Protein AF-A0A803NX19-F1 (afdb_monomer_lite)

Structure (mmCIF, N/CA/C/O backbone):
data_AF-A0A803NX19-F1
#
_entry.id   AF-A0A803NX19-F1
#
loop_
_atom_site.group_PDB
_atom_site.id
_atom_site.type_symbol
_atom_site.label_atom_id
_atom_site.label_alt_id
_atom_site.label_comp_id
_atom_site.label_asym_id
_atom_site.label_entity_id
_atom_site.label_seq_id
_atom_site.pdbx_PDB_ins_code
_atom_site.Cartn_x
_atom_site.Cartn_y
_atom_site.Cartn_z
_atom_site.occupancy
_atom_site.B_iso_or_equiv
_atom_site.auth_seq_id
_atom_site.auth_comp_id
_atom_site.auth_asym_id
_atom_site.auth_atom_id
_atom_site.pdbx_PDB_model_num
ATOM 1 N N . MET A 1 1 ? 8.659 -3.335 -44.261 1.00 64.62 1 MET A N 1
ATOM 2 C CA . MET A 1 1 ? 10.002 -3.062 -43.717 1.00 64.62 1 MET A CA 1
ATOM 3 C C . MET A 1 1 ? 10.343 -1.579 -43.853 1.00 64.62 1 MET A C 1
ATOM 5 O O . MET A 1 1 ? 10.683 -0.953 -42.860 1.00 64.62 1 MET A O 1
ATOM 9 N N . ASP A 1 2 ? 10.100 -0.982 -45.018 1.00 66.75 2 ASP A N 1
ATOM 10 C CA . ASP A 1 2 ? 10.457 0.412 -45.342 1.00 66.75 2 ASP A CA 1
ATOM 11 C C . ASP A 1 2 ? 9.927 1.473 -44.373 1.00 66.75 2 ASP A C 1
ATOM 13 O O . ASP A 1 2 ? 10.662 2.375 -43.989 1.00 66.75 2 ASP A O 1
ATOM 17 N N . ARG A 1 3 ? 8.682 1.352 -43.887 1.00 72.69 3 ARG A N 1
ATOM 18 C CA . ARG A 1 3 ? 8.151 2.278 -42.864 1.00 72.69 3 ARG A CA 1
ATOM 19 C C . ARG A 1 3 ? 8.946 2.241 -41.551 1.00 72.69 3 ARG A C 1
ATOM 21 O O . ARG A 1 3 ? 9.111 3.277 -40.919 1.00 72.69 3 ARG A O 1
ATOM 28 N N . LEU A 1 4 ? 9.432 1.065 -41.145 1.00 71.50 4 LEU A N 1
ATOM 29 C CA . LEU A 1 4 ? 10.235 0.902 -39.925 1.00 71.50 4 LEU A CA 1
ATOM 30 C C . LEU A 1 4 ? 11.650 1.440 -40.125 1.00 71.50 4 LEU A C 1
ATOM 32 O O . LEU A 1 4 ? 12.174 2.086 -39.228 1.00 71.50 4 LEU A O 1
ATOM 36 N N . LEU A 1 5 ? 12.236 1.223 -41.305 1.00 72.56 5 LEU A N 1
ATOM 37 C CA . LEU A 1 5 ? 13.539 1.784 -41.659 1.00 72.56 5 LEU A CA 1
ATOM 38 C C . LEU A 1 5 ? 13.491 3.314 -41.734 1.00 72.56 5 LEU A C 1
ATOM 40 O O . LEU A 1 5 ? 14.378 3.963 -41.195 1.00 72.56 5 LEU A O 1
ATOM 44 N N . LYS A 1 6 ? 12.425 3.906 -42.291 1.00 71.94 6 LYS A N 1
ATOM 45 C CA . LYS A 1 6 ? 12.220 5.367 -42.272 1.00 71.94 6 LYS A CA 1
ATOM 46 C C . LYS A 1 6 ? 12.099 5.918 -40.849 1.00 71.94 6 LYS A C 1
ATOM 48 O O . LYS A 1 6 ? 12.731 6.917 -40.525 1.00 71.94 6 LYS A O 1
ATOM 53 N N . ALA A 1 7 ? 11.345 5.247 -39.978 1.00 72.44 7 ALA A N 1
ATOM 54 C CA . ALA A 1 7 ? 11.227 5.642 -38.573 1.00 72.44 7 ALA A CA 1
ATOM 55 C C . ALA A 1 7 ? 12.547 5.479 -37.794 1.00 72.44 7 ALA A C 1
ATOM 57 O O . ALA A 1 7 ? 12.883 6.312 -36.952 1.00 72.44 7 ALA A O 1
ATOM 58 N N . ALA A 1 8 ? 13.319 4.431 -38.090 1.00 75.06 8 ALA A N 1
ATOM 59 C CA . ALA A 1 8 ? 14.641 4.229 -37.508 1.00 75.06 8 ALA A CA 1
ATOM 60 C C . ALA A 1 8 ? 15.633 5.295 -37.977 1.00 75.06 8 ALA A C 1
ATOM 62 O O . ALA A 1 8 ? 16.353 5.840 -37.149 1.00 75.06 8 ALA A O 1
ATOM 63 N N . ARG A 1 9 ? 15.604 5.668 -39.262 1.00 74.00 9 ARG A N 1
ATOM 64 C CA . ARG A 1 9 ? 16.410 6.767 -39.813 1.00 74.00 9 ARG A CA 1
ATOM 65 C C . ARG A 1 9 ? 16.063 8.122 -39.194 1.00 74.00 9 ARG A C 1
ATOM 67 O O . ARG A 1 9 ? 16.943 8.950 -39.067 1.00 74.00 9 ARG A O 1
ATOM 74 N N . ALA A 1 10 ? 14.834 8.350 -38.733 1.00 75.19 10 ALA A N 1
ATOM 75 C CA . ALA A 1 10 ? 14.502 9.579 -38.001 1.00 75.19 10 ALA A CA 1
ATOM 76 C C . ALA A 1 10 ? 14.955 9.566 -36.525 1.00 75.19 10 ALA A C 1
ATOM 78 O O . ALA A 1 10 ? 15.107 10.621 -35.916 1.00 75.19 10 ALA A O 1
ATOM 79 N N . SER A 1 11 ? 15.127 8.384 -35.921 1.00 80.94 11 SER A N 1
ATOM 80 C CA . SER A 1 11 ? 15.325 8.229 -34.468 1.00 80.94 11 SER A CA 1
ATOM 81 C C . SER A 1 11 ? 16.689 7.670 -34.057 1.00 80.94 11 SER A C 1
ATOM 83 O O . SER A 1 11 ? 16.999 7.647 -32.866 1.00 80.94 11 SER A O 1
ATOM 85 N N . GLY A 1 12 ? 17.485 7.169 -35.004 1.00 82.94 12 GLY A N 1
ATOM 86 C CA . GLY A 1 12 ? 18.731 6.445 -34.743 1.00 82.94 12 GLY A CA 1
ATOM 87 C C . GLY A 1 12 ? 18.532 5.100 -34.028 1.00 82.94 12 GLY A C 1
ATOM 88 O O . GLY A 1 12 ? 19.498 4.520 -33.537 1.00 82.94 12 GLY A O 1
ATOM 89 N N . SER A 1 13 ? 17.300 4.585 -33.930 1.00 88.88 13 SER A N 1
ATOM 90 C CA . SER A 1 13 ? 16.981 3.371 -33.169 1.00 88.88 13 SER A CA 1
ATOM 91 C C . SER A 1 13 ? 16.024 2.460 -33.932 1.00 88.88 13 SER A C 1
ATOM 93 O O . SER A 1 13 ? 14.908 2.850 -34.272 1.00 88.88 13 SER A O 1
ATOM 95 N N . LEU A 1 14 ? 16.424 1.206 -34.138 1.00 89.25 14 LEU A N 1
ATOM 96 C CA . LEU A 1 14 ? 15.635 0.193 -34.829 1.00 89.25 14 LEU A CA 1
ATOM 97 C C . LEU A 1 14 ? 15.351 -0.987 -33.900 1.00 89.25 14 LEU A C 1
ATOM 99 O O . LEU A 1 14 ? 16.267 -1.669 -33.447 1.00 89.25 14 LEU A O 1
ATOM 103 N N . ASN A 1 15 ? 14.065 -1.250 -33.655 1.00 87.94 15 ASN A N 1
ATOM 104 C CA . ASN A 1 15 ? 13.613 -2.402 -32.881 1.00 87.94 15 ASN A CA 1
ATOM 105 C C . ASN A 1 15 ? 12.791 -3.369 -33.751 1.00 87.94 15 ASN A C 1
ATOM 107 O O . ASN A 1 15 ? 11.682 -3.062 -34.198 1.00 87.94 15 ASN A O 1
ATOM 111 N N . LEU A 1 16 ? 13.346 -4.557 -33.962 1.00 89.56 16 LEU A N 1
ATOM 112 C CA . LEU A 1 16 ? 12.789 -5.666 -34.731 1.00 89.56 16 LEU A CA 1
ATOM 113 C C . LEU A 1 16 ? 12.462 -6.883 -33.849 1.00 89.56 16 LEU A C 1
ATOM 115 O O . LEU A 1 16 ? 12.371 -8.004 -34.349 1.00 89.56 16 LEU A O 1
ATOM 119 N N . SER A 1 17 ? 12.270 -6.678 -32.548 1.00 88.44 17 SER A N 1
ATOM 120 C CA . SER A 1 17 ? 12.025 -7.774 -31.608 1.00 88.44 17 SER A CA 1
ATOM 121 C C . SER A 1 17 ? 10.656 -8.434 -31.795 1.00 88.44 17 SER A C 1
ATOM 123 O O . SER A 1 17 ? 9.710 -7.769 -32.221 1.00 88.44 17 SER A O 1
ATOM 125 N N . ASN A 1 18 ? 10.527 -9.715 -31.426 1.00 89.50 18 ASN A N 1
ATOM 126 C CA . ASN A 1 18 ? 9.264 -10.478 -31.450 1.00 89.50 18 ASN A CA 1
ATOM 127 C C . ASN A 1 18 ? 8.590 -10.562 -32.833 1.00 89.50 18 ASN A C 1
ATOM 129 O O . ASN A 1 18 ? 7.366 -10.496 -32.956 1.00 89.50 18 ASN A O 1
ATOM 133 N N . ARG A 1 19 ? 9.380 -10.695 -33.902 1.00 87.81 19 ARG A N 1
ATOM 134 C CA . ARG A 1 19 ? 8.876 -10.722 -35.288 1.00 87.81 19 ARG A CA 1
ATOM 135 C C . ARG A 1 19 ? 9.066 -12.067 -35.983 1.00 87.81 19 ARG A C 1
ATOM 137 O O . ARG A 1 19 ? 8.749 -12.187 -37.162 1.00 87.81 19 ARG A O 1
ATOM 144 N N . SER A 1 20 ? 9.544 -13.081 -35.258 1.00 90.81 20 SER A N 1
ATOM 145 C CA . SER A 1 20 ? 9.850 -14.416 -35.792 1.00 90.81 20 SER A CA 1
ATOM 146 C C . SER A 1 20 ? 10.830 -14.402 -36.978 1.00 90.81 20 SER A C 1
ATOM 148 O O . SER A 1 20 ? 10.795 -15.301 -37.820 1.00 90.81 20 SER A O 1
ATOM 150 N N . LEU A 1 21 ? 11.712 -13.399 -37.047 1.00 90.50 21 LEU A N 1
ATOM 151 C CA . LEU A 1 21 ? 12.690 -13.245 -38.126 1.00 90.50 21 LEU A CA 1
ATOM 152 C C . LEU A 1 21 ? 13.693 -14.401 -38.126 1.00 90.50 21 LEU A C 1
ATOM 154 O O . LEU A 1 21 ? 14.135 -14.837 -37.066 1.00 90.50 21 LEU A O 1
ATOM 158 N N . ARG A 1 22 ? 14.059 -14.889 -39.316 1.00 92.31 22 ARG A N 1
ATOM 159 C CA . ARG A 1 22 ? 15.106 -15.916 -39.496 1.00 92.31 22 ARG A CA 1
ATOM 160 C C . ARG A 1 22 ? 16.475 -15.321 -39.829 1.00 92.31 22 ARG A C 1
ATOM 162 O O . ARG A 1 22 ? 17.489 -15.971 -39.603 1.00 92.31 22 ARG A O 1
ATOM 169 N N . GLU A 1 23 ? 16.490 -14.099 -40.343 1.00 92.19 23 GLU A N 1
ATOM 170 C CA . GLU A 1 23 ? 17.678 -13.307 -40.647 1.00 92.19 23 GLU A CA 1
ATOM 171 C C . GLU A 1 23 ? 17.353 -11.817 -40.484 1.00 92.19 23 GLU A C 1
ATOM 173 O O . GLU A 1 23 ? 16.179 -11.426 -40.491 1.00 92.19 23 GLU A O 1
ATOM 178 N N . ILE A 1 24 ? 18.386 -10.989 -40.327 1.00 90.56 24 ILE A N 1
ATOM 179 C CA . ILE A 1 24 ? 18.241 -9.533 -40.361 1.00 90.56 24 ILE A CA 1
ATOM 180 C C . ILE A 1 24 ? 18.149 -9.100 -41.835 1.00 90.56 24 ILE A C 1
ATOM 182 O O . ILE A 1 24 ? 19.017 -9.491 -42.620 1.00 90.56 24 ILE A O 1
ATOM 186 N N . PRO A 1 25 ? 17.128 -8.313 -42.228 1.00 88.94 25 PRO A N 1
ATOM 187 C CA . PRO A 1 25 ? 17.001 -7.827 -43.601 1.00 88.94 25 PRO A CA 1
ATOM 188 C C . PRO A 1 25 ? 18.239 -7.041 -44.053 1.00 88.94 25 PRO A C 1
ATOM 190 O O . PRO A 1 25 ? 18.761 -6.222 -43.294 1.00 88.94 25 PRO A O 1
ATOM 193 N N . ASN A 1 26 ? 18.688 -7.257 -45.293 1.00 85.44 26 ASN A N 1
ATOM 194 C CA . ASN A 1 26 ? 19.912 -6.647 -45.833 1.00 85.44 26 ASN A CA 1
ATOM 195 C C . ASN A 1 26 ? 19.874 -5.114 -45.815 1.00 85.44 26 ASN A C 1
ATOM 197 O O . ASN A 1 26 ? 20.905 -4.460 -45.690 1.00 85.44 26 ASN A O 1
ATOM 201 N N . GLU A 1 27 ? 18.682 -4.530 -45.912 1.00 84.38 27 GLU A N 1
ATOM 202 C CA . GLU A 1 27 ? 18.468 -3.086 -45.892 1.00 84.38 27 GLU A CA 1
ATOM 203 C C . GLU A 1 27 ? 18.863 -2.448 -44.553 1.00 84.38 27 GLU A C 1
ATOM 205 O O . GLU A 1 27 ? 19.123 -1.249 -44.511 1.00 84.38 27 GLU A O 1
ATOM 210 N N . VAL A 1 28 ? 18.923 -3.230 -43.466 1.00 87.00 28 VAL A N 1
ATOM 211 C CA . VAL A 1 28 ? 19.351 -2.757 -42.138 1.00 87.00 28 VAL A CA 1
ATOM 212 C C . VAL A 1 28 ? 20.848 -2.448 -42.110 1.00 87.00 28 VAL A C 1
ATOM 214 O O . VAL A 1 28 ? 21.254 -1.521 -41.419 1.00 87.00 28 VAL A O 1
ATOM 217 N N . TYR A 1 29 ? 21.657 -3.192 -42.868 1.00 86.12 29 TYR A N 1
ATOM 218 C CA . TYR A 1 29 ? 23.117 -3.054 -42.900 1.00 86.12 29 TYR A CA 1
ATOM 219 C C . TYR A 1 29 ? 23.614 -1.981 -43.879 1.00 86.12 29 TYR A C 1
ATOM 221 O O . TYR A 1 29 ? 24.818 -1.814 -44.064 1.00 86.12 29 TYR A O 1
ATOM 229 N N . ARG A 1 30 ? 22.707 -1.276 -44.561 1.00 79.12 30 ARG A N 1
ATOM 230 C CA . ARG A 1 30 ? 23.070 -0.240 -45.530 1.00 79.12 30 ARG A CA 1
ATOM 231 C C . ARG A 1 30 ? 23.486 1.045 -44.811 1.00 79.12 30 ARG A C 1
ATOM 233 O O . ARG A 1 30 ? 22.669 1.640 -44.110 1.00 79.12 30 ARG A O 1
ATOM 240 N N . SER A 1 31 ? 24.726 1.482 -45.044 1.00 66.38 31 SER A N 1
ATOM 241 C CA . SER A 1 31 ? 25.217 2.805 -44.628 1.00 66.38 31 SER A CA 1
ATOM 242 C C . SER A 1 31 ? 24.390 3.929 -45.274 1.00 66.38 31 SER A C 1
ATOM 244 O O . SER A 1 31 ? 23.816 3.752 -46.356 1.00 66.38 31 SER A O 1
ATOM 246 N N . LEU A 1 32 ? 24.341 5.097 -44.630 1.00 65.12 32 LEU A N 1
ATOM 247 C CA . LEU A 1 32 ? 23.696 6.307 -45.151 1.00 65.12 32 LEU A CA 1
ATOM 248 C C . LEU A 1 32 ? 24.255 6.765 -46.504 1.00 65.12 32 LEU A C 1
ATOM 250 O O . LEU A 1 32 ? 23.506 7.334 -47.294 1.00 65.12 32 LEU A O 1
ATOM 254 N N . ASP A 1 33 ? 25.500 6.411 -46.823 1.00 57.44 33 ASP A N 1
ATOM 255 C CA . ASP A 1 33 ? 26.135 6.710 -48.115 1.00 57.44 33 ASP A CA 1
ATOM 256 C C . ASP A 1 33 ? 25.527 5.934 -49.303 1.00 57.44 33 ASP A C 1
ATOM 258 O O . ASP A 1 33 ? 25.868 6.183 -50.455 1.00 57.44 33 ASP A O 1
ATOM 262 N N . SER A 1 34 ? 24.628 4.975 -49.040 1.00 55.72 34 SER A N 1
ATOM 263 C CA . SER A 1 34 ? 24.012 4.099 -50.053 1.00 55.72 34 SER A CA 1
ATOM 264 C C . SER A 1 34 ? 22.533 4.400 -50.339 1.00 55.72 34 SER A C 1
ATOM 266 O O . SER A 1 34 ? 21.831 3.576 -50.931 1.00 55.72 34 SER A O 1
ATOM 268 N N . VAL A 1 35 ? 22.021 5.551 -49.889 1.00 56.72 35 VAL A N 1
ATOM 269 C CA . VAL A 1 35 ? 20.623 5.951 -50.117 1.00 56.72 35 VAL A CA 1
ATOM 270 C C . VAL A 1 35 ? 20.458 6.491 -51.543 1.00 56.72 35 VAL A C 1
ATOM 272 O O . VAL A 1 35 ? 21.133 7.438 -51.930 1.00 56.72 35 VAL A O 1
ATOM 275 N N . GLU A 1 36 ? 19.563 5.871 -52.319 1.00 55.91 36 GLU A N 1
ATOM 276 C CA . GLU A 1 36 ? 19.228 6.259 -53.698 1.00 55.91 36 GLU A CA 1
ATOM 277 C C . GLU A 1 36 ? 18.746 7.721 -53.798 1.00 55.91 36 GLU A C 1
ATOM 279 O O . GLU A 1 36 ? 18.033 8.219 -52.918 1.00 55.91 36 GLU A O 1
ATOM 284 N N . ASP A 1 37 ? 19.117 8.386 -54.900 1.00 46.16 37 ASP A N 1
ATOM 285 C CA . ASP A 1 37 ? 18.746 9.765 -55.238 1.00 46.16 37 ASP A CA 1
ATOM 286 C C . ASP A 1 37 ? 17.220 9.969 -55.160 1.00 46.16 37 ASP A C 1
ATOM 288 O O . ASP A 1 37 ? 16.462 9.523 -56.023 1.00 46.16 37 ASP A O 1
ATOM 292 N N . GLY A 1 38 ? 16.754 10.655 -54.109 1.00 53.62 38 GLY A N 1
ATOM 293 C CA . GLY A 1 38 ? 15.341 11.015 -53.934 1.00 53.62 38 GLY A CA 1
ATOM 294 C C . GLY A 1 38 ? 14.857 11.130 -52.485 1.00 53.62 38 GLY A C 1
ATOM 295 O O . GLY A 1 38 ? 13.833 11.772 -52.240 1.00 53.62 38 GLY A O 1
ATOM 296 N N . GLU A 1 39 ? 15.573 10.566 -51.507 1.00 54.38 39 GLU A N 1
ATOM 297 C CA . GLU A 1 39 ? 15.264 10.751 -50.081 1.00 54.38 39 GLU A CA 1
ATOM 298 C C . GLU A 1 39 ? 16.127 11.869 -49.468 1.00 54.38 39 GLU A C 1
ATOM 300 O O . GLU A 1 39 ? 17.310 11.996 -49.773 1.00 54.38 39 GLU A O 1
ATOM 305 N N . LYS A 1 40 ? 15.533 12.712 -48.610 1.00 52.53 40 LYS A N 1
ATOM 306 C CA . LYS A 1 40 ? 16.214 13.824 -47.924 1.00 52.53 40 LYS A CA 1
ATOM 307 C C . LYS A 1 40 ? 17.279 13.296 -46.954 1.00 52.53 40 LYS A C 1
ATOM 309 O O . LYS A 1 40 ? 17.035 13.143 -45.760 1.00 52.53 40 LYS A O 1
ATOM 314 N N . TRP A 1 41 ? 18.458 12.999 -47.476 1.00 47.97 41 TRP A N 1
ATOM 315 C CA . TRP A 1 41 ? 19.558 12.357 -46.757 1.00 47.97 41 TRP A CA 1
ATOM 316 C C . TRP A 1 41 ? 20.049 13.156 -45.535 1.00 47.97 41 TRP A C 1
ATOM 318 O O . TRP A 1 41 ? 20.540 12.561 -44.583 1.00 47.97 41 TRP A O 1
ATOM 328 N N . TRP A 1 42 ? 19.831 14.477 -45.493 1.00 50.38 42 TRP A N 1
ATOM 329 C CA . TRP A 1 42 ? 20.146 15.330 -44.335 1.00 50.38 42 TRP A CA 1
ATOM 330 C C . TRP A 1 42 ? 19.158 15.211 -43.153 1.00 50.38 42 TRP A C 1
ATOM 332 O O . TRP A 1 42 ? 19.426 15.761 -42.089 1.00 50.38 42 TRP A O 1
ATOM 342 N N . GLU A 1 43 ? 18.017 14.525 -43.309 1.00 50.81 43 GLU A N 1
ATOM 343 C CA . GLU A 1 43 ? 17.062 14.229 -42.218 1.00 50.81 43 GLU A CA 1
ATOM 344 C C . GLU A 1 43 ? 17.311 12.847 -41.575 1.00 50.81 43 GLU A C 1
ATOM 346 O O . GLU A 1 43 ? 16.638 12.485 -40.607 1.00 50.81 43 GLU A O 1
ATOM 351 N N . ALA A 1 44 ? 18.251 12.056 -42.104 1.00 60.72 44 ALA A N 1
ATOM 352 C CA . ALA A 1 44 ? 18.468 10.675 -41.697 1.00 60.72 44 ALA A CA 1
ATOM 353 C C . ALA A 1 44 ? 19.674 10.542 -40.743 1.00 60.72 44 ALA A C 1
ATOM 355 O O . ALA A 1 44 ? 20.806 10.885 -41.065 1.00 60.72 44 ALA A O 1
ATOM 356 N N . VAL A 1 45 ? 19.400 10.045 -39.539 1.00 73.62 45 VAL A N 1
ATOM 357 C CA . VAL A 1 45 ? 20.345 9.771 -38.453 1.00 73.62 45 VAL A CA 1
ATOM 358 C C . VAL A 1 45 ? 20.912 8.359 -38.613 1.00 73.62 45 VAL A C 1
ATOM 360 O O . VAL A 1 45 ? 20.160 7.408 -38.852 1.00 73.62 45 VAL A O 1
ATOM 363 N N . GLU A 1 46 ? 22.231 8.212 -38.449 1.00 81.62 46 GLU A N 1
ATOM 364 C CA . GLU A 1 46 ? 22.893 6.900 -38.437 1.00 81.62 46 GLU A CA 1
ATOM 365 C C . GLU A 1 46 ? 22.312 5.994 -37.345 1.00 81.62 46 GLU A C 1
ATOM 367 O O . GLU A 1 46 ? 21.882 6.451 -36.280 1.00 81.62 46 GLU A O 1
ATOM 372 N N . LEU A 1 47 ? 22.310 4.683 -37.584 1.00 86.69 47 LEU A N 1
ATOM 373 C CA . LEU A 1 47 ? 21.739 3.745 -36.630 1.00 86.69 47 LEU A CA 1
ATOM 374 C C . LEU A 1 47 ? 22.640 3.604 -35.393 1.00 86.69 47 LEU A C 1
ATOM 376 O O . LEU A 1 47 ? 23.705 3.000 -35.447 1.00 86.69 47 LEU A O 1
ATOM 380 N N . GLN A 1 48 ? 22.170 4.117 -34.257 1.00 91.50 48 GLN A N 1
ATOM 381 C CA . GLN A 1 48 ? 22.864 4.056 -32.969 1.00 91.50 48 GLN A CA 1
ATOM 382 C C . GLN A 1 48 ? 22.406 2.891 -32.093 1.00 91.50 48 GLN A C 1
ATOM 384 O O . GLN A 1 48 ? 23.151 2.464 -31.210 1.00 91.50 48 GLN A O 1
ATOM 389 N N . LYS A 1 49 ? 21.183 2.386 -32.284 1.00 93.38 49 LYS A N 1
ATOM 390 C CA . LYS A 1 49 ? 20.636 1.265 -31.508 1.00 93.38 49 LYS A CA 1
ATOM 391 C C . LYS A 1 49 ? 19.956 0.255 -32.418 1.00 93.38 49 LYS A C 1
ATOM 393 O O . LYS A 1 49 ? 19.009 0.601 -33.121 1.00 93.38 49 LYS A O 1
ATOM 398 N N . LEU A 1 50 ? 20.387 -0.997 -32.346 1.00 94.44 50 LEU A N 1
ATOM 399 C CA . LEU A 1 50 ? 19.794 -2.112 -33.072 1.00 94.44 50 LEU A CA 1
ATOM 400 C C . LEU A 1 50 ? 19.353 -3.183 -32.074 1.00 94.44 50 LEU A C 1
ATOM 402 O O . LEU A 1 50 ? 20.175 -3.789 -31.392 1.00 94.44 50 LEU A O 1
ATOM 406 N N . ILE A 1 51 ? 18.041 -3.399 -31.983 1.00 92.94 51 ILE A N 1
ATOM 407 C CA . ILE A 1 51 ? 17.424 -4.369 -31.075 1.00 92.94 51 ILE A CA 1
ATOM 408 C C . ILE A 1 51 ? 16.664 -5.393 -31.911 1.00 92.94 51 ILE A C 1
ATOM 410 O O . ILE A 1 51 ? 15.686 -5.062 -32.579 1.00 92.94 51 ILE A O 1
ATOM 414 N N . VAL A 1 52 ? 17.098 -6.645 -31.867 1.00 94.00 52 VAL A N 1
ATOM 415 C CA . VAL A 1 52 ? 16.574 -7.763 -32.663 1.00 94.00 52 VAL A CA 1
ATOM 416 C C . VAL A 1 52 ? 16.277 -8.972 -31.765 1.00 94.00 52 VAL A C 1
ATOM 418 O O . VAL A 1 52 ? 16.402 -10.127 -32.178 1.00 94.00 52 VAL A O 1
ATOM 421 N N . ALA A 1 53 ? 15.861 -8.709 -30.527 1.00 92.56 53 ALA A N 1
ATOM 422 C CA . ALA A 1 53 ? 15.639 -9.735 -29.516 1.00 92.56 53 ALA A CA 1
ATOM 423 C C . ALA A 1 53 ? 14.407 -10.616 -29.805 1.00 92.56 53 ALA A C 1
ATOM 425 O O . ALA A 1 53 ? 13.474 -10.193 -30.489 1.00 92.56 53 ALA A O 1
ATOM 426 N N . HIS A 1 54 ? 14.353 -11.826 -29.250 1.00 93.19 54 HIS A N 1
ATOM 427 C CA . HIS A 1 54 ? 13.202 -12.738 -29.373 1.00 93.19 54 HIS A CA 1
ATOM 428 C C . HIS A 1 54 ? 12.810 -13.032 -30.834 1.00 93.19 54 HIS A C 1
ATOM 430 O O . HIS A 1 54 ? 11.681 -12.791 -31.278 1.00 93.19 54 HIS A O 1
ATOM 436 N N . ASN A 1 55 ? 13.765 -13.540 -31.609 1.00 93.62 55 ASN A N 1
ATOM 437 C CA . ASN A 1 55 ? 13.562 -13.971 -32.991 1.00 93.62 55 ASN A CA 1
ATOM 438 C C . ASN A 1 55 ? 14.142 -15.388 -33.201 1.00 93.62 55 ASN A C 1
ATOM 440 O O . ASN A 1 55 ? 14.416 -16.121 -32.256 1.00 93.62 55 ASN A O 1
ATOM 444 N N . ASN A 1 56 ? 14.247 -15.831 -34.455 1.00 95.62 56 ASN A N 1
ATOM 445 C CA . ASN A 1 56 ? 14.783 -17.138 -34.845 1.00 95.62 56 ASN A CA 1
ATOM 446 C C . ASN A 1 56 ? 16.075 -16.997 -35.672 1.00 95.62 56 ASN A C 1
ATOM 448 O O . ASN A 1 56 ? 16.313 -17.808 -36.573 1.00 95.62 56 ASN A O 1
ATOM 452 N N . ILE A 1 57 ? 16.876 -15.958 -35.415 1.00 95.75 57 ILE A N 1
ATOM 453 C CA . ILE A 1 57 ? 18.066 -15.641 -36.213 1.00 95.75 57 ILE A CA 1
ATOM 454 C C . ILE A 1 57 ? 19.178 -16.636 -35.904 1.00 95.75 57 ILE A C 1
ATOM 456 O O . ILE A 1 57 ? 19.483 -16.877 -34.740 1.00 95.75 57 ILE A O 1
ATOM 460 N N . LYS A 1 58 ? 19.766 -17.212 -36.956 1.00 94.50 58 LYS A N 1
ATOM 461 C CA . LYS A 1 58 ? 20.842 -18.211 -36.843 1.00 94.50 58 LYS A CA 1
ATOM 462 C C . LYS A 1 58 ? 22.243 -17.650 -37.059 1.00 94.50 58 LYS A C 1
ATOM 464 O O . LYS A 1 58 ? 23.189 -18.170 -36.487 1.00 94.50 58 LYS A O 1
ATOM 469 N N . VAL A 1 59 ? 22.368 -16.618 -37.890 1.00 94.00 59 VAL A N 1
ATOM 470 C CA . VAL A 1 59 ? 23.654 -16.025 -38.278 1.00 94.00 59 VAL A CA 1
ATOM 471 C C . VAL A 1 59 ? 23.514 -14.509 -38.279 1.00 94.00 59 VAL A C 1
ATOM 473 O O . VAL A 1 59 ? 22.517 -13.978 -38.779 1.00 94.00 59 VAL A O 1
ATOM 476 N N . LEU A 1 60 ? 24.514 -13.822 -37.731 1.00 94.81 60 LEU A N 1
ATOM 477 C CA . LEU A 1 60 ? 24.670 -12.375 -37.820 1.00 94.81 60 LEU A CA 1
ATOM 478 C C . LEU A 1 60 ? 25.718 -12.065 -38.900 1.00 94.81 60 LEU A C 1
ATOM 480 O O . LEU A 1 60 ? 26.809 -12.620 -38.864 1.00 94.81 60 LEU A O 1
ATOM 484 N N . LYS A 1 61 ? 25.377 -11.229 -39.889 1.00 94.00 61 LYS A N 1
ATOM 485 C CA . LYS A 1 61 ? 26.242 -10.975 -41.056 1.00 94.00 61 LYS A CA 1
ATOM 486 C C . LYS A 1 61 ? 27.428 -10.069 -40.715 1.00 94.00 61 LYS A C 1
ATOM 488 O O . LYS A 1 61 ? 27.292 -9.142 -39.919 1.00 94.00 61 LYS A O 1
ATOM 493 N N . GLU A 1 62 ? 28.538 -10.273 -41.423 1.00 94.25 62 GLU A N 1
ATOM 494 C CA . GLU A 1 62 ? 29.730 -9.407 -41.398 1.00 94.25 62 GLU A CA 1
ATOM 495 C C . GLU A 1 62 ? 29.457 -7.976 -41.902 1.00 94.25 62 GLU A C 1
ATOM 497 O O . GLU A 1 62 ? 30.243 -7.060 -41.671 1.00 94.25 62 GLU A O 1
ATOM 502 N N . ASP A 1 63 ? 28.321 -7.746 -42.564 1.00 93.06 63 ASP A N 1
ATOM 503 C CA . ASP A 1 63 ? 27.869 -6.410 -42.972 1.00 93.06 63 ASP A CA 1
ATOM 504 C C . ASP A 1 63 ? 27.566 -5.489 -41.775 1.00 93.06 63 ASP A C 1
ATOM 506 O O . ASP A 1 63 ? 27.346 -4.292 -41.953 1.00 93.06 63 ASP A O 1
ATOM 510 N N . LEU A 1 64 ? 27.585 -6.016 -40.543 1.00 92.38 64 LEU A N 1
ATOM 511 C CA . LEU A 1 64 ? 27.493 -5.230 -39.313 1.00 92.38 64 LEU A CA 1
ATOM 512 C C . LEU A 1 64 ? 28.547 -4.110 -39.256 1.00 92.38 64 LEU A C 1
ATOM 514 O O . LEU A 1 64 ? 28.246 -3.040 -38.731 1.00 92.38 64 LEU A O 1
ATOM 518 N N . ARG A 1 65 ? 29.723 -4.312 -39.874 1.00 91.62 65 ARG A N 1
ATOM 519 C CA . ARG A 1 65 ? 30.800 -3.310 -39.989 1.00 91.62 65 ARG A CA 1
ATOM 520 C C . ARG A 1 65 ? 30.355 -1.986 -40.623 1.00 91.62 65 ARG A C 1
ATOM 522 O O . ARG A 1 65 ? 30.956 -0.946 -40.386 1.00 91.62 65 ARG A O 1
ATOM 529 N N . ASN A 1 66 ? 29.274 -2.010 -41.406 1.00 90.44 66 ASN A N 1
ATOM 530 C CA . ASN A 1 66 ? 28.730 -0.836 -42.086 1.00 90.44 66 ASN A CA 1
ATOM 531 C C . ASN A 1 66 ? 27.922 0.088 -41.151 1.00 90.44 66 ASN A C 1
ATOM 533 O O . ASN A 1 66 ? 27.337 1.062 -41.623 1.00 90.44 66 ASN A O 1
ATOM 537 N N . LEU A 1 67 ? 27.852 -0.211 -39.846 1.00 90.56 67 LEU A N 1
ATOM 538 C CA . LEU A 1 67 ? 27.106 0.554 -38.838 1.00 90.56 67 LEU A CA 1
ATOM 539 C C . LEU A 1 67 ? 28.048 1.191 -37.788 1.00 90.56 67 LEU A C 1
ATOM 541 O O . LEU A 1 67 ? 27.968 0.856 -36.604 1.00 90.56 67 LEU A O 1
ATOM 545 N N . PRO A 1 68 ? 28.934 2.131 -38.170 1.00 88.94 68 PRO A N 1
ATOM 546 C CA . PRO A 1 68 ? 30.024 2.610 -37.309 1.00 88.94 68 PRO A CA 1
ATOM 547 C C . PRO A 1 68 ? 29.559 3.380 -36.059 1.00 88.94 68 PRO A C 1
ATOM 549 O O . PRO A 1 68 ? 30.280 3.427 -35.062 1.00 88.94 68 PRO A O 1
ATOM 552 N N . GLN A 1 69 ? 28.356 3.966 -36.082 1.00 91.75 69 GLN A N 1
ATOM 553 C CA . GLN A 1 69 ? 27.767 4.710 -34.955 1.00 91.75 69 GLN A CA 1
ATOM 554 C C . GLN A 1 69 ? 26.936 3.835 -34.008 1.00 91.75 69 GLN A C 1
ATOM 556 O O . GLN A 1 69 ? 26.298 4.354 -33.086 1.00 91.75 69 GLN A O 1
ATOM 561 N N . LEU A 1 70 ? 26.918 2.514 -34.210 1.00 94.06 70 LEU A N 1
ATOM 562 C CA . LEU A 1 70 ? 26.125 1.611 -33.392 1.00 94.06 70 LEU A CA 1
ATOM 563 C C . LEU A 1 70 ? 26.669 1.566 -31.959 1.00 94.06 70 LEU A C 1
ATOM 565 O O . LEU A 1 70 ? 27.765 1.085 -31.700 1.00 94.06 70 LEU A O 1
ATOM 569 N N . THR A 1 71 ? 25.869 2.058 -31.016 1.00 96.31 71 THR A N 1
ATOM 570 C CA . THR A 1 71 ? 26.196 2.117 -29.583 1.00 96.31 71 THR A CA 1
ATOM 571 C C . THR A 1 71 ? 25.581 0.980 -28.778 1.00 96.31 71 THR A C 1
ATOM 573 O O . THR A 1 71 ? 26.139 0.579 -27.755 1.00 96.31 71 THR A O 1
ATOM 576 N N . VAL A 1 72 ? 24.430 0.464 -29.217 1.00 97.31 72 VAL A N 1
ATOM 577 C CA . VAL A 1 72 ? 23.708 -0.627 -28.556 1.00 97.31 72 VAL A CA 1
ATOM 578 C C . VAL A 1 72 ? 23.334 -1.671 -29.591 1.00 97.31 72 VAL A C 1
ATOM 580 O O . VAL A 1 72 ? 22.579 -1.375 -30.519 1.00 97.31 72 VAL A O 1
ATOM 583 N N . LEU A 1 73 ? 23.804 -2.895 -29.382 1.00 97.62 73 LEU A N 1
ATOM 584 C CA . LEU A 1 73 ? 23.398 -4.064 -30.145 1.00 97.62 73 LEU A CA 1
ATOM 585 C C . LEU A 1 73 ? 22.782 -5.088 -29.196 1.00 97.62 73 LEU A C 1
ATOM 587 O O . LEU A 1 73 ? 23.445 -5.573 -28.285 1.00 97.62 73 LEU A O 1
ATOM 591 N N . ASN A 1 74 ? 21.511 -5.411 -29.415 1.00 97.25 74 ASN A N 1
ATOM 592 C CA . ASN A 1 74 ? 20.821 -6.466 -28.687 1.00 97.25 74 ASN A CA 1
ATOM 593 C C . ASN A 1 74 ? 20.285 -7.501 -29.678 1.00 97.25 74 ASN A C 1
ATOM 595 O O . ASN A 1 74 ? 19.411 -7.197 -30.489 1.00 97.25 74 ASN A O 1
ATOM 599 N N . VAL A 1 75 ? 20.803 -8.720 -29.597 1.00 96.88 75 VAL A N 1
ATOM 600 C CA . VAL A 1 75 ? 20.398 -9.885 -30.393 1.00 96.88 75 VAL A CA 1
ATOM 601 C C . VAL A 1 75 ? 20.027 -11.069 -29.492 1.00 96.88 75 VAL A C 1
ATOM 603 O O . VAL A 1 75 ? 20.140 -12.228 -29.899 1.00 96.88 75 VAL A O 1
ATOM 606 N N . SER A 1 76 ? 19.560 -10.796 -28.272 1.00 96.81 76 SER A N 1
ATOM 607 C CA . SER A 1 76 ? 19.233 -11.838 -27.300 1.00 96.81 76 SER A CA 1
ATOM 608 C C . SER A 1 76 ? 18.012 -12.675 -27.681 1.00 96.81 76 SER A C 1
ATOM 610 O O . SER A 1 76 ? 17.196 -12.281 -28.518 1.00 96.81 76 SER A O 1
ATOM 612 N N . HIS A 1 77 ? 17.871 -13.859 -27.082 1.00 96.62 77 HIS A N 1
ATOM 613 C CA . HIS A 1 77 ? 16.778 -14.795 -27.373 1.00 96.62 77 HIS A CA 1
ATOM 614 C C . HIS A 1 77 ? 16.655 -15.103 -28.878 1.00 96.62 77 HIS A C 1
ATOM 616 O O . HIS A 1 77 ? 15.601 -14.906 -29.493 1.00 96.62 77 HIS A O 1
ATOM 622 N N . ASN A 1 78 ? 17.753 -15.565 -29.473 1.00 96.75 78 ASN A N 1
ATOM 623 C CA . ASN A 1 78 ? 17.833 -16.007 -30.865 1.00 96.75 78 ASN A CA 1
ATOM 624 C C . ASN A 1 78 ? 18.432 -17.427 -30.934 1.00 96.75 78 ASN A C 1
ATOM 626 O O . ASN A 1 78 ? 18.364 -18.194 -29.975 1.00 96.75 78 ASN A O 1
ATOM 630 N N . LYS A 1 79 ? 18.936 -17.834 -32.103 1.00 96.75 79 LYS A N 1
ATOM 631 C CA . LYS A 1 79 ? 19.542 -19.151 -32.351 1.00 96.75 79 LYS A CA 1
ATOM 632 C C . LYS A 1 79 ? 20.959 -19.012 -32.920 1.00 96.75 79 LYS A C 1
ATOM 634 O O . LYS A 1 79 ? 21.361 -19.840 -33.735 1.00 96.75 79 LYS A O 1
ATOM 639 N N . LEU A 1 80 ? 21.671 -17.945 -32.549 1.00 96.81 80 LEU A N 1
ATOM 640 C CA . LEU A 1 80 ? 23.033 -17.678 -33.013 1.00 96.81 80 LEU A CA 1
ATOM 641 C C . LEU A 1 80 ? 23.989 -18.744 -32.476 1.00 96.81 80 LEU A C 1
ATOM 643 O O . LEU A 1 80 ? 23.932 -19.073 -31.293 1.00 96.81 80 LEU A O 1
ATOM 647 N N . THR A 1 81 ? 24.863 -19.264 -33.336 1.00 95.44 81 THR A N 1
ATOM 648 C CA . THR A 1 81 ? 25.921 -20.222 -32.959 1.00 95.44 81 THR A CA 1
ATOM 649 C C . THR A 1 81 ? 27.302 -19.580 -32.848 1.00 95.44 81 THR A C 1
ATOM 651 O O . THR A 1 81 ? 28.186 -20.126 -32.194 1.00 95.44 81 THR A O 1
ATOM 654 N N . GLU A 1 82 ? 27.478 -18.419 -33.470 1.00 95.31 82 GLU A N 1
ATOM 655 C CA . GLU A 1 82 ? 28.717 -17.647 -33.507 1.00 95.31 82 GLU A CA 1
ATOM 656 C C . GLU A 1 82 ? 28.399 -16.156 -33.674 1.00 95.31 82 GLU A C 1
ATOM 658 O O . GLU A 1 82 ? 27.269 -15.778 -34.013 1.00 95.31 82 GLU A O 1
ATOM 663 N N . LEU A 1 83 ? 29.404 -15.318 -33.434 1.00 95.81 83 LEU A N 1
ATOM 664 C CA . LEU A 1 83 ? 29.356 -13.885 -33.695 1.00 95.81 83 LEU A CA 1
ATOM 665 C C . LEU A 1 83 ? 30.415 -13.510 -34.748 1.00 95.81 83 LEU A C 1
ATOM 667 O O . LEU A 1 83 ? 31.514 -14.057 -34.697 1.00 95.81 83 LEU A O 1
ATOM 671 N N . PRO A 1 84 ? 30.110 -12.577 -35.668 1.00 95.44 84 PRO A N 1
ATOM 672 C CA . PRO A 1 84 ? 31.030 -12.152 -36.719 1.00 95.44 84 PRO A CA 1
ATOM 673 C C . PRO A 1 84 ? 32.193 -11.320 -36.168 1.00 95.44 84 PRO A C 1
ATOM 675 O O . PRO A 1 84 ? 32.034 -10.590 -35.180 1.00 95.44 84 PRO A O 1
ATOM 678 N N . ALA A 1 85 ? 33.328 -11.349 -36.870 1.00 94.12 85 ALA A N 1
ATOM 679 C CA . ALA A 1 85 ? 34.510 -10.550 -36.535 1.00 94.12 85 ALA A CA 1
ATOM 680 C C . ALA A 1 85 ? 34.216 -9.039 -36.612 1.00 94.12 85 ALA A C 1
ATOM 682 O O . ALA A 1 85 ? 34.757 -8.254 -35.828 1.00 94.12 85 ALA A O 1
ATOM 683 N N . ALA A 1 86 ? 33.268 -8.639 -37.471 1.00 94.94 86 ALA A N 1
ATOM 684 C CA . ALA A 1 86 ? 32.777 -7.268 -37.602 1.00 94.94 86 ALA A CA 1
ATOM 685 C C . ALA A 1 86 ? 32.332 -6.592 -36.289 1.00 94.94 86 ALA A C 1
ATOM 687 O O . ALA A 1 86 ? 32.248 -5.367 -36.253 1.00 94.94 86 ALA A O 1
ATOM 688 N N . ILE A 1 87 ? 32.062 -7.324 -35.197 1.00 95.19 87 ILE A N 1
ATOM 689 C CA . ILE A 1 87 ? 31.792 -6.708 -33.881 1.00 95.19 87 ILE A CA 1
ATOM 690 C C . ILE A 1 87 ? 32.973 -5.852 -33.405 1.00 95.19 87 ILE A C 1
ATOM 692 O O . ILE A 1 87 ? 32.758 -4.791 -32.819 1.00 95.19 87 ILE A O 1
ATOM 696 N N . GLY A 1 88 ? 34.207 -6.283 -33.680 1.00 91.94 88 GLY A N 1
ATOM 697 C CA . GLY A 1 88 ? 35.412 -5.520 -33.353 1.00 91.94 88 GLY A CA 1
ATOM 698 C C . GLY A 1 88 ? 35.584 -4.245 -34.179 1.00 91.94 88 GLY A C 1
ATOM 699 O O . GLY A 1 88 ? 36.318 -3.348 -33.773 1.00 91.94 88 GLY A O 1
ATOM 700 N N . GLU A 1 89 ? 34.881 -4.140 -35.309 1.00 93.12 89 GLU A N 1
ATOM 701 C CA . GLU A 1 89 ? 34.892 -2.986 -36.216 1.00 93.12 89 GLU A CA 1
ATOM 702 C C . GLU A 1 89 ? 33.817 -1.937 -35.850 1.00 93.12 89 GLU A C 1
ATOM 704 O O . GLU A 1 89 ? 33.570 -1.009 -36.617 1.00 93.12 89 GLU A O 1
ATOM 709 N N . LEU A 1 90 ? 33.177 -2.050 -34.675 1.00 94.31 90 LEU A N 1
ATOM 710 C CA . LEU A 1 90 ? 32.167 -1.107 -34.178 1.00 94.31 90 LEU A CA 1
ATOM 711 C C . LEU A 1 90 ? 32.751 -0.155 -33.112 1.00 94.31 90 LEU A C 1
ATOM 713 O O . LEU A 1 90 ? 32.640 -0.423 -31.910 1.00 94.31 90 LEU A O 1
ATOM 717 N N . PRO A 1 91 ? 33.342 0.995 -33.497 1.00 90.69 91 PRO A N 1
ATOM 718 C CA . PRO A 1 91 ? 34.097 1.847 -32.572 1.00 90.69 91 PRO A CA 1
ATOM 719 C C . PRO A 1 91 ? 33.224 2.525 -31.504 1.00 90.69 91 PRO A C 1
ATOM 721 O O . PRO A 1 91 ? 33.717 2.873 -30.429 1.00 90.69 91 PRO A O 1
ATOM 724 N N . ALA A 1 92 ? 31.932 2.721 -31.781 1.00 94.38 92 ALA A N 1
ATOM 725 C CA . ALA A 1 92 ? 30.989 3.381 -30.881 1.00 94.38 92 ALA A CA 1
ATOM 726 C C . ALA A 1 92 ? 30.235 2.414 -29.948 1.00 94.38 92 ALA A C 1
ATOM 728 O O . ALA A 1 92 ? 29.452 2.881 -29.113 1.00 94.38 92 ALA A O 1
ATOM 729 N N . LEU A 1 93 ? 30.449 1.096 -30.067 1.00 97.25 93 LEU A N 1
ATOM 730 C CA . LEU A 1 93 ? 29.664 0.088 -29.355 1.00 97.25 93 LEU A CA 1
ATOM 731 C C . LEU A 1 93 ? 29.930 0.147 -27.850 1.00 97.25 93 LEU A C 1
ATOM 733 O O . LEU A 1 93 ? 31.043 -0.080 -27.390 1.00 97.25 93 LEU A O 1
ATOM 737 N N . LYS A 1 94 ? 28.883 0.446 -27.076 1.00 97.44 94 LYS A N 1
ATOM 738 C CA . LYS A 1 94 ? 28.925 0.555 -25.610 1.00 97.44 94 LYS A CA 1
ATOM 739 C C . LYS A 1 94 ? 28.222 -0.600 -24.913 1.00 97.44 94 LYS A C 1
ATOM 741 O O . LYS A 1 94 ? 28.590 -0.934 -23.792 1.00 97.44 94 LYS A O 1
ATOM 746 N N . SER A 1 95 ? 27.195 -1.171 -25.536 1.00 98.00 95 SER A N 1
ATOM 747 C CA . SER A 1 95 ? 26.384 -2.239 -24.953 1.00 98.00 95 SER A CA 1
ATOM 748 C C . SER A 1 95 ? 26.143 -3.336 -25.977 1.00 98.00 95 SER A C 1
ATOM 750 O O . SER A 1 95 ? 25.555 -3.073 -27.028 1.00 98.00 95 SER A O 1
ATOM 752 N N . LEU A 1 96 ? 26.535 -4.556 -25.630 1.00 98.12 96 LEU A N 1
ATOM 753 C CA . LEU A 1 96 ? 26.316 -5.754 -26.429 1.00 98.12 96 LEU A CA 1
ATOM 754 C C . LEU A 1 96 ? 25.536 -6.786 -25.609 1.00 98.12 96 LEU A C 1
ATOM 756 O O . LEU A 1 96 ? 25.997 -7.203 -24.555 1.00 98.12 96 LEU A O 1
ATOM 760 N N . ASP A 1 97 ? 24.365 -7.191 -26.090 1.00 98.00 97 ASP A N 1
ATOM 761 C CA . ASP A 1 97 ? 23.563 -8.267 -25.497 1.00 98.00 97 ASP A CA 1
ATOM 762 C C . ASP A 1 97 ? 23.347 -9.375 -26.533 1.00 98.00 97 ASP A C 1
ATOM 764 O O . ASP A 1 97 ? 22.667 -9.186 -27.545 1.00 98.00 97 ASP A O 1
ATOM 768 N N . VAL A 1 98 ? 23.966 -10.523 -26.278 1.00 97.75 98 VAL A N 1
ATOM 769 C CA . VAL A 1 98 ? 23.920 -11.751 -27.083 1.00 97.75 98 VAL A CA 1
ATOM 770 C C . VAL A 1 98 ? 23.377 -12.927 -26.262 1.00 97.75 98 VAL A C 1
ATOM 772 O O . VAL A 1 98 ? 23.564 -14.091 -26.627 1.00 97.75 98 VAL A O 1
ATOM 775 N N . SER A 1 99 ? 22.696 -12.640 -25.151 1.00 97.75 99 SER A N 1
ATOM 776 C CA . SER A 1 99 ? 22.207 -13.650 -24.214 1.00 97.75 99 SER A CA 1
ATOM 777 C C . SER A 1 99 ? 21.128 -14.566 -24.808 1.00 97.75 99 SER A C 1
ATOM 779 O O . SER A 1 99 ? 20.464 -14.222 -25.788 1.00 97.75 99 SER A O 1
ATOM 781 N N . PHE A 1 100 ? 20.931 -15.752 -24.229 1.00 97.31 100 PHE A N 1
ATOM 782 C CA . PHE A 1 100 ? 19.944 -16.743 -24.686 1.00 97.31 100 PHE A CA 1
ATOM 783 C C . PHE A 1 100 ? 20.101 -17.097 -26.173 1.00 97.31 100 PHE A C 1
ATOM 785 O O . PHE A 1 100 ? 19.171 -16.960 -26.975 1.00 97.31 100 PHE A O 1
ATOM 792 N N . ASN A 1 101 ? 21.298 -17.545 -26.536 1.00 97.44 101 ASN A N 1
ATOM 793 C CA . ASN A 1 101 ? 21.637 -18.049 -27.863 1.00 97.44 101 ASN A CA 1
ATOM 794 C C . ASN A 1 101 ? 22.313 -19.432 -27.727 1.00 97.44 101 ASN A C 1
ATOM 796 O O . ASN A 1 101 ? 22.091 -20.165 -26.764 1.00 97.44 101 ASN A O 1
ATOM 800 N N . SER A 1 102 ? 23.066 -19.871 -28.731 1.00 97.19 102 SER A N 1
ATOM 801 C CA . SER A 1 102 ? 23.835 -21.122 -28.715 1.00 97.19 102 SER A CA 1
ATOM 802 C C . SER A 1 102 ? 25.290 -20.876 -29.121 1.00 97.19 102 SER A C 1
ATOM 804 O O . SER A 1 102 ? 25.891 -21.702 -29.804 1.00 97.19 102 SER A O 1
ATOM 806 N N . ILE A 1 103 ? 25.833 -19.719 -28.730 1.00 97.31 103 ILE A N 1
ATOM 807 C CA . ILE A 1 103 ? 27.182 -19.279 -29.091 1.00 97.31 103 ILE A CA 1
ATOM 808 C C . ILE A 1 103 ? 28.211 -20.135 -28.355 1.00 97.31 103 ILE A C 1
ATOM 810 O O . ILE A 1 103 ? 28.139 -20.266 -27.133 1.00 97.31 103 ILE A O 1
ATOM 814 N N . GLN A 1 104 ? 29.156 -20.713 -29.096 1.00 95.31 104 GLN A N 1
ATOM 815 C CA . GLN A 1 104 ? 30.201 -21.582 -28.534 1.00 95.31 104 GLN A CA 1
ATOM 816 C C . GLN A 1 104 ? 31.455 -20.809 -28.115 1.00 95.31 104 GLN A C 1
ATOM 818 O O . GLN A 1 104 ? 32.089 -21.159 -27.124 1.00 95.31 104 GLN A O 1
ATOM 823 N N . GLN A 1 105 ? 31.805 -19.749 -28.848 1.00 95.31 105 GLN A N 1
ATOM 824 C CA . GLN A 1 105 ? 32.959 -18.890 -28.576 1.00 95.31 105 GLN A CA 1
ATOM 825 C C . GLN A 1 105 ? 32.642 -17.442 -28.974 1.00 95.31 105 GLN A C 1
ATOM 827 O O . GLN A 1 105 ? 31.870 -17.204 -29.907 1.00 95.31 105 GLN A O 1
ATOM 832 N N . LEU A 1 106 ? 33.224 -16.477 -28.258 1.00 96.19 106 LEU A N 1
ATOM 833 C CA . LEU A 1 106 ? 33.221 -15.070 -28.666 1.00 96.19 106 LEU A CA 1
ATOM 834 C C . LEU A 1 106 ? 34.457 -14.797 -29.546 1.00 96.19 106 LEU A C 1
ATOM 836 O O . LEU A 1 106 ? 35.518 -15.339 -29.242 1.00 96.19 106 LEU A O 1
ATOM 840 N N . PRO A 1 107 ? 34.350 -13.965 -30.598 1.00 95.44 107 PRO A N 1
ATOM 841 C CA . PRO A 1 107 ? 35.475 -13.637 -31.472 1.00 95.44 107 PRO A CA 1
ATOM 842 C C . PRO A 1 107 ? 36.535 -12.813 -30.733 1.00 95.44 107 PRO A C 1
ATOM 844 O O . PRO A 1 107 ? 36.195 -11.913 -29.958 1.00 95.44 107 PRO A O 1
ATOM 847 N N . ASP A 1 108 ? 37.814 -13.067 -31.019 1.00 94.19 108 ASP A N 1
ATOM 848 C CA . ASP A 1 108 ? 38.936 -12.322 -30.433 1.00 94.19 108 ASP A CA 1
ATOM 849 C C . ASP A 1 108 ? 38.884 -10.828 -30.796 1.00 94.19 108 ASP A C 1
ATOM 851 O O . ASP A 1 108 ? 39.337 -9.974 -30.031 1.00 94.19 108 ASP A O 1
ATOM 855 N N . GLU A 1 109 ? 38.271 -10.469 -31.920 1.00 95.69 109 GLU A N 1
ATOM 856 C CA . GLU A 1 109 ? 38.103 -9.090 -32.368 1.00 95.69 109 GLU A CA 1
ATOM 857 C C . GLU A 1 109 ? 37.236 -8.246 -31.420 1.00 95.69 109 GLU A C 1
ATOM 859 O O . GLU A 1 109 ? 37.314 -7.019 -31.476 1.00 95.69 109 GLU A O 1
ATOM 864 N N . ILE A 1 110 ? 36.468 -8.849 -30.498 1.00 94.88 110 ILE A N 1
ATOM 865 C CA . ILE A 1 110 ? 35.659 -8.106 -29.514 1.00 94.88 110 ILE A CA 1
ATOM 866 C C . ILE A 1 110 ? 36.499 -7.131 -28.674 1.00 94.88 110 ILE A C 1
ATOM 868 O O . ILE A 1 110 ? 36.020 -6.056 -28.316 1.00 94.88 110 ILE A O 1
ATOM 872 N N . GLY A 1 111 ? 37.777 -7.449 -28.435 1.00 91.62 111 GLY A N 1
ATOM 873 C CA . GLY A 1 111 ? 38.718 -6.569 -27.738 1.00 91.62 111 GLY A CA 1
ATOM 874 C C . GLY A 1 111 ? 39.038 -5.265 -28.481 1.00 91.62 111 GLY A C 1
ATOM 875 O O . GLY A 1 111 ? 39.546 -4.323 -27.873 1.00 91.62 111 GLY A O 1
ATOM 876 N N . SER A 1 112 ? 38.743 -5.182 -29.782 1.00 94.31 112 SER A N 1
ATOM 877 C CA . SER A 1 112 ? 38.887 -3.959 -30.584 1.00 94.31 112 SER A CA 1
ATOM 878 C C . SER A 1 112 ? 37.734 -2.973 -30.362 1.00 94.31 112 SER A C 1
ATOM 880 O O . SER A 1 112 ? 37.899 -1.774 -30.595 1.00 94.31 112 SER A O 1
ATOM 882 N N . ALA A 1 113 ? 36.596 -3.430 -29.827 1.00 93.56 113 ALA A N 1
ATOM 883 C CA . ALA A 1 113 ? 35.478 -2.576 -29.430 1.00 93.56 113 ALA A CA 1
ATOM 884 C C . ALA A 1 113 ? 35.759 -1.903 -28.067 1.00 93.56 113 ALA A C 1
ATOM 886 O O . ALA A 1 113 ? 35.105 -2.150 -27.054 1.00 93.56 113 ALA A O 1
ATOM 887 N N . ILE A 1 114 ? 36.762 -1.020 -28.040 1.00 91.06 114 ILE A N 1
ATOM 888 C CA . ILE A 1 114 ? 37.302 -0.371 -26.828 1.00 91.06 114 ILE A CA 1
ATOM 889 C C . ILE A 1 114 ? 36.285 0.486 -26.053 1.00 91.06 114 ILE A C 1
ATOM 891 O O . ILE A 1 114 ? 36.489 0.779 -24.874 1.00 91.06 114 ILE A O 1
ATOM 895 N N . SER A 1 115 ? 35.192 0.888 -26.707 1.00 95.38 115 SER A N 1
ATOM 896 C CA . SER A 1 115 ? 34.099 1.663 -26.111 1.00 95.38 115 SER A CA 1
ATOM 897 C C . SER A 1 115 ? 33.120 0.809 -25.301 1.00 95.38 115 SER A C 1
ATOM 899 O O . SER A 1 115 ? 32.208 1.376 -24.691 1.00 95.38 115 SER A O 1
ATOM 901 N N . LEU A 1 116 ? 33.277 -0.522 -25.290 1.00 96.88 116 LEU A N 1
ATOM 902 C CA . LEU A 1 116 ? 32.376 -1.430 -24.588 1.00 96.88 116 LEU A CA 1
ATOM 903 C C . LEU A 1 116 ? 32.364 -1.142 -23.086 1.00 96.88 116 LEU A C 1
ATOM 905 O O . LEU A 1 116 ? 33.391 -1.110 -22.412 1.00 96.88 116 LEU A O 1
ATOM 909 N N . VAL A 1 117 ? 31.151 -0.945 -22.577 1.00 97.62 117 VAL A N 1
ATOM 910 C CA . VAL A 1 117 ? 30.846 -0.710 -21.163 1.00 97.62 117 VAL A CA 1
ATOM 911 C C . VAL A 1 117 ? 30.063 -1.886 -20.592 1.00 97.62 117 VAL A C 1
ATOM 913 O O . VAL A 1 117 ? 30.250 -2.231 -19.429 1.00 97.62 117 VAL A O 1
ATOM 916 N N . LYS A 1 118 ? 29.187 -2.504 -21.395 1.00 98.12 118 LYS A N 1
ATOM 917 C CA . LYS A 1 118 ? 28.326 -3.609 -20.969 1.00 98.12 118 LYS A CA 1
ATOM 918 C C . LYS A 1 118 ? 28.335 -4.754 -21.965 1.00 98.12 118 LYS A C 1
ATOM 920 O O . LYS A 1 118 ? 28.121 -4.520 -23.157 1.00 98.12 118 LYS A O 1
ATOM 925 N N . ILE A 1 119 ? 28.506 -5.970 -21.464 1.00 97.94 119 ILE A N 1
ATOM 926 C CA . ILE A 1 119 ? 28.398 -7.195 -22.255 1.00 97.94 119 ILE A CA 1
ATOM 927 C C . ILE A 1 119 ? 27.526 -8.190 -21.500 1.00 97.94 119 ILE A C 1
ATOM 929 O O . ILE A 1 119 ? 27.809 -8.518 -20.350 1.00 97.94 119 ILE A O 1
ATOM 933 N N . ASP A 1 120 ? 26.487 -8.681 -22.167 1.00 98.19 120 ASP A N 1
ATOM 934 C CA . ASP A 1 120 ? 25.676 -9.801 -21.707 1.00 98.19 120 ASP A CA 1
ATOM 935 C C . ASP A 1 120 ? 25.772 -10.945 -22.717 1.00 98.19 120 ASP A C 1
ATOM 937 O O . ASP A 1 120 ? 25.319 -10.838 -23.857 1.00 98.19 120 ASP A O 1
ATOM 941 N N . CYS A 1 121 ? 26.409 -12.032 -22.304 1.00 97.62 121 CYS A N 1
ATOM 942 C CA . CYS A 1 121 ? 26.566 -13.263 -23.069 1.00 97.62 121 CYS A CA 1
ATOM 943 C C . CYS A 1 121 ? 26.011 -14.481 -22.316 1.00 97.62 121 CYS A C 1
ATOM 945 O O . CYS A 1 121 ? 26.376 -15.625 -22.607 1.00 97.62 121 CYS A O 1
ATOM 947 N N . SER A 1 122 ? 25.098 -14.250 -21.369 1.00 98.19 122 SER A N 1
ATOM 948 C CA . SER A 1 122 ? 24.506 -15.301 -20.546 1.00 98.19 122 SER A CA 1
ATOM 949 C C . SER A 1 122 ? 23.650 -16.291 -21.346 1.00 98.19 122 SER A C 1
ATOM 951 O O . SER A 1 122 ? 23.130 -15.964 -22.410 1.00 98.19 122 SER A O 1
ATOM 953 N N . HIS A 1 123 ? 23.451 -17.505 -20.828 1.00 97.81 123 HIS A N 1
ATOM 954 C CA . HIS A 1 123 ? 22.669 -18.567 -21.476 1.00 97.81 123 HIS A CA 1
ATOM 955 C C . HIS A 1 123 ? 23.153 -18.875 -22.903 1.00 97.81 123 HIS A C 1
ATOM 957 O O . HIS A 1 123 ? 22.394 -18.785 -23.872 1.00 97.81 123 HIS A O 1
ATOM 963 N N . ASN A 1 124 ? 24.431 -19.227 -23.021 1.00 97.94 124 ASN A N 1
ATOM 964 C CA . ASN A 1 124 ? 25.076 -19.680 -24.252 1.00 97.94 124 ASN A CA 1
ATOM 965 C C . ASN A 1 124 ? 25.833 -20.999 -23.986 1.00 97.94 124 ASN A C 1
ATOM 967 O O . ASN A 1 124 ? 25.551 -21.711 -23.021 1.00 97.94 124 ASN A O 1
ATOM 971 N N . GLN A 1 125 ? 26.752 -21.377 -24.874 1.00 97.31 125 GLN A N 1
ATOM 972 C CA . GLN A 1 125 ? 27.570 -22.589 -24.768 1.00 97.31 125 GLN A CA 1
ATOM 973 C C . GLN A 1 125 ? 29.065 -22.247 -24.664 1.00 97.31 125 GLN A C 1
ATOM 975 O O . GLN A 1 125 ? 29.905 -23.042 -25.079 1.00 97.31 125 GLN A O 1
ATOM 980 N N . LEU A 1 126 ? 29.400 -21.070 -24.120 1.00 97.38 126 LEU A N 1
ATOM 981 C CA . LEU A 1 126 ? 30.777 -20.581 -24.040 1.00 97.38 126 LEU A CA 1
ATOM 982 C C . LEU A 1 126 ? 31.627 -21.467 -23.128 1.00 97.38 126 LEU A C 1
ATOM 984 O O . LEU A 1 126 ? 31.237 -21.740 -21.992 1.00 97.38 126 LEU A O 1
ATOM 988 N N . THR A 1 127 ? 32.799 -21.888 -23.602 1.00 95.56 127 THR A N 1
ATOM 989 C CA . THR A 1 127 ? 33.787 -22.636 -22.799 1.00 95.56 127 THR A CA 1
ATOM 990 C C . THR A 1 127 ? 34.852 -21.741 -22.174 1.00 95.56 127 THR A C 1
ATOM 992 O O . THR A 1 127 ? 35.443 -22.103 -21.160 1.00 95.56 127 THR A O 1
ATOM 995 N N . GLU A 1 128 ? 35.090 -20.570 -22.759 1.00 95.88 128 GLU A N 1
ATOM 996 C CA . GLU A 1 128 ? 36.055 -19.574 -22.298 1.00 95.88 128 GLU A CA 1
ATOM 997 C C . GLU A 1 128 ? 35.647 -18.171 -22.765 1.00 95.88 128 GLU A C 1
ATOM 999 O O . GLU A 1 128 ? 34.807 -18.018 -23.657 1.00 95.88 128 GLU A O 1
ATOM 1004 N N . LEU A 1 129 ? 36.232 -17.148 -22.140 1.00 96.44 129 LEU A N 1
ATOM 1005 C CA . LEU A 1 129 ? 36.161 -15.763 -22.602 1.00 96.44 129 LEU A CA 1
ATOM 1006 C C . LEU A 1 129 ? 37.487 -15.404 -23.296 1.00 96.44 129 LEU A C 1
ATOM 1008 O O . LEU A 1 129 ? 38.540 -15.799 -22.791 1.00 96.44 129 LEU A O 1
ATOM 1012 N N . PRO A 1 130 ? 37.468 -14.644 -24.406 1.00 95.56 130 PRO A N 1
ATOM 1013 C CA . PRO A 1 130 ? 38.677 -14.300 -25.148 1.00 95.56 130 PRO A CA 1
ATOM 1014 C C . PRO A 1 130 ? 39.580 -13.371 -24.328 1.00 95.56 130 PRO A C 1
ATOM 1016 O O . PRO A 1 130 ? 39.108 -12.438 -23.672 1.00 95.56 130 PRO A O 1
ATOM 1019 N N . THR A 1 131 ? 40.896 -13.585 -24.392 1.00 94.56 131 THR A N 1
ATOM 1020 C CA . THR A 1 131 ? 41.892 -12.770 -23.663 1.00 94.56 131 THR A CA 1
ATOM 1021 C C . THR A 1 131 ? 41.865 -11.306 -24.099 1.00 94.56 131 THR A C 1
ATOM 1023 O O . THR A 1 131 ? 42.085 -10.393 -23.299 1.00 94.56 131 THR A O 1
ATOM 1026 N N . SER A 1 132 ? 41.505 -11.059 -25.361 1.00 95.19 132 SER A N 1
ATOM 1027 C CA . SER A 1 132 ? 41.358 -9.723 -25.934 1.00 95.19 132 SER A CA 1
ATOM 1028 C C . SER A 1 132 ? 40.324 -8.854 -25.211 1.00 95.19 132 SER A C 1
ATOM 1030 O O . SER A 1 132 ? 40.444 -7.629 -25.262 1.00 95.19 132 SER A O 1
ATOM 1032 N N . LEU A 1 133 ? 39.369 -9.446 -24.480 1.00 95.06 133 LEU A N 1
ATOM 1033 C CA . LEU A 1 133 ? 38.367 -8.720 -23.697 1.00 95.06 133 LEU A CA 1
ATOM 1034 C C . LEU A 1 133 ? 39.004 -7.786 -22.655 1.00 95.06 133 LEU A C 1
ATOM 1036 O O . LEU A 1 133 ? 38.449 -6.732 -22.349 1.00 95.06 133 LEU A O 1
ATOM 1040 N N . GLY A 1 134 ? 40.215 -8.107 -22.184 1.00 92.75 134 GLY A N 1
ATOM 1041 C CA . GLY A 1 134 ? 41.000 -7.234 -21.310 1.00 92.75 134 GLY A CA 1
ATOM 1042 C C . GLY A 1 134 ? 41.310 -5.853 -21.906 1.00 92.75 134 GLY A C 1
ATOM 1043 O O . GLY A 1 134 ? 41.537 -4.900 -21.164 1.00 92.75 134 GLY A O 1
ATOM 1044 N N . ARG A 1 135 ? 41.271 -5.695 -23.237 1.00 94.75 135 ARG A N 1
ATOM 1045 C CA . ARG A 1 135 ? 41.477 -4.402 -23.916 1.00 94.75 135 ARG A CA 1
ATOM 1046 C C . ARG A 1 135 ? 40.286 -3.450 -23.773 1.00 94.75 135 ARG A C 1
ATOM 1048 O O . ARG A 1 135 ? 40.454 -2.242 -23.946 1.00 94.75 135 ARG A O 1
ATOM 1055 N N . CYS A 1 136 ? 39.104 -3.953 -23.414 1.00 94.81 136 CYS A N 1
ATOM 1056 C CA . CYS A 1 136 ? 37.910 -3.150 -23.154 1.00 94.81 136 CYS A CA 1
ATOM 1057 C C . CYS A 1 136 ? 37.992 -2.477 -21.771 1.00 94.81 136 CYS A C 1
ATOM 1059 O O . CYS A 1 136 ? 37.204 -2.753 -20.873 1.00 94.81 136 CYS A O 1
ATOM 1061 N N . VAL A 1 137 ? 38.931 -1.544 -21.593 1.00 93.25 137 VAL A N 1
ATOM 1062 C CA . VAL A 1 137 ? 39.201 -0.847 -20.313 1.00 93.25 137 VAL A CA 1
ATOM 1063 C C . VAL A 1 137 ? 38.001 -0.066 -19.748 1.00 93.25 137 VAL A C 1
ATOM 1065 O O . VAL A 1 137 ? 37.997 0.342 -18.585 1.00 93.25 137 VAL A O 1
ATOM 1068 N N . GLY A 1 138 ? 36.986 0.193 -20.579 1.00 93.69 138 GLY A N 1
ATOM 1069 C CA . GLY A 1 138 ? 35.724 0.832 -20.205 1.00 93.69 138 GLY A CA 1
ATOM 1070 C C . GLY A 1 138 ? 34.676 -0.109 -19.604 1.00 93.69 138 GLY A C 1
ATOM 1071 O O . GLY A 1 138 ? 33.659 0.391 -19.115 1.00 93.69 138 GLY A O 1
ATOM 1072 N N . LEU A 1 139 ? 34.909 -1.426 -19.636 1.00 97.12 139 LEU A N 1
ATOM 1073 C CA . LEU A 1 139 ? 33.938 -2.445 -19.251 1.00 97.12 139 LEU A CA 1
ATOM 1074 C C . LEU A 1 139 ? 33.586 -2.321 -17.765 1.00 97.12 139 LEU A C 1
ATOM 1076 O O . LEU A 1 139 ? 34.456 -2.368 -16.896 1.00 97.12 139 LEU A O 1
ATOM 1080 N N . SER A 1 140 ? 32.296 -2.141 -17.486 1.00 97.06 140 SER A N 1
ATOM 1081 C CA . SER A 1 140 ? 31.763 -1.963 -16.136 1.00 97.06 140 SER A CA 1
ATOM 1082 C C . SER A 1 140 ? 30.737 -3.019 -15.730 1.00 97.06 140 SER A C 1
ATOM 1084 O O . SER A 1 140 ? 30.537 -3.219 -14.532 1.00 97.06 140 SER A O 1
ATOM 1086 N N . ASP A 1 141 ? 30.103 -3.697 -16.686 1.00 97.94 141 ASP A N 1
ATOM 1087 C CA . ASP A 1 141 ? 29.060 -4.704 -16.458 1.00 97.94 141 ASP A CA 1
ATOM 1088 C C . ASP A 1 141 ? 29.315 -5.900 -17.382 1.00 97.94 141 ASP A C 1
ATOM 1090 O O . ASP A 1 141 ? 29.228 -5.769 -18.608 1.00 97.94 141 ASP A O 1
ATOM 1094 N N . LEU A 1 142 ? 29.672 -7.045 -16.804 1.00 98.06 142 LEU A N 1
ATOM 1095 C CA . LEU A 1 142 ? 29.894 -8.285 -17.540 1.00 98.06 142 LEU A CA 1
ATOM 1096 C C . LEU A 1 142 ? 28.989 -9.382 -16.993 1.00 98.06 142 LEU A C 1
ATOM 1098 O O . LEU A 1 142 ? 29.116 -9.784 -15.836 1.00 98.06 142 LEU A O 1
ATOM 1102 N N . LYS A 1 143 ? 28.123 -9.905 -17.859 1.00 98.31 143 LYS A N 1
ATOM 1103 C CA . LYS A 1 143 ? 27.271 -11.058 -17.576 1.00 98.31 143 LYS A CA 1
ATOM 1104 C C . LYS A 1 143 ? 27.608 -12.195 -18.526 1.00 98.31 143 LYS A C 1
ATOM 1106 O O . LYS A 1 143 ? 27.570 -12.039 -19.745 1.00 98.31 143 LYS A O 1
ATOM 1111 N N . ALA A 1 144 ? 27.969 -13.330 -17.953 1.00 97.62 144 ALA A N 1
ATOM 1112 C CA . ALA A 1 144 ? 28.352 -14.554 -18.643 1.00 97.62 144 ALA A CA 1
ATOM 1113 C C . ALA A 1 144 ? 27.758 -15.796 -17.952 1.00 97.62 144 ALA A C 1
ATOM 1115 O O . ALA A 1 144 ? 28.295 -16.902 -18.061 1.00 97.62 144 ALA A O 1
ATOM 1116 N N . SER A 1 145 ? 26.652 -15.626 -17.227 1.00 97.81 145 SER A N 1
ATOM 1117 C CA . SER A 1 145 ? 25.996 -16.689 -16.469 1.00 97.81 145 SER A CA 1
ATOM 1118 C C . SER A 1 145 ? 25.385 -17.777 -17.358 1.00 97.81 145 SER A C 1
ATOM 1120 O O . SER A 1 145 ? 25.031 -17.532 -18.508 1.00 97.81 145 SER A O 1
ATOM 1122 N N . ASN A 1 146 ? 25.233 -18.994 -16.835 1.00 97.75 146 ASN A N 1
ATOM 1123 C CA . ASN A 1 146 ? 24.683 -20.153 -17.549 1.00 97.75 146 ASN A CA 1
ATOM 1124 C C . ASN A 1 146 ? 25.450 -20.472 -18.847 1.00 97.75 146 ASN A C 1
ATOM 1126 O O . ASN A 1 146 ? 24.880 -20.480 -19.940 1.00 97.75 146 ASN A O 1
ATOM 1130 N N . ASN A 1 147 ? 26.750 -20.727 -18.710 1.00 97.94 147 ASN A N 1
ATOM 1131 C CA . ASN A 1 147 ? 27.652 -21.159 -19.780 1.00 97.94 147 ASN A CA 1
ATOM 1132 C C . ASN A 1 147 ? 28.465 -22.391 -19.311 1.00 97.94 147 ASN A C 1
ATOM 1134 O O . ASN A 1 147 ? 28.068 -23.117 -18.400 1.00 97.94 147 ASN A O 1
ATOM 1138 N N . SER A 1 148 ? 29.584 -22.699 -19.965 1.00 97.31 148 SER A N 1
ATOM 1139 C CA . SER A 1 148 ? 30.527 -23.762 -19.587 1.00 97.31 148 SER A CA 1
ATOM 1140 C C . SER A 1 148 ? 31.944 -23.233 -19.335 1.00 97.31 148 SER A C 1
ATOM 1142 O O . SER A 1 148 ? 32.908 -23.971 -19.536 1.00 97.31 148 SER A O 1
ATOM 1144 N N . ILE A 1 149 ? 32.071 -21.983 -18.878 1.00 97.50 149 ILE A N 1
ATOM 1145 C CA . ILE A 1 149 ? 33.355 -21.298 -18.685 1.00 97.50 149 ILE A CA 1
ATOM 1146 C C . ILE A 1 149 ? 34.144 -21.950 -17.546 1.00 97.50 149 ILE A C 1
ATOM 1148 O O . ILE A 1 149 ? 33.619 -22.116 -16.444 1.00 97.50 149 ILE A O 1
ATOM 1152 N N . THR A 1 150 ? 35.404 -22.313 -17.800 1.00 95.38 150 THR A N 1
ATOM 1153 C CA . THR A 1 150 ? 36.275 -22.989 -16.816 1.00 95.38 150 THR A CA 1
ATOM 1154 C C . THR A 1 150 ? 37.163 -22.040 -16.014 1.00 95.38 150 THR A C 1
ATOM 1156 O O . THR A 1 150 ? 37.498 -22.335 -14.869 1.00 95.38 150 THR A O 1
ATOM 1159 N N . SER A 1 151 ? 37.534 -20.895 -16.585 1.00 95.38 151 SER A N 1
ATOM 1160 C CA . SER A 1 151 ? 38.364 -19.870 -15.941 1.00 95.38 151 SER A CA 1
ATOM 1161 C C . SER A 1 151 ? 38.127 -18.498 -16.571 1.00 95.38 151 SER A C 1
ATOM 1163 O O . SER A 1 151 ? 37.731 -18.407 -17.733 1.00 95.38 151 SER A O 1
ATOM 1165 N N . LEU A 1 152 ? 38.395 -17.431 -15.815 1.00 96.12 152 LEU A N 1
ATOM 1166 C CA . LEU A 1 152 ? 38.414 -16.061 -16.334 1.00 96.12 152 LEU A CA 1
ATOM 1167 C C . LEU A 1 152 ? 39.831 -15.712 -16.832 1.00 96.12 152 LEU A C 1
ATOM 1169 O O . LEU A 1 152 ? 40.794 -16.085 -16.162 1.00 96.12 152 LEU A O 1
ATOM 1173 N N . PRO A 1 153 ? 39.986 -15.026 -17.979 1.00 95.06 153 PRO A N 1
ATOM 1174 C CA . PRO A 1 153 ? 41.299 -14.674 -18.518 1.00 95.06 153 PRO A CA 1
ATOM 1175 C C . PRO A 1 153 ? 42.000 -13.596 -17.676 1.00 95.06 153 PRO A C 1
ATOM 1177 O O . PRO A 1 153 ? 41.402 -12.577 -17.329 1.00 95.06 153 PRO A O 1
ATOM 1180 N N . GLU A 1 154 ? 43.291 -13.794 -17.394 1.00 94.25 154 GLU A N 1
ATOM 1181 C CA . GLU A 1 154 ? 44.104 -12.898 -16.549 1.00 94.25 154 GLU A CA 1
ATOM 1182 C C . GLU A 1 154 ? 44.219 -11.470 -17.115 1.00 94.25 154 GLU A C 1
ATOM 1184 O O . GLU A 1 154 ? 44.267 -10.500 -16.360 1.00 94.25 154 GLU A O 1
ATOM 1189 N N . ASP A 1 155 ? 44.170 -11.303 -18.440 1.00 94.69 155 ASP A N 1
ATOM 1190 C CA . ASP A 1 155 ? 44.206 -9.990 -19.101 1.00 94.69 155 ASP A CA 1
ATOM 1191 C C . ASP A 1 155 ? 43.028 -9.071 -18.720 1.00 94.69 155 ASP A C 1
ATOM 1193 O O . ASP A 1 155 ? 43.115 -7.847 -18.875 1.00 94.69 155 ASP A O 1
ATOM 1197 N N . MET A 1 156 ? 41.939 -9.621 -18.163 1.00 94.75 156 MET A N 1
ATOM 1198 C CA . MET A 1 156 ? 40.828 -8.831 -17.617 1.00 94.75 156 MET A CA 1
ATOM 1199 C C . MET A 1 156 ? 41.206 -8.009 -16.379 1.00 94.75 156 MET A C 1
ATOM 1201 O O . MET A 1 156 ? 40.415 -7.163 -15.950 1.00 94.75 156 MET A O 1
ATOM 1205 N N . VAL A 1 157 ? 42.423 -8.164 -15.847 1.00 95.06 157 VAL A N 1
ATOM 1206 C CA . VAL A 1 157 ? 43.005 -7.248 -14.854 1.00 95.06 157 VAL A CA 1
ATOM 1207 C C . VAL A 1 157 ? 42.938 -5.786 -15.318 1.00 95.06 157 VAL A C 1
ATOM 1209 O O . VAL A 1 157 ? 42.782 -4.883 -14.501 1.00 95.06 157 VAL A O 1
ATOM 1212 N N . ASN A 1 158 ? 42.965 -5.539 -16.632 1.00 93.62 158 ASN A N 1
ATOM 1213 C CA . ASN A 1 158 ? 42.884 -4.202 -17.222 1.00 93.62 158 ASN A CA 1
ATOM 1214 C C . ASN A 1 158 ? 41.468 -3.588 -17.190 1.00 93.62 158 ASN A C 1
ATOM 1216 O O . ASN A 1 158 ? 41.319 -2.373 -17.338 1.00 93.62 158 ASN A O 1
ATOM 1220 N N . CYS A 1 159 ? 40.421 -4.387 -16.953 1.00 94.75 159 CYS A N 1
ATOM 1221 C CA . CYS A 1 159 ? 39.032 -3.929 -16.824 1.00 94.75 159 CYS A CA 1
ATOM 1222 C C . CYS A 1 159 ? 38.758 -3.346 -15.423 1.00 94.75 159 CYS A C 1
ATOM 1224 O O . CYS A 1 159 ? 37.839 -3.758 -14.720 1.00 94.75 159 CYS A O 1
ATOM 1226 N N . SER A 1 160 ? 39.555 -2.369 -14.989 1.00 91.50 160 SER A N 1
ATOM 1227 C CA . SER A 1 160 ? 39.517 -1.808 -13.624 1.00 91.50 160 SER A CA 1
ATOM 1228 C C . SER A 1 160 ? 38.234 -1.033 -13.276 1.00 91.50 160 SER A C 1
ATOM 1230 O O . SER A 1 160 ? 38.003 -0.700 -12.113 1.00 91.50 160 SER A O 1
ATOM 1232 N N . LYS A 1 161 ? 37.373 -0.752 -14.265 1.00 95.12 161 LYS A N 1
ATOM 1233 C CA . LYS A 1 161 ? 36.055 -0.118 -14.081 1.00 95.12 161 LYS A CA 1
ATOM 1234 C C . LYS A 1 161 ? 34.922 -1.114 -13.824 1.00 95.12 161 LYS A C 1
ATOM 1236 O O . LYS A 1 161 ? 33.771 -0.680 -13.716 1.00 95.12 161 LYS A O 1
ATOM 1241 N N . LEU A 1 162 ? 35.226 -2.411 -13.728 1.00 97.19 162 LEU A N 1
ATOM 1242 C CA . LEU A 1 162 ? 34.228 -3.448 -13.506 1.00 97.19 162 LEU A CA 1
ATOM 1243 C C . LEU A 1 162 ? 33.489 -3.203 -12.186 1.00 97.19 162 LEU A C 1
ATOM 1245 O O . LEU A 1 162 ? 34.086 -3.149 -11.115 1.00 97.19 162 LEU A O 1
ATOM 1249 N N . SER A 1 163 ? 32.177 -3.017 -12.298 1.00 96.81 163 SER A N 1
ATOM 1250 C CA . SER A 1 163 ? 31.259 -2.736 -11.191 1.00 96.81 163 SER A CA 1
ATOM 1251 C C . SER A 1 163 ? 30.301 -3.896 -10.927 1.00 96.81 163 SER A C 1
ATOM 1253 O O . SER A 1 163 ? 29.897 -4.122 -9.788 1.00 96.81 163 SER A O 1
ATOM 1255 N N . LYS A 1 164 ? 29.964 -4.662 -11.968 1.00 98.06 164 LYS A N 1
ATOM 1256 C CA . LYS A 1 164 ? 29.087 -5.828 -11.888 1.00 98.06 164 LYS A CA 1
ATOM 1257 C C . LYS A 1 164 ? 29.695 -6.981 -12.669 1.00 98.06 164 LYS A C 1
ATOM 1259 O O . LYS A 1 164 ? 30.043 -6.812 -13.839 1.00 98.06 164 LYS A O 1
ATOM 1264 N N . LEU A 1 165 ? 29.805 -8.131 -12.016 1.00 98.25 165 LEU A N 1
ATOM 1265 C CA . LEU A 1 165 ? 30.264 -9.372 -12.626 1.00 98.25 165 LEU A CA 1
ATOM 1266 C C . LEU A 1 165 ? 29.300 -10.502 -12.270 1.00 98.25 165 LEU A C 1
ATOM 1268 O O . LEU A 1 165 ? 29.158 -10.849 -11.100 1.00 98.25 165 LEU A O 1
ATOM 1272 N N . ASP A 1 166 ? 28.661 -11.077 -13.283 1.00 98.25 166 ASP A N 1
ATOM 1273 C CA . ASP A 1 166 ? 27.808 -12.257 -13.152 1.00 98.25 166 ASP A CA 1
ATOM 1274 C C . ASP A 1 166 ? 28.367 -13.410 -13.987 1.00 98.25 166 ASP A C 1
ATOM 1276 O O . ASP A 1 166 ? 28.364 -13.375 -15.216 1.00 98.25 166 ASP A O 1
ATOM 1280 N N . VAL A 1 167 ? 28.853 -14.439 -13.305 1.00 97.88 167 VAL A N 1
ATOM 1281 C CA . VAL A 1 167 ? 29.418 -15.669 -13.868 1.00 97.88 167 VAL A CA 1
ATOM 1282 C C . VAL A 1 167 ? 28.749 -16.906 -13.257 1.00 97.88 167 VAL A C 1
ATOM 1284 O O . VAL A 1 167 ? 29.341 -17.988 -13.231 1.00 97.88 167 VAL A O 1
ATOM 1287 N N . GLU A 1 168 ? 27.507 -16.763 -12.777 1.00 98.12 168 GLU A N 1
ATOM 1288 C CA . GLU A 1 168 ? 26.711 -17.860 -12.213 1.00 98.12 168 GLU A CA 1
ATOM 1289 C C . GLU A 1 168 ? 26.613 -19.063 -13.163 1.00 98.12 168 GLU A C 1
ATOM 1291 O O . GLU A 1 168 ? 26.559 -18.901 -14.379 1.00 98.12 168 GLU A O 1
ATOM 1296 N N . ALA A 1 169 ? 26.509 -20.276 -12.618 1.00 97.69 169 ALA A N 1
ATOM 1297 C CA . ALA A 1 169 ? 26.202 -21.491 -13.380 1.00 97.69 169 ALA A CA 1
ATOM 1298 C C . ALA A 1 169 ? 27.204 -21.732 -14.520 1.00 97.69 169 ALA A C 1
ATOM 1300 O O . ALA A 1 169 ? 26.838 -21.865 -15.690 1.00 97.69 169 ALA A O 1
ATOM 1301 N N . ASN A 1 170 ? 28.482 -21.767 -14.151 1.00 98.19 170 ASN A N 1
ATOM 1302 C CA . ASN A 1 170 ? 29.611 -22.094 -15.015 1.00 98.19 170 ASN A CA 1
ATOM 1303 C C . ASN A 1 170 ? 30.421 -23.250 -14.398 1.00 98.19 170 ASN A C 1
ATOM 1305 O O . ASN A 1 170 ? 29.939 -23.988 -13.537 1.00 98.19 170 ASN A O 1
ATOM 1309 N N . LYS A 1 171 ? 31.650 -23.460 -14.872 1.00 97.50 171 LYS A N 1
ATOM 1310 C CA . LYS A 1 171 ? 32.559 -24.509 -14.396 1.00 97.50 171 LYS A CA 1
ATOM 1311 C C . LYS A 1 171 ? 33.821 -23.924 -13.756 1.00 97.50 171 LYS A C 1
ATOM 1313 O O . LYS A 1 171 ? 34.859 -24.584 -13.768 1.00 97.50 171 LYS A O 1
ATOM 1318 N N . LEU A 1 172 ? 33.744 -22.707 -13.212 1.00 97.31 172 LEU A N 1
ATOM 1319 C CA . LEU A 1 172 ? 34.883 -22.027 -12.598 1.00 97.31 172 LEU A CA 1
ATOM 1320 C C . LEU A 1 172 ? 35.378 -22.808 -11.381 1.00 97.31 172 LEU A C 1
ATOM 1322 O O . LEU A 1 172 ? 34.595 -23.126 -10.487 1.00 97.31 172 LEU A O 1
ATOM 1326 N N . THR A 1 173 ? 36.677 -23.097 -11.332 1.00 94.81 173 THR A N 1
ATOM 1327 C CA . THR A 1 173 ? 37.308 -23.803 -10.202 1.00 94.81 173 THR A CA 1
ATOM 1328 C C . THR A 1 173 ? 37.980 -22.862 -9.207 1.00 94.81 173 THR A C 1
ATOM 1330 O O . THR A 1 173 ? 38.145 -23.215 -8.042 1.00 94.81 173 THR A O 1
ATOM 1333 N N . MET A 1 174 ? 38.363 -21.663 -9.648 1.00 94.50 174 MET A N 1
ATOM 1334 C CA . MET A 1 174 ? 39.001 -20.646 -8.815 1.00 94.50 174 MET A CA 1
ATOM 1335 C C . MET A 1 174 ? 38.701 -19.233 -9.322 1.00 94.50 174 MET A C 1
ATOM 1337 O O . MET A 1 174 ? 38.432 -19.033 -10.508 1.00 94.50 174 MET A O 1
ATOM 1341 N N . LEU A 1 175 ? 38.787 -18.258 -8.417 1.00 95.06 175 LEU A N 1
ATOM 1342 C CA . LEU A 1 175 ? 38.861 -16.834 -8.738 1.00 95.06 175 LEU A CA 1
ATOM 1343 C C . LEU A 1 175 ? 40.303 -16.377 -8.491 1.00 95.06 175 LEU A C 1
ATOM 1345 O O . LEU A 1 175 ? 40.844 -16.627 -7.417 1.00 95.06 175 LEU A O 1
ATOM 1349 N N . SER A 1 176 ? 40.929 -15.754 -9.489 1.00 94.00 176 SER A N 1
ATOM 1350 C CA . SER A 1 176 ? 42.327 -15.308 -9.413 1.00 94.00 176 SER A CA 1
ATOM 1351 C C . SER A 1 176 ? 42.493 -14.125 -8.458 1.00 94.00 176 SER A C 1
ATOM 1353 O O . SER A 1 176 ? 41.730 -13.156 -8.533 1.00 94.00 176 SER A O 1
ATOM 1355 N N . ASP A 1 177 ? 43.518 -14.177 -7.599 1.00 94.38 177 ASP A N 1
ATOM 1356 C CA . ASP A 1 177 ? 43.840 -13.090 -6.669 1.00 94.38 177 ASP A CA 1
ATOM 1357 C C . ASP A 1 177 ? 44.122 -11.775 -7.413 1.00 94.38 177 ASP A C 1
ATOM 1359 O O . ASP A 1 177 ? 43.677 -10.715 -6.970 1.00 94.38 177 ASP A O 1
ATOM 1363 N N . ASN A 1 178 ? 44.803 -11.843 -8.563 1.00 94.38 178 ASN A N 1
ATOM 1364 C CA . ASN A 1 178 ? 45.176 -10.673 -9.364 1.00 94.38 178 ASN A CA 1
ATOM 1365 C C . ASN A 1 178 ? 43.950 -9.947 -9.931 1.00 94.38 178 ASN A C 1
ATOM 1367 O O . ASN A 1 178 ? 43.893 -8.716 -9.928 1.00 94.38 178 ASN A O 1
ATOM 1371 N N . LEU A 1 179 ? 42.960 -10.709 -10.407 1.00 95.75 179 LEU A N 1
ATOM 1372 C CA . LEU A 1 179 ? 41.730 -10.156 -10.973 1.00 95.75 179 LEU A CA 1
ATOM 1373 C C . LEU A 1 179 ? 40.917 -9.428 -9.900 1.00 95.75 179 LEU A C 1
ATOM 1375 O O . LEU A 1 179 ? 40.569 -8.257 -10.062 1.00 95.75 179 LEU A O 1
ATOM 1379 N N . ILE A 1 180 ? 40.681 -10.097 -8.771 1.00 96.00 180 ILE A N 1
ATOM 1380 C CA . ILE A 1 180 ? 39.911 -9.541 -7.654 1.00 96.00 180 ILE A CA 1
ATOM 1381 C C . ILE A 1 180 ? 40.615 -8.320 -7.038 1.00 96.00 180 ILE A C 1
ATOM 1383 O O . ILE A 1 180 ? 39.949 -7.334 -6.724 1.00 96.00 180 ILE A O 1
ATOM 1387 N N . ALA A 1 181 ? 41.950 -8.323 -6.952 1.00 95.00 181 ALA A N 1
ATOM 1388 C CA . ALA A 1 181 ? 42.718 -7.172 -6.475 1.00 95.00 181 ALA A CA 1
ATOM 1389 C C . ALA A 1 181 ? 42.571 -5.929 -7.377 1.00 95.00 181 ALA A C 1
ATOM 1391 O O . ALA A 1 181 ? 42.648 -4.801 -6.887 1.00 95.00 181 ALA A O 1
ATOM 1392 N N . SER A 1 182 ? 42.352 -6.115 -8.684 1.00 95.06 182 SER A N 1
ATOM 1393 C CA . SER A 1 182 ? 42.205 -5.011 -9.642 1.00 95.06 182 SER A CA 1
ATOM 1394 C C . SER A 1 182 ? 40.793 -4.413 -9.665 1.00 95.06 182 SER A C 1
ATOM 1396 O O . SER A 1 182 ? 40.632 -3.191 -9.763 1.00 95.06 182 SER A O 1
ATOM 1398 N N . TRP A 1 183 ? 39.747 -5.234 -9.526 1.00 95.69 183 TRP A N 1
ATOM 1399 C CA . TRP A 1 183 ? 38.343 -4.811 -9.663 1.00 95.69 183 TRP A CA 1
ATOM 1400 C C . TRP A 1 183 ? 37.776 -4.102 -8.422 1.00 95.69 183 TRP A C 1
ATOM 1402 O O . TRP A 1 183 ? 36.666 -4.361 -7.974 1.00 95.69 183 TRP A O 1
ATOM 1412 N N . THR A 1 184 ? 38.505 -3.131 -7.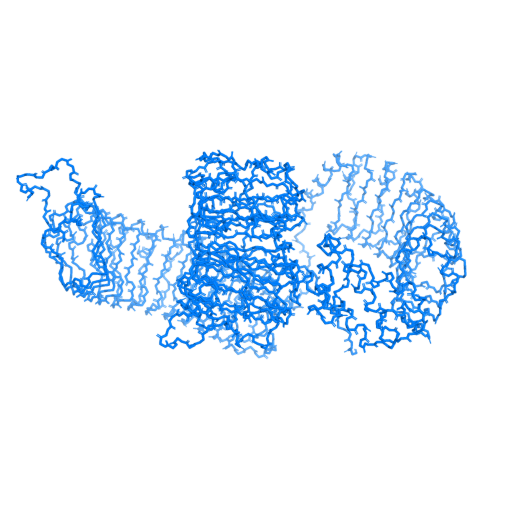878 1.00 94.50 184 THR A N 1
ATOM 1413 C CA . THR A 1 184 ? 38.124 -2.361 -6.675 1.00 94.50 184 THR A CA 1
ATOM 1414 C C . THR A 1 184 ? 36.811 -1.567 -6.799 1.00 94.50 184 THR A C 1
ATOM 1416 O O . THR A 1 184 ? 36.283 -1.079 -5.799 1.00 94.50 184 THR A O 1
ATOM 1419 N N . GLN A 1 185 ? 36.267 -1.420 -8.015 1.00 95.94 185 GLN A N 1
ATOM 1420 C CA . GLN A 1 185 ? 34.984 -0.758 -8.284 1.00 95.94 185 GLN A CA 1
ATOM 1421 C C . GLN A 1 185 ? 33.772 -1.699 -8.206 1.00 95.94 185 GLN A C 1
ATOM 1423 O O . GLN A 1 185 ? 32.644 -1.230 -8.372 1.00 95.94 185 GLN A O 1
ATOM 1428 N N . LEU A 1 186 ? 33.987 -2.994 -7.950 1.00 97.81 186 LEU A N 1
ATOM 1429 C CA . LEU A 1 186 ? 32.935 -4.002 -7.938 1.00 97.81 186 LEU A CA 1
ATOM 1430 C C . LEU A 1 186 ? 31.931 -3.740 -6.810 1.00 97.81 186 LEU A C 1
ATOM 1432 O O . LEU A 1 186 ? 32.296 -3.650 -5.641 1.00 97.81 186 LEU A O 1
ATOM 1436 N N . THR A 1 187 ? 30.657 -3.631 -7.177 1.00 97.56 187 THR A N 1
ATOM 1437 C CA . THR A 1 187 ? 29.513 -3.513 -6.265 1.00 97.56 187 THR A CA 1
ATOM 1438 C C . THR A 1 187 ? 28.707 -4.805 -6.191 1.00 97.56 187 THR A C 1
ATOM 1440 O O . THR A 1 187 ? 28.076 -5.076 -5.174 1.00 97.56 187 THR A O 1
ATOM 1443 N N . GLU A 1 188 ? 28.723 -5.615 -7.253 1.00 97.94 188 GLU A N 1
ATOM 1444 C CA . GLU A 1 188 ? 27.998 -6.887 -7.320 1.00 97.94 188 GLU A CA 1
ATOM 1445 C C . GLU A 1 188 ? 28.879 -7.970 -7.958 1.00 97.94 188 GLU A C 1
ATOM 1447 O O . GLU A 1 188 ? 29.376 -7.791 -9.073 1.00 97.94 188 GLU A O 1
ATOM 1452 N N . LEU A 1 189 ? 29.042 -9.094 -7.257 1.00 98.19 189 LEU A N 1
ATOM 1453 C CA . LEU A 1 189 ? 29.715 -10.295 -7.748 1.00 98.19 189 LEU A CA 1
ATOM 1454 C C . LEU A 1 189 ? 28.801 -11.502 -7.558 1.00 98.19 189 LEU A C 1
ATOM 1456 O O . LEU A 1 189 ? 28.535 -11.890 -6.422 1.00 98.19 189 LEU A O 1
ATOM 1460 N N . ASN A 1 190 ? 28.359 -12.109 -8.655 1.00 98.25 190 ASN A N 1
ATOM 1461 C CA . ASN A 1 190 ? 27.662 -13.391 -8.645 1.00 98.25 190 ASN A CA 1
ATOM 1462 C C . ASN A 1 190 ? 28.546 -14.454 -9.302 1.00 98.25 190 ASN A C 1
ATOM 1464 O O . ASN A 1 190 ? 28.740 -14.446 -10.513 1.00 98.25 190 ASN A O 1
ATOM 1468 N N . ALA A 1 191 ? 29.087 -15.367 -8.501 1.00 97.69 191 ALA A N 1
ATOM 1469 C CA . ALA A 1 191 ? 29.820 -16.545 -8.963 1.00 97.69 191 ALA A CA 1
ATOM 1470 C C . ALA A 1 191 ? 29.217 -17.837 -8.389 1.00 97.69 191 ALA A C 1
ATOM 1472 O O . ALA A 1 191 ? 29.912 -18.833 -8.161 1.00 97.69 191 ALA A O 1
ATOM 1473 N N . SER A 1 192 ? 27.905 -17.829 -8.153 1.00 97.81 192 SER A N 1
ATOM 1474 C CA . SER A 1 192 ? 27.163 -18.992 -7.673 1.00 97.81 192 SER A CA 1
ATOM 1475 C C . SER A 1 192 ? 27.135 -20.145 -8.685 1.00 97.81 192 SER A C 1
ATOM 1477 O O . SER A 1 192 ? 27.426 -19.962 -9.868 1.00 97.81 192 SER A O 1
ATOM 1479 N N . LYS A 1 193 ? 26.801 -21.360 -8.238 1.00 97.50 193 LYS A N 1
ATOM 1480 C CA . LYS A 1 193 ? 26.661 -22.556 -9.097 1.00 97.50 193 LYS A CA 1
ATOM 1481 C C . LYS A 1 193 ? 27.912 -22.876 -9.918 1.00 97.50 193 LYS A C 1
ATOM 1483 O O . LYS A 1 193 ? 27.823 -23.187 -11.103 1.00 97.50 193 LYS A O 1
ATOM 1488 N N . ASN A 1 194 ? 29.077 -22.780 -9.294 1.00 98.06 194 ASN A N 1
ATOM 1489 C CA . ASN A 1 194 ? 30.366 -23.094 -9.903 1.00 98.06 194 ASN A CA 1
ATOM 1490 C C . ASN A 1 194 ? 31.062 -24.229 -9.121 1.00 98.06 194 ASN A C 1
ATOM 1492 O O . ASN A 1 194 ? 30.454 -24.932 -8.310 1.00 98.06 194 ASN A O 1
ATOM 1496 N N . PHE A 1 195 ? 32.347 -24.456 -9.388 1.00 97.25 195 PHE A N 1
ATOM 1497 C CA . PHE A 1 195 ? 33.178 -25.435 -8.687 1.00 97.25 195 PHE A CA 1
ATOM 1498 C C . PHE A 1 195 ? 34.269 -24.770 -7.839 1.00 97.25 195 PHE A C 1
ATOM 1500 O O . PHE A 1 195 ? 35.318 -25.378 -7.623 1.00 97.25 195 PHE A O 1
ATOM 1507 N N . LEU A 1 196 ? 34.035 -23.544 -7.355 1.00 97.25 196 LEU A N 1
ATOM 1508 C CA . LEU A 1 196 ? 35.014 -22.789 -6.571 1.00 97.25 196 LEU A CA 1
ATOM 1509 C C . LEU A 1 196 ? 35.341 -23.524 -5.267 1.00 97.25 196 LEU A C 1
ATOM 1511 O O . LEU A 1 196 ? 34.429 -23.863 -4.514 1.00 97.25 196 LEU A O 1
ATOM 1515 N N . SER A 1 197 ? 36.626 -23.760 -4.993 1.00 93.88 197 SER A N 1
ATOM 1516 C CA . SER A 1 197 ? 37.090 -24.428 -3.763 1.00 93.88 197 SER A CA 1
ATOM 1517 C C . SER A 1 197 ? 37.424 -23.471 -2.618 1.00 93.88 197 SER A C 1
ATOM 1519 O O . SER A 1 197 ? 37.425 -23.868 -1.454 1.00 93.88 197 SER A O 1
ATOM 1521 N N . SER A 1 198 ? 37.727 -22.212 -2.927 1.00 94.62 198 SER A N 1
ATOM 1522 C CA . SER A 1 198 ? 38.147 -21.203 -1.952 1.00 94.62 198 SER A CA 1
ATOM 1523 C C . SER A 1 198 ? 37.815 -19.793 -2.437 1.00 94.62 198 SER A C 1
ATOM 1525 O O . SER A 1 198 ? 37.617 -19.566 -3.632 1.00 94.62 198 SER A O 1
ATOM 1527 N N . ILE A 1 199 ? 37.774 -18.850 -1.496 1.00 95.75 199 ILE A N 1
ATOM 1528 C CA . ILE A 1 199 ? 37.699 -17.410 -1.769 1.00 95.75 199 ILE A CA 1
ATOM 1529 C C . ILE A 1 199 ? 39.136 -16.852 -1.726 1.00 95.75 199 ILE A C 1
ATOM 1531 O O . ILE A 1 199 ? 39.860 -17.197 -0.790 1.00 95.75 199 ILE A O 1
ATOM 1535 N N . PRO A 1 200 ? 39.566 -16.040 -2.709 1.00 94.94 200 PRO A N 1
ATOM 1536 C CA . PRO A 1 200 ? 40.894 -15.417 -2.725 1.00 94.94 200 PRO A CA 1
ATOM 1537 C C . PRO A 1 200 ? 41.101 -14.449 -1.551 1.00 94.94 200 PRO A C 1
ATOM 1539 O O . PRO A 1 200 ? 40.157 -13.787 -1.118 1.00 94.94 200 PRO A O 1
ATOM 1542 N N . GLU A 1 201 ? 42.339 -14.314 -1.066 1.00 92.69 201 GLU A N 1
ATOM 1543 C CA . GLU A 1 201 ? 42.674 -13.373 0.021 1.00 92.69 201 GLU A CA 1
ATOM 1544 C C . GLU A 1 201 ? 42.540 -11.912 -0.428 1.00 92.69 201 GLU A C 1
ATOM 1546 O O . GLU A 1 201 ? 42.277 -11.015 0.373 1.00 92.69 201 GLU A O 1
ATOM 1551 N N . SER A 1 202 ? 42.651 -11.649 -1.732 1.00 95.69 202 SER A N 1
ATOM 1552 C CA . SER A 1 202 ? 42.434 -10.308 -2.275 1.00 95.69 202 SER A CA 1
ATOM 1553 C C . SER A 1 202 ? 40.972 -9.846 -2.249 1.00 95.69 202 SER A C 1
ATOM 1555 O O . SER A 1 202 ? 40.706 -8.691 -2.581 1.00 95.69 202 SER A O 1
ATOM 1557 N N . ILE A 1 203 ? 40.012 -10.675 -1.805 1.00 96.25 203 ILE A N 1
ATOM 1558 C CA . ILE A 1 203 ? 38.596 -10.281 -1.684 1.00 96.25 203 ILE A CA 1
ATOM 1559 C C . ILE A 1 203 ? 38.412 -9.021 -0.826 1.00 96.25 203 ILE A C 1
ATOM 1561 O O . ILE A 1 203 ? 37.564 -8.183 -1.133 1.00 96.25 203 ILE A O 1
ATOM 1565 N N . GLY A 1 204 ? 39.274 -8.824 0.179 1.00 92.56 204 GLY A N 1
ATOM 1566 C CA . GLY A 1 204 ? 39.283 -7.630 1.025 1.00 92.56 204 GLY A CA 1
ATOM 1567 C C . GLY A 1 204 ? 39.565 -6.318 0.284 1.00 92.56 204 GLY A C 1
ATOM 1568 O O . GLY A 1 204 ? 39.249 -5.248 0.798 1.00 92.56 204 GLY A O 1
ATOM 1569 N N . CYS A 1 205 ? 40.108 -6.363 -0.938 1.00 94.94 205 CYS A N 1
ATOM 1570 C CA . CYS A 1 205 ? 40.296 -5.177 -1.777 1.00 94.94 205 CYS A CA 1
ATOM 1571 C C . CYS A 1 205 ? 38.964 -4.601 -2.296 1.00 94.94 205 CYS A C 1
ATOM 1573 O O . CYS A 1 205 ? 38.903 -3.424 -2.671 1.00 94.94 205 CYS A O 1
ATOM 1575 N N . LEU A 1 206 ? 37.887 -5.395 -2.302 1.00 95.94 206 LEU A N 1
ATOM 1576 C CA . LEU A 1 206 ? 36.573 -5.008 -2.815 1.00 95.94 206 LEU A CA 1
ATOM 1577 C C . LEU A 1 206 ? 35.777 -4.173 -1.798 1.00 95.94 206 LEU A C 1
ATOM 1579 O O . LEU A 1 206 ? 34.699 -4.553 -1.354 1.00 95.94 206 LEU A O 1
ATOM 1583 N N . SER A 1 207 ? 36.283 -2.996 -1.433 1.00 94.31 207 SER A N 1
ATOM 1584 C CA . SER A 1 207 ? 35.652 -2.128 -0.419 1.00 94.31 207 SER A CA 1
ATOM 1585 C C . SER A 1 207 ? 34.26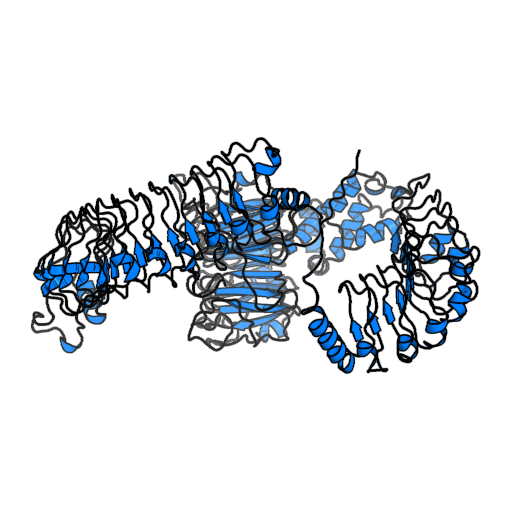3 -1.589 -0.803 1.00 94.31 207 SER A C 1
ATOM 1587 O O . SER A 1 207 ? 33.497 -1.183 0.073 1.00 94.31 207 SER A O 1
ATOM 1589 N N . ARG A 1 208 ? 33.914 -1.593 -2.099 1.00 96.06 208 ARG A N 1
ATOM 1590 C CA . ARG A 1 208 ? 32.623 -1.115 -2.633 1.00 96.06 208 ARG A CA 1
ATOM 1591 C C . ARG A 1 208 ? 31.595 -2.226 -2.858 1.00 96.06 208 ARG A C 1
ATOM 1593 O O . ARG A 1 208 ? 30.490 -1.914 -3.301 1.00 96.06 208 ARG A O 1
ATOM 1600 N N . ILE A 1 209 ? 31.940 -3.485 -2.578 1.00 97.31 209 ILE A N 1
ATOM 1601 C CA . ILE A 1 209 ? 31.038 -4.616 -2.800 1.00 97.31 209 ILE A CA 1
ATOM 1602 C C . ILE A 1 209 ? 29.808 -4.473 -1.902 1.00 97.31 209 ILE A C 1
ATOM 1604 O O . ILE A 1 209 ? 29.936 -4.225 -0.710 1.00 97.31 209 ILE A O 1
ATOM 1608 N N . ILE A 1 210 ? 28.621 -4.602 -2.486 1.00 96.56 210 ILE A N 1
ATOM 1609 C CA . ILE A 1 210 ? 27.325 -4.534 -1.801 1.00 96.56 210 ILE A CA 1
ATOM 1610 C C . ILE A 1 210 ? 26.718 -5.933 -1.738 1.00 96.56 210 ILE A C 1
ATOM 1612 O O . ILE A 1 210 ? 26.198 -6.332 -0.697 1.00 96.56 210 ILE A O 1
ATOM 1616 N N . ARG A 1 211 ? 26.816 -6.686 -2.839 1.00 97.50 211 ARG A N 1
ATOM 1617 C CA . ARG A 1 211 ? 26.295 -8.047 -2.949 1.00 97.50 211 ARG A CA 1
ATOM 1618 C C . ARG A 1 211 ? 27.374 -9.010 -3.422 1.00 97.50 211 ARG A C 1
ATOM 1620 O O . ARG A 1 211 ? 27.920 -8.840 -4.513 1.00 97.50 211 ARG A O 1
ATOM 1627 N N . LEU A 1 212 ? 27.621 -10.039 -2.619 1.00 98.19 212 LEU A N 1
ATOM 1628 C CA . LEU A 1 212 ? 28.516 -11.146 -2.933 1.00 98.19 212 LEU A CA 1
ATOM 1629 C C . LEU A 1 212 ? 27.726 -12.455 -2.899 1.00 98.19 212 LEU A C 1
ATOM 1631 O O . LEU A 1 212 ? 27.227 -12.860 -1.851 1.00 98.19 212 LEU A O 1
ATOM 1635 N N . ASP A 1 213 ? 27.601 -13.104 -4.050 1.00 98.06 213 ASP A N 1
ATOM 1636 C CA . ASP A 1 213 ? 26.852 -14.343 -4.208 1.00 98.06 213 ASP A CA 1
ATOM 1637 C C . ASP A 1 213 ? 27.769 -15.476 -4.680 1.00 98.06 213 ASP A C 1
ATOM 1639 O O . ASP A 1 213 ? 28.283 -15.472 -5.800 1.00 98.06 213 ASP A O 1
ATOM 1643 N N . LEU A 1 214 ? 27.999 -16.437 -3.788 1.00 97.75 214 LEU A N 1
ATOM 1644 C CA . LEU A 1 214 ? 28.874 -17.592 -3.970 1.00 97.75 214 LEU A CA 1
ATOM 1645 C C . LEU A 1 214 ? 28.148 -18.905 -3.620 1.00 97.75 214 LEU A C 1
ATOM 1647 O O . LEU A 1 214 ? 28.801 -19.924 -3.366 1.00 97.75 214 LEU A O 1
ATOM 1651 N N . HIS A 1 215 ? 26.809 -18.914 -3.602 1.00 95.81 215 HIS A N 1
ATOM 1652 C CA . HIS A 1 215 ? 26.042 -20.112 -3.250 1.00 95.81 215 HIS A CA 1
ATOM 1653 C C . HIS A 1 215 ? 26.253 -21.257 -4.262 1.00 95.81 215 HIS A C 1
ATOM 1655 O O . HIS A 1 215 ? 26.593 -21.023 -5.419 1.00 95.81 215 HIS A O 1
ATOM 1661 N N . GLN A 1 216 ? 26.043 -22.512 -3.854 1.00 96.94 216 GLN A N 1
ATOM 1662 C CA . GLN A 1 216 ? 26.221 -23.705 -4.702 1.00 96.94 216 GLN A CA 1
ATOM 1663 C C . GLN A 1 216 ? 27.636 -23.809 -5.296 1.00 96.94 216 GLN A C 1
ATOM 1665 O O . GLN A 1 216 ? 27.817 -23.896 -6.508 1.00 96.94 216 GLN A O 1
ATOM 1670 N N . ASN A 1 217 ? 28.644 -23.814 -4.426 1.00 98.00 217 ASN A N 1
ATOM 1671 C CA . ASN A 1 217 ? 30.050 -24.021 -4.778 1.00 98.00 217 ASN A CA 1
ATOM 1672 C C . ASN A 1 217 ? 30.664 -25.137 -3.905 1.00 98.00 217 ASN A C 1
ATOM 1674 O O . ASN A 1 217 ? 29.957 -25.940 -3.294 1.00 98.00 217 ASN A O 1
ATOM 1678 N N . ARG A 1 218 ? 31.997 -25.246 -3.882 1.00 96.69 218 ARG A N 1
ATOM 1679 C CA . ARG A 1 218 ? 32.756 -26.206 -3.063 1.00 96.69 218 ARG A CA 1
ATOM 1680 C C . ARG A 1 218 ? 33.653 -25.495 -2.045 1.00 96.69 218 ARG A C 1
ATOM 1682 O O . ARG A 1 218 ? 34.693 -26.032 -1.673 1.00 96.69 218 ARG A O 1
ATOM 1689 N N . ILE A 1 219 ? 33.274 -24.288 -1.619 1.00 97.25 219 ILE A N 1
ATOM 1690 C CA . ILE A 1 219 ? 34.104 -23.437 -0.761 1.00 97.25 219 ILE A CA 1
ATOM 1691 C C . ILE A 1 219 ? 34.151 -24.018 0.651 1.00 97.25 219 ILE A C 1
ATOM 1693 O O . ILE A 1 219 ? 33.107 -24.261 1.255 1.00 97.25 219 ILE A O 1
ATOM 1697 N N . SER A 1 220 ? 35.359 -24.224 1.183 1.00 94.38 220 SER A N 1
ATOM 1698 C CA . SER A 1 220 ? 35.570 -24.805 2.518 1.00 94.38 220 SER A CA 1
ATOM 1699 C C . SER A 1 220 ? 35.755 -23.782 3.641 1.00 94.38 220 SER A C 1
ATOM 1701 O O . SER A 1 220 ? 35.525 -24.103 4.806 1.00 94.38 220 SER A O 1
ATOM 1703 N N . SER A 1 221 ? 36.173 -22.556 3.322 1.00 94.12 221 SER A N 1
ATOM 1704 C CA . SER A 1 221 ? 36.451 -21.512 4.317 1.00 94.12 221 SER A CA 1
ATOM 1705 C C . SER A 1 221 ? 36.289 -20.104 3.745 1.00 94.12 221 SER A C 1
ATOM 1707 O O . SER A 1 221 ? 36.500 -19.882 2.552 1.00 94.12 221 SER A O 1
ATOM 1709 N N . VAL A 1 222 ? 35.967 -19.149 4.623 1.00 95.50 222 VAL A N 1
ATOM 1710 C CA . VAL A 1 222 ? 35.980 -17.706 4.334 1.00 95.50 222 VAL A CA 1
ATOM 1711 C C . VAL A 1 222 ? 37.267 -17.099 4.921 1.00 95.50 222 VAL A C 1
ATOM 1713 O O . VAL A 1 222 ? 37.537 -17.351 6.097 1.00 95.50 222 VAL A O 1
ATOM 1716 N N . PRO A 1 223 ? 38.067 -16.339 4.152 1.00 94.62 223 PRO A N 1
ATOM 1717 C CA . PRO A 1 223 ? 39.304 -15.728 4.640 1.00 94.62 223 PRO A CA 1
ATOM 1718 C C . PRO A 1 223 ? 39.030 -14.525 5.560 1.00 94.62 223 PRO A C 1
ATOM 1720 O O . PRO A 1 223 ? 37.989 -13.873 5.451 1.00 94.62 223 PRO A O 1
ATOM 1723 N N . SER A 1 224 ? 39.967 -14.192 6.454 1.00 91.81 224 SER A N 1
ATOM 1724 C CA . SER A 1 224 ? 39.826 -13.057 7.390 1.00 91.81 224 SER A CA 1
ATOM 1725 C C . SER A 1 224 ? 39.886 -11.690 6.691 1.00 91.81 224 SER A C 1
ATOM 1727 O O . SER A 1 224 ? 39.334 -10.700 7.182 1.00 91.81 224 SER A O 1
ATOM 1729 N N . SER A 1 225 ? 40.473 -11.640 5.492 1.00 94.50 225 SER A N 1
ATOM 1730 C CA . SER A 1 225 ? 40.482 -10.475 4.600 1.00 94.50 225 SER A CA 1
ATOM 1731 C C . SER A 1 225 ? 39.088 -10.002 4.171 1.00 94.50 225 SER A C 1
ATOM 1733 O O . SER A 1 225 ? 38.953 -8.850 3.761 1.00 94.50 225 SER A O 1
ATOM 1735 N N . ILE A 1 226 ? 38.029 -10.810 4.344 1.00 94.56 226 ILE A N 1
ATOM 1736 C CA . ILE A 1 226 ? 36.633 -10.412 4.072 1.00 94.56 226 ILE A CA 1
ATOM 1737 C C . ILE A 1 226 ? 36.217 -9.128 4.811 1.00 94.56 226 ILE A C 1
ATOM 1739 O O . ILE A 1 226 ? 35.346 -8.396 4.352 1.00 94.56 226 ILE A O 1
ATOM 1743 N N . THR A 1 227 ? 36.882 -8.817 5.924 1.00 91.38 227 THR A N 1
ATOM 1744 C CA . THR A 1 227 ? 36.728 -7.575 6.703 1.00 91.38 227 THR A CA 1
ATOM 1745 C C . THR A 1 227 ? 36.929 -6.298 5.880 1.00 91.38 227 THR A C 1
ATOM 1747 O O . THR A 1 227 ? 36.342 -5.264 6.196 1.00 91.38 227 THR A O 1
ATOM 1750 N N . GLY A 1 228 ? 37.717 -6.357 4.800 1.00 90.81 228 GLY A N 1
ATOM 1751 C CA . GLY A 1 228 ? 37.929 -5.233 3.886 1.00 90.81 228 GLY A CA 1
ATOM 1752 C C . GLY A 1 228 ? 36.696 -4.861 3.051 1.00 90.81 228 GLY A C 1
ATOM 1753 O O . GLY A 1 228 ? 36.596 -3.731 2.569 1.00 90.81 228 GLY A O 1
ATOM 1754 N N . CYS A 1 229 ? 35.709 -5.757 2.936 1.00 94.69 229 CYS A N 1
ATOM 1755 C CA . CYS A 1 229 ? 34.442 -5.540 2.231 1.00 94.69 229 CYS A CA 1
ATOM 1756 C C . CYS A 1 229 ? 33.452 -4.692 3.056 1.00 94.69 229 CYS A C 1
ATOM 1758 O O . CYS A 1 229 ? 32.328 -5.105 3.336 1.00 94.69 229 CYS A O 1
ATOM 1760 N N . CYS A 1 230 ? 33.854 -3.486 3.462 1.00 91.00 230 CYS A N 1
ATOM 1761 C CA . CYS A 1 230 ? 33.125 -2.656 4.429 1.00 91.00 230 CYS A CA 1
ATOM 1762 C C . CYS A 1 230 ? 31.726 -2.180 3.981 1.00 91.00 230 CYS A C 1
ATOM 1764 O O . CYS A 1 230 ? 30.928 -1.765 4.828 1.00 91.00 230 CYS A O 1
ATOM 1766 N N . SER A 1 231 ? 31.422 -2.246 2.680 1.00 94.62 231 SER A N 1
ATOM 1767 C CA . SER A 1 231 ? 30.115 -1.889 2.103 1.00 94.62 231 SER A CA 1
ATOM 1768 C C . SER A 1 231 ? 29.170 -3.085 1.915 1.00 94.62 231 SER A C 1
ATOM 1770 O O . SER A 1 231 ? 28.070 -2.894 1.399 1.00 94.62 231 SER A O 1
ATOM 1772 N N . LEU A 1 232 ? 29.582 -4.302 2.295 1.00 96.94 232 LEU A N 1
ATOM 1773 C CA . LEU A 1 232 ? 28.834 -5.528 2.008 1.00 96.94 232 LEU A CA 1
ATOM 1774 C C . LEU A 1 232 ? 27.512 -5.562 2.787 1.00 96.94 232 LEU A C 1
ATOM 1776 O O . LEU A 1 232 ? 27.507 -5.461 4.012 1.00 96.94 232 LEU A O 1
ATOM 1780 N N . VAL A 1 233 ? 26.401 -5.726 2.065 1.00 95.19 233 VAL A N 1
ATOM 1781 C CA . VAL A 1 233 ? 25.028 -5.762 2.601 1.00 95.19 233 VAL A CA 1
ATOM 1782 C C . VAL A 1 233 ? 24.412 -7.153 2.469 1.00 95.19 233 VAL A C 1
ATOM 1784 O O . VAL A 1 233 ? 23.707 -7.602 3.375 1.00 95.19 233 VAL A O 1
ATOM 1787 N N . GLU A 1 234 ? 24.689 -7.847 1.366 1.00 97.00 234 GLU A N 1
ATOM 1788 C CA . GLU A 1 234 ? 24.163 -9.180 1.077 1.00 97.00 234 GLU A CA 1
ATOM 1789 C C . GLU A 1 234 ? 25.301 -10.160 0.802 1.00 97.00 234 GLU A C 1
ATOM 1791 O O . GLU A 1 234 ? 26.083 -9.963 -0.133 1.00 97.00 234 GLU A O 1
ATOM 1796 N N . PHE A 1 235 ? 25.368 -11.235 1.588 1.00 97.69 235 PHE A N 1
ATOM 1797 C CA . PHE A 1 235 ? 26.357 -12.291 1.414 1.00 97.69 235 PHE A CA 1
ATOM 1798 C C . PHE A 1 235 ? 25.683 -13.665 1.351 1.00 97.69 235 PHE A C 1
ATOM 1800 O O . PHE A 1 235 ? 25.123 -14.133 2.344 1.00 97.69 235 PHE A O 1
ATOM 1807 N N . TYR A 1 236 ? 25.742 -14.312 0.185 1.00 97.81 236 TYR A N 1
ATOM 1808 C CA . TYR A 1 236 ? 25.148 -15.628 -0.048 1.00 97.81 236 TYR A CA 1
ATOM 1809 C C . TYR A 1 236 ? 26.231 -16.698 -0.188 1.00 97.81 236 TYR A C 1
ATOM 1811 O O . TYR A 1 236 ? 27.024 -16.686 -1.127 1.00 97.81 236 TYR A O 1
ATOM 1819 N N . MET A 1 237 ? 26.247 -17.640 0.750 1.00 96.81 237 MET A N 1
ATOM 1820 C CA . MET A 1 237 ? 27.216 -18.734 0.868 1.00 96.81 237 MET A CA 1
ATOM 1821 C C . MET A 1 237 ? 26.535 -20.106 1.000 1.00 96.81 237 MET A C 1
ATOM 1823 O O . MET A 1 237 ? 27.195 -21.097 1.327 1.00 96.81 237 MET A O 1
ATOM 1827 N N . GLY A 1 238 ? 25.228 -20.197 0.741 1.00 95.94 238 GLY A N 1
ATOM 1828 C CA . GLY A 1 238 ? 24.473 -21.441 0.874 1.00 95.94 238 GLY A CA 1
ATOM 1829 C C . GLY A 1 238 ? 24.965 -22.565 -0.054 1.00 95.94 238 GLY A C 1
ATOM 1830 O O . GLY A 1 238 ? 25.512 -22.300 -1.119 1.00 95.94 238 GLY A O 1
ATOM 1831 N N . ASN A 1 239 ? 24.761 -23.835 0.305 1.00 96.94 239 ASN A N 1
ATOM 1832 C CA . ASN A 1 239 ? 25.245 -25.017 -0.433 1.00 96.94 239 ASN A CA 1
ATOM 1833 C C . ASN A 1 239 ? 26.757 -24.970 -0.728 1.00 96.94 239 ASN A C 1
ATOM 1835 O O . ASN A 1 239 ? 27.177 -24.992 -1.886 1.00 96.94 239 ASN A O 1
ATOM 1839 N N . ASN A 1 240 ? 27.567 -24.889 0.319 1.00 97.75 240 ASN A N 1
ATOM 1840 C CA . ASN A 1 240 ? 29.024 -24.972 0.238 1.00 97.75 240 ASN A CA 1
ATOM 1841 C C . ASN A 1 240 ? 29.544 -26.044 1.215 1.00 97.75 240 ASN A C 1
ATOM 1843 O O . ASN A 1 240 ? 28.785 -26.865 1.734 1.00 97.75 240 ASN A O 1
ATOM 1847 N N . ALA A 1 241 ? 30.858 -26.084 1.436 1.00 95.88 241 ALA A N 1
ATOM 1848 C CA . ALA A 1 241 ? 31.515 -27.017 2.347 1.00 95.88 241 ALA A CA 1
ATOM 1849 C C . ALA A 1 241 ? 32.088 -26.311 3.592 1.00 95.88 241 ALA A C 1
ATOM 1851 O O . ALA A 1 241 ? 33.075 -26.779 4.157 1.00 95.88 241 ALA A O 1
ATOM 1852 N N . LEU A 1 242 ? 31.497 -25.186 4.021 1.00 96.38 242 LEU A N 1
ATOM 1853 C CA . LEU A 1 242 ? 32.006 -24.399 5.147 1.00 96.38 242 LEU A CA 1
ATOM 1854 C C . LEU A 1 242 ? 31.883 -25.171 6.463 1.00 96.38 242 LEU A C 1
ATOM 1856 O O . LEU A 1 242 ? 30.777 -25.537 6.859 1.00 96.38 242 LEU A O 1
ATOM 1860 N N . SER A 1 243 ? 32.999 -25.369 7.169 1.00 93.00 243 SER A N 1
ATOM 1861 C CA . SER A 1 243 ? 33.012 -25.987 8.506 1.00 93.00 243 SER A CA 1
ATOM 1862 C C . SER A 1 243 ? 33.025 -24.977 9.655 1.00 93.00 243 SER A C 1
ATOM 1864 O O . SER A 1 243 ? 32.543 -25.278 10.748 1.00 93.00 243 SER A O 1
ATOM 1866 N N . THR A 1 244 ? 33.588 -23.792 9.418 1.00 93.00 244 THR A N 1
ATOM 1867 C CA . THR A 1 244 ? 33.747 -22.701 10.391 1.00 93.00 244 THR A CA 1
ATOM 1868 C C . THR A 1 244 ? 33.644 -21.342 9.692 1.00 93.00 244 THR A C 1
ATOM 1870 O O . THR A 1 244 ? 33.736 -21.254 8.465 1.00 93.00 244 THR A O 1
ATOM 1873 N N . LEU A 1 245 ? 33.462 -20.279 10.480 1.00 94.50 245 LEU A N 1
ATOM 1874 C CA . LEU A 1 245 ? 33.511 -18.885 10.032 1.00 94.50 245 LEU A CA 1
ATOM 1875 C C . LEU A 1 245 ? 34.626 -18.135 10.783 1.00 94.50 245 LEU A C 1
ATOM 1877 O O . LEU A 1 245 ? 34.838 -18.429 11.961 1.00 94.50 245 LEU A O 1
ATOM 1881 N N . PRO A 1 246 ? 35.328 -17.180 10.143 1.00 93.06 246 PRO A N 1
ATOM 1882 C CA . PRO A 1 246 ? 36.316 -16.339 10.817 1.00 93.06 246 PRO A CA 1
ATOM 1883 C C . PRO A 1 246 ? 35.632 -15.393 11.816 1.00 93.06 246 PRO A C 1
ATOM 1885 O O . PRO A 1 246 ? 34.567 -14.845 11.525 1.00 93.06 246 PRO A O 1
ATOM 1888 N N . ALA A 1 247 ? 36.246 -15.174 12.982 1.00 88.62 247 ALA A N 1
ATOM 1889 C CA . ALA A 1 247 ? 35.692 -14.311 14.032 1.00 88.62 247 ALA A CA 1
ATOM 1890 C C . ALA A 1 247 ? 35.574 -12.848 13.568 1.00 88.62 247 ALA A C 1
ATOM 1892 O O . ALA A 1 247 ? 34.648 -12.121 13.935 1.00 88.62 247 ALA A O 1
ATOM 1893 N N . GLU A 1 248 ? 36.481 -12.425 12.691 1.00 89.94 248 GLU A N 1
ATOM 1894 C CA . GLU A 1 248 ? 36.560 -11.072 12.159 1.00 89.94 248 GLU A CA 1
ATOM 1895 C C . GLU A 1 248 ? 35.362 -10.701 11.268 1.00 89.94 248 GLU A C 1
ATOM 1897 O O . GLU A 1 248 ? 35.119 -9.511 11.046 1.00 89.94 248 GLU A O 1
ATOM 1902 N N . ILE A 1 249 ? 34.550 -11.674 10.822 1.00 92.44 249 ILE A N 1
ATOM 1903 C CA . ILE A 1 249 ? 33.325 -11.401 10.054 1.00 92.44 249 ILE A CA 1
ATOM 1904 C C . ILE A 1 249 ? 32.357 -10.487 10.813 1.00 92.44 249 ILE A C 1
ATOM 1906 O O . ILE A 1 249 ? 31.630 -9.721 10.189 1.00 92.44 249 ILE A O 1
ATOM 1910 N N . GLY A 1 250 ? 32.409 -10.494 12.152 1.00 88.44 250 GLY A N 1
ATOM 1911 C CA . GLY A 1 250 ? 31.613 -9.637 13.035 1.00 88.44 250 GLY A CA 1
ATOM 1912 C C . GLY A 1 250 ? 31.828 -8.128 12.863 1.00 88.44 250 GLY A C 1
ATOM 1913 O O . GLY A 1 250 ? 31.055 -7.335 13.395 1.00 88.44 250 GLY A O 1
ATOM 1914 N N . THR A 1 251 ? 32.858 -7.714 12.121 1.00 89.44 251 THR A N 1
ATOM 1915 C CA . THR A 1 251 ? 33.180 -6.305 11.837 1.00 89.44 251 THR A CA 1
ATOM 1916 C C . THR A 1 251 ? 32.388 -5.704 10.668 1.00 89.44 251 THR A C 1
ATOM 1918 O O . THR A 1 251 ? 32.394 -4.482 10.497 1.00 89.44 251 THR A O 1
ATOM 1921 N N . LEU A 1 252 ? 31.678 -6.525 9.883 1.00 91.94 252 LEU A N 1
ATOM 1922 C CA . LEU A 1 252 ? 30.905 -6.092 8.712 1.00 91.94 252 LEU A CA 1
ATOM 1923 C C . LEU A 1 252 ? 29.601 -5.386 9.121 1.00 91.94 252 LEU A C 1
ATOM 1925 O O . LEU A 1 252 ? 28.509 -5.948 9.084 1.00 91.94 252 LEU A O 1
ATOM 1929 N N . SER A 1 253 ? 29.709 -4.120 9.518 1.00 83.81 253 SER A N 1
ATOM 1930 C CA . SER A 1 253 ? 28.623 -3.349 10.142 1.00 83.81 253 SER A CA 1
ATOM 1931 C C . SER A 1 253 ? 27.404 -3.068 9.251 1.00 83.81 253 SER A C 1
ATOM 1933 O O . SER A 1 253 ? 26.326 -2.797 9.786 1.00 83.81 253 SER A O 1
ATOM 1935 N N . HIS A 1 254 ? 27.555 -3.138 7.925 1.00 89.56 254 HIS A N 1
ATOM 1936 C CA . HIS A 1 254 ? 26.477 -2.930 6.950 1.00 89.56 254 HIS A CA 1
ATOM 1937 C C . HIS A 1 254 ? 25.795 -4.227 6.495 1.00 89.56 254 HIS A C 1
ATOM 1939 O O . HIS A 1 254 ? 24.792 -4.155 5.782 1.00 89.56 254 HIS A O 1
ATOM 1945 N N . LEU A 1 255 ? 26.304 -5.396 6.906 1.00 94.75 255 LEU A N 1
ATOM 1946 C CA . LEU A 1 255 ? 25.760 -6.679 6.478 1.00 94.75 255 LEU A CA 1
ATOM 1947 C C . LEU A 1 255 ? 24.344 -6.846 7.041 1.00 94.75 255 LEU A C 1
ATOM 1949 O O . LEU A 1 255 ? 24.130 -6.772 8.251 1.00 94.75 255 LEU A O 1
ATOM 1953 N N . GLY A 1 256 ? 23.376 -7.043 6.148 1.00 90.56 256 GLY A N 1
ATOM 1954 C CA . GLY A 1 256 ? 21.956 -7.176 6.471 1.00 90.56 256 GLY A CA 1
ATOM 1955 C C . GLY A 1 256 ? 21.411 -8.572 6.179 1.00 90.56 256 GLY A C 1
ATOM 1956 O O . GLY A 1 256 ? 20.607 -9.090 6.953 1.00 90.56 256 GLY A O 1
ATOM 1957 N N . THR A 1 257 ? 21.869 -9.206 5.103 1.00 95.19 257 THR A N 1
ATOM 1958 C CA . THR A 1 257 ? 21.458 -10.562 4.723 1.00 95.19 257 THR A CA 1
ATOM 1959 C C . THR A 1 257 ? 22.678 -11.458 4.682 1.00 95.19 257 THR A C 1
ATOM 1961 O O . THR A 1 257 ? 23.610 -11.194 3.922 1.00 95.19 257 THR A O 1
ATOM 1964 N N . PHE A 1 258 ? 22.655 -12.525 5.477 1.00 97.50 258 PHE A N 1
ATOM 1965 C CA . PHE A 1 258 ? 23.703 -13.533 5.478 1.00 97.50 258 PHE A CA 1
ATOM 1966 C C . PHE A 1 258 ? 23.099 -14.930 5.338 1.00 97.50 258 PHE A C 1
ATOM 1968 O O . PHE A 1 258 ? 22.429 -15.434 6.239 1.00 97.50 258 PHE A O 1
ATOM 1975 N N . ASP A 1 259 ? 23.322 -15.548 4.186 1.00 96.88 259 ASP A N 1
ATOM 1976 C CA . ASP A 1 259 ? 22.841 -16.888 3.887 1.00 96.88 259 ASP A CA 1
ATOM 1977 C C . ASP A 1 259 ? 23.990 -17.901 3.954 1.00 96.88 259 ASP A C 1
ATOM 1979 O O . ASP A 1 259 ? 24.947 -17.837 3.184 1.00 96.88 259 ASP A O 1
ATOM 1983 N N . LEU A 1 260 ? 23.877 -18.846 4.883 1.00 97.25 260 LEU A N 1
ATOM 1984 C CA . LEU A 1 260 ? 24.828 -19.918 5.157 1.00 97.25 260 LEU A CA 1
ATOM 1985 C C . LEU A 1 260 ? 24.163 -21.301 5.083 1.00 97.25 260 LEU A C 1
ATOM 1987 O O . LEU A 1 260 ? 24.710 -22.278 5.609 1.00 97.25 260 LEU A O 1
ATOM 1991 N N . HIS A 1 261 ? 22.995 -21.417 4.448 1.00 97.12 261 HIS A N 1
ATOM 1992 C CA . HIS A 1 261 ? 22.231 -22.658 4.463 1.00 97.12 261 HIS A CA 1
ATOM 1993 C C . HIS A 1 261 ? 22.996 -23.825 3.820 1.00 97.12 261 HIS A C 1
ATOM 1995 O O . HIS A 1 261 ? 23.782 -23.640 2.900 1.00 97.12 261 HIS A O 1
ATOM 2001 N N . SER A 1 262 ? 22.744 -25.067 4.234 1.00 97.12 262 SER A N 1
ATOM 2002 C CA . SER A 1 262 ? 23.318 -26.265 3.586 1.00 97.12 262 SER A CA 1
ATOM 2003 C C . SER A 1 262 ? 24.854 -26.242 3.537 1.00 97.12 262 SER A C 1
ATOM 2005 O O . SER A 1 262 ? 25.459 -26.384 2.478 1.00 97.12 262 SER A O 1
ATOM 2007 N N . ASN A 1 263 ? 25.469 -26.034 4.701 1.00 97.50 263 ASN A N 1
ATOM 2008 C CA . ASN A 1 263 ? 26.915 -26.087 4.931 1.00 97.50 263 ASN A CA 1
ATOM 2009 C C . ASN A 1 263 ? 27.234 -27.123 6.034 1.00 97.50 263 ASN A C 1
ATOM 2011 O O . ASN A 1 263 ? 26.395 -27.944 6.404 1.00 97.50 263 ASN A O 1
ATOM 2015 N N . GLN A 1 264 ? 28.464 -27.132 6.550 1.00 96.00 264 GLN A N 1
ATOM 2016 C CA . GLN A 1 264 ? 28.937 -28.063 7.584 1.00 96.00 264 GLN A CA 1
ATOM 2017 C C . GLN A 1 264 ? 29.274 -27.344 8.904 1.00 96.00 264 GLN A C 1
ATOM 2019 O O . GLN A 1 264 ? 30.091 -27.835 9.687 1.00 96.00 264 GLN A O 1
ATOM 2024 N N . LEU A 1 265 ? 28.656 -26.185 9.166 1.00 95.94 265 LEU A N 1
ATOM 2025 C CA . LEU A 1 265 ? 28.948 -25.375 10.349 1.00 95.94 265 LEU A CA 1
ATOM 2026 C C . LEU A 1 265 ? 28.551 -26.120 11.625 1.00 95.94 265 LEU A C 1
ATOM 2028 O O . LEU A 1 265 ? 27.417 -26.587 11.753 1.00 95.94 265 LEU A O 1
ATOM 2032 N N . LYS A 1 266 ? 29.486 -26.218 12.574 1.00 92.31 266 LYS A N 1
ATOM 2033 C CA . LYS A 1 266 ? 29.247 -26.805 13.908 1.00 92.31 266 LYS A CA 1
ATOM 2034 C C . LYS A 1 266 ? 28.789 -25.775 14.934 1.00 92.31 266 LYS A C 1
ATOM 2036 O O . LYS A 1 266 ? 28.044 -26.108 15.852 1.00 92.31 266 LYS A O 1
ATOM 2041 N N . GLU A 1 267 ? 29.208 -24.532 14.744 1.00 91.81 267 GLU A N 1
ATOM 2042 C CA . GLU A 1 267 ? 28.856 -23.391 15.578 1.00 91.81 267 GLU A CA 1
ATOM 2043 C C . GLU A 1 267 ? 28.769 -22.115 14.735 1.00 91.81 267 GLU A C 1
ATOM 2045 O O . GLU A 1 267 ? 29.315 -22.042 13.631 1.00 91.81 267 GLU A O 1
ATOM 2050 N N . TYR A 1 268 ? 28.068 -21.119 15.271 1.00 93.00 268 TYR A N 1
ATOM 2051 C CA . TYR A 1 268 ? 28.082 -19.749 14.775 1.00 93.00 268 TYR A CA 1
ATOM 2052 C C . TYR A 1 268 ? 28.906 -18.912 15.768 1.00 93.00 268 TYR A C 1
ATOM 2054 O O . TYR A 1 268 ? 28.572 -18.936 16.956 1.00 93.00 268 TYR A O 1
ATOM 2062 N N . PRO A 1 269 ? 29.991 -18.240 15.336 1.00 91.19 269 PRO A N 1
ATOM 2063 C CA . PRO A 1 269 ? 30.937 -17.611 16.253 1.00 91.19 269 PRO A CA 1
ATOM 2064 C C . PRO A 1 269 ? 30.298 -16.432 16.993 1.00 91.19 269 PRO A C 1
ATOM 2066 O O . PRO A 1 269 ? 29.524 -15.666 16.415 1.00 91.19 269 PRO A O 1
ATOM 2069 N N . VAL A 1 270 ? 30.655 -16.269 18.269 1.00 90.19 270 VAL A N 1
ATOM 2070 C CA . VAL A 1 270 ? 30.094 -15.238 19.162 1.00 90.19 270 VAL A CA 1
ATOM 2071 C C . VAL A 1 270 ? 30.349 -13.833 18.613 1.00 90.19 270 VAL A C 1
ATOM 2073 O O . VAL A 1 270 ? 29.487 -12.961 18.665 1.00 90.19 270 VAL A O 1
ATOM 2076 N N . GLU A 1 271 ? 31.509 -13.608 18.006 1.00 89.31 271 GLU A N 1
ATOM 2077 C CA . GLU A 1 271 ? 31.889 -12.337 17.399 1.00 89.31 271 GLU A CA 1
ATOM 2078 C C . GLU A 1 271 ? 30.970 -11.956 16.232 1.00 89.31 271 GLU A C 1
ATOM 2080 O O . GLU A 1 271 ? 30.680 -10.772 16.050 1.00 89.31 271 GLU A O 1
ATOM 2085 N N . ALA A 1 272 ? 30.436 -12.934 15.490 1.00 90.81 272 ALA A N 1
ATOM 2086 C CA . ALA A 1 272 ? 29.478 -12.693 14.413 1.00 90.81 272 ALA A CA 1
ATOM 2087 C C . ALA A 1 272 ? 28.071 -12.335 14.928 1.00 90.81 272 ALA A C 1
ATOM 2089 O O . ALA A 1 272 ? 27.243 -11.846 14.157 1.00 90.81 272 ALA A O 1
ATOM 2090 N N . CYS A 1 273 ? 27.792 -12.498 16.227 1.00 90.06 273 CYS A N 1
ATOM 2091 C CA . CYS A 1 273 ? 26.568 -11.990 16.855 1.00 90.06 273 CYS A CA 1
ATOM 2092 C C . CYS A 1 273 ? 26.563 -10.454 16.986 1.00 90.06 273 CYS A C 1
ATOM 2094 O O . CYS A 1 273 ? 25.519 -9.867 17.250 1.00 90.06 273 CYS A O 1
ATOM 2096 N N . LYS A 1 274 ? 27.699 -9.774 16.753 1.00 88.31 274 LYS A N 1
ATOM 2097 C CA . LYS A 1 274 ? 27.785 -8.298 16.720 1.00 88.31 274 LYS A CA 1
ATOM 2098 C C . LYS A 1 274 ? 27.219 -7.686 15.432 1.00 88.31 274 LYS A C 1
ATOM 2100 O O . LYS A 1 274 ? 27.046 -6.468 15.349 1.00 88.31 274 LYS A O 1
ATOM 2105 N N . LEU A 1 275 ? 26.943 -8.516 14.426 1.00 90.19 275 LEU A N 1
ATOM 2106 C CA . LEU A 1 275 ? 26.403 -8.085 13.142 1.00 90.19 275 LEU A CA 1
ATOM 2107 C C . LEU A 1 275 ? 24.973 -7.551 13.277 1.00 90.19 275 LEU A C 1
ATOM 2109 O O . LEU A 1 275 ? 24.150 -8.083 14.021 1.00 90.19 275 LEU A O 1
ATOM 2113 N N . ARG A 1 276 ? 24.642 -6.535 12.476 1.00 88.12 276 ARG A N 1
ATOM 2114 C CA . ARG A 1 276 ? 23.297 -5.939 12.400 1.00 88.12 276 ARG A CA 1
ATOM 2115 C C . ARG A 1 276 ? 22.447 -6.590 11.306 1.00 88.12 276 ARG A C 1
ATOM 2117 O O . ARG A 1 276 ? 21.816 -5.904 10.503 1.00 88.12 276 ARG A O 1
ATOM 2124 N N . LEU A 1 277 ? 22.422 -7.924 11.296 1.00 91.56 277 LEU A N 1
ATOM 2125 C CA . LEU A 1 277 ? 21.668 -8.704 10.313 1.00 91.56 277 LEU A CA 1
ATOM 2126 C C . LEU A 1 277 ? 20.155 -8.508 10.480 1.00 91.56 277 LEU A C 1
ATOM 2128 O O . LEU A 1 277 ? 19.651 -8.393 11.596 1.00 91.56 277 LEU A O 1
ATOM 2132 N N . SER A 1 278 ? 19.438 -8.545 9.363 1.00 90.12 278 SER A N 1
ATOM 2133 C CA . SER A 1 278 ? 17.983 -8.683 9.255 1.00 90.12 278 SER A CA 1
ATOM 2134 C C . SER A 1 278 ? 17.596 -10.133 8.952 1.00 90.12 278 SER A C 1
ATOM 2136 O O . SER A 1 278 ? 16.647 -10.661 9.537 1.00 90.12 278 SER A O 1
ATOM 2138 N N . VAL A 1 279 ? 18.368 -10.805 8.091 1.00 91.31 279 VAL A N 1
ATOM 2139 C CA . VAL A 1 279 ? 18.149 -12.201 7.697 1.00 91.31 279 VAL A CA 1
ATOM 2140 C C . VAL A 1 279 ? 19.428 -13.004 7.912 1.00 91.31 279 VAL A C 1
ATOM 2142 O O . VAL A 1 279 ? 20.488 -12.626 7.416 1.00 91.31 279 VAL A O 1
ATOM 2145 N N . LEU A 1 280 ? 19.305 -14.119 8.631 1.00 96.88 280 LEU A N 1
ATOM 2146 C CA . LEU A 1 280 ? 20.358 -15.106 8.843 1.00 96.88 280 LEU A CA 1
ATOM 2147 C C . LEU A 1 280 ? 19.799 -16.502 8.548 1.00 96.88 280 LEU A C 1
ATOM 2149 O O . LEU A 1 280 ? 18.920 -16.987 9.265 1.00 96.88 280 LEU A O 1
ATOM 2153 N N . ASP A 1 281 ? 20.298 -17.149 7.499 1.00 95.88 281 ASP A N 1
ATOM 2154 C CA . ASP A 1 281 ? 19.945 -18.537 7.194 1.00 95.88 281 ASP A CA 1
ATOM 2155 C C . ASP A 1 281 ? 21.078 -19.478 7.598 1.00 95.88 281 ASP A C 1
ATOM 2157 O O . ASP A 1 281 ? 22.150 -19.474 7.006 1.00 95.88 281 ASP A O 1
ATOM 2161 N N . LEU A 1 282 ? 20.837 -20.284 8.629 1.00 96.12 282 LEU A N 1
ATOM 2162 C CA . LEU A 1 282 ? 21.743 -21.314 9.130 1.00 96.12 282 LEU A CA 1
ATOM 2163 C C . LEU A 1 282 ? 21.167 -22.721 8.917 1.00 96.12 282 LEU A C 1
ATOM 2165 O O . LEU A 1 282 ? 21.664 -23.687 9.501 1.00 96.12 282 LEU A O 1
ATOM 2169 N N . SER A 1 283 ? 20.112 -22.873 8.115 1.00 94.75 283 SER A N 1
ATOM 2170 C CA . SER A 1 283 ? 19.437 -24.156 7.916 1.00 94.75 283 SER A CA 1
ATOM 2171 C C . SER A 1 283 ? 20.356 -25.208 7.284 1.00 94.75 283 SER A C 1
ATOM 2173 O O . SER A 1 283 ? 21.332 -24.890 6.611 1.00 94.75 283 SER A O 1
ATOM 2175 N N . ASN A 1 284 ? 20.070 -26.488 7.519 1.00 95.31 284 ASN A N 1
ATOM 2176 C CA . ASN A 1 284 ? 20.812 -27.643 7.011 1.00 95.31 284 ASN A CA 1
ATOM 2177 C C . ASN A 1 284 ? 22.327 -27.567 7.290 1.00 95.31 284 ASN A C 1
ATOM 2179 O O . ASN A 1 284 ? 23.137 -27.803 6.400 1.00 95.31 284 ASN A O 1
ATOM 2183 N N . ASN A 1 285 ? 22.705 -27.214 8.517 1.00 96.25 285 ASN A N 1
ATOM 2184 C CA . ASN A 1 285 ? 24.085 -27.259 9.000 1.00 96.25 285 ASN A CA 1
ATOM 2185 C C . ASN A 1 285 ? 24.256 -28.374 10.053 1.00 96.25 285 ASN A C 1
ATOM 2187 O O . ASN A 1 285 ? 23.378 -29.215 10.255 1.00 96.25 285 ASN A O 1
ATOM 2191 N N . SER A 1 286 ? 25.406 -28.407 10.727 1.00 94.62 286 SER A N 1
ATOM 2192 C CA . SER A 1 286 ? 25.717 -29.358 11.803 1.00 94.62 286 SER A CA 1
ATOM 2193 C C . SER A 1 286 ? 25.682 -28.709 13.195 1.00 94.62 286 SER A C 1
ATOM 2195 O O . SER A 1 286 ? 26.374 -29.171 14.103 1.00 94.62 286 SER A O 1
ATOM 2197 N N . LEU A 1 287 ? 24.880 -27.651 13.382 1.00 93.56 287 LEU A N 1
ATOM 2198 C CA . LEU A 1 287 ? 24.803 -26.909 14.643 1.00 93.56 287 LEU A CA 1
ATOM 2199 C C . LEU A 1 287 ? 24.181 -27.769 15.751 1.00 93.56 287 LEU A C 1
ATOM 2201 O O . LEU A 1 287 ? 23.030 -28.203 15.652 1.00 93.56 287 LEU A O 1
ATOM 2205 N N . THR A 1 288 ? 24.923 -27.990 16.837 1.00 88.44 288 THR A N 1
ATOM 2206 C CA . THR A 1 288 ? 24.432 -28.735 18.014 1.00 88.44 288 THR A CA 1
ATOM 2207 C C . THR A 1 288 ? 23.770 -27.840 19.063 1.00 88.44 288 THR A C 1
ATOM 2209 O O . THR A 1 288 ? 23.000 -28.323 19.895 1.00 88.44 288 THR A O 1
ATOM 2212 N N . GLY A 1 289 ? 24.055 -26.538 19.022 1.00 86.94 289 GLY A N 1
ATOM 2213 C CA . GLY A 1 289 ? 23.508 -25.514 19.907 1.00 86.94 289 GLY A CA 1
ATOM 2214 C C . GLY A 1 289 ? 23.714 -24.114 19.326 1.00 86.94 289 GLY A C 1
ATOM 2215 O O . GLY A 1 289 ? 24.302 -23.966 18.258 1.00 86.94 289 GLY A O 1
ATOM 2216 N N . LEU A 1 290 ? 23.216 -23.099 20.033 1.00 90.12 290 LEU A N 1
ATOM 2217 C CA . LEU A 1 290 ? 23.372 -21.685 19.683 1.00 90.12 290 LEU A CA 1
ATOM 2218 C C . LEU A 1 290 ? 23.954 -20.926 20.876 1.00 90.12 290 LEU A C 1
ATOM 2220 O O . LEU A 1 290 ? 23.575 -21.203 22.017 1.00 90.12 290 LEU A O 1
ATOM 2224 N N . ALA A 1 291 ? 24.842 -19.973 20.603 1.00 88.25 291 ALA A N 1
ATOM 2225 C CA . ALA A 1 291 ? 25.392 -19.071 21.607 1.00 88.25 291 ALA A CA 1
ATOM 2226 C C . ALA A 1 291 ? 24.286 -18.138 22.163 1.00 88.25 291 ALA A C 1
ATOM 2228 O O . ALA A 1 291 ? 23.494 -17.616 21.366 1.00 88.25 291 ALA A O 1
ATOM 2229 N N . PRO A 1 292 ? 24.182 -17.922 23.492 1.00 87.12 292 PRO A N 1
ATOM 2230 C CA . PRO A 1 292 ? 23.220 -16.984 24.087 1.00 87.12 292 PRO A CA 1
ATOM 2231 C C . PRO A 1 292 ? 23.292 -15.560 23.512 1.00 87.12 292 PRO A C 1
ATOM 2233 O O . PRO A 1 292 ? 22.263 -14.897 23.372 1.00 87.12 292 PRO A O 1
ATOM 2236 N N . GLU A 1 293 ? 24.486 -15.127 23.106 1.00 90.12 293 GLU A N 1
ATOM 2237 C CA . GLU A 1 293 ? 24.812 -13.823 22.516 1.00 90.12 293 GLU A CA 1
ATOM 2238 C C . GLU A 1 293 ? 24.089 -13.586 21.184 1.00 90.12 293 GLU A C 1
ATOM 2240 O O . GLU A 1 293 ? 23.819 -12.444 20.819 1.00 90.12 293 GLU A O 1
ATOM 2245 N N . LEU A 1 294 ? 23.660 -14.646 20.485 1.00 89.44 294 LEU A N 1
ATOM 2246 C CA . LEU A 1 294 ? 22.786 -14.513 19.314 1.00 89.44 294 LEU A CA 1
ATOM 2247 C C . LEU A 1 294 ? 21.474 -13.790 19.684 1.00 89.44 294 LEU A C 1
ATOM 2249 O O . LEU A 1 294 ? 20.900 -13.078 18.866 1.00 89.44 294 LEU A O 1
ATOM 2253 N N . GLY A 1 295 ? 21.024 -13.908 20.942 1.00 83.81 295 GLY A N 1
ATOM 2254 C CA . GLY A 1 295 ? 19.874 -13.187 21.492 1.00 83.81 295 GLY A CA 1
ATOM 2255 C C . GLY A 1 295 ? 20.044 -11.662 21.579 1.00 83.81 295 GLY A C 1
ATOM 2256 O O . GLY A 1 295 ? 19.042 -10.950 21.731 1.00 83.81 295 GLY A O 1
ATOM 2257 N N . GLU A 1 296 ? 21.266 -11.132 21.463 1.00 84.81 296 GLU A N 1
ATOM 2258 C CA . GLU A 1 296 ? 21.550 -9.688 21.427 1.00 84.81 296 GLU A CA 1
ATOM 2259 C C . GLU A 1 296 ? 21.312 -9.063 20.042 1.00 84.81 296 GLU A C 1
ATOM 2261 O O . GLU A 1 296 ? 21.178 -7.841 19.930 1.00 84.81 296 GLU A O 1
ATOM 2266 N N . MET A 1 297 ? 21.156 -9.880 18.992 1.00 87.00 297 MET A N 1
ATOM 2267 C CA . MET A 1 297 ? 20.915 -9.435 17.613 1.00 87.00 297 MET A CA 1
ATOM 2268 C C . MET A 1 297 ? 19.494 -8.880 17.414 1.00 87.00 297 MET A C 1
ATOM 2270 O O . MET A 1 297 ? 18.633 -9.481 16.776 1.00 87.00 297 MET A O 1
ATOM 2274 N N . THR A 1 298 ? 19.222 -7.696 17.961 1.00 80.50 298 THR A N 1
ATOM 2275 C CA . THR A 1 298 ? 17.892 -7.052 17.956 1.00 80.50 298 THR A CA 1
ATOM 2276 C C . THR A 1 298 ? 17.375 -6.643 16.574 1.00 80.50 298 THR A C 1
ATOM 22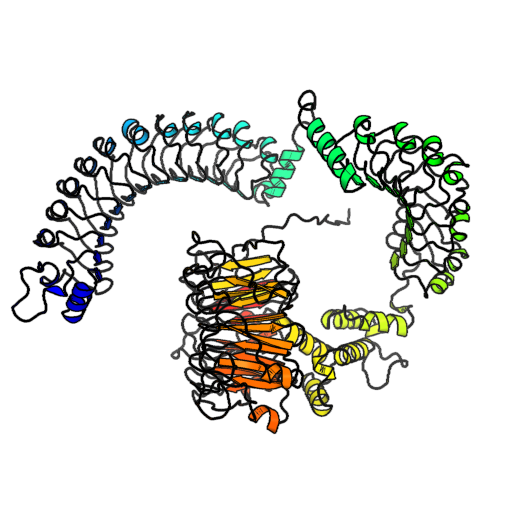78 O O . THR A 1 298 ? 16.171 -6.424 16.405 1.00 80.50 298 THR A O 1
ATOM 2281 N N . THR A 1 299 ? 18.246 -6.543 15.572 1.00 83.25 299 THR A N 1
ATOM 2282 C CA . THR A 1 299 ? 17.864 -6.272 14.181 1.00 83.25 299 THR A CA 1
ATOM 2283 C C . THR A 1 299 ? 17.409 -7.526 13.442 1.00 83.25 299 THR A C 1
ATOM 2285 O O . THR A 1 299 ? 16.733 -7.389 12.426 1.00 83.25 299 THR A O 1
ATOM 2288 N N . LEU A 1 300 ? 17.728 -8.726 13.945 1.00 82.62 300 LEU A N 1
ATOM 2289 C CA . LEU A 1 300 ? 17.468 -9.980 13.248 1.00 82.62 300 LEU A CA 1
ATOM 2290 C C . LEU A 1 300 ? 15.962 -10.262 13.220 1.00 82.62 300 LEU A C 1
ATOM 2292 O O . LEU A 1 300 ? 15.310 -10.385 14.256 1.00 82.62 300 LEU A O 1
ATOM 2296 N N . ARG A 1 301 ? 15.394 -10.312 12.014 1.00 84.25 301 ARG A N 1
ATOM 2297 C CA . ARG A 1 301 ? 13.960 -10.521 11.761 1.00 84.25 301 ARG A CA 1
ATOM 2298 C C . ARG A 1 301 ? 13.660 -11.959 11.378 1.00 84.25 301 ARG A C 1
ATOM 2300 O O . ARG A 1 301 ? 12.626 -12.490 11.772 1.00 84.25 301 ARG A O 1
ATOM 2307 N N . LYS A 1 302 ? 14.572 -12.582 10.632 1.00 87.38 302 LYS A N 1
ATOM 2308 C CA . LYS A 1 302 ? 14.420 -13.941 10.123 1.00 87.38 302 LYS A CA 1
ATOM 2309 C C . LYS A 1 302 ? 15.676 -14.750 10.413 1.00 87.38 302 LYS A C 1
ATOM 2311 O O . LYS A 1 302 ? 16.740 -14.455 9.882 1.00 87.38 302 LYS A O 1
ATOM 2316 N N . LEU A 1 303 ? 15.518 -15.770 11.247 1.00 93.06 303 LEU A N 1
ATOM 2317 C CA . LEU A 1 303 ? 16.534 -16.765 11.571 1.00 93.06 303 LEU A CA 1
ATOM 2318 C C . LEU A 1 303 ? 16.017 -18.143 11.168 1.00 93.06 303 LEU A C 1
ATOM 2320 O O . LEU A 1 303 ? 15.022 -18.608 11.726 1.00 93.06 303 LEU A O 1
ATOM 2324 N N . LEU A 1 304 ? 16.681 -18.784 10.210 1.00 88.62 304 LEU A N 1
ATOM 2325 C CA . LEU A 1 304 ? 16.336 -20.128 9.748 1.00 88.62 304 LEU A CA 1
ATOM 2326 C C . LEU A 1 304 ? 17.342 -21.143 10.296 1.00 88.62 304 LEU A C 1
ATOM 2328 O O . LEU A 1 304 ? 18.547 -20.974 10.154 1.00 88.62 304 LEU A O 1
ATOM 2332 N N . LEU A 1 305 ? 16.838 -22.192 10.950 1.00 93.19 305 LEU A N 1
ATOM 2333 C CA . LEU A 1 305 ? 17.651 -23.193 11.662 1.00 93.19 305 LEU A CA 1
ATOM 2334 C C . LEU A 1 305 ? 17.245 -24.637 11.355 1.00 93.19 305 LEU A C 1
ATOM 2336 O O . LEU A 1 305 ? 17.820 -25.578 11.909 1.00 93.19 305 LEU A O 1
ATOM 2340 N N . THR A 1 306 ? 16.243 -24.829 10.499 1.00 88.44 306 THR A N 1
ATOM 2341 C CA . THR A 1 306 ? 15.715 -26.146 10.130 1.00 88.44 306 THR A CA 1
ATOM 2342 C C . THR A 1 306 ? 16.826 -27.056 9.609 1.00 88.44 306 THR A C 1
ATOM 2344 O O . THR A 1 306 ? 17.773 -26.587 8.996 1.00 88.44 306 THR A O 1
ATOM 2347 N N . GLY A 1 307 ? 16.754 -28.359 9.885 1.00 86.81 307 GLY A N 1
ATOM 2348 C CA . GLY A 1 307 ? 17.763 -29.317 9.412 1.00 86.81 307 GLY A CA 1
ATOM 2349 C C . GLY A 1 307 ? 19.086 -29.346 10.190 1.00 86.81 307 GLY A C 1
ATOM 2350 O O . GLY A 1 307 ? 20.001 -30.037 9.761 1.00 86.81 307 GLY A O 1
ATOM 2351 N N . ASN A 1 308 ? 19.190 -28.657 11.334 1.00 91.50 308 ASN A N 1
ATOM 2352 C CA . ASN A 1 308 ? 20.324 -28.782 12.260 1.00 91.50 308 ASN A CA 1
ATOM 2353 C C . ASN A 1 308 ? 20.052 -29.788 13.398 1.00 91.50 308 ASN A C 1
ATOM 2355 O O . ASN A 1 308 ? 18.914 -29.889 13.869 1.00 91.50 308 ASN A O 1
ATOM 2359 N N . PRO A 1 309 ? 21.080 -30.480 13.928 1.00 88.88 309 PRO A N 1
ATOM 2360 C CA . PRO A 1 309 ? 20.965 -31.384 15.075 1.00 88.88 309 PRO A CA 1
ATOM 2361 C C . PRO A 1 309 ? 20.888 -30.648 16.436 1.00 88.88 309 PRO A C 1
ATOM 2363 O O . PRO A 1 309 ? 21.607 -30.989 17.379 1.00 88.88 309 PRO A O 1
ATOM 2366 N N . LEU A 1 310 ? 19.982 -29.671 16.575 1.00 86.62 310 LEU A N 1
ATOM 2367 C CA . LEU A 1 310 ? 19.790 -28.854 17.786 1.00 86.62 310 LEU A CA 1
ATOM 2368 C C . LEU A 1 310 ? 19.063 -29.638 18.894 1.00 86.62 310 LEU A C 1
ATOM 2370 O O . LEU A 1 310 ? 17.865 -29.477 19.113 1.00 86.62 310 LEU A O 1
ATOM 2374 N N . ARG A 1 311 ? 19.783 -30.511 19.606 1.00 76.75 311 ARG A N 1
ATOM 2375 C CA . ARG A 1 311 ? 19.199 -31.390 20.645 1.00 76.75 311 ARG A CA 1
ATOM 2376 C C . ARG A 1 311 ? 18.833 -30.668 21.946 1.00 76.75 311 ARG A C 1
ATOM 2378 O O . ARG A 1 311 ? 18.062 -31.200 22.738 1.00 76.75 311 ARG A O 1
ATOM 2385 N N . THR A 1 312 ? 19.401 -29.489 22.185 1.00 69.19 312 THR A N 1
ATOM 2386 C CA . THR A 1 312 ? 19.235 -28.715 23.428 1.00 69.19 312 THR A CA 1
ATOM 2387 C C . THR A 1 312 ? 18.049 -27.750 23.395 1.00 69.19 312 THR A C 1
ATOM 2389 O O . THR A 1 312 ? 17.593 -27.309 24.449 1.00 69.19 312 THR A O 1
ATOM 2392 N N . LEU A 1 313 ? 17.523 -27.435 22.208 1.00 78.50 313 LEU A N 1
ATOM 2393 C CA . LEU A 1 313 ? 16.411 -26.506 22.008 1.00 78.50 313 LEU A CA 1
ATOM 2394 C C . LEU A 1 313 ? 15.131 -27.278 21.675 1.00 78.50 313 LEU A C 1
ATOM 2396 O O . LEU A 1 313 ? 15.147 -28.236 20.905 1.00 78.50 313 LEU A O 1
ATOM 2400 N N . ARG A 1 314 ? 13.993 -26.852 22.236 1.00 78.19 314 ARG A N 1
ATOM 2401 C CA . ARG A 1 314 ? 12.688 -27.427 21.871 1.00 78.19 314 ARG A CA 1
ATOM 2402 C C . ARG A 1 314 ? 12.404 -27.163 20.392 1.00 78.19 314 ARG A C 1
ATOM 2404 O O . ARG A 1 314 ? 12.593 -26.041 19.925 1.00 78.19 314 ARG A O 1
ATOM 2411 N N . SER A 1 315 ? 11.864 -28.155 19.685 1.00 75.38 315 SER A N 1
ATOM 2412 C CA . SER A 1 315 ? 11.512 -28.039 18.261 1.00 75.38 315 SER A CA 1
ATOM 2413 C C . SER A 1 315 ? 10.601 -26.843 17.972 1.00 75.38 315 SER A C 1
ATOM 2415 O O . SER A 1 315 ? 10.818 -26.138 16.994 1.00 75.38 315 SER A O 1
ATOM 2417 N N . SER A 1 316 ? 9.661 -26.544 18.874 1.00 72.44 316 SER A N 1
ATOM 2418 C CA . SER A 1 316 ? 8.754 -25.395 18.777 1.00 72.44 316 SER A CA 1
ATOM 2419 C C . SER A 1 316 ? 9.453 -24.030 18.817 1.00 72.44 316 SER A C 1
ATOM 2421 O O . SER A 1 316 ? 8.909 -23.068 18.288 1.00 72.44 316 SER A O 1
ATOM 2423 N N . LEU A 1 317 ? 10.634 -23.921 19.442 1.00 77.00 317 LEU A N 1
ATOM 2424 C CA . LEU A 1 317 ? 11.448 -22.697 19.431 1.00 77.00 317 LEU A CA 1
ATOM 2425 C C . LEU A 1 317 ? 12.281 -22.592 18.150 1.00 77.00 317 LEU A C 1
ATOM 2427 O O . LEU A 1 317 ? 12.488 -21.495 17.649 1.00 77.00 317 LEU A O 1
ATOM 2431 N N . VAL A 1 318 ? 12.733 -23.729 17.614 1.00 76.44 318 VAL A N 1
ATOM 2432 C CA . VAL A 1 318 ? 13.539 -23.795 16.384 1.00 76.44 318 VAL A CA 1
ATOM 2433 C C . VAL A 1 318 ? 12.692 -23.521 15.137 1.00 76.44 318 VAL A C 1
ATOM 2435 O O . VAL A 1 318 ? 13.164 -22.865 14.215 1.00 76.44 318 VAL A O 1
ATOM 2438 N N . SER A 1 319 ? 11.444 -23.999 15.100 1.00 72.25 319 SER A N 1
ATOM 2439 C CA . SER A 1 319 ? 10.495 -23.758 14.001 1.00 72.25 319 SER A CA 1
ATOM 2440 C C . SER A 1 319 ? 9.514 -22.610 14.271 1.00 72.25 319 SER A C 1
ATOM 2442 O O . SER A 1 319 ? 8.605 -22.384 13.475 1.00 72.25 319 SER A O 1
ATOM 2444 N N . GLY A 1 320 ? 9.631 -21.956 15.428 1.00 69.88 320 GLY A N 1
ATOM 2445 C CA . GLY A 1 320 ? 8.756 -20.868 15.857 1.00 69.88 320 GLY A CA 1
ATOM 2446 C C . GLY A 1 320 ? 9.224 -19.490 15.374 1.00 69.88 320 GLY A C 1
ATOM 2447 O O . GLY A 1 320 ? 10.212 -19.380 14.647 1.00 69.88 320 GLY A O 1
ATOM 2448 N N . PRO A 1 321 ? 8.540 -18.410 15.791 1.00 76.88 321 PRO A N 1
ATOM 2449 C CA . PRO A 1 321 ? 8.936 -17.048 15.450 1.00 76.88 321 PRO A CA 1
ATOM 2450 C C . PRO A 1 321 ? 10.351 -16.733 15.950 1.00 76.88 321 PRO A C 1
ATOM 2452 O O . PRO A 1 321 ? 10.648 -16.925 17.132 1.00 76.88 321 PRO A O 1
ATOM 2455 N N . THR A 1 322 ? 11.203 -16.177 15.083 1.00 83.81 322 THR A N 1
ATOM 2456 C CA . THR A 1 322 ? 12.603 -15.832 15.396 1.00 83.81 322 THR A CA 1
ATOM 2457 C C . THR A 1 322 ? 12.736 -15.047 16.702 1.00 83.81 322 THR A C 1
ATOM 2459 O O . THR A 1 322 ? 13.571 -15.378 17.542 1.00 83.81 322 THR A O 1
ATOM 2462 N N . GLN A 1 323 ? 11.852 -14.075 16.945 1.00 81.81 323 GLN A N 1
ATOM 2463 C CA . GLN A 1 323 ? 11.916 -13.244 18.148 1.00 81.81 323 GLN A CA 1
ATOM 2464 C C . GLN A 1 323 ? 11.726 -14.035 19.452 1.00 81.81 323 GLN A C 1
ATOM 2466 O O . GLN A 1 323 ? 12.302 -13.669 20.475 1.00 81.81 323 GLN A O 1
ATOM 2471 N N . ALA A 1 324 ? 10.948 -15.121 19.437 1.00 77.69 324 ALA A N 1
ATOM 2472 C CA . ALA A 1 324 ? 10.763 -15.967 20.614 1.00 77.69 324 ALA A CA 1
ATOM 2473 C C . ALA A 1 324 ? 12.057 -16.716 20.968 1.00 77.69 324 ALA A C 1
ATOM 2475 O O . ALA A 1 324 ? 12.450 -16.755 22.135 1.00 77.69 324 ALA A O 1
ATOM 2476 N N . LEU A 1 325 ? 12.756 -17.242 19.957 1.00 82.94 325 LEU A N 1
ATOM 2477 C CA . LEU A 1 325 ? 14.050 -17.895 20.134 1.00 82.94 325 LEU A CA 1
ATOM 2478 C C . LEU A 1 325 ? 15.125 -16.909 20.616 1.00 82.94 325 LEU A C 1
ATOM 2480 O O . LEU A 1 325 ? 15.873 -17.230 21.535 1.00 82.94 325 LEU A O 1
ATOM 2484 N N . LEU A 1 326 ? 15.166 -15.691 20.067 1.00 85.12 326 LEU A N 1
ATOM 2485 C CA . LEU A 1 326 ? 16.120 -14.662 20.500 1.00 85.12 326 LEU A CA 1
ATOM 2486 C C . LEU A 1 326 ? 15.894 -14.231 21.955 1.00 85.12 326 LEU A C 1
ATOM 2488 O O . LEU A 1 326 ? 16.857 -14.095 22.706 1.00 85.12 326 LEU A O 1
ATOM 2492 N N . ARG A 1 327 ? 14.635 -14.075 22.393 1.00 81.56 327 ARG A N 1
ATOM 2493 C CA . ARG A 1 327 ? 14.316 -13.818 23.811 1.00 81.56 327 ARG A CA 1
ATOM 2494 C C . ARG A 1 327 ? 14.763 -14.973 24.707 1.00 81.56 327 ARG A C 1
ATOM 2496 O O . ARG A 1 327 ? 15.329 -14.728 25.770 1.00 81.56 327 ARG A O 1
ATOM 2503 N N . TYR A 1 328 ? 14.536 -16.214 24.273 1.00 82.62 328 TYR A N 1
ATOM 2504 C CA . TYR A 1 328 ? 14.984 -17.401 24.999 1.00 82.62 328 TYR A CA 1
ATOM 2505 C C . TYR A 1 328 ? 16.511 -17.414 25.166 1.00 82.62 328 TYR A C 1
ATOM 2507 O O . TYR A 1 328 ? 16.996 -17.580 26.283 1.00 82.62 328 TYR A O 1
ATOM 2515 N N . LEU A 1 329 ? 17.271 -17.166 24.097 1.00 83.50 329 LEU A N 1
ATOM 2516 C CA . LEU A 1 329 ? 18.735 -17.101 24.160 1.00 83.50 329 LEU A CA 1
ATOM 2517 C C . LEU A 1 329 ? 19.221 -15.945 25.043 1.00 83.50 329 LEU A C 1
ATOM 2519 O O . LEU A 1 329 ? 20.076 -16.156 25.898 1.00 83.50 329 LEU A O 1
ATOM 2523 N N . ARG A 1 330 ? 18.596 -14.764 24.940 1.00 82.00 330 ARG A N 1
ATOM 2524 C CA . ARG A 1 330 ? 18.920 -13.602 25.784 1.00 82.00 330 ARG A CA 1
ATOM 2525 C C . ARG A 1 330 ? 18.705 -13.876 27.272 1.00 82.00 330 ARG A C 1
ATOM 2527 O O . ARG A 1 330 ? 19.493 -13.428 28.091 1.00 82.00 330 ARG A O 1
ATOM 2534 N N . SER A 1 331 ? 17.680 -14.650 27.633 1.00 78.62 331 SER A N 1
ATOM 2535 C CA . SER A 1 331 ? 17.438 -15.037 29.033 1.00 78.62 331 SER A CA 1
ATOM 2536 C C . SER A 1 331 ? 18.511 -15.967 29.621 1.00 78.62 331 SER A C 1
ATOM 2538 O O . SER A 1 331 ? 18.525 -16.208 30.825 1.00 78.62 331 SER A O 1
ATOM 2540 N N . ARG A 1 332 ? 19.390 -16.518 28.772 1.00 76.50 332 ARG A N 1
ATOM 2541 C CA . ARG A 1 332 ? 20.471 -17.446 29.131 1.00 76.50 332 ARG A CA 1
ATOM 2542 C C . ARG A 1 332 ? 21.846 -16.777 29.156 1.00 76.50 332 ARG A C 1
ATOM 2544 O O . ARG A 1 332 ? 22.821 -17.473 29.431 1.00 76.50 332 ARG A O 1
ATOM 2551 N N . LEU A 1 333 ? 21.924 -15.473 28.879 1.00 77.56 333 LEU A N 1
ATOM 2552 C CA . LEU A 1 333 ? 23.143 -14.699 29.090 1.00 77.56 333 LEU A CA 1
ATOM 2553 C C . LEU A 1 333 ? 23.439 -14.639 30.597 1.00 77.56 333 LEU A C 1
ATOM 2555 O O . LEU A 1 333 ? 22.520 -14.381 31.383 1.00 77.56 333 LEU A O 1
ATOM 2559 N N . PRO A 1 334 ? 24.682 -14.918 31.025 1.00 52.75 334 PRO A N 1
ATOM 2560 C CA . PRO A 1 334 ? 25.047 -14.835 32.428 1.00 52.75 334 PRO A CA 1
ATOM 2561 C C . PRO A 1 334 ? 24.830 -13.403 32.934 1.00 52.75 334 PRO A C 1
ATOM 2563 O O . PRO A 1 334 ? 25.396 -12.447 32.409 1.00 52.75 334 PRO A O 1
ATOM 2566 N N . GLN A 1 335 ? 23.996 -13.254 33.966 1.00 48.38 335 GLN A N 1
ATOM 2567 C CA . GLN A 1 335 ? 23.963 -12.039 34.777 1.00 48.38 335 GLN A CA 1
ATOM 2568 C C . GLN A 1 335 ? 25.250 -12.004 35.603 1.00 48.38 335 GLN A C 1
ATOM 2570 O O . GLN A 1 335 ? 25.286 -12.497 36.729 1.00 48.38 335 GLN A O 1
ATOM 2575 N N . SER A 1 336 ? 26.325 -11.475 35.028 1.00 31.39 336 SER A N 1
ATOM 2576 C CA . SER A 1 336 ? 27.570 -11.245 35.752 1.00 31.39 336 SER A CA 1
ATOM 2577 C C . SER A 1 336 ? 28.241 -9.951 35.303 1.00 31.39 336 SER A C 1
ATOM 2579 O O . SER A 1 336 ? 28.716 -9.847 34.177 1.00 31.39 336 SER A O 1
ATOM 2581 N N . GLU A 1 337 ? 28.288 -9.028 36.267 1.00 33.12 337 GLU A N 1
ATOM 2582 C CA . GLU A 1 337 ? 29.345 -8.036 36.496 1.00 33.12 337 GLU A CA 1
ATOM 2583 C C . GLU A 1 337 ? 29.416 -6.846 35.527 1.00 33.12 337 GLU A C 1
ATOM 2585 O O . GLU A 1 337 ? 30.345 -6.679 34.744 1.00 33.12 337 GLU A O 1
ATOM 2590 N N . GLU A 1 338 ? 28.459 -5.925 35.691 1.00 31.05 338 GLU A N 1
ATOM 2591 C CA . GLU A 1 338 ? 28.617 -4.516 35.315 1.00 31.05 338 GLU A CA 1
ATOM 2592 C C . GLU A 1 338 ? 29.651 -3.836 36.232 1.00 31.05 338 GLU A C 1
ATOM 2594 O O . GLU A 1 338 ? 29.319 -3.123 37.181 1.00 31.05 338 GLU A O 1
ATOM 2599 N N . ALA A 1 339 ? 30.929 -4.055 35.942 1.00 33.56 339 ALA A N 1
ATOM 2600 C CA . ALA A 1 339 ? 32.008 -3.171 36.350 1.00 33.56 339 ALA A CA 1
ATOM 2601 C C . ALA A 1 339 ? 32.739 -2.694 35.085 1.00 33.56 339 ALA A C 1
ATOM 2603 O O . ALA A 1 339 ? 33.111 -3.492 34.235 1.00 33.56 339 ALA A O 1
ATOM 2604 N N . GLU A 1 340 ? 32.935 -1.375 34.989 1.00 32.25 340 GLU A N 1
ATOM 2605 C CA . GLU A 1 340 ? 33.881 -0.700 34.081 1.00 32.25 340 GLU A CA 1
ATOM 2606 C C . GLU A 1 340 ? 33.473 -0.331 32.637 1.00 32.25 340 GLU A C 1
ATOM 2608 O O . GLU A 1 340 ? 34.330 -0.333 31.768 1.00 32.25 340 GLU A O 1
ATOM 2613 N N . VAL A 1 341 ? 32.256 0.158 32.345 1.00 33.22 341 VAL A N 1
ATOM 2614 C CA . VAL A 1 341 ? 32.071 1.083 31.185 1.00 33.22 341 VAL A CA 1
ATOM 2615 C C . VAL A 1 341 ? 30.945 2.108 31.418 1.00 33.22 341 VAL A C 1
ATOM 2617 O O . VAL A 1 341 ? 29.989 2.202 30.655 1.00 33.22 341 VAL A O 1
ATOM 2620 N N . THR A 1 342 ? 31.015 2.921 32.475 1.00 34.03 342 THR A N 1
ATOM 2621 C CA . THR A 1 342 ? 30.076 4.053 32.641 1.00 34.03 342 THR A CA 1
ATOM 2622 C C . THR A 1 342 ? 30.751 5.285 33.227 1.00 34.03 342 THR A C 1
ATOM 2624 O O . THR A 1 342 ? 30.586 5.564 34.411 1.00 34.03 342 THR A O 1
ATOM 2627 N N . THR A 1 343 ? 31.457 6.076 32.421 1.00 35.19 343 THR A N 1
ATOM 2628 C CA . THR A 1 343 ? 31.781 7.459 32.831 1.00 35.19 343 THR A CA 1
ATOM 2629 C C . THR A 1 343 ? 31.688 8.509 31.725 1.00 35.19 343 THR A C 1
ATOM 2631 O O . THR A 1 343 ? 31.574 9.682 32.061 1.00 35.19 343 THR A O 1
ATOM 2634 N N . THR A 1 344 ? 31.618 8.160 30.436 1.00 37.41 344 THR A N 1
ATOM 2635 C CA . THR A 1 344 ? 31.632 9.181 29.366 1.00 37.41 344 THR A CA 1
ATOM 2636 C C . THR A 1 344 ? 30.268 9.563 28.776 1.00 37.41 344 THR A C 1
ATOM 2638 O O . THR A 1 344 ? 30.153 10.672 28.278 1.00 37.41 344 THR A O 1
ATOM 2641 N N . SER A 1 345 ? 29.203 8.751 28.881 1.00 53.25 345 SER A N 1
ATOM 2642 C CA . SER A 1 345 ? 27.884 9.104 28.298 1.00 53.25 345 SER A CA 1
ATOM 2643 C C . SER A 1 345 ? 26.918 9.827 29.249 1.00 53.25 345 SER A C 1
ATOM 2645 O O . SER A 1 345 ? 26.027 10.542 28.795 1.00 53.25 345 SER A O 1
ATOM 2647 N N . LYS A 1 346 ? 27.073 9.675 30.573 1.00 51.69 346 LYS A N 1
ATOM 2648 C CA . LYS A 1 346 ? 26.135 10.258 31.555 1.00 51.69 346 LYS A CA 1
ATOM 2649 C C . LYS A 1 346 ? 26.262 11.783 31.663 1.00 51.69 346 LYS A C 1
ATOM 2651 O O . LYS A 1 346 ? 25.258 12.460 31.853 1.00 51.69 346 LYS A O 1
ATOM 2656 N N . VAL A 1 347 ? 27.469 12.331 31.502 1.00 57.12 347 VAL A N 1
ATOM 2657 C CA . VAL A 1 347 ? 27.734 13.775 31.655 1.00 57.12 347 VAL A CA 1
ATOM 2658 C C . VAL A 1 347 ? 27.081 14.594 30.537 1.00 57.12 347 VAL A C 1
ATOM 2660 O O . VAL A 1 347 ? 26.493 15.639 30.814 1.00 57.12 347 VAL A O 1
ATOM 2663 N N . ASP A 1 348 ? 27.101 14.104 29.296 1.00 59.47 348 ASP A N 1
ATOM 2664 C CA . ASP A 1 348 ? 26.526 14.824 28.153 1.00 59.47 348 ASP A CA 1
ATOM 2665 C C . ASP A 1 348 ? 24.996 14.912 28.234 1.00 59.47 348 ASP A C 1
ATOM 2667 O O . ASP A 1 348 ? 24.417 15.972 27.986 1.00 59.47 348 ASP A O 1
ATOM 2671 N N . VAL A 1 349 ? 24.343 13.830 28.670 1.00 59.06 349 VAL A N 1
ATOM 2672 C CA . VAL A 1 349 ? 22.884 13.785 28.862 1.00 59.06 349 VAL A CA 1
ATOM 2673 C C . VAL A 1 349 ? 22.449 14.709 30.002 1.00 59.06 349 VAL A C 1
ATOM 2675 O O . VAL A 1 349 ? 21.485 15.458 29.849 1.00 59.06 349 VAL A O 1
ATOM 2678 N N . ILE A 1 350 ? 23.191 14.721 31.115 1.00 65.50 350 ILE A N 1
ATOM 2679 C CA . ILE A 1 350 ? 22.926 15.619 32.250 1.00 65.50 350 ILE A CA 1
ATOM 2680 C C . ILE A 1 350 ? 23.108 17.084 31.825 1.00 65.50 350 ILE A C 1
ATOM 2682 O O . ILE A 1 350 ? 22.240 17.909 32.087 1.00 65.50 350 ILE A O 1
ATOM 2686 N N . THR A 1 351 ? 24.178 17.406 31.090 1.00 67.38 351 THR A N 1
ATOM 2687 C CA . THR A 1 351 ? 24.451 18.777 30.618 1.00 67.38 351 THR A CA 1
ATOM 2688 C C . THR A 1 351 ? 23.385 19.268 29.635 1.00 67.38 351 THR A C 1
ATOM 2690 O O . THR A 1 351 ? 22.995 20.440 29.648 1.00 67.38 351 THR A O 1
ATOM 2693 N N . GLN A 1 352 ? 22.887 18.379 28.776 1.00 64.75 352 GLN A N 1
ATOM 2694 C CA . GLN A 1 352 ? 21.811 18.693 27.846 1.00 64.75 352 GLN A CA 1
ATOM 2695 C C . GLN A 1 352 ? 20.474 18.913 28.567 1.00 64.75 352 GLN A C 1
ATOM 2697 O O . GLN A 1 352 ? 19.778 19.878 28.247 1.00 64.75 352 GLN A O 1
ATOM 2702 N N . ALA A 1 353 ? 20.146 18.087 29.566 1.00 60.91 353 ALA A N 1
ATOM 2703 C CA . ALA A 1 353 ? 18.955 18.262 30.395 1.00 60.91 353 ALA A CA 1
ATOM 2704 C C . ALA A 1 353 ? 18.983 19.596 31.168 1.00 60.91 353 ALA A C 1
ATOM 2706 O O . ALA A 1 353 ? 17.992 20.323 31.144 1.00 60.91 353 ALA A O 1
ATOM 2707 N N . THR A 1 354 ? 20.131 19.983 31.742 1.00 67.19 354 THR A N 1
ATOM 2708 C CA . THR A 1 354 ? 20.298 21.283 32.424 1.00 67.19 354 THR A CA 1
ATOM 2709 C C . THR A 1 354 ? 20.152 22.473 31.470 1.00 67.19 354 THR A C 1
ATOM 2711 O O . THR A 1 354 ? 19.564 23.493 31.816 1.00 67.19 354 THR A O 1
ATOM 2714 N N . ARG A 1 355 ? 20.652 22.384 30.228 1.00 69.44 355 ARG A N 1
ATOM 2715 C CA . ARG A 1 355 ? 20.460 23.466 29.240 1.00 69.44 355 ARG A CA 1
ATOM 2716 C C . ARG A 1 355 ? 19.002 23.608 28.811 1.00 69.44 355 ARG A C 1
ATOM 2718 O O . ARG A 1 355 ? 18.522 24.722 28.602 1.00 69.44 355 ARG A O 1
ATOM 2725 N N . LEU A 1 356 ? 18.303 22.485 28.657 1.00 65.00 356 LEU A N 1
ATOM 2726 C CA . LEU A 1 356 ? 16.900 22.465 28.253 1.00 65.00 356 LEU A CA 1
ATOM 2727 C C . LEU A 1 356 ? 15.973 22.950 29.375 1.00 65.00 356 LEU A C 1
ATOM 2729 O O . LEU A 1 356 ? 14.981 23.620 29.075 1.00 65.00 356 LEU A O 1
ATOM 2733 N N . SER A 1 357 ? 16.309 22.706 30.646 1.00 70.00 357 SER A N 1
ATOM 2734 C CA . SER A 1 357 ? 15.501 23.163 31.784 1.00 70.00 357 SER A CA 1
ATOM 2735 C C . SER A 1 357 ? 15.460 24.686 31.920 1.00 70.00 357 SER A C 1
ATOM 2737 O O . SER A 1 357 ? 14.423 25.225 32.296 1.00 70.00 357 SER A O 1
ATOM 2739 N N . ILE A 1 358 ? 16.517 25.402 31.515 1.00 72.00 358 ILE A N 1
ATOM 2740 C CA . ILE A 1 358 ? 16.545 26.879 31.523 1.00 72.00 358 ILE A CA 1
ATOM 2741 C C . ILE A 1 358 ? 15.477 27.468 30.586 1.00 72.00 358 ILE A C 1
ATOM 2743 O O . ILE A 1 358 ? 14.862 28.484 30.897 1.00 72.00 358 ILE A O 1
ATOM 2747 N N . THR A 1 359 ? 15.241 26.839 29.431 1.00 70.56 359 THR A N 1
ATOM 2748 C CA . THR A 1 359 ? 14.279 27.344 28.429 1.00 70.56 359 THR A CA 1
ATOM 2749 C C . THR A 1 359 ? 12.860 26.834 28.654 1.00 70.56 359 THR A C 1
ATOM 2751 O O . THR A 1 359 ? 11.903 27.580 28.467 1.00 70.56 359 THR A O 1
ATOM 2754 N N . SER A 1 360 ? 12.721 25.570 29.056 1.00 77.25 360 SER A N 1
ATOM 2755 C CA . SER A 1 360 ? 11.424 24.904 29.219 1.00 77.25 360 SER A CA 1
ATOM 2756 C C . SER A 1 360 ? 10.827 25.044 30.620 1.00 77.25 360 SER A C 1
ATOM 2758 O O . SER A 1 360 ? 9.642 24.778 30.796 1.00 77.25 360 SER A O 1
ATOM 2760 N N . LYS A 1 361 ? 11.630 25.446 31.616 1.00 83.12 361 LYS A N 1
ATOM 2761 C CA . LYS A 1 361 ? 11.310 25.371 33.052 1.00 83.12 361 LYS A CA 1
ATOM 2762 C C . LYS A 1 361 ? 10.979 23.952 33.541 1.00 83.12 361 LYS A C 1
ATOM 2764 O O . LYS A 1 361 ? 10.499 23.798 34.662 1.00 83.12 361 LYS A O 1
ATOM 2769 N N . GLU A 1 362 ? 11.261 22.917 32.746 1.00 86.31 362 GLU A N 1
ATOM 2770 C CA . GLU A 1 362 ? 11.104 21.511 33.121 1.00 86.31 362 GLU A CA 1
ATOM 2771 C C . GLU A 1 362 ? 12.471 20.815 33.164 1.00 86.31 362 GLU A C 1
ATOM 2773 O O . GLU A 1 362 ? 13.242 20.876 32.207 1.00 86.31 362 GLU A O 1
ATOM 2778 N N . LEU A 1 363 ? 12.772 20.126 34.263 1.00 86.88 363 LEU A N 1
ATOM 2779 C CA . LEU A 1 363 ? 13.970 19.301 34.409 1.00 86.88 363 LEU A CA 1
ATOM 2780 C C . LEU A 1 363 ? 13.562 17.826 34.417 1.00 86.88 363 LEU A C 1
ATOM 2782 O O . LEU A 1 363 ? 12.924 17.372 35.364 1.00 86.88 363 LEU A O 1
ATOM 2786 N N . SER A 1 364 ? 13.940 17.073 33.384 1.00 86.81 364 SER A N 1
ATOM 2787 C CA . SER A 1 364 ? 13.673 15.632 33.299 1.00 86.81 364 SER A CA 1
ATOM 2788 C C . SER A 1 364 ? 14.978 14.841 33.227 1.00 86.81 364 SER A C 1
ATOM 2790 O O . SER A 1 364 ? 15.804 15.066 32.342 1.00 86.81 364 SER A O 1
ATOM 2792 N N . LEU A 1 365 ? 15.153 13.923 34.180 1.00 86.31 365 LEU A N 1
ATOM 2793 C CA . LEU A 1 365 ? 16.272 12.985 34.313 1.00 86.31 365 LEU A CA 1
ATOM 2794 C C . LEU A 1 365 ? 15.746 11.548 34.500 1.00 86.31 365 LEU A C 1
ATOM 2796 O O . LEU A 1 365 ? 16.300 10.763 35.274 1.00 86.31 365 LEU A O 1
ATOM 2800 N N . GLU A 1 366 ? 14.644 11.212 33.830 1.00 86.38 366 GLU A N 1
ATOM 2801 C CA . GLU A 1 366 ? 13.994 9.901 33.927 1.00 86.38 366 GLU A CA 1
ATOM 2802 C C . GLU A 1 366 ? 14.902 8.773 33.401 1.00 86.38 366 GLU A C 1
ATOM 2804 O O . GLU A 1 366 ? 15.497 8.880 32.328 1.00 86.38 366 GLU A O 1
ATOM 2809 N N . GLY A 1 367 ? 14.980 7.654 34.130 1.00 82.44 367 GLY A N 1
ATOM 2810 C CA . GLY A 1 367 ? 15.551 6.407 33.601 1.00 82.44 367 GLY A CA 1
ATOM 2811 C C . GLY A 1 367 ? 17.073 6.389 33.417 1.00 82.44 367 GLY A C 1
ATOM 2812 O O . GLY A 1 367 ? 17.591 5.521 32.716 1.00 82.44 367 GLY A O 1
ATOM 2813 N N . LEU A 1 368 ? 17.806 7.321 34.035 1.00 79.56 368 LEU A N 1
ATOM 2814 C CA . LEU A 1 368 ? 19.263 7.464 33.881 1.00 79.56 368 LEU A CA 1
ATOM 2815 C C . LEU A 1 368 ? 20.089 6.582 34.841 1.00 79.56 368 LEU A C 1
ATOM 2817 O O . LEU A 1 368 ? 21.325 6.592 34.799 1.00 79.56 368 LEU A O 1
ATOM 2821 N N . GLY A 1 369 ? 19.426 5.823 35.718 1.00 80.31 369 GLY A N 1
ATOM 2822 C CA . GLY A 1 369 ? 20.077 4.978 36.721 1.00 80.31 369 GLY A CA 1
ATOM 2823 C C . GLY A 1 369 ? 20.846 5.782 37.776 1.00 80.31 369 GLY A C 1
ATOM 2824 O O . GLY A 1 369 ? 21.904 5.351 38.233 1.00 80.31 369 GLY A O 1
ATOM 2825 N N . LEU A 1 370 ? 20.359 6.976 38.127 1.00 81.12 370 LEU A N 1
ATOM 2826 C CA . LEU A 1 370 ? 20.986 7.854 39.117 1.00 81.12 370 LEU A CA 1
ATOM 2827 C C . LEU A 1 370 ? 20.792 7.305 40.536 1.00 81.12 370 LEU A C 1
ATOM 2829 O O . LEU A 1 370 ? 19.677 6.962 40.919 1.00 81.12 370 LEU A O 1
ATOM 2833 N N . SER A 1 371 ? 21.861 7.249 41.332 1.00 82.75 371 SER A N 1
ATOM 2834 C CA . SER A 1 371 ? 21.788 6.973 42.778 1.00 82.75 371 SER A CA 1
ATOM 2835 C C . SER A 1 371 ? 21.632 8.246 43.619 1.00 82.75 371 SER A C 1
ATOM 2837 O O . SER A 1 371 ? 21.098 8.190 44.724 1.00 82.75 371 SER A O 1
ATOM 2839 N N . ALA A 1 372 ? 22.064 9.387 43.081 1.00 79.56 372 ALA A N 1
ATOM 2840 C CA . ALA A 1 372 ? 21.902 10.726 43.633 1.00 79.56 372 ALA A CA 1
ATOM 2841 C C . ALA A 1 372 ? 21.773 11.733 42.480 1.00 79.56 372 ALA A C 1
ATOM 2843 O O . ALA A 1 372 ? 22.261 11.479 41.373 1.00 79.56 372 ALA A O 1
ATOM 2844 N N . VAL A 1 373 ? 21.120 12.868 42.730 1.00 78.31 373 VAL A N 1
ATOM 2845 C CA . VAL A 1 373 ? 20.978 13.924 41.721 1.00 78.31 373 VAL A CA 1
ATOM 2846 C C . VAL A 1 373 ? 22.218 14.830 41.756 1.00 78.31 373 VAL A C 1
ATOM 2848 O O . VAL A 1 373 ? 22.567 15.302 42.838 1.00 78.31 373 VAL A O 1
ATOM 2851 N N . PRO A 1 374 ? 22.894 15.086 40.620 1.00 77.44 374 PRO A N 1
ATOM 2852 C CA . PRO A 1 374 ? 24.061 15.971 40.579 1.00 77.44 374 PRO A CA 1
ATOM 2853 C C . PRO A 1 374 ? 23.724 17.389 41.061 1.00 77.44 374 PRO A C 1
ATOM 2855 O O . PRO A 1 374 ? 22.656 17.906 40.749 1.00 77.44 374 PRO A O 1
ATOM 2858 N N . SER A 1 375 ? 24.625 18.070 41.771 1.00 73.25 375 SER A N 1
ATOM 2859 C CA . SER A 1 375 ? 24.354 19.438 42.248 1.00 73.25 375 SER A CA 1
ATOM 2860 C C . SER A 1 375 ? 24.249 20.463 41.106 1.00 73.25 375 SER A C 1
ATOM 2862 O O . SER A 1 375 ? 23.538 21.457 41.224 1.00 73.25 375 SER A O 1
ATOM 2864 N N . GLN A 1 376 ? 24.891 20.188 39.965 1.00 68.19 376 GLN A N 1
ATOM 2865 C CA . GLN A 1 376 ? 24.957 21.071 38.794 1.00 68.19 376 GLN A CA 1
ATOM 2866 C C . GLN A 1 376 ? 23.615 21.241 38.061 1.00 68.19 376 GLN A C 1
ATOM 2868 O O . GLN A 1 376 ? 23.460 22.176 37.283 1.00 68.19 376 GLN A O 1
ATOM 2873 N N . VAL A 1 377 ? 22.633 20.353 38.271 1.00 72.31 377 VAL A N 1
ATOM 2874 C CA . VAL A 1 377 ? 21.309 20.494 37.627 1.00 72.31 377 VAL A CA 1
ATOM 2875 C C . VAL A 1 377 ? 20.419 21.541 38.309 1.00 72.31 377 VAL A C 1
ATOM 2877 O O . VAL A 1 377 ? 19.411 21.944 37.735 1.00 72.31 377 VAL A O 1
ATOM 2880 N N . TRP A 1 378 ? 20.796 22.020 39.500 1.00 72.75 378 TRP A N 1
ATOM 2881 C CA . TRP A 1 378 ? 19.995 22.944 40.315 1.00 72.75 378 TRP A CA 1
ATOM 2882 C C . TRP A 1 378 ? 20.363 24.428 40.133 1.00 72.75 378 TRP A C 1
ATOM 2884 O O . TRP A 1 378 ? 19.893 25.273 40.889 1.00 72.75 378 TRP A O 1
ATOM 2894 N N . GLU A 1 379 ? 21.181 24.774 39.132 1.00 64.06 379 GLU A N 1
ATOM 2895 C CA . GLU A 1 379 ? 21.656 26.153 38.909 1.00 64.06 379 GLU A CA 1
ATOM 2896 C C . GLU A 1 379 ? 20.533 27.139 38.540 1.00 64.06 379 GLU A C 1
ATOM 2898 O O . GLU A 1 379 ? 20.597 28.320 38.887 1.00 64.06 379 GLU A O 1
ATOM 2903 N N . SER A 1 380 ? 19.479 26.672 37.864 1.00 64.12 380 SER A N 1
ATOM 2904 C CA . SER A 1 380 ? 18.316 27.491 37.522 1.00 64.12 380 SER A CA 1
ATOM 2905 C C . SER A 1 380 ? 17.207 27.292 38.561 1.00 64.12 380 SER A C 1
ATOM 2907 O O . SER A 1 380 ? 16.401 26.374 38.441 1.00 64.12 380 SER A O 1
ATOM 2909 N N . GLY A 1 381 ? 17.118 28.152 39.575 1.00 63.31 381 GLY A N 1
ATOM 2910 C CA . GLY A 1 381 ? 16.079 28.083 40.621 1.00 63.31 381 GLY A CA 1
ATOM 2911 C C . GLY A 1 381 ? 14.622 28.291 40.150 1.00 63.31 381 GLY A C 1
ATOM 2912 O O . GLY A 1 381 ? 13.714 28.314 40.976 1.00 63.31 381 GLY A O 1
ATOM 2913 N N . GLU A 1 382 ? 14.374 28.439 38.842 1.00 74.44 382 GLU A N 1
ATOM 2914 C CA . GLU A 1 382 ? 13.060 28.742 38.240 1.00 74.44 382 GLU A CA 1
ATOM 2915 C C . GLU A 1 382 ? 12.297 27.519 37.683 1.00 74.44 382 GLU A C 1
ATOM 2917 O O . GLU A 1 382 ? 11.323 27.678 36.942 1.00 74.44 382 GLU A O 1
ATOM 2922 N N . VAL A 1 383 ? 12.728 26.293 37.990 1.00 84.94 383 VAL A N 1
ATOM 2923 C CA . VAL A 1 383 ? 12.085 25.070 37.474 1.00 84.94 383 VAL A CA 1
ATOM 2924 C C . VAL A 1 383 ? 10.687 24.893 38.081 1.00 84.94 383 VAL A C 1
ATOM 2926 O O . VAL A 1 383 ? 10.520 24.920 39.299 1.00 84.94 383 VAL A O 1
ATOM 2929 N N . ILE A 1 384 ? 9.685 24.673 37.222 1.00 88.12 384 ILE A N 1
ATOM 2930 C CA . ILE A 1 384 ? 8.277 24.459 37.605 1.00 88.12 384 ILE A CA 1
ATOM 2931 C C . ILE A 1 384 ? 7.895 22.978 37.652 1.00 88.12 384 ILE A C 1
ATOM 2933 O O . ILE A 1 384 ? 6.924 22.614 38.318 1.00 88.12 384 ILE A O 1
ATOM 2937 N N . LYS A 1 385 ? 8.648 22.109 36.969 1.00 91.50 385 LYS A N 1
ATOM 2938 C CA . LYS A 1 385 ? 8.409 20.664 36.947 1.00 91.50 385 LYS A CA 1
ATOM 2939 C C . LYS A 1 385 ? 9.716 19.882 36.944 1.00 91.50 385 LYS A C 1
ATOM 2941 O O . LYS A 1 385 ? 10.587 20.139 36.120 1.00 91.50 385 LYS A O 1
ATOM 2946 N N . VAL A 1 386 ? 9.824 18.913 37.847 1.00 91.69 386 VAL A N 1
ATOM 2947 C CA . VAL A 1 386 ? 10.991 18.038 38.003 1.00 91.69 386 VAL A CA 1
ATOM 2948 C C . VAL A 1 386 ? 10.551 16.582 37.888 1.00 91.69 386 VAL A C 1
ATOM 2950 O O . VAL A 1 386 ? 9.669 16.143 38.628 1.00 91.69 386 VAL A O 1
ATOM 2953 N N . ASP A 1 387 ? 11.182 15.835 36.984 1.00 91.62 387 ASP A N 1
ATOM 2954 C CA . ASP A 1 387 ? 10.984 14.396 36.810 1.00 91.62 387 ASP A CA 1
ATOM 2955 C C . ASP A 1 387 ? 12.291 13.631 37.030 1.00 91.62 387 ASP A C 1
ATOM 2957 O O . ASP A 1 387 ? 13.235 13.740 36.248 1.00 91.62 387 ASP A O 1
ATOM 2961 N N . LEU A 1 388 ? 12.338 12.862 38.116 1.00 91.00 388 LEU A N 1
ATOM 2962 C CA . LEU A 1 388 ? 13.461 12.006 38.502 1.00 91.00 388 LEU A CA 1
ATOM 2963 C C . LEU A 1 388 ? 13.048 10.528 38.543 1.00 91.00 388 LEU A C 1
ATOM 2965 O O . LEU A 1 388 ? 13.675 9.724 39.241 1.00 91.00 388 LEU A O 1
ATOM 2969 N N . SER A 1 389 ? 11.977 10.154 37.844 1.00 91.25 389 SER A N 1
ATOM 2970 C CA . SER A 1 389 ? 11.414 8.808 37.914 1.00 91.25 389 SER A CA 1
ATOM 2971 C C . SER A 1 389 ? 12.321 7.724 37.306 1.00 91.25 389 SER A C 1
ATOM 2973 O O . SER A 1 389 ? 13.240 8.001 36.532 1.00 91.25 389 SER A O 1
ATOM 2975 N N . LYS A 1 390 ? 12.090 6.458 37.685 1.00 89.50 390 LYS A N 1
ATOM 2976 C CA . LYS A 1 390 ? 12.839 5.274 37.202 1.00 89.50 390 LYS A CA 1
ATOM 2977 C C . LYS A 1 390 ? 14.355 5.349 37.451 1.00 89.50 390 LYS A C 1
ATOM 2979 O O . LYS A 1 390 ? 15.155 4.933 36.613 1.00 89.50 390 LYS A O 1
ATOM 2984 N N . ASN A 1 391 ? 14.759 5.871 38.605 1.00 90.44 391 ASN A N 1
ATOM 2985 C CA . ASN A 1 391 ? 16.156 5.929 39.037 1.00 90.44 391 ASN A CA 1
ATOM 2986 C C . ASN A 1 391 ? 16.381 5.051 40.289 1.00 90.44 391 ASN A C 1
ATOM 2988 O O . ASN A 1 391 ? 15.545 4.236 40.668 1.00 90.44 391 ASN A O 1
ATOM 2992 N N . SER A 1 392 ? 17.555 5.149 40.913 1.00 89.38 392 SER A N 1
ATOM 2993 C CA . SER A 1 392 ? 17.917 4.454 42.159 1.00 89.38 392 SER A CA 1
ATOM 2994 C C . SER A 1 392 ? 18.152 5.432 43.317 1.00 89.38 392 SER A C 1
ATOM 2996 O O . SER A 1 392 ? 18.984 5.169 44.187 1.00 89.38 392 SER A O 1
ATOM 2998 N N . ILE A 1 393 ? 17.432 6.559 43.330 1.00 89.06 393 ILE A N 1
ATOM 2999 C CA . ILE A 1 393 ? 17.596 7.631 44.318 1.00 89.06 393 ILE A CA 1
ATOM 3000 C C . ILE A 1 393 ? 17.059 7.170 45.674 1.00 89.06 393 ILE A C 1
ATOM 3002 O O . ILE A 1 393 ? 15.943 6.659 45.754 1.00 89.06 393 ILE A O 1
ATOM 3006 N N . GLN A 1 394 ? 17.855 7.346 46.730 1.00 88.56 394 GLN A N 1
ATOM 3007 C CA . GLN A 1 394 ? 17.476 6.999 48.108 1.00 88.56 394 GLN A CA 1
ATOM 3008 C C . GLN A 1 394 ? 17.088 8.217 48.952 1.00 88.56 394 GLN A C 1
ATOM 3010 O O . GLN A 1 394 ? 16.203 8.117 49.798 1.00 88.56 394 GLN A O 1
ATOM 3015 N N . GLU A 1 395 ? 17.718 9.363 48.699 1.00 84.56 395 GLU A N 1
ATOM 3016 C CA . GLU A 1 395 ? 17.495 10.618 49.417 1.00 84.56 395 GLU A CA 1
ATOM 3017 C C . GLU A 1 395 ? 17.420 11.772 48.417 1.00 84.56 395 GLU A C 1
ATOM 3019 O O . GLU A 1 395 ? 18.082 11.754 47.374 1.00 84.56 395 GLU A O 1
ATOM 3024 N N . LEU A 1 396 ? 16.589 12.770 48.720 1.00 85.44 396 LEU A N 1
ATOM 3025 C CA . LEU A 1 396 ? 16.474 13.969 47.897 1.00 85.44 396 LEU A CA 1
ATOM 3026 C C . LEU A 1 396 ? 17.568 14.984 48.264 1.00 85.44 396 LEU A C 1
ATOM 3028 O O . LEU A 1 396 ? 17.861 15.156 49.448 1.00 85.44 396 LEU A O 1
ATOM 3032 N N . PRO A 1 397 ? 18.140 15.689 47.274 1.00 84.06 397 PRO A N 1
ATOM 3033 C CA . PRO A 1 397 ? 19.139 16.725 47.519 1.00 84.06 397 PRO A CA 1
ATOM 3034 C C . PRO A 1 397 ? 18.537 17.913 48.282 1.00 84.06 397 PRO A C 1
ATOM 3036 O O . PRO A 1 397 ? 17.398 18.316 48.026 1.00 84.06 397 PRO A O 1
ATOM 3039 N N . VAL A 1 398 ? 19.321 18.516 49.183 1.00 81.56 398 VAL A N 1
ATOM 3040 C CA . VAL A 1 398 ? 18.906 19.716 49.932 1.00 81.56 398 VAL A CA 1
ATOM 3041 C C . VAL A 1 398 ? 18.675 20.900 48.994 1.00 81.56 398 VAL A C 1
ATOM 3043 O O . VAL A 1 398 ? 17.835 21.751 49.265 1.00 81.56 398 VAL A O 1
ATOM 3046 N N . GLU A 1 399 ? 19.353 20.925 47.851 1.00 82.81 399 GLU A N 1
ATOM 3047 C CA . GLU A 1 399 ? 19.261 21.938 46.804 1.00 82.81 399 GLU A CA 1
ATOM 3048 C C . GLU A 1 399 ? 17.841 22.068 46.231 1.00 82.81 399 GLU A C 1
ATOM 3050 O O . GLU A 1 399 ? 17.449 23.166 45.836 1.00 82.81 399 GLU A O 1
ATOM 3055 N N . LEU A 1 400 ? 17.026 21.002 46.282 1.00 84.88 400 LEU A N 1
ATOM 3056 C CA . LEU A 1 400 ? 15.616 21.042 45.872 1.00 84.88 400 LEU A CA 1
ATOM 3057 C C . LEU A 1 400 ? 14.808 22.067 46.690 1.00 84.88 400 LEU A C 1
ATOM 3059 O O . LEU A 1 400 ? 13.839 22.626 46.182 1.00 84.88 400 LEU A O 1
ATOM 3063 N N . SER A 1 401 ? 15.237 22.378 47.921 1.00 82.62 401 SER A N 1
ATOM 3064 C CA . SER A 1 401 ? 14.626 23.430 48.751 1.00 82.62 401 SER A CA 1
ATOM 3065 C C . SER A 1 401 ? 14.740 24.839 48.156 1.00 82.62 401 SER A C 1
ATOM 3067 O O . SER A 1 401 ? 13.985 25.734 48.530 1.00 82.62 401 SER A O 1
ATOM 3069 N N . SER A 1 402 ? 15.650 25.045 47.198 1.00 80.56 402 SER A N 1
ATOM 3070 C CA . SER A 1 402 ? 15.827 26.331 46.512 1.00 80.56 402 SER A CA 1
ATOM 3071 C C . SER A 1 402 ? 14.838 26.531 45.354 1.00 80.56 402 SER A C 1
ATOM 3073 O O . SER A 1 402 ? 14.682 27.650 44.866 1.00 80.56 402 SER A O 1
ATOM 3075 N N . CYS A 1 403 ? 14.132 25.479 44.920 1.00 83.75 403 CYS A N 1
ATOM 3076 C CA . CYS A 1 403 ? 13.189 25.508 43.797 1.00 83.75 403 CYS A CA 1
ATOM 3077 C C . CYS A 1 403 ? 11.789 25.987 44.224 1.00 83.75 403 CYS A C 1
ATOM 3079 O O . CYS A 1 403 ? 10.803 25.260 44.121 1.00 83.75 403 CYS A O 1
ATOM 3081 N N . THR A 1 404 ? 11.667 27.234 44.682 1.00 83.88 404 THR A N 1
ATOM 3082 C CA . THR A 1 404 ? 10.402 27.787 45.221 1.00 83.88 404 THR A CA 1
ATOM 3083 C C . THR A 1 404 ? 9.259 27.891 44.198 1.00 83.88 404 THR A C 1
ATOM 3085 O O . THR A 1 404 ? 8.095 28.016 44.581 1.00 83.88 404 THR A O 1
ATOM 3088 N N . SER A 1 405 ? 9.570 27.815 42.899 1.00 85.94 405 SER A N 1
ATOM 3089 C CA . SER A 1 405 ? 8.595 27.843 41.793 1.00 85.94 405 SER A CA 1
ATOM 3090 C C . SER A 1 405 ? 8.066 26.457 41.392 1.00 85.94 405 SER A C 1
ATOM 3092 O O . SER A 1 405 ? 7.311 26.353 40.427 1.00 85.94 405 SER A O 1
ATOM 3094 N N . LEU A 1 406 ? 8.472 25.391 42.091 1.00 90.00 406 LEU A N 1
ATOM 3095 C CA . LEU A 1 406 ? 8.152 24.018 41.713 1.00 90.00 406 LEU A CA 1
ATOM 3096 C C . LEU A 1 406 ? 6.668 23.689 41.939 1.00 90.00 406 LEU A C 1
ATOM 3098 O O . LEU A 1 406 ? 6.189 23.692 43.071 1.00 90.00 406 LEU A O 1
ATOM 3102 N N . ASN A 1 407 ? 5.976 23.320 40.859 1.00 92.62 407 ASN A N 1
ATOM 3103 C CA . ASN A 1 407 ? 4.570 22.915 40.865 1.00 92.62 407 ASN A CA 1
ATOM 3104 C C . ASN A 1 407 ? 4.396 21.396 40.782 1.00 92.62 407 ASN A C 1
ATOM 3106 O O . ASN A 1 407 ? 3.415 20.860 41.292 1.00 92.62 407 ASN A O 1
ATOM 3110 N N . THR A 1 408 ? 5.292 20.686 40.094 1.00 94.06 408 THR A N 1
ATOM 3111 C CA . THR A 1 408 ? 5.172 19.237 39.862 1.00 94.06 408 THR A CA 1
ATOM 3112 C C . THR A 1 408 ? 6.482 18.524 40.158 1.00 94.06 408 THR A C 1
ATOM 3114 O O . THR A 1 408 ? 7.513 18.859 39.580 1.00 94.06 408 THR A O 1
ATOM 3117 N N . LEU A 1 409 ? 6.428 17.511 41.020 1.00 94.19 409 LEU A N 1
ATOM 3118 C CA . LEU A 1 409 ? 7.570 16.689 41.400 1.00 94.19 409 LEU A CA 1
ATOM 3119 C C . LEU A 1 409 ? 7.242 15.203 41.207 1.00 94.19 409 LEU A C 1
ATOM 3121 O O . LEU A 1 409 ? 6.361 14.657 41.873 1.00 94.19 409 LEU A O 1
ATOM 3125 N N . ILE A 1 410 ? 7.962 14.553 40.292 1.00 95.00 410 ILE A N 1
ATOM 3126 C CA . ILE A 1 410 ? 7.779 13.142 39.936 1.00 95.00 410 ILE A CA 1
ATOM 3127 C C . ILE A 1 410 ? 9.004 12.352 40.404 1.00 95.00 410 ILE A C 1
ATOM 3129 O O . ILE A 1 410 ? 10.118 12.551 39.925 1.00 95.00 410 ILE A O 1
ATOM 3133 N N . LEU A 1 411 ? 8.782 11.445 41.351 1.00 93.62 411 LEU A N 1
ATOM 3134 C CA . LEU A 1 411 ? 9.791 10.617 42.020 1.00 93.62 411 LEU A CA 1
ATOM 3135 C C . LEU A 1 411 ? 9.470 9.116 41.919 1.00 93.62 411 LEU A C 1
ATOM 3137 O O . LEU A 1 411 ? 10.074 8.301 42.621 1.00 93.62 411 LEU A O 1
ATOM 3141 N N . SER A 1 412 ? 8.530 8.734 41.054 1.00 93.69 412 SER A N 1
ATOM 3142 C CA . SER A 1 412 ? 8.058 7.356 40.905 1.00 93.69 412 SER A CA 1
ATOM 3143 C C . SER A 1 412 ? 9.184 6.372 40.553 1.00 93.69 412 SER A C 1
ATOM 3145 O O . SER A 1 412 ? 10.078 6.690 39.769 1.00 93.69 412 SER A O 1
ATOM 3147 N N . ARG A 1 413 ? 9.115 5.144 41.079 1.00 92.50 413 ARG A N 1
ATOM 3148 C CA . ARG A 1 413 ? 10.061 4.039 40.834 1.00 92.50 413 ARG A CA 1
ATOM 3149 C C . ARG A 1 413 ? 11.502 4.407 41.202 1.00 92.50 413 ARG A C 1
ATOM 3151 O O . ARG A 1 413 ? 12.401 4.322 40.367 1.00 92.50 413 ARG A O 1
ATOM 3158 N N . ASN A 1 414 ? 11.693 4.828 42.449 1.00 92.06 414 ASN A N 1
ATOM 3159 C CA . ASN A 1 414 ? 12.992 5.079 43.077 1.00 92.06 414 ASN A CA 1
ATOM 3160 C C . ASN A 1 414 ? 13.158 4.210 44.341 1.00 92.06 414 ASN A C 1
ATOM 3162 O O . ASN A 1 414 ? 12.385 3.285 44.584 1.00 92.06 414 ASN A O 1
ATOM 3166 N N . LYS A 1 415 ? 14.203 4.464 45.136 1.00 90.75 415 LYS A N 1
ATOM 3167 C CA . LYS A 1 415 ? 14.511 3.750 46.387 1.00 90.75 415 LYS A CA 1
ATOM 3168 C C . LYS A 1 415 ? 14.377 4.663 47.614 1.00 90.75 415 LYS A C 1
ATOM 3170 O O . LYS A 1 415 ? 15.095 4.460 48.593 1.00 90.75 415 LYS A O 1
ATOM 3175 N N . ILE A 1 416 ? 13.498 5.668 47.560 1.00 90.00 416 ILE A N 1
ATOM 3176 C CA . ILE A 1 416 ? 13.320 6.636 48.650 1.00 90.00 416 ILE A CA 1
ATOM 3177 C C . ILE A 1 416 ? 12.710 5.924 49.856 1.00 90.00 416 ILE A C 1
ATOM 3179 O O . ILE A 1 416 ? 11.698 5.234 49.721 1.00 90.00 416 ILE A O 1
ATOM 3183 N N . LYS A 1 417 ? 13.353 6.074 51.019 1.00 87.38 417 LYS A N 1
ATOM 3184 C CA . LYS A 1 417 ? 12.971 5.376 52.258 1.00 87.38 417 LYS A CA 1
ATOM 3185 C C . LYS A 1 417 ? 12.229 6.256 53.254 1.00 87.38 417 LYS A C 1
ATOM 3187 O O . LYS A 1 417 ? 11.377 5.750 53.971 1.00 87.38 417 LYS A O 1
ATOM 3192 N N . GLU A 1 418 ? 12.531 7.547 53.310 1.00 86.62 418 GLU A N 1
ATOM 3193 C CA . GLU A 1 418 ? 11.949 8.463 54.296 1.00 86.62 418 GLU A CA 1
ATOM 3194 C C . GLU A 1 418 ? 11.107 9.550 53.628 1.00 86.62 418 GLU A C 1
ATOM 3196 O O . GLU A 1 418 ? 11.399 9.983 52.513 1.00 86.62 418 GLU A O 1
ATOM 3201 N N . TRP A 1 419 ? 10.060 10.005 54.324 1.00 87.94 419 TRP A N 1
ATOM 3202 C CA . TRP A 1 419 ? 9.245 11.138 53.891 1.00 87.94 419 TRP A CA 1
ATOM 3203 C C . TRP A 1 419 ? 10.038 12.451 54.041 1.00 87.94 419 TRP A C 1
ATOM 3205 O O . TRP A 1 419 ? 10.342 12.850 55.170 1.00 87.94 419 TRP A O 1
ATOM 3215 N N . PRO A 1 420 ? 10.349 13.179 52.953 1.00 84.25 420 PRO A N 1
ATOM 3216 C CA . PRO A 1 420 ? 11.236 14.341 52.990 1.00 84.25 420 PRO A CA 1
ATOM 3217 C C . PRO A 1 420 ? 10.487 15.621 53.406 1.00 84.25 420 PRO A C 1
ATOM 3219 O O . PRO A 1 420 ? 10.484 16.638 52.709 1.00 84.25 420 PRO A O 1
ATOM 3222 N N . GLY A 1 421 ? 9.851 15.588 54.580 1.00 82.31 421 GLY A N 1
ATOM 3223 C CA . GLY A 1 421 ? 8.988 16.665 55.076 1.00 82.31 421 GLY A CA 1
ATOM 3224 C C . GLY A 1 421 ? 9.695 18.017 55.234 1.00 82.31 421 GLY A C 1
ATOM 3225 O O . GLY A 1 421 ? 9.070 19.060 55.049 1.00 82.31 421 GLY A O 1
ATOM 3226 N N . ALA A 1 422 ? 11.002 18.022 55.523 1.00 83.38 422 ALA A N 1
ATOM 3227 C CA . ALA A 1 422 ? 11.793 19.251 55.626 1.00 83.38 422 ALA A CA 1
ATOM 3228 C C . ALA A 1 422 ? 11.898 19.995 54.283 1.00 83.38 422 ALA A C 1
ATOM 3230 O O . ALA A 1 422 ? 11.771 21.217 54.256 1.00 83.38 422 ALA A O 1
ATOM 3231 N N . ILE A 1 423 ? 12.064 19.264 53.175 1.00 85.94 423 ILE A N 1
ATOM 3232 C CA . ILE A 1 423 ? 12.134 19.843 51.827 1.00 85.94 423 ILE A CA 1
ATOM 3233 C C . ILE A 1 423 ? 10.743 20.304 51.395 1.00 85.94 423 ILE A C 1
ATOM 3235 O O . ILE A 1 423 ? 10.579 21.417 50.908 1.00 85.94 423 ILE A O 1
ATOM 3239 N N . PHE A 1 424 ? 9.709 19.505 51.648 1.00 87.75 424 PHE A N 1
ATOM 3240 C CA . PHE A 1 424 ? 8.341 19.875 51.291 1.00 87.75 424 PHE A CA 1
ATOM 3241 C C . PHE A 1 424 ? 7.849 21.160 51.975 1.00 87.75 424 PHE A C 1
ATOM 3243 O O . PHE A 1 424 ? 7.211 21.976 51.317 1.00 87.75 424 PHE A O 1
ATOM 3250 N N . LYS A 1 425 ? 8.248 21.427 53.230 1.00 84.06 425 LYS A N 1
ATOM 3251 C CA . LYS A 1 425 ? 7.959 22.709 53.912 1.00 84.06 425 LYS A CA 1
ATOM 3252 C C . LYS A 1 425 ? 8.522 23.936 53.181 1.00 84.06 425 LYS A C 1
ATOM 3254 O O . LYS A 1 425 ? 8.026 25.040 53.384 1.00 84.06 425 LYS A O 1
ATOM 3259 N N . THR A 1 426 ? 9.550 23.757 52.352 1.00 84.25 426 THR A N 1
ATOM 3260 C CA . THR A 1 426 ? 10.182 24.835 51.575 1.00 84.25 426 THR A CA 1
ATOM 3261 C C . THR A 1 426 ? 9.584 25.021 50.174 1.00 84.25 426 THR A C 1
ATOM 3263 O O . THR A 1 426 ? 9.980 25.945 49.469 1.00 84.25 426 THR A O 1
ATOM 3266 N N . LEU A 1 427 ? 8.600 24.198 49.778 1.00 86.94 427 LEU A N 1
ATOM 3267 C CA . LEU A 1 427 ? 7.984 24.191 48.444 1.00 86.94 427 LEU A CA 1
ATOM 3268 C C . LEU A 1 427 ? 6.502 24.626 48.499 1.00 86.94 427 LEU A C 1
ATOM 3270 O O . LEU A 1 427 ? 5.604 23.789 48.397 1.00 86.94 427 LEU A O 1
ATOM 3274 N N . PRO A 1 428 ? 6.207 25.933 48.636 1.00 82.38 428 PRO A N 1
ATOM 3275 C CA . PRO A 1 428 ? 4.845 26.421 48.885 1.00 82.38 428 PRO A CA 1
ATOM 3276 C C . PRO A 1 428 ? 3.884 26.267 47.694 1.00 82.38 428 PRO A C 1
ATOM 3278 O O . PRO A 1 428 ? 2.671 26.309 47.889 1.00 82.38 428 PRO A O 1
ATOM 3281 N N . ASN A 1 429 ? 4.409 26.100 46.476 1.00 86.44 429 ASN A N 1
ATOM 3282 C CA . ASN A 1 429 ? 3.631 26.051 45.233 1.00 86.44 429 ASN A CA 1
ATOM 3283 C C . ASN A 1 429 ? 3.405 24.627 44.700 1.00 86.44 429 ASN A C 1
ATOM 3285 O O . ASN A 1 429 ? 2.877 24.464 43.602 1.00 86.44 429 ASN A O 1
ATOM 3289 N N . LEU A 1 430 ? 3.798 23.589 45.444 1.00 92.06 430 LEU A N 1
ATOM 3290 C CA . LEU A 1 430 ? 3.712 22.218 44.952 1.00 92.06 430 LEU A CA 1
ATOM 3291 C C . LEU A 1 430 ? 2.243 21.782 44.792 1.00 92.06 430 LEU A C 1
ATOM 3293 O O . LEU A 1 430 ? 1.500 21.687 45.767 1.00 92.06 430 LEU A O 1
ATOM 3297 N N . LEU A 1 431 ? 1.841 21.495 43.549 1.00 94.81 431 LEU A N 1
ATOM 3298 C CA . LEU A 1 431 ? 0.488 21.070 43.171 1.00 94.81 431 LEU A CA 1
ATOM 3299 C C . LEU A 1 431 ? 0.405 19.572 42.858 1.00 94.81 431 LEU A C 1
ATOM 3301 O O . LEU A 1 431 ? -0.649 18.972 43.047 1.00 94.81 431 LEU A O 1
ATOM 3305 N N . SER A 1 432 ? 1.486 18.954 42.381 1.00 96.19 432 SER A N 1
ATOM 3306 C CA . SER A 1 432 ? 1.509 17.535 42.017 1.00 96.19 432 SER A CA 1
ATOM 3307 C C . SER A 1 432 ? 2.743 16.836 42.573 1.00 96.19 432 SER A C 1
ATOM 3309 O O . SER A 1 432 ? 3.871 17.270 42.330 1.00 96.19 432 SER A O 1
ATOM 3311 N N . LEU A 1 433 ? 2.519 15.739 43.295 1.00 95.31 433 LEU A N 1
ATOM 3312 C CA . LEU A 1 433 ? 3.558 14.902 43.883 1.00 95.31 433 LEU A CA 1
ATOM 3313 C C . LEU A 1 433 ? 3.299 13.435 43.537 1.00 95.31 433 LEU A C 1
ATOM 3315 O O . LEU A 1 433 ? 2.272 12.875 43.921 1.00 95.31 433 LEU A O 1
ATOM 3319 N N . LYS A 1 434 ? 4.248 12.804 42.837 1.00 95.50 434 LYS A N 1
ATOM 3320 C CA . LYS A 1 434 ? 4.177 11.381 42.479 1.00 95.50 434 LYS A CA 1
ATOM 3321 C C . LYS A 1 434 ? 5.326 10.599 43.098 1.00 95.50 434 LYS A C 1
ATOM 3323 O O . LYS A 1 434 ? 6.485 10.867 42.798 1.00 95.50 434 LYS A O 1
ATOM 3328 N N . LEU A 1 435 ? 5.000 9.636 43.950 1.00 93.44 435 LEU A N 1
ATOM 3329 C CA . LEU A 1 435 ? 5.927 8.814 44.733 1.00 93.44 435 LEU A CA 1
ATOM 3330 C C . LEU A 1 435 ? 5.675 7.309 44.537 1.00 93.44 435 LEU A C 1
ATOM 3332 O O . LEU A 1 435 ? 6.159 6.504 45.334 1.00 93.44 435 LEU A O 1
ATOM 3336 N N . GLU A 1 436 ? 4.964 6.917 43.475 1.00 93.56 436 GLU A N 1
ATOM 3337 C CA . GLU A 1 436 ? 4.638 5.519 43.159 1.00 93.56 436 GLU A CA 1
ATOM 3338 C C . GLU A 1 436 ? 5.868 4.599 43.256 1.00 93.56 436 GLU A C 1
ATOM 3340 O O . GLU A 1 436 ? 6.937 4.927 42.743 1.00 93.56 436 GLU A O 1
ATOM 3345 N N . SER A 1 437 ? 5.709 3.411 43.841 1.00 90.88 437 SER A N 1
ATOM 3346 C CA . SER A 1 437 ? 6.722 2.351 43.898 1.00 90.88 437 SER A CA 1
ATOM 3347 C C . SER A 1 437 ? 8.062 2.841 44.451 1.00 90.88 437 SER A C 1
ATOM 3349 O O . SER A 1 437 ? 9.120 2.591 43.869 1.00 90.88 437 SER A O 1
ATOM 3351 N N . ASN A 1 438 ? 8.010 3.561 45.570 1.00 86.38 438 ASN A N 1
ATOM 3352 C CA . ASN A 1 438 ? 9.160 3.770 46.437 1.00 86.38 438 ASN A CA 1
ATOM 3353 C C . ASN A 1 438 ? 9.105 2.760 47.600 1.00 86.38 438 ASN A C 1
ATOM 3355 O O . ASN A 1 438 ? 8.139 2.018 47.769 1.00 86.38 438 ASN A O 1
ATOM 3359 N N . SER A 1 439 ? 10.178 2.657 48.380 1.00 85.94 439 SER A N 1
ATOM 3360 C CA . SER A 1 439 ? 10.198 1.829 49.595 1.00 85.94 439 SER A CA 1
ATOM 3361 C C . SER A 1 439 ? 9.995 2.715 50.823 1.00 85.94 439 SER A C 1
ATOM 3363 O O . SER A 1 439 ? 10.761 2.617 51.781 1.00 85.94 439 SER A O 1
ATOM 3365 N N . LEU A 1 440 ? 9.006 3.618 50.759 1.00 88.62 440 LEU A N 1
ATOM 3366 C CA . LEU A 1 440 ? 8.754 4.593 51.817 1.00 88.62 440 LEU A CA 1
ATOM 3367 C C . LEU A 1 440 ? 8.355 3.885 53.115 1.00 88.62 440 LEU A C 1
ATOM 3369 O O . LEU A 1 440 ? 7.413 3.089 53.151 1.00 88.62 440 LEU A O 1
ATOM 3373 N N . GLY A 1 441 ? 9.071 4.217 54.185 1.00 84.00 441 GLY A N 1
ATOM 3374 C CA . GLY A 1 441 ? 8.655 3.962 55.554 1.00 84.00 441 GLY A CA 1
ATOM 3375 C C . GLY A 1 441 ? 7.493 4.866 55.964 1.00 84.00 441 GLY A C 1
ATOM 3376 O O . GLY A 1 441 ? 6.949 5.624 55.159 1.00 84.00 441 GLY A O 1
ATOM 3377 N N . GLN A 1 442 ? 7.115 4.781 57.237 1.00 85.19 442 GLN A N 1
ATOM 3378 C CA . GLN A 1 442 ? 5.938 5.462 57.769 1.00 85.19 442 GLN A CA 1
ATOM 3379 C C . GLN A 1 442 ? 6.034 6.991 57.624 1.00 85.19 442 GLN A C 1
ATOM 3381 O O . GLN A 1 442 ? 6.986 7.622 58.086 1.00 85.19 442 GLN A O 1
ATOM 3386 N N . ILE A 1 443 ? 5.019 7.592 57.006 1.00 87.06 443 ILE A N 1
ATOM 3387 C CA . ILE A 1 443 ? 4.853 9.038 56.877 1.00 87.06 443 ILE A CA 1
ATOM 3388 C C . ILE A 1 443 ? 4.476 9.596 58.261 1.00 87.06 443 ILE A C 1
ATOM 3390 O O . ILE A 1 443 ? 3.523 9.103 58.875 1.00 87.06 443 ILE A O 1
ATOM 3394 N N . PRO A 1 444 ? 5.187 10.622 58.766 1.00 83.81 444 PRO A N 1
ATOM 3395 C CA . PRO A 1 444 ? 4.847 11.282 60.024 1.00 83.81 444 PRO A CA 1
ATOM 3396 C C . PRO A 1 444 ? 3.411 11.817 60.032 1.00 83.81 444 PRO A C 1
ATOM 3398 O O . PRO A 1 444 ? 2.898 12.260 59.004 1.00 83.81 444 PRO A O 1
ATOM 3401 N N . SER A 1 445 ? 2.767 11.851 61.200 1.00 78.44 445 SER A N 1
ATOM 3402 C CA . SER A 1 445 ? 1.384 12.333 61.338 1.00 78.44 445 SER A CA 1
ATOM 3403 C C . SER A 1 445 ? 1.201 13.812 60.973 1.00 78.44 445 SER A C 1
ATOM 3405 O O . SER A 1 445 ? 0.093 14.233 60.675 1.00 78.44 445 SER A O 1
ATOM 3407 N N . ASP A 1 446 ? 2.259 14.622 60.979 1.00 80.12 446 ASP A N 1
ATOM 3408 C CA . ASP A 1 446 ? 2.259 16.010 60.499 1.00 80.12 446 ASP A CA 1
ATOM 3409 C C . ASP A 1 446 ? 2.763 16.144 59.046 1.00 80.12 446 ASP A C 1
ATOM 3411 O O . ASP A 1 446 ? 2.827 17.248 58.504 1.00 80.12 446 ASP A O 1
ATOM 3415 N N . GLY A 1 447 ? 3.091 15.033 58.378 1.00 80.25 447 GLY A N 1
ATOM 3416 C CA . GLY A 1 447 ? 3.776 15.009 57.084 1.00 80.25 447 GLY A CA 1
ATOM 3417 C C . GLY A 1 447 ? 3.018 15.705 55.950 1.00 80.25 447 GLY A C 1
ATOM 3418 O O . GLY A 1 447 ? 3.638 16.399 55.144 1.00 80.25 447 GLY A O 1
ATOM 3419 N N . PHE A 1 448 ? 1.686 15.586 55.916 1.00 85.81 448 PHE A N 1
ATOM 3420 C CA . PHE A 1 448 ? 0.834 16.230 54.907 1.00 85.81 448 PHE A CA 1
ATOM 3421 C C . PHE A 1 448 ? 0.566 17.718 55.186 1.00 85.81 448 PHE A C 1
ATOM 3423 O O . PHE A 1 448 ? 0.213 18.452 54.266 1.00 85.81 448 PHE A O 1
ATOM 3430 N N . GLN A 1 449 ? 0.798 18.206 56.414 1.00 83.56 449 GLN A N 1
ATOM 3431 C CA . GLN A 1 449 ? 0.666 19.638 56.732 1.00 83.56 449 GLN A CA 1
ATOM 3432 C C . GLN A 1 449 ? 1.707 20.492 55.993 1.00 83.56 449 GLN A C 1
ATOM 3434 O O . GLN A 1 449 ? 1.521 21.695 55.832 1.00 83.56 449 GLN A O 1
ATOM 3439 N N . ALA A 1 450 ? 2.797 19.874 55.529 1.00 80.31 450 ALA A N 1
ATOM 3440 C CA . ALA A 1 450 ? 3.842 20.539 54.762 1.00 80.31 450 ALA A CA 1
ATOM 3441 C C . ALA A 1 450 ? 3.427 20.906 53.321 1.00 80.31 450 ALA A C 1
ATOM 3443 O O . ALA A 1 450 ? 4.111 21.718 52.709 1.00 80.31 450 ALA A O 1
ATOM 3444 N N . ILE A 1 451 ? 2.343 20.328 52.777 1.00 86.88 451 ILE A N 1
ATOM 3445 C CA . ILE A 1 451 ? 1.946 20.437 51.353 1.00 86.88 451 ILE A CA 1
ATOM 3446 C C . ILE A 1 451 ? 0.442 20.739 51.159 1.00 86.88 451 ILE A C 1
ATOM 3448 O O . ILE A 1 451 ? -0.250 20.021 50.442 1.00 86.88 451 ILE A O 1
ATOM 3452 N N . PRO A 1 452 ? -0.106 21.818 51.749 1.00 85.69 452 PRO A N 1
ATOM 3453 C CA . PRO A 1 452 ? -1.558 22.058 51.808 1.00 85.69 452 PRO A CA 1
ATOM 3454 C C . PRO A 1 452 ? -2.223 22.425 50.463 1.00 85.69 452 PRO A C 1
ATOM 3456 O O . PRO A 1 452 ? -3.452 22.411 50.350 1.00 85.69 452 PRO A O 1
ATOM 3459 N N . MET A 1 453 ? -1.432 22.789 49.448 1.00 89.12 453 MET A N 1
ATOM 3460 C CA . MET A 1 453 ? -1.917 23.217 48.125 1.00 89.12 453 MET A CA 1
ATOM 3461 C C . MET A 1 453 ? -2.005 22.077 47.102 1.00 89.12 453 MET A C 1
ATOM 3463 O O . MET A 1 453 ? -2.373 22.313 45.950 1.00 89.12 453 MET A O 1
ATOM 3467 N N . LEU A 1 454 ? -1.667 20.849 47.504 1.00 93.62 454 LEU A N 1
ATOM 3468 C CA . LEU A 1 454 ? -1.557 19.727 46.586 1.00 93.62 454 LEU A CA 1
ATOM 3469 C C . LEU A 1 454 ? -2.912 19.380 45.943 1.00 93.62 454 LEU A C 1
ATOM 3471 O O . LEU A 1 454 ? -3.929 19.261 46.625 1.00 93.62 454 LEU A O 1
ATOM 3475 N N . GLN A 1 455 ? -2.901 19.193 44.625 1.00 95.31 455 GLN A N 1
ATOM 3476 C CA . GLN A 1 455 ? -4.040 18.777 43.804 1.00 95.31 455 GLN A CA 1
ATOM 3477 C C . GLN A 1 455 ? -3.922 17.317 43.359 1.00 95.31 455 GLN A C 1
ATOM 3479 O O . GLN A 1 455 ? -4.940 16.642 43.249 1.00 95.31 455 GLN A O 1
ATOM 3484 N N . VAL A 1 456 ? -2.704 16.817 43.129 1.00 96.81 456 VAL A N 1
ATOM 3485 C CA . VAL A 1 456 ? -2.451 15.440 42.678 1.00 96.81 456 VAL A CA 1
ATOM 3486 C C . VAL A 1 456 ? -1.448 14.768 43.607 1.00 96.81 456 VAL A C 1
ATOM 3488 O O . VAL A 1 456 ? -0.318 15.246 43.735 1.00 96.81 456 VAL A O 1
ATOM 3491 N N . LEU A 1 457 ? -1.838 13.645 44.208 1.00 95.62 457 LEU A N 1
ATOM 3492 C CA . LEU A 1 457 ? -0.985 12.830 45.071 1.00 95.62 457 LEU A CA 1
ATOM 3493 C C . LEU A 1 457 ? -1.013 11.366 44.636 1.00 95.62 457 LEU A C 1
ATOM 3495 O O . LEU A 1 457 ? -2.070 10.741 44.631 1.00 95.62 457 LEU A O 1
ATOM 3499 N N . ASP A 1 458 ? 0.156 10.806 44.339 1.00 95.44 458 ASP A N 1
ATOM 3500 C CA . ASP A 1 458 ? 0.310 9.378 44.055 1.00 95.44 458 ASP A CA 1
ATOM 3501 C C . ASP A 1 458 ? 1.304 8.738 45.027 1.00 95.44 458 ASP A C 1
ATOM 3503 O O . ASP A 1 458 ? 2.493 9.061 45.014 1.00 95.44 458 ASP A O 1
ATOM 3507 N N . LEU A 1 459 ? 0.806 7.842 45.880 1.00 94.25 459 LEU A N 1
ATOM 3508 C CA . LEU A 1 459 ? 1.589 7.081 46.861 1.00 94.25 459 LEU A CA 1
ATOM 3509 C C . LEU A 1 459 ? 1.596 5.580 46.554 1.00 94.25 459 LEU A C 1
ATOM 3511 O O . LEU A 1 459 ? 2.063 4.790 47.373 1.00 94.25 459 LEU A O 1
ATOM 3515 N N . SER A 1 460 ? 1.105 5.174 45.387 1.00 94.19 460 SER A N 1
ATOM 3516 C CA . SER A 1 460 ? 0.854 3.775 45.048 1.00 94.19 460 SER A CA 1
ATOM 3517 C C . SER A 1 460 ? 2.085 2.879 45.251 1.00 94.19 460 SER A C 1
ATOM 3519 O O . SER A 1 460 ? 3.211 3.278 44.975 1.00 94.19 460 SER A O 1
ATOM 3521 N N . GLY A 1 461 ? 1.910 1.653 45.741 1.00 89.44 461 GLY A N 1
ATOM 3522 C CA . GLY A 1 461 ? 2.988 0.677 45.938 1.00 89.44 461 GLY A CA 1
ATOM 3523 C C . GLY A 1 461 ? 3.888 0.910 47.160 1.00 89.44 461 GLY A C 1
ATOM 3524 O O . GLY A 1 461 ? 4.839 0.154 47.348 1.00 89.44 461 GLY A O 1
ATOM 3525 N N . ASN A 1 462 ? 3.602 1.900 48.014 1.00 89.62 462 ASN A N 1
ATOM 3526 C CA . ASN A 1 462 ? 4.355 2.180 49.245 1.00 89.62 462 ASN A CA 1
ATOM 3527 C C . ASN A 1 462 ? 3.687 1.571 50.493 1.00 89.62 462 ASN A C 1
ATOM 3529 O O . ASN A 1 462 ? 3.360 2.288 51.437 1.00 89.62 462 ASN A O 1
ATOM 3533 N N . ALA A 1 463 ? 3.478 0.254 50.517 1.00 77.81 463 ALA A N 1
ATOM 3534 C CA . ALA A 1 463 ? 2.613 -0.443 51.482 1.00 77.81 463 ALA A CA 1
ATOM 3535 C C . ALA A 1 463 ? 2.806 -0.112 52.985 1.00 77.81 463 ALA A C 1
ATOM 3537 O O . ALA A 1 463 ? 1.855 -0.226 53.748 1.00 77.81 463 ALA A O 1
ATOM 3538 N N . ALA A 1 464 ? 4.001 0.295 53.429 1.00 76.44 464 ALA A N 1
ATOM 3539 C CA . ALA A 1 464 ? 4.300 0.596 54.838 1.00 76.44 464 ALA A CA 1
ATOM 3540 C C . ALA A 1 464 ? 4.251 2.098 55.195 1.00 76.44 464 ALA A C 1
ATOM 3542 O O . ALA A 1 464 ? 4.661 2.484 56.290 1.00 76.44 464 ALA A O 1
ATOM 3543 N N . SER A 1 465 ? 3.800 2.954 54.271 1.00 80.25 465 SER A N 1
ATOM 3544 C CA . SER A 1 465 ? 3.978 4.405 54.397 1.00 80.25 465 SER A CA 1
ATOM 3545 C C . SER A 1 465 ? 2.824 5.154 55.064 1.00 80.25 465 SER A C 1
ATOM 3547 O O . SER A 1 465 ? 3.059 6.201 55.658 1.00 80.25 465 SER A O 1
ATOM 3549 N N . LEU A 1 466 ? 1.585 4.660 55.028 1.00 84.88 466 LEU A N 1
ATOM 3550 C CA . LEU A 1 466 ? 0.458 5.387 55.626 1.00 84.88 466 LEU A CA 1
ATOM 3551 C C . LEU A 1 466 ? 0.402 5.196 57.157 1.00 84.88 466 LEU A C 1
ATOM 3553 O O . LEU A 1 466 ? 0.543 4.069 57.633 1.00 84.88 466 LEU A O 1
ATOM 3557 N N . PRO A 1 467 ? 0.174 6.264 57.947 1.00 83.06 467 PRO A N 1
ATOM 3558 C CA . PRO A 1 467 ? -0.117 6.138 59.375 1.00 83.06 467 PRO A CA 1
ATOM 3559 C C . PRO A 1 467 ? -1.522 5.554 59.606 1.00 83.06 467 PRO A C 1
ATOM 3561 O O . PRO A 1 467 ? -2.365 5.583 58.714 1.00 83.06 467 PRO A O 1
ATOM 3564 N N . GLU A 1 468 ? -1.790 5.068 60.823 1.00 74.88 468 GLU A N 1
ATOM 3565 C CA . GLU A 1 468 ? -3.072 4.442 61.209 1.00 74.88 468 GLU A CA 1
ATOM 3566 C C . GLU A 1 468 ? -4.282 5.378 61.003 1.00 74.88 468 GLU A C 1
ATOM 3568 O O . GLU A 1 468 ? -5.350 4.935 60.590 1.00 74.88 468 GLU A O 1
ATOM 3573 N N . HIS A 1 469 ? -4.081 6.688 61.191 1.00 80.69 469 HIS A N 1
ATOM 3574 C CA . HIS A 1 469 ? -5.052 7.742 60.881 1.00 80.69 469 HIS A CA 1
ATOM 3575 C C . HIS A 1 469 ? -4.412 8.804 59.973 1.00 80.69 469 HIS A C 1
ATOM 3577 O O . HIS A 1 469 ? -3.816 9.764 60.472 1.00 80.69 469 HIS A O 1
ATOM 3583 N N . PRO A 1 470 ? -4.463 8.635 58.640 1.00 84.06 470 PRO A N 1
ATOM 3584 C CA . PRO A 1 470 ? -3.852 9.575 57.712 1.00 84.06 470 PRO A CA 1
ATOM 3585 C C . PRO A 1 470 ? -4.670 10.873 57.631 1.00 84.06 470 PRO A C 1
ATOM 3587 O O . PRO A 1 470 ? -5.837 10.839 57.233 1.00 84.06 470 PRO A O 1
ATOM 3590 N N . PRO A 1 471 ? -4.081 12.041 57.956 1.00 85.19 471 PRO A N 1
ATOM 3591 C CA . PRO A 1 471 ? -4.801 13.309 58.021 1.00 85.19 471 PRO A CA 1
ATOM 3592 C C . PRO A 1 471 ? -4.986 13.919 56.622 1.00 85.19 471 PRO A C 1
ATOM 3594 O O . PRO A 1 471 ? -4.537 15.030 56.343 1.00 85.19 471 PRO A O 1
ATOM 3597 N N . PHE A 1 472 ? -5.662 13.205 55.717 1.00 88.88 472 PHE A N 1
ATOM 3598 C CA . PHE A 1 472 ? -5.950 13.685 54.359 1.00 88.88 472 PHE A CA 1
ATOM 3599 C C . PHE A 1 472 ? -6.772 14.980 54.350 1.00 88.88 472 PHE A C 1
ATOM 3601 O O . PHE A 1 472 ? -6.647 15.773 53.422 1.00 88.88 472 PHE A O 1
ATOM 3608 N N . SER A 1 473 ? -7.528 15.263 55.415 1.00 84.19 473 SER A N 1
ATOM 3609 C CA . SER A 1 473 ? -8.223 16.541 55.616 1.00 84.19 473 SER A CA 1
ATOM 3610 C C . SER A 1 473 ? -7.286 17.760 55.616 1.00 84.19 473 SER A C 1
ATOM 3612 O O . SER A 1 473 ? -7.745 18.884 55.428 1.00 84.19 473 SER A O 1
ATOM 3614 N N . SER A 1 474 ? -5.975 17.568 55.811 1.00 85.75 474 SER A N 1
ATOM 3615 C CA . SER A 1 474 ? -4.960 18.618 55.650 1.00 85.75 474 SER A CA 1
ATOM 3616 C C . SER A 1 474 ? -4.689 19.006 54.184 1.00 85.75 474 SER A C 1
ATOM 3618 O O . SER A 1 474 ? -3.960 19.968 53.955 1.00 85.75 474 SER A O 1
ATOM 3620 N N . LEU A 1 475 ? -5.288 18.313 53.204 1.00 91.06 475 LEU A N 1
ATOM 3621 C CA . LEU A 1 475 ? -5.148 18.552 51.760 1.00 91.06 475 LEU A CA 1
ATOM 3622 C C . LEU A 1 475 ? -6.495 18.954 51.111 1.00 91.06 475 LEU A C 1
ATOM 3624 O O . LEU A 1 475 ? -7.030 18.224 50.277 1.00 91.06 475 LEU A O 1
ATOM 3628 N N . PRO A 1 476 ? -7.080 20.118 51.450 1.00 88.56 476 PRO A N 1
ATOM 3629 C CA . PRO A 1 476 ? -8.436 20.487 51.015 1.00 88.56 476 PRO A CA 1
ATOM 3630 C C . PRO A 1 476 ? -8.585 20.732 49.499 1.00 88.56 476 PRO A C 1
ATOM 3632 O O . PRO A 1 476 ? -9.702 20.753 48.975 1.00 88.56 476 PRO A O 1
ATOM 3635 N N . HIS A 1 477 ? -7.476 20.928 48.782 1.00 92.50 477 HIS A N 1
ATOM 3636 C CA . HIS A 1 477 ? -7.454 21.200 47.339 1.00 92.50 477 HIS A CA 1
ATOM 3637 C C . HIS A 1 477 ? -7.245 19.948 46.476 1.00 92.50 477 HIS A C 1
ATOM 3639 O O . HIS A 1 477 ? -7.157 20.069 45.252 1.00 92.50 477 HIS A O 1
ATOM 3645 N N . LEU A 1 478 ? -7.166 18.764 47.092 1.00 95.19 478 LEU A N 1
ATOM 3646 C CA . LEU A 1 478 ? -6.849 17.525 46.396 1.00 95.19 478 LEU A CA 1
ATOM 3647 C C . LEU A 1 478 ? -7.956 17.141 45.400 1.00 95.19 478 LEU A C 1
ATOM 3649 O O . LEU A 1 478 ? -9.134 17.090 45.751 1.00 95.19 478 LEU A O 1
ATOM 3653 N N . GLN A 1 479 ? -7.556 16.876 44.157 1.00 95.75 479 GLN A N 1
ATOM 3654 C CA . GLN A 1 479 ? -8.414 16.477 43.038 1.00 95.75 479 GLN A CA 1
ATOM 3655 C C . GLN A 1 479 ? -8.144 15.038 42.600 1.00 95.75 479 GLN A C 1
ATOM 3657 O O . GLN A 1 479 ? -9.078 14.344 42.214 1.00 95.75 479 GLN A O 1
ATOM 3662 N N . GLU A 1 480 ? -6.898 14.575 42.675 1.00 97.50 480 GLU A N 1
ATOM 3663 C CA . GLU A 1 480 ? -6.517 13.216 42.297 1.00 97.50 480 GLU A CA 1
ATOM 3664 C C . GLU A 1 480 ? -5.709 12.559 43.417 1.00 97.50 480 GLU A C 1
ATOM 3666 O O . GLU A 1 480 ? -4.701 13.109 43.875 1.00 97.50 480 GLU A O 1
ATOM 3671 N N . LEU A 1 481 ? -6.148 11.377 43.843 1.00 96.50 481 LEU A N 1
ATOM 3672 C CA . LEU A 1 481 ? -5.501 10.592 44.887 1.00 96.50 481 LEU A CA 1
ATOM 3673 C C . LEU A 1 481 ? -5.340 9.140 44.434 1.00 96.50 481 LEU A C 1
ATOM 3675 O O . LEU A 1 481 ? -6.332 8.447 44.211 1.00 96.50 481 LEU A O 1
ATOM 3679 N N . TYR A 1 482 ? -4.092 8.679 44.357 1.00 96.75 482 TYR A N 1
ATOM 3680 C CA . TYR A 1 482 ? -3.746 7.311 43.978 1.00 96.75 482 TYR A CA 1
ATOM 3681 C C . TYR A 1 482 ? -3.083 6.581 45.151 1.00 96.75 482 TYR A C 1
ATOM 3683 O O . TYR A 1 482 ? -2.028 6.986 45.650 1.00 96.75 482 TYR A O 1
ATOM 3691 N N . LEU A 1 483 ? -3.729 5.506 45.601 1.00 94.62 483 LEU A N 1
ATOM 3692 C CA . LEU A 1 483 ? -3.361 4.676 46.750 1.00 94.62 483 LEU A CA 1
ATOM 3693 C C . LEU A 1 483 ? -3.367 3.186 46.374 1.00 94.62 483 LEU A C 1
ATOM 3695 O O . LEU A 1 483 ? -3.740 2.321 47.172 1.00 94.62 483 LEU A O 1
ATOM 3699 N N . ARG A 1 484 ? -2.959 2.868 45.145 1.00 93.25 484 ARG A N 1
ATOM 3700 C CA . ARG A 1 484 ? -2.953 1.497 44.638 1.00 93.25 484 ARG A CA 1
ATOM 3701 C C . ARG A 1 484 ? -1.904 0.645 45.349 1.00 93.25 484 ARG A C 1
ATOM 3703 O O . ARG A 1 484 ? -0.789 1.107 45.565 1.00 93.25 484 ARG A O 1
ATOM 3710 N N . GLN A 1 485 ? -2.206 -0.615 45.669 1.00 91.81 485 GLN A N 1
ATOM 3711 C CA . GLN A 1 485 ? -1.241 -1.543 46.293 1.00 91.81 485 GLN A CA 1
ATOM 3712 C C . GLN A 1 485 ? -0.623 -1.009 47.601 1.00 91.81 485 GLN A C 1
ATOM 3714 O O . GLN A 1 485 ? 0.585 -1.080 47.833 1.00 91.81 485 GLN A O 1
ATOM 3719 N N . MET A 1 486 ? -1.475 -0.472 48.470 1.00 89.56 486 MET A N 1
ATOM 3720 C CA . MET A 1 486 ? -1.100 0.146 49.741 1.00 89.56 486 MET A CA 1
ATOM 3721 C C . MET A 1 486 ? -1.378 -0.732 50.972 1.00 89.56 486 MET A C 1
ATOM 3723 O O . MET A 1 486 ? -1.096 -0.302 52.083 1.00 89.56 486 MET A O 1
ATOM 3727 N N . GLN A 1 487 ? -1.900 -1.955 50.793 1.00 88.12 487 GLN A N 1
ATOM 3728 C CA . GLN A 1 487 ? -2.316 -2.862 51.882 1.00 88.12 487 GLN A CA 1
ATOM 3729 C C . GLN A 1 487 ? -3.410 -2.266 52.797 1.00 88.12 487 GLN A C 1
ATOM 3731 O O . GLN A 1 487 ? -3.468 -2.561 53.989 1.00 88.12 487 GLN A O 1
ATOM 3736 N N . ILE A 1 488 ? -4.297 -1.430 52.247 1.00 89.88 488 ILE A N 1
ATOM 3737 C CA . ILE A 1 488 ? -5.384 -0.778 52.996 1.00 89.88 488 ILE A CA 1
ATOM 3738 C C . ILE A 1 488 ? -6.546 -1.762 53.216 1.00 89.88 488 ILE A C 1
ATOM 3740 O O . ILE A 1 488 ? -7.003 -2.398 52.268 1.00 89.88 488 ILE A O 1
ATOM 3744 N N . TYR A 1 489 ? -7.053 -1.864 54.450 1.00 89.06 489 TYR A N 1
ATOM 3745 C CA . TYR A 1 489 ? -8.169 -2.758 54.819 1.00 89.06 489 TYR A CA 1
ATOM 3746 C C . TYR A 1 489 ? -9.528 -2.051 54.929 1.00 89.06 489 TYR A C 1
ATOM 3748 O O . TYR A 1 489 ? -10.571 -2.660 54.687 1.00 89.06 489 TYR A O 1
ATOM 3756 N N . GLU A 1 490 ? -9.522 -0.764 55.266 1.00 89.44 490 GLU A N 1
ATOM 3757 C CA . GLU A 1 490 ? -10.703 0.093 55.354 1.00 89.44 490 GLU A CA 1
ATOM 3758 C C . GLU A 1 490 ? -10.368 1.468 54.772 1.00 89.44 490 GLU A C 1
ATOM 3760 O O . GLU A 1 490 ? -9.239 1.940 54.902 1.00 89.44 490 GLU A O 1
ATOM 3765 N N . VAL A 1 491 ? -11.332 2.108 54.103 1.00 89.00 491 VAL A N 1
ATOM 3766 C CA . VAL A 1 491 ? -11.126 3.441 53.525 1.00 89.00 491 VAL A CA 1
ATOM 3767 C C . VAL A 1 491 ? -10.982 4.469 54.658 1.00 89.00 491 VAL A C 1
ATOM 3769 O O . VAL A 1 491 ? -11.915 4.600 55.453 1.00 89.00 491 VAL A O 1
ATOM 3772 N N . PRO A 1 492 ? -9.880 5.241 54.722 1.00 88.12 492 PRO A N 1
ATOM 3773 C CA . PRO A 1 492 ? -9.715 6.287 55.728 1.00 88.12 492 PRO A CA 1
ATOM 3774 C C . PRO A 1 492 ? -10.849 7.316 55.675 1.00 88.12 492 PRO A C 1
ATOM 3776 O O . PRO A 1 492 ? -11.143 7.888 54.621 1.00 88.12 492 PRO A O 1
ATOM 3779 N N . SER A 1 493 ? -11.483 7.565 56.821 1.00 86.75 493 SER A N 1
ATOM 3780 C CA . SER A 1 493 ? -12.686 8.403 56.929 1.00 86.75 493 SER A CA 1
ATOM 3781 C C . SER A 1 493 ? -12.472 9.850 56.466 1.00 86.75 493 SER A C 1
ATOM 3783 O O . SER A 1 493 ? -13.381 10.498 55.953 1.00 86.75 493 SER A O 1
ATOM 3785 N N . GLU A 1 494 ? -11.240 10.332 56.571 1.00 87.69 494 GLU A N 1
ATOM 3786 C CA . GLU A 1 494 ? -10.768 11.663 56.229 1.00 87.69 494 GLU A CA 1
ATOM 3787 C C . GLU A 1 494 ? -10.823 11.914 54.716 1.00 87.69 494 GLU A C 1
ATOM 3789 O O . GLU A 1 494 ? -11.059 13.050 54.303 1.00 87.69 494 GLU A O 1
ATOM 3794 N N . ILE A 1 495 ? -10.702 10.870 53.881 1.00 91.06 495 ILE A N 1
ATOM 3795 C CA . ILE A 1 495 ? -10.876 10.974 52.419 1.00 91.06 495 ILE A CA 1
ATOM 3796 C C . ILE A 1 495 ? -12.297 11.442 52.088 1.00 91.06 495 ILE A C 1
ATOM 3798 O O . ILE A 1 495 ? -12.496 12.232 51.170 1.00 91.06 495 ILE A O 1
ATOM 3802 N N . LEU A 1 496 ? -13.288 11.030 52.885 1.00 88.69 496 LEU A N 1
ATOM 3803 C CA . LEU A 1 496 ? -14.702 11.365 52.681 1.00 88.69 496 LEU A CA 1
ATOM 3804 C C . LEU A 1 496 ? -15.009 12.854 52.934 1.00 88.69 496 LEU A C 1
ATOM 3806 O O . LEU A 1 496 ? -16.116 13.309 52.651 1.00 88.69 496 LEU A O 1
ATOM 3810 N N . SER A 1 497 ? -14.043 13.614 53.467 1.00 87.94 497 SER A N 1
ATOM 3811 C CA . SER A 1 497 ? -14.139 15.066 53.663 1.00 87.94 497 SER A CA 1
ATOM 3812 C C . SER A 1 497 ? -13.640 15.893 52.463 1.00 87.94 497 SER A C 1
ATOM 3814 O O . SER A 1 497 ? -13.842 17.108 52.431 1.00 87.94 497 SER A O 1
ATOM 3816 N N . LEU A 1 498 ? -13.027 15.257 51.455 1.00 91.00 498 LEU A N 1
ATOM 3817 C CA . LEU A 1 498 ? -12.390 15.918 50.310 1.00 91.00 498 LEU A CA 1
ATOM 3818 C C . LEU A 1 498 ? -13.389 16.257 49.190 1.00 91.00 498 LEU A C 1
ATOM 3820 O O . LEU A 1 498 ? -13.516 15.544 48.200 1.00 91.00 498 LEU A O 1
ATOM 3824 N N . GLN A 1 499 ? -14.085 17.388 49.307 1.00 88.12 499 GLN A N 1
ATOM 3825 C CA . GLN A 1 499 ? -15.162 17.762 48.370 1.00 88.12 499 GLN A CA 1
ATOM 3826 C C . GLN A 1 499 ? -14.711 18.045 46.923 1.00 88.12 499 GLN A C 1
ATOM 3828 O O . GLN A 1 499 ? -15.532 18.002 46.006 1.00 88.12 499 GLN A O 1
ATOM 3833 N N . ASN A 1 500 ? -13.423 18.330 46.708 1.00 91.25 500 ASN A N 1
ATOM 3834 C CA . ASN A 1 500 ? -12.853 18.631 45.389 1.00 91.25 500 ASN A CA 1
ATOM 3835 C C . ASN A 1 500 ? -12.309 17.393 44.658 1.00 91.25 500 ASN A C 1
ATOM 3837 O O . ASN A 1 500 ? -11.837 17.520 43.525 1.00 91.25 500 ASN A O 1
ATOM 3841 N N . LEU A 1 501 ? -12.366 16.217 45.290 1.00 94.38 501 LEU A N 1
ATOM 3842 C CA . LEU A 1 501 ? -11.784 14.996 44.754 1.00 94.38 501 LEU A CA 1
ATOM 3843 C C . LEU A 1 501 ? -12.546 14.542 43.502 1.00 94.38 501 LEU A C 1
ATOM 3845 O O . LEU A 1 501 ? -13.760 14.354 43.539 1.00 94.38 501 LEU A O 1
ATOM 3849 N N . ARG A 1 502 ? -11.817 14.379 42.397 1.00 93.44 502 ARG A N 1
ATOM 3850 C CA . ARG A 1 502 ? -12.306 13.954 41.078 1.00 93.44 502 ARG A CA 1
ATOM 3851 C C . ARG A 1 502 ? -11.888 12.532 40.741 1.00 93.44 502 ARG A C 1
ATOM 3853 O O . ARG A 1 502 ? -12.680 11.812 40.148 1.00 93.44 502 ARG A O 1
ATOM 3860 N N . ILE A 1 503 ? -10.671 12.138 41.103 1.00 94.38 503 ILE A N 1
ATOM 3861 C CA . ILE A 1 503 ? -10.137 10.802 40.837 1.00 94.38 503 ILE A CA 1
ATOM 3862 C C . ILE A 1 503 ? -9.669 10.196 42.154 1.00 94.38 503 ILE A C 1
ATOM 3864 O O . ILE A 1 503 ? -8.881 10.808 42.880 1.00 94.38 503 ILE A O 1
ATOM 3868 N N . LEU A 1 504 ? -10.151 8.993 42.446 1.00 95.00 504 LEU A N 1
ATOM 3869 C CA . LEU A 1 504 ? -9.723 8.200 43.589 1.00 95.00 504 LEU A CA 1
ATOM 3870 C C . LEU A 1 504 ? -9.416 6.770 43.139 1.00 95.00 504 LEU A C 1
ATOM 3872 O O . LEU A 1 504 ? -10.325 6.036 42.759 1.00 95.00 504 LEU A O 1
ATOM 3876 N N . ASP A 1 505 ? -8.146 6.379 43.221 1.00 93.81 505 ASP A N 1
ATOM 3877 C CA . ASP A 1 505 ? -7.688 5.014 42.946 1.00 93.81 505 ASP A CA 1
ATOM 3878 C C . ASP A 1 505 ? -7.291 4.315 44.251 1.00 93.81 505 ASP A C 1
ATOM 3880 O O . ASP A 1 505 ? -6.323 4.682 44.920 1.00 93.81 505 ASP A O 1
ATOM 3884 N N . LEU A 1 506 ? -8.067 3.300 44.611 1.00 93.88 506 LEU A N 1
ATOM 3885 C CA . LEU A 1 506 ? -7.879 2.421 45.762 1.00 93.88 506 LEU A CA 1
ATOM 3886 C C . LEU A 1 506 ? -7.677 0.963 45.315 1.00 93.88 506 LEU A C 1
ATOM 3888 O O . LEU A 1 506 ? -7.870 0.036 46.110 1.00 93.88 506 LEU A O 1
ATOM 3892 N N . SER A 1 507 ? -7.287 0.738 44.060 1.00 90.12 507 SER A N 1
ATOM 3893 C CA . SER A 1 507 ? -7.154 -0.598 43.486 1.00 90.12 507 SER A CA 1
ATOM 3894 C C . SER A 1 507 ? -6.040 -1.433 44.140 1.00 90.12 507 SER A C 1
ATOM 3896 O O . SER A 1 507 ? -5.088 -0.910 44.729 1.00 90.12 507 SER A O 1
ATOM 3898 N N . ARG A 1 508 ? -6.125 -2.765 44.037 1.00 90.81 508 ARG A N 1
ATOM 3899 C CA . ARG A 1 508 ? -5.120 -3.715 44.569 1.00 90.81 508 ARG A CA 1
ATOM 3900 C C . ARG A 1 508 ? -4.863 -3.571 46.073 1.00 90.81 508 ARG A C 1
ATOM 3902 O O . ARG A 1 508 ? -3.717 -3.636 46.517 1.00 90.81 508 ARG A O 1
ATOM 3909 N N . ASN A 1 509 ? -5.912 -3.350 46.855 1.00 91.81 509 ASN A N 1
ATOM 3910 C CA . ASN A 1 509 ? -5.861 -3.287 48.318 1.00 91.81 509 ASN A CA 1
ATOM 3911 C C . ASN A 1 509 ? -6.632 -4.472 48.939 1.00 91.81 509 ASN A C 1
ATOM 3913 O O . ASN A 1 509 ? -6.937 -5.453 48.268 1.00 91.81 509 ASN A O 1
ATOM 3917 N N . SER A 1 510 ? -6.915 -4.409 50.241 1.00 90.94 510 SER A N 1
ATOM 3918 C CA . SER A 1 510 ? -7.610 -5.454 51.004 1.00 90.94 510 SER A CA 1
ATOM 3919 C C . SER A 1 510 ? -8.965 -4.969 51.543 1.00 90.94 510 SER A C 1
ATOM 3921 O O . SER A 1 510 ? -9.421 -5.441 52.589 1.00 90.94 510 SER A O 1
ATOM 3923 N N . LEU A 1 511 ? -9.614 -4.016 50.857 1.00 89.81 511 LEU A N 1
ATOM 3924 C CA . LEU A 1 511 ? -10.869 -3.398 51.301 1.00 89.81 511 LEU A CA 1
ATOM 3925 C C . LEU A 1 511 ? -12.017 -4.410 51.323 1.00 89.81 511 LEU A C 1
ATOM 3927 O O . LEU A 1 511 ? -12.244 -5.098 50.335 1.00 89.81 511 LEU A O 1
ATOM 3931 N N . GLN A 1 512 ? -12.778 -4.475 52.419 1.00 84.31 512 GLN A N 1
ATOM 3932 C CA . GLN A 1 512 ? -13.904 -5.420 52.556 1.00 84.31 512 GLN A CA 1
ATOM 3933 C C . GLN A 1 512 ? -15.280 -4.810 52.254 1.00 84.31 512 GLN A C 1
ATOM 3935 O O . GLN A 1 512 ? -16.230 -5.521 51.910 1.00 84.31 512 GLN A O 1
ATOM 3940 N N . SER A 1 513 ? -15.413 -3.494 52.418 1.00 82.94 513 SER A N 1
ATOM 3941 C CA . SER A 1 513 ? -16.669 -2.768 52.225 1.00 82.94 513 SER A CA 1
ATOM 3942 C C . SER A 1 513 ? -16.412 -1.310 51.849 1.00 82.94 513 SER A C 1
ATOM 3944 O O . SER A 1 513 ? -15.318 -0.790 52.070 1.00 82.94 513 SER A O 1
ATOM 3946 N N . ILE A 1 514 ? -17.428 -0.662 51.276 1.00 81.12 514 ILE A N 1
ATOM 3947 C CA . ILE A 1 514 ? -17.401 0.760 50.923 1.00 81.12 514 ILE A CA 1
ATOM 3948 C C . ILE A 1 514 ? -18.220 1.531 51.969 1.00 81.12 514 ILE A C 1
ATOM 3950 O O . ILE A 1 514 ? -19.391 1.196 52.176 1.00 81.12 514 ILE A O 1
ATOM 3954 N N . PRO A 1 515 ? -17.662 2.566 52.623 1.00 83.31 515 PRO A N 1
ATOM 3955 C CA . PRO A 1 515 ? -18.405 3.355 53.597 1.00 83.31 515 PRO A CA 1
ATOM 3956 C C . PRO A 1 515 ? -19.503 4.201 52.935 1.00 83.31 515 PRO A C 1
ATOM 3958 O O . PRO A 1 515 ? -19.319 4.788 51.870 1.00 83.31 515 PRO A O 1
ATOM 3961 N N . LEU A 1 516 ? -20.637 4.356 53.628 1.00 77.38 516 LEU A N 1
ATOM 3962 C CA . LEU A 1 516 ? -21.797 5.138 53.163 1.00 77.38 516 LEU A CA 1
ATOM 3963 C C . LEU A 1 516 ? -21.483 6.622 52.897 1.00 77.38 516 LEU A C 1
ATOM 3965 O O . LEU A 1 516 ? -22.249 7.314 52.228 1.00 77.38 516 LEU A O 1
ATOM 3969 N N . GLY A 1 517 ? -20.377 7.135 53.443 1.00 79.31 517 GLY A N 1
ATOM 3970 C CA . GLY A 1 517 ? -19.959 8.527 53.286 1.00 79.31 517 GLY A CA 1
ATOM 3971 C C . GLY A 1 517 ? -19.429 8.887 51.895 1.00 79.31 517 GLY A C 1
ATOM 3972 O O . GLY A 1 517 ? -19.276 10.074 51.629 1.00 79.31 517 GLY A O 1
ATOM 3973 N N . PHE A 1 518 ? -19.220 7.919 50.987 1.00 84.00 518 PHE A N 1
ATOM 3974 C CA . PHE A 1 518 ? -18.827 8.196 49.593 1.00 84.00 518 PHE A CA 1
ATOM 3975 C C . PHE A 1 518 ? -19.798 9.136 48.875 1.00 84.00 518 PHE A C 1
ATOM 3977 O O . PHE A 1 518 ? -19.364 9.945 48.065 1.00 84.00 518 PHE A O 1
ATOM 3984 N N . LYS A 1 519 ? -21.086 9.109 49.244 1.00 78.19 519 LYS A N 1
ATOM 3985 C CA . LYS A 1 519 ? -22.120 10.029 48.739 1.00 78.19 519 LYS A CA 1
ATOM 3986 C C . LYS A 1 519 ? -21.774 11.519 48.890 1.00 78.19 519 LYS A C 1
ATOM 3988 O O . LYS A 1 519 ? -22.369 12.350 48.218 1.00 78.19 519 LYS A O 1
ATOM 3993 N N . ASN A 1 520 ? -20.861 11.865 49.800 1.00 83.06 520 ASN A N 1
ATOM 3994 C CA . ASN A 1 520 ? -20.457 13.246 50.053 1.00 83.06 520 ASN A CA 1
ATOM 3995 C C . ASN A 1 520 ? -19.419 13.760 49.033 1.00 83.06 520 ASN A C 1
ATOM 3997 O O . ASN A 1 520 ? -19.155 14.960 48.999 1.00 83.06 520 ASN A O 1
ATOM 4001 N N . LEU A 1 521 ? -18.835 12.886 48.204 1.00 87.81 521 LEU A N 1
ATOM 4002 C CA . LEU A 1 521 ? -17.817 13.225 47.203 1.00 87.81 521 LEU A CA 1
ATOM 4003 C C . LEU A 1 521 ? -18.460 13.623 45.865 1.00 87.81 521 LEU A C 1
ATOM 4005 O O . LEU A 1 521 ? -18.243 12.990 44.837 1.00 87.81 521 LEU A O 1
ATOM 4009 N N . THR A 1 522 ? -19.263 14.686 45.859 1.00 84.50 522 THR A N 1
ATOM 4010 C CA . THR A 1 522 ? -20.088 15.082 44.697 1.00 84.50 522 THR A CA 1
ATOM 4011 C C . THR A 1 522 ? -19.304 15.593 43.481 1.00 84.50 522 THR A C 1
ATOM 4013 O O . THR A 1 522 ? -19.910 15.910 42.463 1.00 84.50 522 THR A O 1
ATOM 4016 N N . SER A 1 523 ? -17.979 15.723 43.581 1.00 87.50 523 SER A N 1
ATOM 4017 C CA . SER A 1 523 ? -17.095 16.096 42.465 1.00 87.50 523 SER A CA 1
ATOM 4018 C C . SER A 1 523 ? -16.404 14.889 41.818 1.00 87.50 523 SER A C 1
ATOM 4020 O O . SER A 1 523 ? -15.640 15.074 40.869 1.00 87.50 523 SER A O 1
ATOM 4022 N N . LEU A 1 524 ? -16.641 13.673 42.327 1.00 87.00 524 LEU A N 1
ATOM 4023 C CA . LEU A 1 524 ? -15.928 12.465 41.920 1.00 87.00 524 LEU A CA 1
ATOM 4024 C C . LEU A 1 524 ? -16.355 12.037 40.513 1.00 87.00 524 LEU A C 1
ATOM 4026 O O . LEU A 1 524 ? -17.543 11.854 40.260 1.00 87.00 524 LEU A O 1
ATOM 4030 N N . VAL A 1 525 ? -15.376 11.883 39.623 1.00 83.38 525 VAL A N 1
ATOM 4031 C CA . VAL A 1 525 ? -15.510 11.519 38.205 1.00 83.38 525 VAL A CA 1
ATOM 4032 C C . VAL A 1 525 ? -15.045 10.088 37.963 1.00 83.38 525 VAL A C 1
ATOM 4034 O O . VAL A 1 525 ? -15.698 9.356 37.224 1.00 83.38 525 VAL A O 1
ATOM 4037 N N . GLU A 1 526 ? -13.947 9.679 38.596 1.00 85.62 526 GLU A N 1
ATOM 4038 C CA . GLU A 1 526 ? -13.386 8.335 38.480 1.00 85.62 526 GLU A CA 1
ATOM 4039 C C . GLU A 1 526 ? -13.134 7.735 39.864 1.00 85.62 526 GLU A C 1
ATOM 4041 O O . GLU A 1 526 ? -12.487 8.342 40.720 1.00 85.62 526 GLU A O 1
ATOM 4046 N N . LEU A 1 527 ? -13.657 6.527 40.067 1.00 86.62 527 LEU A N 1
ATOM 4047 C CA . LEU A 1 527 ? -13.451 5.722 41.261 1.00 86.62 527 LEU A CA 1
ATOM 4048 C C . LEU A 1 527 ? -12.965 4.332 40.855 1.00 86.62 527 LEU A C 1
ATOM 4050 O O . LEU A 1 527 ? -13.712 3.557 40.254 1.00 86.62 527 LEU A O 1
ATOM 4054 N N . ASP A 1 528 ? -11.723 4.013 41.204 1.00 83.00 528 ASP A N 1
ATOM 4055 C CA . ASP A 1 528 ? -11.136 2.699 40.971 1.00 83.00 528 ASP A CA 1
ATOM 4056 C C . ASP A 1 528 ? -11.029 1.921 42.285 1.00 83.00 528 ASP A C 1
ATOM 4058 O O . ASP A 1 528 ? -10.320 2.308 43.215 1.00 83.00 528 ASP A O 1
ATOM 4062 N N . LEU A 1 529 ? -11.782 0.829 42.375 1.00 84.00 529 LEU A N 1
ATOM 4063 C CA . LEU A 1 529 ? -11.832 -0.079 43.518 1.00 84.00 529 LEU A CA 1
ATOM 4064 C C . LEU A 1 529 ? -11.448 -1.506 43.107 1.00 84.00 529 LEU A C 1
ATOM 4066 O O . LEU A 1 529 ? -11.736 -2.450 43.848 1.00 84.00 529 LEU A O 1
ATOM 4070 N N . SER A 1 530 ? -10.825 -1.689 41.939 1.00 80.50 530 SER A N 1
ATOM 4071 C CA . SER A 1 530 ? -10.516 -3.018 41.416 1.00 80.50 530 SER A CA 1
ATOM 4072 C C . SER A 1 530 ? -9.539 -3.794 42.317 1.00 80.50 530 SER A C 1
ATOM 4074 O O . SER A 1 530 ? -8.799 -3.211 43.106 1.00 80.50 530 SER A O 1
ATOM 4076 N N . ASP A 1 531 ? -9.517 -5.121 42.217 1.00 83.25 531 ASP A N 1
ATOM 4077 C CA . ASP A 1 531 ? -8.619 -6.024 42.943 1.00 83.25 531 ASP A CA 1
ATOM 4078 C C . ASP A 1 531 ? -8.647 -5.807 44.475 1.00 83.25 531 ASP A C 1
ATOM 4080 O O . ASP A 1 531 ? -7.614 -5.589 45.106 1.00 83.25 531 ASP A O 1
ATOM 4084 N N . ASN A 1 532 ? -9.840 -5.819 45.078 1.00 85.81 532 ASN A N 1
ATOM 4085 C CA . ASN A 1 532 ? -10.065 -5.701 46.527 1.00 85.81 532 ASN A CA 1
ATOM 4086 C C . ASN A 1 532 ? -10.881 -6.905 47.061 1.00 85.81 532 ASN A C 1
ATOM 4088 O O . ASN A 1 532 ? -11.122 -7.878 46.351 1.00 85.81 532 ASN A O 1
ATOM 4092 N N . ASN A 1 533 ? -11.317 -6.876 48.327 1.00 82.38 533 ASN A N 1
ATOM 4093 C CA . ASN A 1 533 ? -12.130 -7.928 48.958 1.00 82.38 533 ASN A CA 1
ATOM 4094 C C . ASN A 1 533 ? -13.595 -7.489 49.201 1.00 82.38 533 ASN A C 1
ATOM 4096 O O . ASN A 1 533 ? -14.242 -7.939 50.152 1.00 82.38 533 ASN A O 1
ATOM 4100 N N . ILE A 1 534 ? -14.124 -6.579 48.372 1.00 80.31 534 ILE A N 1
ATOM 4101 C CA . ILE A 1 534 ? -15.450 -5.978 48.556 1.00 80.31 534 ILE A CA 1
ATOM 4102 C C . ILE A 1 534 ? -16.534 -7.000 48.217 1.00 80.31 534 ILE A C 1
ATOM 4104 O O . ILE A 1 534 ? -16.568 -7.567 47.126 1.00 80.31 534 ILE A O 1
ATOM 4108 N N . SER A 1 535 ? -17.454 -7.221 49.157 1.00 70.00 535 SER A N 1
ATOM 4109 C CA . SER A 1 535 ? -18.495 -8.252 49.027 1.00 70.00 535 SER A CA 1
ATOM 4110 C C . SER A 1 535 ? -19.876 -7.725 48.616 1.00 70.00 535 SER A C 1
ATOM 4112 O O . SER A 1 535 ? -20.689 -8.506 48.114 1.00 70.00 535 SER A O 1
ATOM 4114 N N . ALA A 1 536 ? -20.147 -6.428 48.796 1.00 68.50 536 ALA A N 1
ATOM 4115 C CA . ALA A 1 536 ? -21.396 -5.763 48.418 1.00 68.50 536 ALA A CA 1
ATOM 4116 C C . ALA A 1 536 ? -21.182 -4.256 48.187 1.00 68.50 536 ALA A C 1
ATOM 4118 O O . ALA A 1 536 ? -20.291 -3.656 48.790 1.00 68.50 536 ALA A O 1
ATOM 4119 N N . LEU A 1 537 ? -22.031 -3.646 47.352 1.00 68.06 537 LEU A N 1
ATOM 4120 C CA . LEU A 1 537 ? -22.042 -2.203 47.088 1.00 68.06 537 LEU A CA 1
ATOM 4121 C C . LEU A 1 537 ? -23.223 -1.530 47.813 1.00 68.06 537 LEU A C 1
ATOM 4123 O O . LEU A 1 537 ? -24.335 -2.064 47.759 1.00 68.06 537 LEU A O 1
ATOM 4127 N N . PRO A 1 538 ? -23.024 -0.372 48.468 1.00 69.62 538 PRO A N 1
ATOM 4128 C CA . PRO A 1 538 ? -24.112 0.405 49.056 1.00 69.62 538 PRO A CA 1
ATOM 4129 C C . PRO A 1 538 ? -24.942 1.108 47.969 1.00 69.62 538 PRO A C 1
ATOM 4131 O O . PRO A 1 538 ? -24.395 1.587 46.974 1.00 69.62 538 PRO A O 1
ATOM 4134 N N . ALA A 1 539 ? -26.258 1.218 48.171 1.00 60.12 539 ALA A N 1
ATOM 4135 C CA . ALA A 1 539 ? -27.162 1.891 47.228 1.00 60.12 539 ALA A CA 1
ATOM 4136 C C . ALA A 1 539 ? -26.836 3.391 47.079 1.00 60.12 539 ALA A C 1
ATOM 4138 O O . ALA A 1 539 ? -27.049 3.995 46.031 1.00 60.12 539 ALA A O 1
ATOM 4139 N N . GLU A 1 540 ? -26.264 3.981 48.126 1.00 64.94 540 GLU A N 1
ATOM 4140 C CA . GLU A 1 540 ? -25.850 5.374 48.228 1.00 64.94 540 GLU A CA 1
ATOM 4141 C C . GLU A 1 540 ? -24.721 5.744 47.257 1.00 64.94 540 GLU A C 1
ATOM 4143 O O . GLU A 1 540 ? -24.551 6.926 46.971 1.00 64.94 540 GLU A O 1
ATOM 4148 N N . LEU A 1 541 ? -23.985 4.767 46.704 1.00 64.75 541 LEU A N 1
ATOM 4149 C CA . LEU A 1 541 ? -23.000 5.017 45.644 1.00 64.75 541 LEU A CA 1
ATOM 4150 C C . LEU A 1 541 ? -23.675 5.566 44.373 1.00 64.75 541 LEU A C 1
ATOM 4152 O O . LEU A 1 541 ? -23.089 6.378 43.665 1.00 64.75 541 LEU A O 1
ATOM 4156 N N . GLY A 1 542 ? -24.939 5.195 44.134 1.00 57.25 542 GLY A N 1
ATOM 4157 C CA . GLY A 1 542 ? -25.750 5.725 43.036 1.00 57.25 542 GLY A CA 1
ATOM 4158 C C . GLY A 1 542 ? -26.117 7.206 43.184 1.00 57.25 542 GLY A C 1
ATOM 4159 O O . GLY A 1 542 ? -26.529 7.824 42.212 1.00 57.25 542 GLY A O 1
ATOM 4160 N N . LEU A 1 543 ? -25.932 7.814 44.362 1.00 66.31 543 LEU A N 1
ATOM 4161 C CA . LEU A 1 543 ? -26.142 9.257 44.555 1.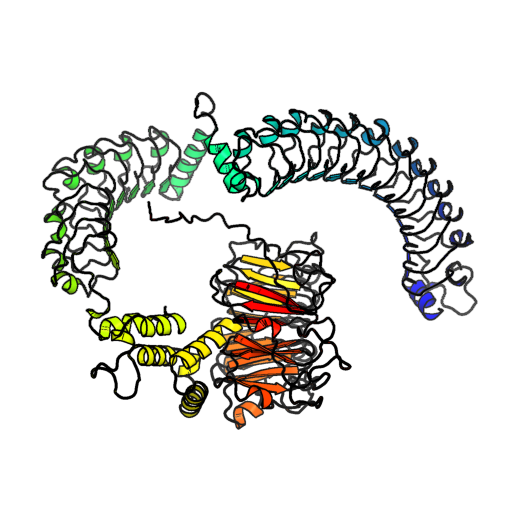00 66.31 543 LEU A CA 1
ATOM 4162 C C . LEU A 1 543 ? -25.012 10.111 43.950 1.00 66.31 543 LEU A C 1
ATOM 4164 O O . LEU A 1 543 ? -25.131 11.333 43.913 1.00 66.31 543 LEU A O 1
ATOM 4168 N N . LEU A 1 544 ? -23.936 9.476 43.472 1.00 65.19 544 LEU A N 1
ATOM 4169 C CA . LEU A 1 544 ? -22.831 10.114 42.752 1.00 65.19 544 LEU A CA 1
ATOM 4170 C C . LEU A 1 544 ? -23.065 10.198 41.232 1.00 65.19 544 LEU A C 1
ATOM 4172 O O . LEU A 1 544 ? -22.212 10.716 40.517 1.00 65.19 544 LEU A O 1
ATOM 4176 N N . GLU A 1 545 ? -24.218 9.727 40.740 1.00 54.56 545 GLU A N 1
ATOM 4177 C CA . GLU A 1 545 ? -24.621 9.741 39.322 1.00 54.56 545 GLU A CA 1
ATOM 4178 C C . GLU A 1 545 ? -24.457 11.099 38.600 1.00 54.56 545 GLU A C 1
ATOM 4180 O O . GLU A 1 545 ? -24.040 11.080 37.444 1.00 54.56 545 GLU A O 1
ATOM 4185 N N . PRO A 1 546 ? -24.631 12.276 39.245 1.00 64.31 546 PRO A N 1
ATOM 4186 C CA . PRO A 1 546 ? -24.411 13.556 38.568 1.00 64.31 546 PRO A CA 1
ATOM 4187 C C . PRO A 1 546 ? -22.956 13.830 38.156 1.00 64.31 546 PRO A C 1
ATOM 4189 O O . PRO A 1 546 ? -22.722 14.700 37.316 1.00 64.31 546 PRO A O 1
ATOM 4192 N N . SER A 1 547 ? -21.974 13.162 38.773 1.00 67.75 547 SER A N 1
ATOM 4193 C CA . SER A 1 547 ? -20.546 13.454 38.585 1.00 67.75 547 SER A CA 1
ATOM 4194 C C . SER A 1 547 ? -19.711 12.246 38.155 1.00 67.75 547 SER A C 1
ATOM 4196 O O . SER A 1 547 ? -18.753 12.427 37.400 1.00 67.75 547 SER A O 1
ATOM 4198 N N . LEU A 1 548 ? -20.057 11.034 38.608 1.00 68.88 548 LEU A N 1
ATOM 4199 C CA . LEU A 1 548 ? -19.240 9.828 38.457 1.00 68.88 548 LEU A CA 1
ATOM 4200 C C . LEU A 1 548 ? -19.392 9.219 37.057 1.00 68.88 548 LEU A C 1
ATOM 4202 O O . LEU A 1 548 ? -20.438 8.684 36.704 1.00 68.88 548 LEU A O 1
ATOM 4206 N N . GLN A 1 549 ? -18.323 9.276 36.264 1.00 73.50 549 GLN A N 1
ATOM 4207 C CA . GLN A 1 549 ? -18.279 8.795 34.878 1.00 73.50 549 GLN A CA 1
ATOM 4208 C C . GLN A 1 549 ? -17.631 7.414 34.753 1.00 73.50 549 GLN A C 1
ATOM 4210 O O . GLN A 1 549 ? -17.958 6.657 33.839 1.00 73.50 549 GLN A O 1
ATOM 4215 N N . VAL A 1 550 ? -16.693 7.088 35.645 1.00 65.81 550 VAL A N 1
ATOM 4216 C CA . VAL A 1 550 ? -15.908 5.851 35.599 1.00 65.81 550 VAL A CA 1
ATOM 4217 C C . VAL A 1 550 ? -15.927 5.190 36.974 1.00 65.81 550 VAL A C 1
ATOM 4219 O O . VAL A 1 550 ? -15.501 5.782 37.963 1.00 65.81 550 VAL A O 1
ATOM 4222 N N . LEU A 1 551 ? -16.397 3.944 37.029 1.00 75.31 551 LEU A N 1
ATOM 4223 C CA . LEU A 1 551 ? -16.354 3.094 38.218 1.00 75.31 551 LEU A CA 1
ATOM 4224 C C . LEU A 1 551 ? -15.740 1.744 37.839 1.00 75.31 551 LEU A C 1
ATOM 4226 O O . LEU A 1 551 ? -16.314 1.024 37.022 1.00 75.31 551 LEU A O 1
ATOM 4230 N N . ARG A 1 552 ? -14.591 1.400 38.428 1.00 68.88 552 ARG A N 1
ATOM 4231 C CA . ARG A 1 552 ? -13.929 0.100 38.232 1.00 68.88 552 ARG A CA 1
ATOM 4232 C C . ARG A 1 552 ? -14.037 -0.747 39.494 1.00 68.88 552 ARG A C 1
ATOM 4234 O O . ARG A 1 552 ? -13.777 -0.270 40.596 1.00 68.88 552 ARG A O 1
ATOM 4241 N N . LEU A 1 553 ? -14.458 -1.998 39.328 1.00 69.12 553 LEU A N 1
ATOM 4242 C CA . LEU A 1 553 ? -14.780 -2.923 40.426 1.00 69.12 553 LEU A CA 1
ATOM 4243 C C . LEU A 1 553 ? -14.242 -4.340 40.196 1.00 69.12 553 LEU A C 1
ATOM 4245 O O . LEU A 1 553 ? -14.474 -5.226 41.022 1.00 69.12 553 LEU A O 1
ATOM 4249 N N . ASP A 1 554 ? -13.543 -4.557 39.085 1.00 66.00 554 ASP A N 1
ATOM 4250 C CA . ASP A 1 554 ? -13.006 -5.850 38.663 1.00 66.00 554 ASP A CA 1
ATOM 4251 C C . ASP A 1 554 ? -12.145 -6.475 39.771 1.00 66.00 554 ASP A C 1
ATOM 4253 O O . ASP A 1 554 ? -11.563 -5.756 40.570 1.00 66.00 554 ASP A O 1
ATOM 4257 N N . GLY A 1 555 ? -12.084 -7.802 39.893 1.00 61.53 555 GLY A N 1
ATOM 4258 C CA . GLY A 1 555 ? -11.241 -8.451 40.912 1.00 61.53 555 GLY A CA 1
ATOM 4259 C C . GLY A 1 555 ? -11.759 -8.411 42.364 1.00 61.53 555 GLY A C 1
ATOM 4260 O O . GLY A 1 555 ? -11.011 -8.766 43.268 1.00 61.53 555 GLY A O 1
ATOM 4261 N N . ASN A 1 556 ? -13.023 -8.030 42.612 1.00 66.19 556 ASN A N 1
ATOM 4262 C CA . ASN A 1 556 ? -13.674 -8.118 43.932 1.00 66.19 556 ASN A CA 1
ATOM 4263 C C . ASN A 1 556 ? -14.610 -9.341 44.068 1.00 66.19 556 ASN A C 1
ATOM 4265 O O . ASN A 1 556 ? -15.363 -9.638 43.136 1.00 66.19 556 ASN A O 1
ATOM 4269 N N . PRO A 1 557 ? -14.679 -10.013 45.237 1.00 60.72 557 PRO A N 1
ATOM 4270 C CA . PRO A 1 557 ? -15.585 -11.133 45.502 1.00 60.72 557 PRO A CA 1
ATOM 4271 C C . PRO A 1 557 ? -17.003 -10.659 45.866 1.00 60.72 557 PRO A C 1
ATOM 4273 O O . PRO A 1 557 ? -17.562 -11.036 46.905 1.00 60.72 557 PRO A O 1
ATOM 4276 N N . LEU A 1 558 ? -17.603 -9.837 45.001 1.00 61.25 558 LEU A N 1
ATOM 4277 C CA . LEU A 1 558 ? -18.975 -9.360 45.149 1.00 61.25 558 LEU A CA 1
ATOM 4278 C C . LEU A 1 558 ? -19.912 -10.577 45.208 1.00 61.25 558 LEU A C 1
ATOM 4280 O O . LEU A 1 558 ? -20.071 -11.313 44.235 1.00 61.25 558 LEU A O 1
ATOM 4284 N N . ARG A 1 559 ? -20.529 -10.825 46.374 1.00 46.50 559 ARG A N 1
ATOM 4285 C CA . ARG A 1 559 ? -21.298 -12.057 46.656 1.00 46.50 559 ARG A CA 1
ATOM 4286 C C . ARG A 1 559 ? -22.613 -12.169 45.883 1.00 46.50 559 ARG A C 1
ATOM 4288 O O . ARG A 1 559 ? -23.353 -13.134 46.075 1.00 46.50 559 ARG A O 1
ATOM 4295 N N . ARG A 1 560 ? -22.884 -11.232 44.979 1.00 39.81 560 ARG A N 1
ATOM 4296 C CA . ARG A 1 560 ? -23.804 -11.382 43.854 1.00 39.81 560 ARG A CA 1
ATOM 4297 C C . ARG A 1 560 ? -23.230 -10.600 42.673 1.00 39.81 560 ARG A C 1
ATOM 4299 O O . ARG A 1 560 ? -22.908 -9.427 42.864 1.00 39.81 560 ARG A O 1
ATOM 4306 N N . PRO A 1 561 ? -23.125 -11.184 41.471 1.00 35.56 561 PRO A N 1
ATOM 4307 C CA . PRO A 1 561 ? -22.984 -10.364 40.283 1.00 35.56 561 PRO A CA 1
ATOM 4308 C C . PRO A 1 561 ? -24.283 -9.562 40.160 1.00 35.56 561 PRO A C 1
ATOM 4310 O O . PRO A 1 561 ? -25.356 -10.159 40.082 1.00 35.56 561 PRO A O 1
ATOM 4313 N N . VAL A 1 562 ? -24.213 -8.229 40.171 1.00 41.84 562 VAL A N 1
ATOM 4314 C CA . VAL A 1 562 ? -25.315 -7.428 39.626 1.00 41.84 562 VAL A CA 1
ATOM 4315 C C . VAL A 1 562 ? -25.332 -7.773 38.144 1.00 41.84 562 VAL A C 1
ATOM 4317 O O . VAL A 1 562 ? -24.481 -7.333 37.373 1.00 41.84 562 VAL A O 1
ATOM 4320 N N . LEU A 1 563 ? -26.223 -8.684 37.763 1.00 44.38 563 LEU A N 1
ATOM 4321 C CA . LEU A 1 563 ? -26.454 -9.015 36.367 1.00 44.38 563 LEU A CA 1
ATOM 4322 C C . LEU A 1 563 ? -26.896 -7.724 35.672 1.00 44.38 563 LEU A C 1
ATOM 4324 O O . LEU A 1 563 ? -27.632 -6.930 36.253 1.00 44.38 563 LEU A O 1
ATOM 4328 N N . ILE A 1 564 ? -26.518 -7.526 34.407 1.00 43.50 564 ILE A N 1
ATOM 4329 C CA . ILE A 1 564 ? -27.010 -6.405 33.579 1.00 43.50 564 ILE A CA 1
ATOM 4330 C C . ILE A 1 564 ? -28.556 -6.333 33.550 1.00 43.50 564 ILE A C 1
ATOM 4332 O O . ILE A 1 564 ? -29.138 -5.315 33.201 1.00 43.50 564 ILE A O 1
ATOM 4336 N N . GLU A 1 565 ? -29.206 -7.430 33.949 1.00 41.69 565 GLU A N 1
ATOM 4337 C CA . GLU A 1 565 ? -30.641 -7.631 34.136 1.00 41.69 565 GLU A CA 1
ATOM 4338 C C . GLU A 1 565 ? -31.236 -6.885 35.350 1.00 41.69 565 GLU A C 1
ATOM 4340 O O . GLU A 1 565 ? -32.453 -6.737 35.414 1.00 41.69 565 GLU A O 1
ATOM 4345 N N . GLU A 1 566 ? -30.413 -6.395 36.285 1.00 42.97 566 GLU A N 1
ATOM 4346 C CA . GLU A 1 566 ? -30.833 -5.613 37.462 1.00 42.97 566 GLU A CA 1
ATOM 4347 C C . GLU A 1 566 ? -30.642 -4.091 37.282 1.00 42.97 566 GLU A C 1
ATOM 4349 O O . GLU A 1 566 ? -31.046 -3.309 38.146 1.00 42.97 566 GLU A O 1
ATOM 4354 N N . LEU A 1 567 ? -30.072 -3.644 36.152 1.00 47.50 567 LEU A N 1
ATOM 4355 C CA . LEU A 1 567 ? -29.995 -2.221 35.805 1.00 47.50 567 LEU A CA 1
ATOM 4356 C C . LEU A 1 567 ? -31.379 -1.687 35.385 1.00 47.50 567 LEU A C 1
ATOM 4358 O O . LEU A 1 567 ? -32.128 -2.375 34.685 1.00 47.50 567 LEU A O 1
ATOM 4362 N N . PRO A 1 568 ? -31.736 -0.439 35.738 1.00 51.78 568 PRO A N 1
ATOM 4363 C CA . PRO A 1 568 ? -32.952 0.188 35.235 1.00 51.78 568 PRO A CA 1
ATOM 4364 C C . PRO A 1 568 ? -32.987 0.205 33.699 1.00 51.78 568 PRO A C 1
ATOM 4366 O O . PRO A 1 568 ? -31.999 0.537 33.043 1.00 51.78 568 PRO A O 1
ATOM 4369 N N . SER A 1 569 ? -34.150 -0.086 33.109 1.00 52.81 569 SER A N 1
ATOM 4370 C CA . SER A 1 569 ? -34.333 -0.223 31.654 1.00 52.81 569 SER A CA 1
ATOM 4371 C C . SER A 1 569 ? -33.890 0.989 30.823 1.00 52.81 569 SER A C 1
ATOM 4373 O O . SER A 1 569 ? -33.550 0.823 29.652 1.00 52.81 569 SER A O 1
ATOM 4375 N N . HIS A 1 570 ? -33.882 2.191 31.406 1.00 55.34 570 HIS A N 1
ATOM 4376 C CA . HIS A 1 570 ? -33.412 3.417 30.757 1.00 55.34 570 HIS A CA 1
ATOM 4377 C C . HIS A 1 570 ? -31.877 3.500 30.681 1.00 55.34 570 HIS A C 1
ATOM 4379 O O . HIS A 1 570 ? -31.359 3.886 29.640 1.00 55.34 570 HIS A O 1
ATOM 4385 N N . LEU A 1 571 ? -31.153 3.056 31.714 1.00 53.22 571 LEU A N 1
ATOM 4386 C CA . LEU A 1 571 ? -29.684 3.054 31.742 1.00 53.22 571 LEU A CA 1
ATOM 4387 C C . LEU A 1 571 ? -29.122 2.020 30.757 1.00 53.22 571 LEU A C 1
ATOM 4389 O O . LEU A 1 571 ? -28.180 2.272 30.010 1.00 53.22 571 LEU A O 1
ATOM 4393 N N . ILE A 1 572 ? -29.780 0.859 30.696 1.00 61.47 572 ILE A N 1
ATOM 4394 C CA . ILE A 1 572 ? -29.502 -0.174 29.696 1.00 61.47 572 ILE A CA 1
ATOM 4395 C C . ILE A 1 572 ? -29.681 0.396 28.279 1.00 61.47 572 ILE A C 1
ATOM 4397 O O . ILE A 1 572 ? -28.867 0.145 27.392 1.00 61.47 572 ILE A O 1
ATOM 4401 N N . LEU A 1 573 ? -30.742 1.171 28.053 1.00 62.25 573 LEU A N 1
ATOM 4402 C CA . LEU A 1 573 ? -31.028 1.768 26.753 1.00 62.25 573 LEU A CA 1
ATOM 4403 C C . LEU A 1 573 ? -29.994 2.839 26.360 1.00 62.25 573 LEU A C 1
ATOM 4405 O O . LEU A 1 573 ? -29.594 2.877 25.198 1.00 62.25 573 LEU A O 1
ATOM 4409 N N . GLU A 1 574 ? -29.529 3.665 27.297 1.00 63.81 574 GLU A N 1
ATOM 4410 C CA . GLU A 1 574 ? -28.453 4.636 27.045 1.00 63.81 574 GLU A CA 1
ATOM 4411 C C . GLU A 1 574 ? -27.147 3.951 26.635 1.00 63.81 574 GLU A C 1
ATOM 4413 O O . GLU A 1 574 ? -26.512 4.361 25.660 1.00 63.81 574 GLU A O 1
ATOM 4418 N N . ILE A 1 575 ? -26.797 2.843 27.295 1.00 62.75 575 ILE A N 1
ATOM 4419 C CA . ILE A 1 575 ? -25.641 2.021 26.917 1.00 62.75 575 ILE A CA 1
ATOM 4420 C C . ILE A 1 575 ? -25.813 1.470 25.496 1.00 62.75 575 ILE A C 1
ATOM 4422 O O . ILE A 1 575 ? -24.882 1.527 24.694 1.00 62.75 575 ILE A O 1
ATOM 4426 N N . LEU A 1 576 ? -27.004 0.979 25.138 1.00 65.50 576 LEU A N 1
ATOM 4427 C CA . LEU A 1 576 ? -27.248 0.436 23.798 1.00 65.50 576 LEU A CA 1
ATOM 4428 C C . LEU A 1 576 ? -27.245 1.503 22.688 1.00 65.50 576 LEU A C 1
ATOM 4430 O O . LEU A 1 576 ? -26.942 1.179 21.540 1.00 65.50 576 LEU A O 1
ATOM 4434 N N . ILE A 1 577 ? -27.576 2.758 23.008 1.00 67.19 577 ILE A N 1
ATOM 4435 C CA . ILE A 1 577 ? -27.672 3.870 22.045 1.00 67.19 577 ILE A CA 1
ATOM 4436 C C . ILE A 1 577 ? -26.384 4.715 21.998 1.00 67.19 577 ILE A C 1
ATOM 4438 O O . ILE A 1 577 ? -26.252 5.580 21.136 1.00 67.19 577 ILE A O 1
ATOM 4442 N N . CYS A 1 578 ? -25.373 4.425 22.826 1.00 68.31 578 CYS A N 1
ATOM 4443 C CA . CYS A 1 578 ? -24.123 5.199 22.891 1.00 68.31 578 CYS A CA 1
ATOM 4444 C C . CYS A 1 578 ? -23.291 5.233 21.585 1.00 68.31 578 CYS A C 1
ATOM 4446 O O . CYS A 1 578 ? -22.246 5.881 21.530 1.00 68.31 578 CYS A O 1
ATOM 4448 N N . GLY A 1 579 ? -23.724 4.528 20.533 1.00 61.12 579 GLY A N 1
ATOM 4449 C CA . GLY A 1 579 ? -23.123 4.561 19.198 1.00 61.12 579 GLY A CA 1
ATOM 4450 C C . GLY A 1 579 ? -21.858 3.718 19.045 1.00 61.12 579 GLY A C 1
ATOM 4451 O O . GLY A 1 579 ? -21.302 3.671 17.954 1.00 61.12 579 GLY A O 1
ATOM 4452 N N . ARG A 1 580 ? -21.412 3.035 20.109 1.00 60.00 580 ARG A N 1
ATOM 4453 C CA . ARG A 1 580 ? -20.213 2.176 20.099 1.00 60.00 580 ARG A CA 1
ATOM 4454 C C . ARG A 1 580 ? -20.484 0.715 19.733 1.00 60.00 580 ARG A C 1
ATOM 4456 O O . ARG A 1 580 ? -19.537 -0.029 19.521 1.00 60.00 580 ARG A O 1
ATOM 4463 N N . LEU A 1 581 ? -21.750 0.298 19.692 1.00 64.06 581 LEU A N 1
ATOM 4464 C CA . LEU A 1 581 ? -22.143 -1.088 19.428 1.00 64.06 581 LEU A CA 1
ATOM 4465 C C . LEU A 1 581 ? -22.551 -1.279 17.965 1.00 64.06 581 LEU A C 1
ATOM 4467 O O . LEU A 1 581 ? -23.350 -0.516 17.414 1.00 64.06 581 LEU A O 1
ATOM 4471 N N . SER A 1 582 ? -22.036 -2.335 17.340 1.00 67.12 582 SER A N 1
ATOM 4472 C CA . SER A 1 582 ? -22.422 -2.748 15.994 1.00 67.12 582 SER A CA 1
ATOM 4473 C C . SER A 1 582 ? -23.776 -3.468 15.990 1.00 67.12 582 SER A C 1
ATOM 4475 O O . SER A 1 582 ? -24.256 -3.987 17.003 1.00 67.12 582 SER A O 1
ATOM 4477 N N . ALA A 1 583 ? -24.389 -3.598 14.810 1.00 67.62 583 ALA A N 1
ATOM 4478 C CA . ALA A 1 583 ? -25.585 -4.427 14.651 1.00 67.62 583 ALA A CA 1
ATOM 4479 C C . ALA A 1 583 ? -25.363 -5.913 15.020 1.00 67.62 583 ALA A C 1
ATOM 4481 O O . ALA A 1 583 ? -26.332 -6.640 15.257 1.00 67.62 583 ALA A O 1
ATOM 4482 N N . VAL A 1 584 ? -24.111 -6.390 15.021 1.00 65.94 584 VAL A N 1
ATOM 4483 C CA . VAL A 1 584 ? -23.749 -7.751 15.447 1.00 65.94 584 VAL A CA 1
ATOM 4484 C C . VAL A 1 584 ? -23.733 -7.840 16.969 1.00 65.94 584 VAL A C 1
ATOM 4486 O O . VAL A 1 584 ? -24.352 -8.755 17.503 1.00 65.94 584 VAL A O 1
ATOM 4489 N N . ASP A 1 585 ? -23.141 -6.863 17.655 1.00 65.38 585 ASP A N 1
ATOM 4490 C CA . ASP A 1 585 ? -23.105 -6.811 19.125 1.00 65.38 585 ASP A CA 1
ATOM 4491 C C . ASP A 1 585 ? -24.519 -6.781 19.702 1.00 65.38 585 ASP A C 1
ATOM 4493 O O . ASP A 1 585 ? -24.857 -7.549 20.599 1.00 65.38 585 ASP A O 1
ATOM 4497 N N . LEU A 1 586 ? -25.392 -5.978 19.091 1.00 69.31 586 LEU A N 1
ATOM 4498 C CA . LEU A 1 586 ? -26.815 -5.931 19.411 1.00 69.31 586 LEU A CA 1
ATOM 4499 C C . LEU A 1 586 ? -27.501 -7.297 19.238 1.00 69.31 586 LEU A C 1
ATOM 4501 O O . LEU A 1 586 ? -28.267 -7.724 20.099 1.00 69.31 586 LEU A O 1
ATOM 4505 N N . ALA A 1 587 ? -27.221 -8.017 18.147 1.00 65.75 587 ALA A N 1
ATOM 4506 C CA . ALA A 1 587 ? -27.780 -9.351 17.930 1.00 65.75 587 ALA A CA 1
ATOM 4507 C C . ALA A 1 587 ? -27.245 -10.385 18.937 1.00 65.75 587 ALA A C 1
ATOM 4509 O O . ALA A 1 587 ? -28.011 -11.233 19.389 1.00 65.75 587 ALA A O 1
ATOM 4510 N N . CYS A 1 588 ? -25.965 -10.303 19.307 1.00 63.12 588 CYS A N 1
ATOM 4511 C CA . CYS A 1 588 ? -25.370 -11.141 20.346 1.00 63.12 588 CYS A CA 1
ATOM 4512 C C . CYS A 1 588 ? -26.029 -10.885 21.707 1.00 63.12 588 CYS A C 1
ATOM 4514 O O . CYS A 1 588 ? -26.422 -11.843 22.364 1.00 63.12 588 CYS A O 1
ATOM 4516 N N . LEU A 1 589 ? -26.232 -9.619 22.085 1.00 64.50 589 LEU A N 1
ATOM 4517 C CA . LEU A 1 589 ? -26.905 -9.231 23.331 1.00 64.50 589 LEU A CA 1
ATOM 4518 C C . LEU A 1 589 ? -28.349 -9.749 23.405 1.00 64.50 589 LEU A C 1
ATOM 4520 O O . LEU A 1 589 ? -28.793 -10.211 24.454 1.00 64.50 589 LEU A O 1
ATOM 4524 N N . GLU A 1 590 ? -29.078 -9.727 22.286 1.00 67.00 590 GLU A N 1
ATOM 4525 C CA . GLU A 1 590 ? -30.434 -10.285 22.217 1.00 67.00 590 GLU A CA 1
ATOM 4526 C C . GLU A 1 590 ? -30.464 -11.811 22.409 1.00 67.00 590 GLU A C 1
ATOM 4528 O O . GLU A 1 590 ? -31.417 -12.342 22.976 1.00 67.00 590 GLU A O 1
ATOM 4533 N N . LEU A 1 591 ? -29.429 -12.520 21.943 1.00 58.88 591 LEU A N 1
ATOM 4534 C CA . LEU A 1 591 ? -29.318 -13.978 22.055 1.00 58.88 591 LEU A CA 1
ATOM 4535 C C . LEU A 1 591 ? -28.849 -14.436 23.443 1.00 58.88 591 LEU A C 1
ATOM 4537 O O . LEU A 1 591 ? -29.187 -15.545 23.856 1.00 58.88 591 LEU A O 1
ATOM 4541 N N . THR A 1 592 ? -28.070 -13.617 24.152 1.00 52.38 592 THR A N 1
ATOM 4542 C CA . THR A 1 592 ? -27.454 -13.988 25.435 1.00 52.38 592 THR A CA 1
ATOM 4543 C C . THR A 1 592 ? -28.284 -13.609 26.661 1.00 52.38 592 THR A C 1
ATOM 4545 O O . THR A 1 592 ? -28.048 -14.184 27.721 1.00 52.38 592 THR A O 1
ATOM 4548 N N . SER A 1 593 ? -29.282 -12.720 26.548 1.00 57.41 593 SER A N 1
ATOM 4549 C CA . SER A 1 593 ? -30.166 -12.368 27.673 1.00 57.41 593 SER A CA 1
ATOM 4550 C C . SER A 1 593 ? -31.646 -12.311 27.299 1.00 57.41 593 SER A C 1
ATOM 4552 O O . SER A 1 593 ? -32.064 -11.703 26.310 1.00 57.41 593 SER A O 1
ATOM 4554 N N . ARG A 1 594 ? -32.478 -12.858 28.193 1.00 56.31 594 ARG A N 1
ATOM 4555 C CA . ARG A 1 594 ? -33.942 -12.745 28.115 1.00 56.31 594 ARG A CA 1
ATOM 4556 C C . ARG A 1 594 ? -34.424 -11.312 28.345 1.00 56.31 594 ARG A C 1
ATOM 4558 O O . ARG A 1 594 ? -35.481 -10.948 27.834 1.00 56.31 594 ARG A O 1
ATOM 4565 N N . THR A 1 595 ? -33.662 -10.495 29.068 1.00 56.16 595 THR A N 1
ATOM 4566 C CA . THR A 1 595 ? -33.957 -9.076 29.313 1.00 56.16 595 THR A CA 1
ATOM 4567 C C . THR A 1 595 ? -33.915 -8.271 28.014 1.00 56.16 595 THR A C 1
ATOM 4569 O O . THR A 1 595 ? -34.787 -7.444 27.764 1.00 56.16 595 THR A O 1
ATOM 4572 N N . PHE A 1 596 ? -32.972 -8.593 27.127 1.00 60.53 596 PHE A N 1
ATOM 4573 C CA . PHE A 1 596 ? -32.804 -7.926 25.838 1.00 60.53 596 PHE A CA 1
ATOM 4574 C C . PHE A 1 596 ? -33.765 -8.422 24.755 1.00 60.53 596 PHE A C 1
ATOM 4576 O O . PHE A 1 596 ? -34.245 -7.600 23.976 1.00 60.53 596 PHE A O 1
ATOM 4583 N N . GLY A 1 597 ? -34.057 -9.729 24.712 1.00 55.56 597 GLY A N 1
ATOM 4584 C CA . GLY A 1 597 ? -34.902 -10.362 23.687 1.00 55.56 597 GLY A CA 1
ATOM 4585 C C . GLY A 1 597 ? -36.387 -10.549 24.038 1.00 55.56 597 GLY A C 1
ATOM 4586 O O . GLY A 1 597 ? -37.156 -10.988 23.186 1.00 55.56 597 GLY A O 1
ATOM 4587 N N . GLY A 1 598 ? -36.808 -10.252 25.273 1.00 59.03 598 GLY A N 1
ATOM 4588 C CA . GLY A 1 598 ? -38.184 -10.448 25.752 1.00 59.03 598 GLY A CA 1
ATOM 4589 C C . GLY A 1 598 ? -39.102 -9.228 25.586 1.00 59.03 598 GLY A C 1
ATOM 4590 O O . GLY A 1 598 ? -38.689 -8.079 25.738 1.00 59.03 598 GLY A O 1
ATOM 4591 N N . SER A 1 599 ? -40.390 -9.468 25.324 1.00 55.44 599 SER A N 1
ATOM 4592 C CA . SER A 1 599 ? -41.439 -8.440 25.330 1.00 55.44 599 SER A CA 1
ATOM 4593 C C . SER A 1 599 ? -41.859 -8.111 26.770 1.00 55.44 599 SER A C 1
ATOM 4595 O O . SER A 1 599 ? -42.852 -8.636 27.269 1.00 55.44 599 SER A O 1
ATOM 4597 N N . HIS A 1 600 ? -41.099 -7.260 27.461 1.00 53.59 600 HIS A N 1
ATOM 4598 C CA . HIS A 1 600 ? -41.259 -7.012 28.908 1.00 53.59 600 HIS A CA 1
ATOM 4599 C C . HIS A 1 600 ? -42.417 -6.087 29.319 1.00 53.59 600 HIS A C 1
ATOM 4601 O O . HIS A 1 600 ? -42.396 -5.530 30.409 1.00 53.59 600 HIS A O 1
ATOM 4607 N N . GLY A 1 601 ? -43.428 -5.865 28.473 1.00 51.12 601 GLY A N 1
ATOM 4608 C CA . GLY A 1 601 ? -44.606 -5.035 28.802 1.00 51.12 601 GLY A CA 1
ATOM 4609 C C . GLY A 1 601 ? -44.338 -3.537 29.060 1.00 51.12 601 GLY A C 1
ATOM 4610 O O . GLY A 1 601 ? -45.282 -2.755 29.076 1.00 51.12 601 GLY A O 1
ATOM 4611 N N . LEU A 1 602 ? -43.071 -3.137 29.203 1.00 51.75 602 LEU A N 1
ATOM 4612 C CA . LEU A 1 602 ? -42.574 -1.793 29.528 1.00 51.75 602 LEU A CA 1
ATOM 4613 C C . LEU A 1 602 ? -41.935 -1.069 28.326 1.00 51.75 602 LEU A C 1
ATOM 4615 O O . LEU A 1 602 ? -41.442 0.046 28.467 1.00 51.75 602 LEU A O 1
ATOM 4619 N N . TYR A 1 603 ? -41.940 -1.685 27.142 1.00 54.84 603 TYR A N 1
ATOM 4620 C CA . TYR A 1 603 ? -41.313 -1.154 25.926 1.00 54.84 603 TYR A CA 1
ATOM 4621 C C . TYR A 1 603 ? -42.360 -0.767 24.882 1.00 54.84 603 TYR A C 1
ATOM 4623 O O . TYR A 1 603 ? -43.454 -1.340 24.895 1.00 54.84 603 TYR A O 1
ATOM 4631 N N . PRO A 1 604 ? -42.077 0.197 23.979 1.00 58.50 604 PRO A N 1
ATOM 4632 C CA . PRO A 1 604 ? -43.099 0.703 23.075 1.00 58.50 604 PRO A CA 1
ATOM 4633 C C . PRO A 1 604 ? -43.702 -0.460 22.287 1.00 58.50 604 PRO A C 1
ATOM 4635 O O . PRO A 1 604 ? -42.978 -1.174 21.596 1.00 58.50 604 PRO A O 1
ATOM 4638 N N . HIS A 1 605 ? -45.026 -0.628 22.355 1.00 60.94 605 HIS A N 1
ATOM 4639 C CA . HIS A 1 605 ? -45.747 -1.799 21.827 1.00 60.94 605 HIS A CA 1
ATOM 4640 C C . HIS A 1 605 ? -45.566 -2.065 20.314 1.00 60.94 605 HIS A C 1
ATOM 4642 O O . HIS A 1 605 ? -46.106 -3.034 19.789 1.00 60.94 605 HIS A O 1
ATOM 4648 N N . LYS A 1 606 ? -44.831 -1.204 19.597 1.00 68.88 606 LYS A N 1
ATOM 4649 C CA . LYS A 1 606 ? -44.515 -1.321 18.168 1.00 68.88 606 LYS A CA 1
ATOM 4650 C C . LYS A 1 606 ? -43.204 -2.067 17.864 1.00 68.88 606 LYS A C 1
ATOM 4652 O O . LYS A 1 606 ? -43.024 -2.441 16.709 1.00 68.88 606 LYS A O 1
ATOM 4657 N N . PHE A 1 607 ? -42.306 -2.266 18.835 1.00 73.44 607 PHE A N 1
ATOM 4658 C CA . PHE A 1 607 ? -40.991 -2.899 18.621 1.00 73.44 607 PHE A CA 1
ATOM 4659 C C . PHE A 1 607 ? -40.912 -4.280 19.271 1.00 73.44 607 PHE A C 1
ATOM 4661 O O . PHE A 1 607 ? -41.582 -4.545 20.268 1.00 73.44 607 PHE A O 1
ATOM 4668 N N . ARG A 1 608 ? -40.106 -5.174 18.686 1.00 73.31 608 ARG A N 1
ATOM 4669 C CA . ARG A 1 608 ? -40.062 -6.591 19.093 1.00 73.31 608 ARG A CA 1
ATOM 4670 C C . ARG A 1 608 ? -39.257 -6.828 20.369 1.00 73.31 608 ARG A C 1
ATOM 4672 O O . ARG A 1 608 ? -39.561 -7.761 21.104 1.00 73.31 608 ARG A O 1
ATOM 4679 N N . SER A 1 609 ? -38.245 -6.000 20.611 1.00 76.62 609 SER A N 1
ATOM 4680 C CA . SER A 1 609 ? -37.305 -6.130 21.723 1.00 76.62 609 SER A CA 1
ATOM 4681 C C . SER A 1 609 ? -36.655 -4.778 22.049 1.00 76.62 609 SER A C 1
ATOM 4683 O O . SER A 1 609 ? -36.752 -3.831 21.260 1.00 76.62 609 SER A O 1
ATOM 4685 N N . LEU A 1 610 ? -35.982 -4.671 23.203 1.00 75.88 610 LEU A N 1
ATOM 4686 C CA . LEU A 1 610 ? -35.213 -3.468 23.562 1.00 75.88 610 LEU A CA 1
ATOM 4687 C C . LEU A 1 610 ? -34.108 -3.205 22.527 1.00 75.88 610 LEU A C 1
ATOM 4689 O O . LEU A 1 610 ? -33.875 -2.068 22.125 1.00 75.88 610 LEU A O 1
ATOM 4693 N N . VAL A 1 611 ? -33.462 -4.274 22.064 1.00 77.75 611 VAL A N 1
ATOM 4694 C CA . VAL A 1 611 ? -32.393 -4.228 21.062 1.00 77.75 611 VAL A CA 1
ATOM 4695 C C . VAL A 1 611 ? -32.915 -3.742 19.709 1.00 77.75 611 VAL A C 1
ATOM 4697 O O . VAL A 1 611 ? -32.255 -2.945 19.046 1.00 77.75 611 VAL A O 1
ATOM 4700 N N . ASP A 1 612 ? -34.108 -4.179 19.299 1.00 81.06 612 ASP A N 1
ATOM 4701 C CA . ASP A 1 612 ? -34.762 -3.715 18.069 1.00 81.06 612 ASP A CA 1
ATOM 4702 C C . ASP A 1 612 ? -35.101 -2.213 18.142 1.00 81.06 612 ASP A C 1
ATOM 4704 O O . ASP A 1 612 ? -34.900 -1.478 17.174 1.00 81.06 612 ASP A O 1
ATOM 4708 N N . PHE A 1 613 ? -35.520 -1.724 19.316 1.00 83.12 613 PHE A N 1
ATOM 4709 C CA . PHE A 1 613 ? -35.725 -0.294 19.561 1.00 83.12 613 PHE A CA 1
ATOM 4710 C C . PHE A 1 613 ? -34.409 0.504 19.577 1.00 83.12 613 PHE A C 1
ATOM 4712 O O . PHE A 1 613 ? -34.339 1.571 18.970 1.00 83.12 613 PHE A O 1
ATOM 4719 N N . ALA A 1 614 ? -33.351 -0.012 20.207 1.00 82.88 614 ALA A N 1
ATOM 4720 C CA . ALA A 1 614 ? -32.035 0.626 20.193 1.00 82.88 614 ALA A CA 1
ATOM 4721 C C . ALA A 1 614 ? -31.463 0.712 18.768 1.00 82.88 614 ALA A C 1
ATOM 4723 O O . ALA A 1 614 ? -30.998 1.771 18.351 1.00 82.88 614 ALA A O 1
ATOM 4724 N N . ALA A 1 615 ? -31.582 -0.361 17.978 1.00 86.56 615 ALA A N 1
ATOM 4725 C CA . ALA A 1 615 ? -31.181 -0.362 16.574 1.00 86.56 615 ALA A CA 1
ATOM 4726 C C . ALA A 1 615 ? -31.950 0.689 15.756 1.00 86.56 615 ALA A C 1
ATOM 4728 O O . ALA A 1 615 ? -31.353 1.380 14.931 1.00 86.56 615 ALA A O 1
ATOM 4729 N N . PHE A 1 616 ? -33.253 0.855 16.005 1.00 89.00 616 PHE A N 1
ATOM 4730 C CA . PHE A 1 616 ? -34.056 1.920 15.401 1.00 89.00 616 PHE A CA 1
ATOM 4731 C C . PHE A 1 616 ? -33.550 3.321 15.777 1.00 89.00 616 PHE A C 1
ATOM 4733 O O . PHE A 1 616 ? -33.401 4.165 14.894 1.00 89.00 616 PHE A O 1
ATOM 4740 N N . GLN A 1 617 ? -33.238 3.566 17.053 1.00 86.88 617 GLN A N 1
ATOM 4741 C CA . GLN A 1 617 ? -32.695 4.854 17.502 1.00 86.88 617 GLN A CA 1
ATOM 4742 C C . GLN A 1 617 ? -31.334 5.152 16.865 1.00 86.88 617 GLN A C 1
ATOM 4744 O O . GLN A 1 617 ? -31.122 6.250 16.357 1.00 86.88 617 GLN A O 1
ATOM 4749 N N . LEU A 1 618 ? -30.445 4.159 16.784 1.00 87.69 618 LEU A N 1
ATOM 4750 C CA . LEU A 1 618 ? -29.162 4.293 16.087 1.00 87.69 618 LEU A CA 1
ATOM 4751 C C . LEU A 1 618 ? -29.340 4.573 14.585 1.00 87.69 618 LEU A C 1
ATOM 4753 O O . LEU A 1 618 ? -28.588 5.364 14.020 1.00 87.69 618 LEU A O 1
ATOM 4757 N N . CYS A 1 619 ? -30.358 3.987 13.940 1.00 89.94 619 CYS A N 1
ATOM 4758 C CA . CYS A 1 619 ? -30.706 4.331 12.559 1.00 89.94 619 CYS A CA 1
ATOM 4759 C C . CYS A 1 619 ? -31.163 5.788 12.444 1.00 89.94 619 CYS A C 1
ATOM 4761 O O . CYS A 1 619 ? -30.719 6.483 11.539 1.00 89.94 619 CYS A O 1
ATOM 4763 N N . ILE A 1 620 ? -32.014 6.280 13.350 1.00 88.38 620 ILE A N 1
ATOM 4764 C CA . ILE A 1 620 ? -32.456 7.686 13.336 1.00 88.38 620 ILE A CA 1
ATOM 4765 C C . ILE A 1 620 ? -31.276 8.640 13.528 1.00 88.38 620 ILE A C 1
ATOM 4767 O O . ILE A 1 620 ? -31.228 9.679 12.878 1.00 88.38 620 ILE A O 1
ATOM 4771 N N . SER A 1 621 ? -30.314 8.279 14.374 1.00 86.38 621 SER A N 1
ATOM 4772 C CA . SER A 1 621 ? -29.105 9.075 14.598 1.00 86.38 621 SER A CA 1
ATOM 4773 C C . SER A 1 621 ? -28.124 9.044 13.418 1.00 86.38 621 SER A C 1
ATOM 4775 O O . SER A 1 621 ? -27.238 9.895 13.338 1.00 86.38 621 SER A O 1
ATOM 4777 N N . ASN A 1 622 ? -28.258 8.101 12.476 1.00 88.44 622 ASN A N 1
ATOM 4778 C CA . ASN A 1 622 ? -27.404 8.046 11.293 1.00 88.44 622 ASN A CA 1
ATOM 4779 C C . ASN A 1 622 ? -27.731 9.192 10.314 1.00 88.44 622 ASN A C 1
ATOM 4781 O O . ASN A 1 622 ? -28.886 9.445 9.954 1.00 88.44 622 ASN A O 1
ATOM 4785 N N . SER A 1 623 ? -26.688 9.877 9.838 1.00 84.19 623 SER A N 1
ATOM 4786 C CA . SER A 1 623 ? -26.831 11.058 8.974 1.00 84.19 623 SER A CA 1
ATOM 4787 C C . SER A 1 623 ? -27.475 10.762 7.614 1.00 84.19 623 SER A C 1
ATOM 4789 O O . SER A 1 623 ? -28.191 11.608 7.083 1.00 84.19 623 SER A O 1
ATOM 4791 N N . THR A 1 624 ? -27.270 9.562 7.063 1.00 85.31 624 THR A N 1
ATOM 4792 C CA . THR A 1 624 ? -27.882 9.145 5.796 1.00 85.31 624 THR A CA 1
ATOM 4793 C C . THR A 1 624 ? -29.370 8.888 6.002 1.00 85.31 624 THR A C 1
ATOM 4795 O O . THR A 1 624 ? -30.200 9.426 5.277 1.00 85.31 624 THR A O 1
ATOM 4798 N N . TYR A 1 625 ? -29.728 8.106 7.024 1.00 90.69 625 TYR A N 1
ATOM 4799 C CA . TYR A 1 625 ? -31.112 7.692 7.270 1.00 90.69 625 TYR A CA 1
ATOM 4800 C C . TYR A 1 625 ? -32.022 8.839 7.738 1.00 90.69 625 TYR A C 1
ATOM 4802 O O . TYR A 1 625 ? -33.159 8.952 7.271 1.00 90.69 625 TYR A O 1
ATOM 4810 N N . SER A 1 626 ? -31.526 9.721 8.613 1.00 88.56 626 SER A N 1
ATOM 4811 C CA . SER A 1 626 ? -32.272 10.895 9.106 1.00 88.56 626 SER A CA 1
ATOM 4812 C C . SER A 1 626 ? -32.687 11.868 8.000 1.00 88.56 626 SER A C 1
ATOM 4814 O O . SER A 1 626 ? -33.710 12.538 8.128 1.00 88.56 626 SER A O 1
ATOM 4816 N N . ARG A 1 627 ? -31.930 11.926 6.898 1.00 85.25 627 ARG A N 1
ATOM 4817 C CA . ARG A 1 627 ? -32.207 12.791 5.739 1.00 85.25 627 ARG A CA 1
ATOM 4818 C C . ARG A 1 627 ? -33.172 12.179 4.727 1.00 85.25 627 ARG A C 1
ATOM 4820 O O . ARG A 1 627 ? -33.667 12.884 3.849 1.00 85.25 627 ARG A O 1
ATOM 4827 N N . LEU A 1 628 ? -33.458 10.881 4.824 1.00 90.19 628 LEU A N 1
ATOM 4828 C CA . LEU A 1 628 ? -34.406 10.226 3.929 1.00 90.19 628 LEU A CA 1
ATOM 4829 C C . LEU A 1 628 ? -35.836 10.682 4.225 1.00 90.19 628 LEU A C 1
ATOM 4831 O O . LEU A 1 628 ? -36.280 10.705 5.370 1.00 90.19 628 LEU A O 1
ATOM 4835 N N . GLY A 1 629 ? -36.608 10.957 3.173 1.00 88.69 629 GLY A N 1
ATOM 4836 C CA . GLY A 1 629 ? -38.050 11.142 3.314 1.00 88.69 629 GLY A CA 1
ATOM 4837 C C . GLY A 1 629 ? -38.735 9.874 3.846 1.00 88.69 629 GLY A C 1
ATOM 4838 O O . GLY A 1 629 ? -38.292 8.755 3.577 1.00 88.69 629 GLY A O 1
ATOM 4839 N N . LEU A 1 630 ? -39.870 10.033 4.537 1.00 89.75 630 LEU A N 1
ATOM 4840 C CA . LEU A 1 630 ? -40.608 8.938 5.196 1.00 89.75 630 LEU A CA 1
ATOM 4841 C C . LEU A 1 630 ? -40.909 7.734 4.284 1.00 89.75 630 LEU A C 1
ATOM 4843 O O . LEU A 1 630 ? -40.920 6.592 4.740 1.00 89.75 630 LEU A O 1
ATOM 4847 N N . ASN A 1 631 ? -41.151 7.973 2.991 1.00 92.00 631 ASN A N 1
ATOM 4848 C CA . ASN A 1 631 ? -41.398 6.901 2.024 1.00 92.00 631 ASN A CA 1
ATOM 4849 C C . ASN A 1 631 ? -40.145 6.048 1.772 1.00 92.00 631 ASN A C 1
ATOM 4851 O O . ASN A 1 631 ? -40.257 4.827 1.717 1.00 92.00 631 ASN A O 1
ATOM 4855 N N . LEU A 1 632 ? -38.966 6.671 1.668 1.00 92.06 632 LEU A N 1
ATOM 4856 C CA . LEU A 1 632 ? -37.690 5.974 1.471 1.00 92.06 632 LEU A CA 1
ATOM 4857 C C . LEU A 1 632 ? -37.246 5.247 2.743 1.00 92.06 632 LEU A C 1
ATOM 4859 O O . LEU A 1 632 ? -36.779 4.117 2.664 1.00 92.06 632 LEU A O 1
ATOM 4863 N N . GLN A 1 633 ? -37.466 5.846 3.917 1.00 93.25 633 GLN A N 1
ATOM 4864 C CA . GLN A 1 633 ? -37.256 5.171 5.203 1.00 93.25 633 GLN A CA 1
ATOM 4865 C C . GLN A 1 633 ? -38.099 3.892 5.308 1.00 93.25 633 GLN A C 1
ATOM 4867 O O . GLN A 1 633 ? -37.597 2.832 5.685 1.00 93.25 633 GLN A O 1
ATOM 4872 N N . ARG A 1 634 ? -39.380 3.969 4.919 1.00 92.06 634 ARG A N 1
ATOM 4873 C CA . ARG A 1 634 ? -40.279 2.808 4.892 1.00 92.06 634 ARG A CA 1
ATOM 4874 C C . ARG A 1 634 ? -39.839 1.766 3.865 1.00 92.06 634 ARG A C 1
ATOM 4876 O O . ARG A 1 634 ? -39.870 0.582 4.181 1.00 92.06 634 ARG A O 1
ATOM 4883 N N . GLU A 1 635 ? -39.427 2.186 2.671 1.00 94.25 635 GLU A N 1
ATOM 4884 C CA . GLU A 1 635 ? -38.920 1.280 1.633 1.00 94.25 635 GLU A CA 1
ATOM 4885 C C . GLU A 1 635 ? -37.676 0.526 2.110 1.00 94.25 635 GLU A C 1
ATOM 4887 O O . GLU A 1 635 ? -37.649 -0.701 2.041 1.00 94.25 635 GLU A O 1
ATOM 4892 N N . LEU A 1 636 ? -36.686 1.220 2.679 1.00 93.94 636 LEU A N 1
ATOM 4893 C CA . LEU A 1 636 ? -35.495 0.580 3.238 1.00 93.94 636 LEU A CA 1
ATOM 4894 C C . LEU A 1 636 ? -35.859 -0.405 4.361 1.00 93.94 636 LEU A C 1
ATOM 4896 O O . LEU A 1 636 ? -35.398 -1.546 4.365 1.00 93.94 636 LEU A O 1
ATOM 4900 N N . CYS A 1 637 ? -36.743 -0.006 5.280 1.00 92.50 637 CYS A N 1
ATOM 4901 C CA . CYS A 1 637 ? -37.226 -0.888 6.341 1.00 92.50 637 CYS A CA 1
ATOM 4902 C C . CYS A 1 637 ? -37.907 -2.148 5.768 1.00 92.50 637 CYS A C 1
ATOM 4904 O O . CYS A 1 637 ? -37.609 -3.265 6.197 1.00 92.50 637 CYS A O 1
ATOM 4906 N N . ASN A 1 638 ? -38.753 -1.997 4.741 1.00 93.12 638 ASN A N 1
ATOM 4907 C CA . ASN A 1 638 ? -39.406 -3.109 4.045 1.00 93.12 638 ASN A CA 1
ATOM 4908 C C . ASN A 1 638 ? -38.394 -4.031 3.349 1.00 93.12 638 ASN A C 1
ATOM 4910 O O . ASN A 1 638 ? -38.506 -5.255 3.449 1.00 93.12 638 ASN A O 1
ATOM 4914 N N . ARG A 1 639 ? -37.376 -3.464 2.690 1.00 92.94 639 ARG A N 1
ATOM 4915 C CA . ARG A 1 639 ? -36.270 -4.212 2.066 1.00 92.94 639 ARG A CA 1
ATOM 4916 C C . ARG A 1 639 ? -35.485 -5.029 3.087 1.00 92.94 639 ARG A C 1
ATOM 4918 O O . ARG A 1 639 ? -35.082 -6.154 2.796 1.00 92.94 639 ARG A O 1
ATOM 4925 N N . CYS A 1 640 ? -35.354 -4.514 4.303 1.00 91.62 640 CYS A N 1
ATOM 4926 C CA . CYS A 1 640 ? -34.772 -5.212 5.444 1.00 91.62 640 CYS A CA 1
ATOM 4927 C C . CYS A 1 640 ? -35.783 -6.080 6.222 1.00 91.62 640 CYS A C 1
ATOM 4929 O O . CYS A 1 640 ? -35.490 -6.502 7.340 1.00 91.62 640 CYS A O 1
ATOM 4931 N N . SER A 1 641 ? -36.958 -6.373 5.652 1.00 90.19 641 SER A N 1
ATOM 4932 C CA . SER A 1 641 ? -38.004 -7.220 6.252 1.00 90.19 641 SER A CA 1
ATOM 4933 C C . SER A 1 641 ? -38.531 -6.715 7.607 1.00 90.19 641 SER A C 1
ATOM 4935 O O . SER A 1 641 ? -38.940 -7.509 8.456 1.00 90.19 641 SER A O 1
ATOM 4937 N N . GLY A 1 642 ? -38.496 -5.399 7.830 1.00 86.94 642 GLY A N 1
ATOM 4938 C CA . GLY A 1 642 ? -38.902 -4.765 9.086 1.00 86.94 642 GLY A CA 1
ATOM 4939 C C . GLY A 1 642 ? -37.935 -4.993 10.252 1.00 86.94 642 GLY A C 1
ATOM 4940 O O . GLY A 1 642 ? -38.333 -4.817 11.397 1.00 86.94 642 GLY A O 1
ATOM 4941 N N . ASN A 1 643 ? -36.700 -5.436 9.988 1.00 89.12 643 ASN A N 1
ATOM 4942 C CA . ASN A 1 643 ? -35.690 -5.711 11.012 1.00 89.12 643 ASN A CA 1
ATOM 4943 C C . ASN A 1 643 ? -34.717 -4.532 11.142 1.00 89.12 643 ASN A C 1
ATOM 4945 O O . ASN A 1 643 ? -33.872 -4.322 10.266 1.00 89.12 643 ASN A O 1
ATOM 4949 N N . TRP A 1 644 ? -34.793 -3.793 12.251 1.00 90.00 644 TRP A N 1
ATOM 4950 C CA . TRP A 1 644 ? -33.993 -2.583 12.453 1.00 90.00 644 TRP A CA 1
ATOM 4951 C C . TRP A 1 644 ? -32.497 -2.852 12.594 1.00 90.00 644 TRP A C 1
ATOM 4953 O O . TRP A 1 644 ? -31.694 -2.048 12.130 1.00 90.00 644 TRP A O 1
ATOM 4963 N N . LYS A 1 645 ? -32.091 -4.016 13.114 1.00 88.38 645 LYS A N 1
ATOM 4964 C CA . LYS A 1 645 ? -30.671 -4.414 13.138 1.00 88.38 645 LYS A CA 1
ATOM 4965 C C . LYS A 1 645 ? -30.117 -4.607 11.728 1.00 88.38 645 LYS A C 1
ATOM 4967 O O . LYS A 1 645 ? -28.964 -4.279 11.464 1.00 88.38 645 LYS A O 1
ATOM 4972 N N . ARG A 1 646 ? -30.933 -5.131 10.806 1.00 91.12 646 ARG A N 1
ATOM 4973 C CA . ARG A 1 646 ? -30.546 -5.286 9.396 1.00 91.12 646 ARG A CA 1
ATOM 4974 C C . ARG A 1 646 ? -30.459 -3.932 8.686 1.00 91.12 646 ARG A C 1
ATOM 4976 O O . ARG A 1 646 ? -29.525 -3.739 7.916 1.00 91.12 646 ARG A O 1
ATOM 4983 N N . VAL A 1 647 ? -31.367 -2.996 8.987 1.00 92.81 647 VAL A N 1
ATOM 4984 C CA . VAL A 1 647 ? -31.286 -1.602 8.502 1.00 92.81 647 VAL A CA 1
ATOM 4985 C C . VAL A 1 647 ? -30.004 -0.932 9.001 1.00 92.81 647 VAL A C 1
ATOM 4987 O O . VAL A 1 647 ? -29.252 -0.386 8.198 1.00 92.81 647 VAL A O 1
ATOM 4990 N N . LEU A 1 648 ? -29.709 -1.037 10.300 1.00 90.81 648 LEU A N 1
ATOM 4991 C CA . LEU A 1 648 ? -28.492 -0.481 10.892 1.00 90.81 648 LEU A CA 1
ATOM 4992 C C . LEU A 1 648 ? -27.235 -1.066 10.240 1.00 90.81 648 LEU A C 1
ATOM 4994 O O . LEU A 1 648 ? -26.348 -0.319 9.832 1.00 90.81 648 LEU A O 1
ATOM 4998 N N . ARG A 1 649 ? -27.191 -2.395 10.065 1.00 88.81 649 ARG A N 1
ATOM 4999 C CA . ARG A 1 649 ? -26.086 -3.077 9.378 1.00 88.81 649 ARG A CA 1
ATOM 5000 C C . ARG A 1 649 ? -25.920 -2.591 7.942 1.00 88.81 649 ARG A C 1
ATOM 5002 O O . ARG A 1 649 ? -24.788 -2.413 7.511 1.00 88.81 649 ARG A O 1
ATOM 5009 N N . PHE A 1 650 ? -27.010 -2.383 7.202 1.00 92.62 650 PHE A N 1
ATOM 5010 C CA . PHE A 1 650 ? -26.956 -1.832 5.846 1.00 92.62 650 PHE A CA 1
ATOM 5011 C C . PHE A 1 650 ? -26.300 -0.447 5.836 1.00 92.62 650 PHE A C 1
ATOM 5013 O O . PHE A 1 650 ? -25.356 -0.244 5.078 1.00 92.62 650 PHE A O 1
ATOM 5020 N N . LEU A 1 651 ? -26.738 0.468 6.709 1.00 91.25 651 LEU A N 1
ATOM 5021 C CA . LEU A 1 651 ? -26.180 1.823 6.800 1.00 91.25 651 LEU A CA 1
ATOM 5022 C C . LEU A 1 651 ? -24.679 1.787 7.125 1.00 91.25 651 LEU A C 1
ATOM 5024 O O . LEU A 1 651 ? -23.882 2.390 6.408 1.00 91.25 651 LEU A O 1
ATOM 5028 N N . GLN A 1 652 ? -24.294 0.998 8.133 1.00 88.06 652 GLN A N 1
ATOM 5029 C CA . GLN A 1 652 ? -22.892 0.791 8.514 1.00 88.06 652 GLN A CA 1
ATOM 5030 C C . GLN A 1 652 ? -22.072 0.175 7.368 1.00 88.06 652 GLN A C 1
ATOM 5032 O O . GLN A 1 652 ? -20.965 0.624 7.091 1.00 88.06 652 GLN A O 1
ATOM 5037 N N . SER A 1 653 ? -22.622 -0.806 6.645 1.00 89.50 653 SER A N 1
ATOM 5038 C CA . SER A 1 653 ? -21.925 -1.476 5.535 1.00 89.50 653 SER A CA 1
ATOM 5039 C C . SER A 1 653 ? -21.736 -0.561 4.321 1.00 89.50 653 SER A C 1
ATOM 5041 O O . 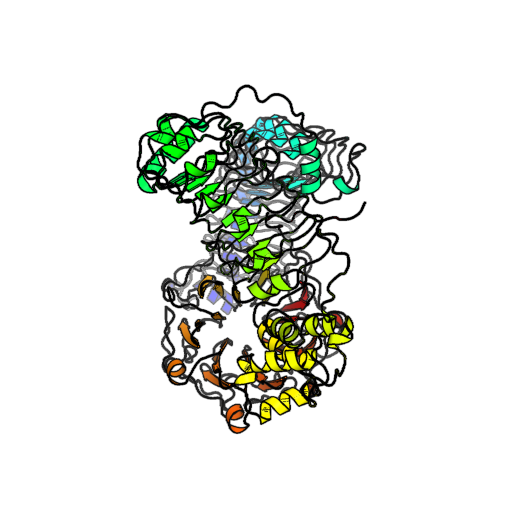SER A 1 653 ? -20.708 -0.629 3.652 1.00 89.50 653 SER A O 1
ATOM 5043 N N . VAL A 1 654 ? -22.702 0.311 4.019 1.00 90.44 654 VAL A N 1
ATOM 5044 C CA . VAL A 1 654 ? -22.581 1.312 2.941 1.00 90.44 654 VAL A CA 1
ATOM 5045 C C . VAL A 1 654 ? -21.501 2.349 3.269 1.00 90.44 654 VAL A C 1
ATOM 5047 O O . VAL A 1 654 ? -20.773 2.793 2.375 1.00 90.44 654 VAL A O 1
ATOM 5050 N N . GLU A 1 655 ? -21.372 2.717 4.545 1.00 85.19 655 GLU A N 1
ATOM 5051 C CA . GLU A 1 655 ? -20.301 3.584 5.039 1.00 85.19 655 GLU A CA 1
ATOM 5052 C C . GLU A 1 655 ? -18.936 2.885 4.958 1.00 85.19 655 GLU A C 1
ATOM 5054 O O . GLU A 1 655 ? -18.068 3.339 4.216 1.00 85.19 655 GLU A O 1
ATOM 5059 N N . GLN A 1 656 ? -18.783 1.726 5.601 1.00 82.81 656 GLN A N 1
ATOM 5060 C CA . GLN A 1 656 ? -17.513 0.998 5.701 1.00 82.81 656 GLN A CA 1
ATOM 5061 C C . GLN A 1 656 ? -16.992 0.460 4.360 1.00 82.81 656 GLN A C 1
ATOM 5063 O O . GLN A 1 656 ? -15.794 0.502 4.099 1.00 82.81 656 GLN A O 1
ATOM 5068 N N . SER A 1 657 ? -17.864 -0.030 3.474 1.00 76.19 657 SER A N 1
ATOM 5069 C CA . SER A 1 657 ? -17.428 -0.704 2.239 1.00 76.19 657 SER A CA 1
ATOM 5070 C C . SER A 1 657 ? -16.698 0.213 1.251 1.00 76.19 657 SER A C 1
ATOM 5072 O O . SER A 1 657 ? -15.924 -0.265 0.421 1.00 76.19 657 SER A O 1
ATOM 5074 N N . SER A 1 658 ? -16.914 1.529 1.328 1.00 67.69 658 SER A N 1
ATOM 5075 C CA . SER A 1 658 ? -16.231 2.519 0.480 1.00 67.69 658 SER A CA 1
ATOM 5076 C C . SER A 1 658 ? -15.012 3.162 1.153 1.00 67.69 658 SER A C 1
ATOM 5078 O O . SER A 1 658 ? -14.221 3.804 0.463 1.00 67.69 658 SER A O 1
ATOM 5080 N N . ASP A 1 659 ? -14.844 2.946 2.459 1.00 82.06 659 ASP A N 1
ATOM 5081 C CA . ASP A 1 659 ? -13.810 3.542 3.305 1.00 82.06 659 ASP A CA 1
ATOM 5082 C C . ASP A 1 659 ? -13.002 2.433 4.017 1.00 82.06 659 ASP A C 1
ATOM 5084 O O . ASP A 1 659 ? -12.658 1.420 3.395 1.00 82.06 659 ASP A O 1
ATOM 5088 N N . ILE A 1 660 ? -12.646 2.643 5.287 1.00 86.12 660 ILE A N 1
ATOM 5089 C CA . ILE A 1 660 ? -12.002 1.650 6.147 1.00 86.12 660 ILE A CA 1
ATOM 5090 C C . ILE A 1 660 ? -13.063 0.679 6.666 1.00 86.12 660 ILE A C 1
ATOM 5092 O O . ILE A 1 660 ? -14.067 1.079 7.256 1.00 86.12 660 ILE A O 1
ATOM 5096 N N . VAL A 1 661 ? -12.799 -0.607 6.481 1.00 86.38 661 VAL A N 1
ATOM 5097 C CA . VAL A 1 661 ? -13.589 -1.707 7.018 1.00 86.38 661 VAL A CA 1
ATOM 5098 C C . VAL A 1 661 ? -12.995 -2.171 8.339 1.00 86.38 661 VAL A C 1
ATOM 5100 O O . VAL A 1 661 ? -11.800 -2.455 8.428 1.00 86.38 661 VAL A O 1
ATOM 5103 N N . GLU A 1 662 ? -13.849 -2.334 9.341 1.00 83.88 662 GLU A N 1
ATOM 5104 C CA . GLU A 1 662 ? -13.501 -3.004 10.592 1.00 83.88 662 GLU A CA 1
ATOM 5105 C C . GLU A 1 662 ? -13.552 -4.524 10.390 1.00 83.88 662 GLU A C 1
ATOM 5107 O O . GLU A 1 662 ? -14.579 -5.096 10.010 1.00 83.88 662 GLU A O 1
ATOM 5112 N N . THR A 1 663 ? -12.425 -5.193 10.618 1.00 84.50 663 THR A N 1
ATOM 5113 C CA . THR A 1 663 ? -12.317 -6.654 10.553 1.00 84.50 663 THR A CA 1
ATOM 5114 C C . THR A 1 663 ? -11.801 -7.201 11.878 1.00 84.50 663 THR A C 1
ATOM 5116 O O . THR A 1 663 ? -11.219 -6.468 12.675 1.00 84.50 663 THR A O 1
ATOM 5119 N N . SER A 1 664 ? -11.937 -8.508 12.113 1.00 78.69 664 SER A N 1
ATOM 5120 C CA . SER A 1 664 ? -11.360 -9.128 13.315 1.00 78.69 664 SER A CA 1
ATOM 5121 C C . SER A 1 664 ? -9.825 -9.071 13.374 1.00 78.69 664 SER A C 1
ATOM 5123 O O . SER A 1 664 ? -9.267 -9.320 14.434 1.00 78.69 664 SER A O 1
ATOM 5125 N N . ALA A 1 665 ? -9.145 -8.779 12.258 1.00 74.44 665 ALA A N 1
ATOM 5126 C CA . ALA A 1 665 ? -7.693 -8.571 12.205 1.00 74.44 665 ALA A CA 1
ATOM 5127 C C . ALA A 1 665 ? -7.296 -7.085 12.347 1.00 74.44 665 ALA A C 1
ATOM 5129 O O . ALA A 1 665 ? -6.117 -6.744 12.306 1.00 74.44 665 ALA A O 1
ATOM 5130 N N . GLY A 1 666 ? -8.276 -6.192 12.505 1.00 82.25 666 GLY A N 1
ATOM 5131 C CA . GLY A 1 666 ? -8.084 -4.748 12.559 1.00 82.25 666 GLY A CA 1
ATOM 5132 C C . GLY A 1 666 ? -8.707 -4.014 11.374 1.00 82.25 666 GLY A C 1
ATOM 5133 O O . GLY A 1 666 ? -9.489 -4.561 10.591 1.00 82.25 666 GLY A O 1
ATOM 5134 N N . ASN A 1 667 ? -8.364 -2.737 11.266 1.00 87.00 667 ASN A N 1
ATOM 5135 C CA . ASN A 1 667 ? -8.942 -1.810 10.303 1.00 87.00 667 ASN A CA 1
ATOM 5136 C C . ASN A 1 667 ? -8.238 -1.921 8.955 1.00 87.00 667 ASN A C 1
ATOM 5138 O O . ASN A 1 667 ? -7.025 -1.718 8.875 1.00 87.00 667 ASN A O 1
ATOM 5142 N N . MET A 1 668 ? -8.997 -2.206 7.895 1.00 90.56 668 MET A N 1
ATOM 5143 C CA . MET A 1 668 ? -8.449 -2.486 6.571 1.00 90.56 668 MET A CA 1
ATOM 5144 C C . MET A 1 668 ? -9.139 -1.685 5.467 1.00 90.56 668 MET A C 1
ATOM 5146 O O . MET A 1 668 ? -10.349 -1.495 5.489 1.00 90.56 668 MET A O 1
ATOM 5150 N N . GLN A 1 669 ? -8.381 -1.261 4.458 1.00 92.44 669 GLN A N 1
ATOM 5151 C CA . GLN A 1 669 ? -8.929 -0.737 3.202 1.00 92.44 669 GLN A CA 1
ATOM 5152 C C . GLN A 1 669 ? -8.082 -1.231 2.033 1.00 92.44 669 GLN A C 1
ATOM 5154 O O . GLN A 1 669 ? -6.857 -1.143 2.089 1.00 92.44 669 GLN A O 1
ATOM 5159 N N . ILE A 1 670 ? -8.712 -1.703 0.956 1.00 93.38 670 ILE A N 1
ATOM 5160 C CA . ILE A 1 670 ? -8.013 -2.113 -0.265 1.00 93.38 670 ILE A CA 1
ATOM 5161 C C . ILE A 1 670 ? -8.404 -1.242 -1.465 1.00 93.38 670 ILE A C 1
ATOM 5163 O O . ILE A 1 670 ? -9.581 -1.072 -1.792 1.00 93.38 670 ILE A O 1
ATOM 5167 N N . THR A 1 671 ? -7.399 -0.746 -2.186 1.00 94.75 671 THR A N 1
ATOM 5168 C CA . THR A 1 671 ? -7.592 0.054 -3.400 1.00 94.75 671 THR A CA 1
ATOM 5169 C C . THR A 1 671 ? -6.715 -0.468 -4.531 1.00 94.75 671 THR A C 1
ATOM 5171 O O . THR A 1 671 ? -5.492 -0.509 -4.429 1.00 94.75 671 THR A O 1
ATOM 5174 N N . THR A 1 672 ? -7.328 -0.836 -5.653 1.00 94.56 672 THR A N 1
ATOM 5175 C CA . THR A 1 672 ? -6.629 -1.357 -6.838 1.00 94.56 672 THR A CA 1
ATOM 5176 C C . THR A 1 672 ? -6.525 -0.312 -7.952 1.00 94.56 672 THR A C 1
ATOM 5178 O O . THR A 1 672 ? -7.531 0.282 -8.341 1.00 94.56 672 THR A O 1
ATOM 5181 N N . GLY A 1 673 ? -5.331 -0.131 -8.517 1.00 93.31 673 GLY A N 1
ATOM 5182 C CA . GLY A 1 673 ? -5.064 0.746 -9.661 1.00 93.31 673 GLY A CA 1
ATOM 5183 C C . GLY A 1 673 ? -4.943 -0.004 -10.993 1.00 93.31 673 GLY A C 1
ATOM 5184 O O . GLY A 1 673 ? -5.575 -1.039 -11.220 1.00 93.31 673 GLY A O 1
ATOM 5185 N N . LYS A 1 674 ? -4.119 0.519 -11.914 1.00 92.44 674 LYS A N 1
ATOM 5186 C CA . LYS A 1 674 ? -3.860 -0.136 -13.213 1.00 92.44 674 LYS A CA 1
ATOM 5187 C C . LYS A 1 674 ? -2.994 -1.391 -13.091 1.00 92.44 674 LYS A C 1
ATOM 5189 O O . LYS A 1 674 ? -3.387 -2.433 -13.594 1.00 92.44 674 LYS A O 1
ATOM 5194 N N . TYR A 1 675 ? -1.830 -1.269 -12.455 1.00 92.25 675 TYR A N 1
ATOM 5195 C CA . TYR A 1 675 ? -0.839 -2.344 -12.272 1.00 92.25 675 TYR A CA 1
ATOM 5196 C C . TYR A 1 675 ? -0.306 -2.383 -10.836 1.00 92.25 675 TYR A C 1
ATOM 5198 O O . TYR A 1 675 ? 0.840 -2.762 -10.614 1.00 92.25 675 TYR A O 1
ATOM 5206 N N . HIS A 1 676 ? -1.088 -1.898 -9.877 1.00 93.81 676 HIS A N 1
ATOM 5207 C CA . HIS A 1 676 ? -0.687 -1.800 -8.480 1.00 93.81 676 HIS A CA 1
ATOM 5208 C C . HIS A 1 676 ? -1.901 -1.930 -7.564 1.00 93.81 676 HIS A C 1
ATOM 5210 O O . HIS A 1 676 ? -3.037 -1.696 -7.993 1.00 93.81 676 HIS A O 1
ATOM 5216 N N . THR A 1 677 ? -1.643 -2.276 -6.309 1.00 95.19 677 THR A N 1
ATOM 5217 C CA . THR A 1 677 ? -2.642 -2.360 -5.244 1.00 95.19 677 THR A CA 1
ATOM 5218 C C . THR A 1 677 ? -2.099 -1.695 -3.995 1.00 95.19 677 THR A C 1
ATOM 5220 O O . THR A 1 677 ? -0.928 -1.865 -3.666 1.00 95.19 677 THR A O 1
ATOM 5223 N N . PHE A 1 678 ? -2.960 -0.959 -3.303 1.00 95.25 678 PHE A N 1
ATOM 5224 C CA . PHE A 1 678 ? -2.701 -0.399 -1.987 1.00 95.25 678 PHE A CA 1
ATOM 5225 C C . PHE A 1 678 ? -3.565 -1.089 -0.946 1.00 95.25 678 PHE A C 1
ATOM 5227 O O . PHE A 1 678 ? -4.750 -1.327 -1.180 1.00 95.25 678 PHE A O 1
ATOM 5234 N N . LEU A 1 679 ? -2.963 -1.353 0.206 1.00 94.25 679 LEU A N 1
ATOM 5235 C CA . LEU A 1 679 ? -3.618 -1.873 1.392 1.00 94.25 679 LEU A CA 1
ATOM 5236 C C . LEU A 1 679 ? -3.347 -0.921 2.552 1.00 94.25 679 LEU A C 1
ATOM 5238 O O . LEU A 1 679 ? -2.192 -0.689 2.892 1.00 94.25 679 LEU A O 1
ATOM 5242 N N . ILE A 1 680 ? -4.392 -0.405 3.185 1.00 91.88 680 ILE A N 1
ATOM 5243 C CA . ILE A 1 680 ? -4.293 0.143 4.535 1.00 91.88 680 ILE A CA 1
ATOM 5244 C C . ILE A 1 680 ? -4.535 -1.012 5.504 1.00 91.88 680 ILE A C 1
ATOM 5246 O O . ILE A 1 680 ? -5.552 -1.689 5.380 1.00 91.88 680 ILE A O 1
ATOM 5250 N N . SER A 1 681 ? -3.629 -1.221 6.456 1.00 88.69 681 SER A N 1
ATOM 5251 C CA . SER A 1 681 ? -3.835 -2.084 7.622 1.00 88.69 681 SER A CA 1
ATOM 5252 C C . SER A 1 681 ? -3.423 -1.316 8.876 1.00 88.69 681 SER A C 1
ATOM 5254 O O . SER A 1 681 ? -2.281 -0.861 8.979 1.00 88.69 681 SER A O 1
ATOM 5256 N N . ASN A 1 682 ? -4.371 -1.096 9.791 1.00 83.06 682 ASN A N 1
ATOM 5257 C CA . ASN A 1 682 ? -4.179 -0.377 11.057 1.00 83.06 682 ASN A CA 1
ATOM 5258 C C . ASN A 1 682 ? -3.438 0.967 10.891 1.00 83.06 682 ASN A C 1
ATOM 5260 O O . ASN A 1 682 ? -2.471 1.267 11.586 1.00 83.06 682 ASN A O 1
ATOM 5264 N N . SER A 1 683 ? -3.909 1.805 9.959 1.00 79.38 683 SER A N 1
ATOM 5265 C CA . SER A 1 683 ? -3.328 3.110 9.567 1.00 79.38 683 SER A CA 1
ATOM 5266 C C . SER A 1 683 ? -2.002 3.072 8.795 1.00 79.38 683 SER A C 1
ATOM 5268 O O . SER A 1 683 ? -1.571 4.115 8.297 1.00 79.38 683 SER A O 1
ATOM 5270 N N . SER A 1 684 ? -1.356 1.912 8.664 1.00 84.62 684 SER A N 1
ATOM 5271 C CA . SER A 1 684 ? -0.160 1.741 7.835 1.00 84.62 684 SER A CA 1
ATOM 5272 C C . SER A 1 684 ? -0.550 1.405 6.402 1.00 84.62 684 SER A C 1
ATOM 5274 O O . SER A 1 684 ? -1.434 0.583 6.177 1.00 84.62 684 SER A O 1
ATOM 5276 N N . VAL A 1 685 ? 0.122 2.017 5.424 1.00 91.19 685 VAL A N 1
ATOM 5277 C CA . VAL A 1 685 ? -0.143 1.760 4.001 1.00 91.19 685 VAL A CA 1
ATOM 5278 C C . VAL A 1 685 ? 0.936 0.873 3.413 1.00 91.19 685 VAL A C 1
ATOM 5280 O O . VAL A 1 685 ? 2.126 1.143 3.567 1.00 91.19 685 VAL A O 1
ATOM 5283 N N . TYR A 1 686 ? 0.504 -0.144 2.686 1.00 92.56 686 TYR A N 1
ATOM 5284 C CA . TYR A 1 686 ? 1.327 -1.068 1.932 1.00 92.56 686 TYR A CA 1
ATOM 5285 C C . TYR A 1 686 ? 0.986 -0.958 0.449 1.00 92.56 686 TYR A C 1
ATOM 5287 O O . TYR A 1 686 ? -0.165 -0.695 0.096 1.00 92.56 686 TYR A O 1
ATOM 5295 N N . SER A 1 687 ? 1.963 -1.185 -0.425 1.00 94.62 687 SER A N 1
ATOM 5296 C CA . SER A 1 687 ? 1.726 -1.275 -1.863 1.00 94.62 687 SER A CA 1
ATOM 5297 C C . SER A 1 687 ? 2.459 -2.446 -2.507 1.00 94.62 687 SER A C 1
ATOM 5299 O O . SER A 1 687 ? 3.506 -2.879 -2.030 1.00 94.62 687 SER A O 1
ATOM 5301 N N . CYS A 1 688 ? 1.889 -2.971 -3.586 1.00 92.81 688 CYS A N 1
ATOM 5302 C CA . CYS A 1 688 ? 2.505 -3.971 -4.454 1.00 92.81 688 CYS A CA 1
ATOM 5303 C C . CYS A 1 688 ? 2.184 -3.661 -5.922 1.00 92.81 688 CYS A C 1
ATOM 5305 O O . CYS A 1 688 ? 1.244 -2.916 -6.227 1.00 92.81 688 CYS A O 1
ATOM 5307 N N . GLY A 1 689 ? 2.963 -4.221 -6.843 1.00 90.88 689 GLY A N 1
ATOM 5308 C CA . GLY A 1 689 ? 2.800 -4.038 -8.281 1.00 90.88 689 GLY A CA 1
ATOM 5309 C C . GLY A 1 689 ? 3.939 -3.267 -8.945 1.00 90.88 689 GLY A C 1
ATOM 5310 O O . GLY A 1 689 ? 5.081 -3.296 -8.500 1.00 90.88 689 GLY A O 1
ATOM 5311 N N . SER A 1 690 ? 3.639 -2.558 -10.034 1.00 88.25 690 SER A N 1
ATOM 5312 C CA . SER A 1 690 ? 4.621 -1.814 -10.833 1.00 88.25 690 SER A CA 1
ATOM 5313 C C . SER A 1 690 ? 4.906 -0.413 -10.271 1.00 88.25 690 SER A C 1
ATOM 5315 O O . SER A 1 690 ? 3.996 0.404 -10.144 1.00 88.25 690 SER A O 1
ATOM 5317 N N . GLY A 1 691 ? 6.184 -0.111 -10.022 1.00 80.44 691 GLY A N 1
ATOM 5318 C CA . GLY A 1 691 ? 6.708 1.166 -9.512 1.00 80.44 691 GLY A CA 1
ATOM 5319 C C . GLY A 1 691 ? 7.002 2.233 -10.566 1.00 80.44 691 GLY A C 1
ATOM 5320 O O . GLY A 1 691 ? 7.545 3.288 -10.236 1.00 80.44 691 GLY A O 1
ATOM 5321 N N . LEU A 1 692 ? 6.648 1.992 -11.834 1.00 79.75 692 LEU A N 1
ATOM 5322 C CA . LEU A 1 692 ? 6.867 2.951 -12.921 1.00 79.75 692 LEU A CA 1
ATOM 5323 C C . LEU A 1 692 ? 6.295 4.329 -12.559 1.00 79.75 692 LEU A C 1
ATOM 5325 O O . LEU A 1 692 ? 5.181 4.438 -12.055 1.00 79.75 692 LEU A O 1
ATOM 5329 N N . TYR A 1 693 ? 7.064 5.385 -12.823 1.00 81.62 693 TYR A N 1
ATOM 5330 C CA . TYR A 1 693 ? 6.684 6.770 -12.524 1.00 81.62 693 TYR A CA 1
ATOM 5331 C C . TYR A 1 693 ? 6.378 7.053 -11.040 1.00 81.62 693 TYR A C 1
ATOM 5333 O O . TYR A 1 693 ? 5.691 8.020 -10.742 1.00 81.62 693 TYR A O 1
ATOM 5341 N N . GLY A 1 694 ? 6.877 6.252 -10.091 1.00 82.94 694 GLY A N 1
ATOM 5342 C CA . GLY A 1 694 ? 6.736 6.546 -8.657 1.00 82.94 694 GLY A CA 1
ATOM 5343 C C . GLY A 1 694 ? 5.384 6.179 -8.044 1.00 82.94 694 GLY A C 1
ATOM 5344 O O . GLY A 1 694 ? 5.125 6.515 -6.890 1.00 82.94 694 GLY A O 1
ATOM 5345 N N . LEU A 1 695 ? 4.553 5.453 -8.796 1.00 88.38 695 LEU A N 1
ATOM 5346 C CA . LEU A 1 695 ? 3.199 5.030 -8.431 1.00 88.38 695 LEU A CA 1
ATOM 5347 C C . LEU A 1 695 ? 3.087 4.358 -7.060 1.00 88.38 695 LEU A C 1
ATOM 5349 O O . LEU A 1 695 ? 2.063 4.507 -6.416 1.00 88.38 695 LEU A O 1
ATOM 5353 N N . LEU A 1 696 ? 4.110 3.624 -6.620 1.00 91.00 696 LEU A N 1
ATOM 5354 C CA . LEU A 1 696 ? 4.081 2.869 -5.363 1.00 91.00 696 LEU A CA 1
ATOM 5355 C C . LEU A 1 696 ? 4.532 3.681 -4.137 1.00 91.00 696 LEU A C 1
ATOM 5357 O O . LEU A 1 696 ? 4.313 3.269 -3.005 1.00 91.00 696 LEU A O 1
ATOM 5361 N N . GLY A 1 697 ? 5.181 4.834 -4.334 1.00 89.44 697 GLY A N 1
ATOM 5362 C CA . GLY A 1 697 ? 5.648 5.672 -3.224 1.00 89.44 697 GLY A CA 1
ATOM 5363 C C . GLY A 1 697 ? 6.927 5.199 -2.505 1.00 89.44 697 GLY A C 1
ATOM 5364 O O . GLY A 1 697 ? 7.244 5.734 -1.443 1.00 89.44 697 GLY A O 1
ATOM 5365 N N . HIS A 1 698 ? 7.678 4.236 -3.058 1.00 84.88 698 HIS A N 1
ATOM 5366 C CA . HIS A 1 698 ? 8.879 3.644 -2.436 1.00 84.88 698 HIS A CA 1
ATOM 5367 C C . HIS A 1 698 ? 10.229 4.251 -2.878 1.00 84.88 698 HIS A C 1
ATOM 5369 O O . HIS A 1 698 ? 11.270 3.705 -2.531 1.00 84.88 698 HIS A O 1
ATOM 5375 N N . GLY A 1 699 ? 10.248 5.376 -3.603 1.00 82.00 699 GLY A N 1
ATOM 5376 C CA . GLY A 1 699 ? 11.479 5.967 -4.158 1.00 82.00 699 GLY A CA 1
ATOM 5377 C C . GLY A 1 699 ? 11.752 5.581 -5.619 1.00 82.00 699 GLY A C 1
ATOM 5378 O O . GLY A 1 699 ? 11.023 4.787 -6.210 1.00 82.00 699 GLY A O 1
ATOM 5379 N N . SER A 1 700 ? 12.754 6.212 -6.241 1.00 82.75 700 SER A N 1
ATOM 5380 C CA . SER A 1 700 ? 13.066 6.066 -7.681 1.00 82.75 700 SER A CA 1
ATOM 5381 C C . SER A 1 700 ? 13.743 4.748 -8.050 1.00 82.75 700 SER A C 1
ATOM 5383 O O . SER A 1 700 ? 13.694 4.313 -9.196 1.00 82.75 700 SER A O 1
ATOM 5385 N N . GLU A 1 701 ? 14.369 4.130 -7.061 1.00 78.88 701 GLU A N 1
ATOM 5386 C CA . GLU A 1 701 ? 15.042 2.840 -7.091 1.00 78.88 701 GLU A CA 1
ATOM 5387 C C . GLU A 1 701 ? 14.058 1.667 -7.218 1.00 78.88 701 GLU A C 1
ATOM 5389 O O . GLU A 1 701 ? 14.392 0.628 -7.788 1.00 78.88 701 GLU A O 1
ATOM 5394 N N . THR A 1 702 ? 12.822 1.846 -6.745 1.00 78.25 702 THR A N 1
ATOM 5395 C CA . THR A 1 702 ? 11.819 0.781 -6.691 1.00 78.25 702 THR A CA 1
ATOM 5396 C C . THR A 1 702 ? 11.001 0.742 -7.978 1.00 78.25 702 THR A C 1
ATOM 5398 O O . THR A 1 702 ? 10.072 1.524 -8.177 1.00 78.25 702 THR A O 1
ATOM 5401 N N . THR A 1 703 ? 11.326 -0.196 -8.866 1.00 80.06 703 THR A N 1
ATOM 5402 C CA . THR A 1 703 ? 10.626 -0.368 -10.153 1.00 80.06 703 THR A CA 1
ATOM 5403 C C . THR A 1 703 ? 9.439 -1.332 -10.081 1.00 80.06 703 THR A C 1
ATOM 5405 O O . THR A 1 703 ? 8.537 -1.251 -10.921 1.00 80.06 703 THR A O 1
ATOM 5408 N N . GLN A 1 704 ? 9.400 -2.208 -9.073 1.00 84.88 704 GLN A N 1
ATOM 5409 C CA . GLN A 1 704 ? 8.328 -3.169 -8.815 1.00 84.88 704 GLN A CA 1
ATOM 5410 C C . GLN A 1 704 ? 8.387 -3.649 -7.353 1.00 84.88 704 GLN A C 1
ATOM 5412 O O . GLN A 1 704 ? 9.476 -3.850 -6.825 1.00 84.88 704 GLN A O 1
ATOM 5417 N N . CYS A 1 705 ? 7.229 -3.862 -6.725 1.00 85.06 705 CYS A N 1
ATOM 5418 C CA . CYS A 1 705 ? 7.088 -4.513 -5.419 1.00 85.06 705 CYS A CA 1
ATOM 5419 C C . CYS A 1 705 ? 6.328 -5.822 -5.612 1.00 85.06 705 CYS A C 1
ATOM 5421 O O . CYS A 1 705 ? 5.173 -5.802 -6.040 1.00 85.06 705 CYS A O 1
ATOM 5423 N N . VAL A 1 706 ? 6.985 -6.948 -5.340 1.00 83.06 706 VAL A N 1
ATOM 5424 C CA . VAL A 1 706 ? 6.400 -8.275 -5.570 1.00 83.06 706 VAL A CA 1
ATOM 5425 C C . VAL A 1 706 ? 5.463 -8.715 -4.441 1.00 83.06 706 VAL A C 1
ATOM 5427 O O . VAL A 1 706 ? 4.412 -9.290 -4.712 1.00 83.06 706 VAL A O 1
ATOM 5430 N N . THR A 1 707 ? 5.753 -8.268 -3.217 1.00 84.88 707 THR A N 1
ATOM 5431 C CA . THR A 1 707 ? 4.911 -8.390 -2.023 1.00 84.88 707 THR A CA 1
ATOM 5432 C C . THR A 1 707 ? 4.408 -7.021 -1.554 1.00 84.88 707 THR A C 1
ATOM 5434 O O . THR A 1 707 ? 4.910 -5.967 -1.963 1.00 84.88 707 THR A O 1
ATOM 5437 N N . PHE A 1 708 ? 3.394 -7.018 -0.682 1.00 88.00 708 PHE A N 1
ATOM 5438 C CA . PHE A 1 708 ? 2.909 -5.798 -0.032 1.00 88.00 708 PHE A CA 1
ATOM 5439 C C . PHE A 1 708 ? 4.004 -5.165 0.835 1.00 88.00 708 PHE A C 1
ATOM 5441 O O . PHE A 1 708 ? 4.337 -5.659 1.907 1.00 88.00 708 PHE A O 1
ATOM 5448 N N . THR A 1 709 ? 4.544 -4.039 0.377 1.00 89.25 709 THR A N 1
ATOM 5449 C CA . THR A 1 709 ? 5.653 -3.328 1.022 1.00 89.25 709 THR A CA 1
ATOM 5450 C C . THR A 1 709 ? 5.145 -2.045 1.678 1.00 89.25 709 THR A C 1
ATOM 5452 O O . THR A 1 709 ? 4.386 -1.299 1.061 1.00 89.25 709 THR A O 1
ATOM 5455 N N . ARG A 1 710 ? 5.551 -1.755 2.922 1.00 90.62 710 ARG A N 1
ATOM 5456 C CA . ARG A 1 710 ? 5.100 -0.566 3.676 1.00 90.62 710 ARG A CA 1
ATOM 5457 C C . ARG A 1 710 ? 5.646 0.730 3.069 1.00 90.62 710 ARG A C 1
ATOM 5459 O O . ARG A 1 710 ? 6.850 0.868 2.858 1.00 90.62 710 ARG A O 1
ATOM 5466 N N . ILE A 1 711 ? 4.771 1.694 2.797 1.00 91.69 711 ILE A N 1
ATOM 5467 C CA . ILE A 1 711 ? 5.129 3.017 2.268 1.00 91.69 711 ILE A CA 1
ATOM 5468 C C . ILE A 1 711 ? 5.603 3.910 3.416 1.00 91.69 711 ILE A C 1
ATOM 5470 O O . ILE A 1 711 ? 4.960 3.989 4.464 1.00 91.69 711 ILE A O 1
ATOM 5474 N N . SER A 1 712 ? 6.713 4.621 3.214 1.00 87.62 712 SER A N 1
ATOM 5475 C CA . SER A 1 712 ? 7.214 5.604 4.179 1.00 87.62 712 SER A CA 1
ATOM 5476 C C . SER A 1 712 ? 6.685 7.001 3.858 1.00 87.62 712 SER A C 1
ATOM 5478 O O . SER A 1 712 ? 6.912 7.515 2.761 1.00 87.62 712 SER A O 1
ATOM 5480 N N . PHE A 1 713 ? 6.034 7.632 4.835 1.00 86.62 713 PHE A N 1
ATOM 5481 C CA . PHE A 1 713 ? 5.581 9.020 4.755 1.00 86.62 713 PHE A CA 1
ATOM 5482 C C . PHE A 1 713 ? 6.546 9.958 5.506 1.00 86.62 713 PHE A C 1
ATOM 5484 O O . PHE A 1 713 ? 7.187 9.522 6.462 1.00 86.62 713 PHE A O 1
ATOM 5491 N N . PRO A 1 714 ? 6.659 11.243 5.112 1.00 74.50 714 PRO A N 1
ATOM 5492 C CA . PRO A 1 714 ? 7.549 12.211 5.769 1.00 74.50 714 PRO A CA 1
ATOM 5493 C C . PRO A 1 714 ? 7.221 12.525 7.243 1.00 74.50 714 PRO A C 1
ATOM 5495 O O . PRO A 1 714 ? 8.077 13.028 7.964 1.00 74.50 714 PRO A O 1
ATOM 5498 N N . SER A 1 715 ? 5.997 12.251 7.699 1.00 69.56 715 SER A N 1
ATOM 5499 C CA . SER A 1 715 ? 5.532 12.416 9.085 1.00 69.56 715 SER A CA 1
ATOM 5500 C C . SER A 1 715 ? 4.866 11.124 9.580 1.00 69.56 715 SER A C 1
ATOM 5502 O O . SER A 1 715 ? 4.596 10.228 8.776 1.00 69.56 715 SER A O 1
ATOM 5504 N N . LYS A 1 716 ? 4.590 11.001 10.894 1.00 66.81 716 LYS A N 1
ATOM 5505 C CA . LYS A 1 716 ? 3.738 9.920 11.438 1.00 66.81 716 LYS A CA 1
ATOM 5506 C C . LYS A 1 716 ? 2.323 10.068 10.863 1.00 66.81 716 LYS A C 1
ATOM 5508 O O . LYS A 1 716 ? 1.477 10.768 11.410 1.00 66.81 716 LYS A O 1
ATOM 5513 N N . ALA A 1 717 ? 2.122 9.463 9.704 1.00 67.25 717 ALA A N 1
ATOM 5514 C CA . ALA A 1 717 ? 0.939 9.587 8.880 1.00 67.25 717 ALA A CA 1
ATOM 5515 C C . ALA A 1 717 ? -0.032 8.446 9.189 1.00 67.25 717 ALA A C 1
ATOM 5517 O O . ALA A 1 717 ? 0.265 7.286 8.910 1.00 67.25 717 ALA A O 1
ATOM 5518 N N . HIS A 1 718 ? -1.198 8.781 9.740 1.00 86.44 718 HIS A N 1
ATOM 5519 C CA . HIS A 1 718 ? -2.323 7.854 9.848 1.00 86.44 718 HIS A CA 1
ATOM 5520 C C . HIS A 1 718 ? -3.203 8.018 8.612 1.00 86.44 718 HIS A C 1
ATOM 5522 O O . HIS A 1 718 ? -3.973 8.975 8.533 1.00 86.44 718 HIS A O 1
ATOM 5528 N N . VAL A 1 719 ? -3.046 7.139 7.622 1.00 90.06 719 VAL A N 1
ATOM 5529 C CA . VAL A 1 719 ? -3.808 7.225 6.367 1.00 90.06 719 VAL A CA 1
ATOM 5530 C C . VAL A 1 719 ? -5.205 6.648 6.569 1.00 90.06 719 VAL A C 1
ATOM 5532 O O . VAL A 1 719 ? -5.346 5.545 7.091 1.00 90.06 719 VAL A O 1
ATOM 5535 N N . VAL A 1 720 ? -6.224 7.392 6.136 1.00 89.44 720 VAL A N 1
ATOM 5536 C CA . VAL A 1 720 ? -7.642 7.019 6.280 1.00 89.44 720 VAL A CA 1
ATOM 5537 C C . VAL A 1 720 ? -8.334 6.713 4.962 1.00 89.44 720 VAL A C 1
ATOM 5539 O O . VAL A 1 720 ? -9.369 6.056 4.959 1.00 89.44 720 VAL A O 1
ATOM 5542 N N . GLN A 1 721 ? -7.791 7.198 3.843 1.00 93.06 721 GLN A N 1
ATOM 5543 C CA . GLN A 1 721 ? -8.347 6.917 2.526 1.00 93.06 721 GLN A CA 1
ATOM 5544 C C . GLN A 1 721 ? -7.263 6.941 1.449 1.00 93.06 721 GLN A C 1
ATOM 5546 O O . GLN A 1 721 ? -6.412 7.835 1.432 1.00 93.06 721 GLN A O 1
ATOM 5551 N N . VAL A 1 722 ? -7.310 5.968 0.535 1.00 93.94 722 VAL A N 1
ATOM 5552 C CA . VAL A 1 722 ? -6.419 5.892 -0.633 1.00 93.94 722 VAL A CA 1
ATOM 5553 C C . VAL A 1 722 ? -7.212 5.807 -1.927 1.00 93.94 722 VAL A C 1
ATOM 5555 O O . VAL A 1 722 ? -8.102 4.968 -2.074 1.00 93.94 722 VAL A O 1
ATOM 5558 N N . SER A 1 723 ? -6.825 6.624 -2.906 1.00 94.56 723 SER A N 1
ATOM 5559 C CA . SER A 1 723 ? -7.279 6.515 -4.291 1.00 94.56 723 SER A CA 1
ATOM 5560 C C . SER A 1 723 ? -6.119 6.173 -5.216 1.00 94.56 723 SER A C 1
ATOM 5562 O O . SER A 1 723 ? -5.052 6.779 -5.142 1.00 94.56 723 SER A O 1
ATOM 5564 N N . ALA A 1 724 ? -6.369 5.256 -6.147 1.00 91.75 724 ALA A N 1
ATOM 5565 C CA . ALA A 1 724 ? -5.387 4.762 -7.102 1.00 91.75 724 ALA A CA 1
ATOM 5566 C C . ALA A 1 724 ? -5.920 4.868 -8.537 1.00 91.75 724 ALA A C 1
ATOM 5568 O O . ALA A 1 724 ? -7.050 4.460 -8.822 1.00 91.75 724 ALA A O 1
ATOM 5569 N N . SER A 1 725 ? -5.110 5.396 -9.455 1.00 90.50 725 SER A N 1
ATOM 5570 C CA . SER A 1 725 ? -5.488 5.552 -10.861 1.00 90.50 725 SER A CA 1
ATOM 5571 C C . SER A 1 725 ? -4.541 4.808 -11.811 1.00 90.50 725 SER A C 1
ATOM 5573 O O . SER A 1 725 ? -3.996 3.744 -11.503 1.00 90.50 725 SER A O 1
ATOM 5575 N N . HIS A 1 726 ? -4.414 5.321 -13.033 1.00 90.75 726 HIS A N 1
ATOM 5576 C CA . HIS A 1 726 ? -3.538 4.778 -14.058 1.00 90.75 726 HIS A CA 1
ATOM 5577 C C . HIS A 1 726 ? -2.074 5.173 -13.859 1.00 90.75 726 HIS A C 1
ATOM 5579 O O . HIS A 1 726 ? -1.198 4.368 -14.178 1.00 90.75 726 HIS A O 1
ATOM 5585 N N . ASN A 1 727 ? -1.824 6.396 -13.391 1.00 90.94 727 ASN A N 1
ATOM 5586 C CA . ASN A 1 727 ? -0.503 7.028 -13.387 1.00 90.94 727 ASN A CA 1
ATOM 5587 C C . ASN A 1 727 ? -0.159 7.756 -12.075 1.00 90.94 727 ASN A C 1
ATOM 5589 O O . ASN A 1 727 ? 1.003 8.111 -11.902 1.00 90.94 727 ASN A O 1
ATOM 5593 N N . HIS A 1 728 ? -1.098 7.911 -11.136 1.00 94.56 728 HIS A N 1
ATOM 5594 C CA . HIS A 1 728 ? -0.825 8.477 -9.813 1.00 94.56 728 HIS A CA 1
ATOM 5595 C C . HIS A 1 728 ? -1.709 7.869 -8.714 1.00 94.56 728 HIS A C 1
ATOM 5597 O O . HIS A 1 728 ? -2.714 7.200 -8.981 1.00 94.56 728 HIS A O 1
ATOM 5603 N N . ALA A 1 729 ? -1.310 8.109 -7.470 1.00 95.50 729 ALA A N 1
ATOM 5604 C CA . ALA A 1 729 ? -2.036 7.742 -6.266 1.00 95.50 729 ALA A CA 1
ATOM 5605 C C . ALA A 1 729 ? -2.133 8.942 -5.318 1.00 95.50 729 ALA A C 1
ATOM 5607 O O . ALA A 1 729 ? -1.285 9.840 -5.324 1.00 95.50 729 ALA A O 1
ATOM 5608 N N . ALA A 1 730 ? -3.187 8.953 -4.511 1.00 95.88 730 ALA A N 1
ATOM 5609 C CA . ALA A 1 730 ? -3.470 10.013 -3.558 1.00 95.88 730 ALA A CA 1
ATOM 5610 C C . ALA A 1 730 ? -3.926 9.417 -2.219 1.00 95.88 730 ALA A C 1
ATOM 5612 O O . ALA A 1 730 ? -4.681 8.444 -2.189 1.00 95.88 730 ALA A O 1
ATOM 5613 N N . PHE A 1 731 ? -3.461 10.016 -1.126 1.00 95.38 731 PHE A N 1
ATOM 5614 C CA . PHE A 1 731 ? -3.616 9.538 0.246 1.00 95.38 731 PHE A CA 1
ATOM 5615 C C . PHE A 1 731 ? -4.178 10.667 1.109 1.00 95.38 731 PHE A C 1
ATOM 5617 O O . PHE A 1 731 ? -3.625 11.769 1.113 1.00 95.38 731 PHE A O 1
ATOM 5624 N N . VAL A 1 732 ? -5.241 10.394 1.862 1.00 94.56 732 VAL A N 1
ATOM 5625 C CA . VAL A 1 732 ? -5.805 11.311 2.862 1.00 94.56 732 VAL A CA 1
ATOM 5626 C C . VAL A 1 732 ? -5.377 10.855 4.247 1.00 94.56 732 VAL A C 1
ATOM 5628 O O . VAL A 1 732 ? -5.555 9.693 4.607 1.00 94.56 732 VAL A O 1
ATOM 5631 N N . MET A 1 733 ? -4.828 11.777 5.027 1.00 92.25 733 MET A N 1
ATOM 5632 C CA . MET A 1 733 ? -4.451 11.558 6.422 1.00 92.25 733 MET A CA 1
ATOM 5633 C C . MET A 1 733 ? -5.645 11.779 7.356 1.00 92.25 733 MET A C 1
ATOM 5635 O O . MET A 1 733 ? -6.548 12.550 7.036 1.00 92.25 733 MET A O 1
ATOM 5639 N N . GLN A 1 734 ? -5.626 11.204 8.561 1.00 90.94 734 GLN A N 1
ATOM 5640 C CA . GLN A 1 734 ? -6.613 11.465 9.621 1.00 90.94 734 GLN A CA 1
ATOM 5641 C C . GLN A 1 734 ? -6.732 12.972 9.933 1.00 90.94 734 GLN A C 1
ATOM 5643 O O . GLN A 1 734 ? -7.836 13.489 10.160 1.00 90.94 734 GLN A O 1
ATOM 5648 N N . SER A 1 735 ? -5.606 13.701 9.867 1.00 91.06 735 SER A N 1
ATOM 5649 C CA . SER A 1 735 ? -5.546 15.168 9.987 1.00 91.06 735 SER A CA 1
ATOM 5650 C C . SER A 1 735 ? -6.373 15.887 8.909 1.00 91.06 735 SER A C 1
ATOM 5652 O O . SER A 1 735 ? -6.887 16.980 9.137 1.00 91.06 735 SER A O 1
ATOM 5654 N N . GLY A 1 736 ? -6.583 15.244 7.761 1.00 93.25 736 GLY A N 1
ATOM 5655 C CA . GLY A 1 736 ? -7.199 15.793 6.557 1.00 93.25 736 GLY A CA 1
ATOM 5656 C C . GLY A 1 736 ? -6.187 16.305 5.532 1.00 93.25 736 GLY A C 1
ATOM 5657 O O . GLY A 1 736 ? -6.588 16.806 4.485 1.00 93.25 736 GLY A O 1
ATOM 5658 N N . GLU A 1 737 ? -4.888 16.191 5.801 1.00 95.31 737 GLU A N 1
ATOM 5659 C CA . GLU A 1 737 ? -3.848 16.508 4.821 1.00 95.31 737 GLU A CA 1
ATOM 5660 C C . GLU A 1 737 ? -3.833 15.491 3.676 1.00 95.31 737 GLU A C 1
ATOM 5662 O O . GLU A 1 737 ? -4.146 14.314 3.868 1.00 95.31 737 GLU A O 1
ATOM 5667 N N . VAL A 1 738 ? -3.448 15.947 2.482 1.00 96.50 738 VAL A N 1
ATOM 5668 C CA . VAL A 1 738 ? -3.424 15.118 1.274 1.00 96.50 738 VAL A CA 1
ATOM 5669 C C . VAL A 1 738 ? -2.006 14.981 0.753 1.00 96.50 738 VAL A C 1
ATOM 5671 O O . VAL A 1 738 ? -1.326 15.977 0.503 1.00 96.50 738 VAL A O 1
ATOM 5674 N N . PHE A 1 739 ? -1.586 13.739 0.541 1.00 95.69 739 PHE A N 1
ATOM 5675 C CA . PHE A 1 739 ? -0.318 13.402 -0.090 1.00 95.69 739 PHE A CA 1
ATOM 5676 C C . PHE A 1 739 ? -0.572 12.739 -1.441 1.00 95.69 739 PHE A C 1
ATOM 5678 O O . PHE A 1 739 ? -1.533 11.989 -1.593 1.00 95.69 739 PHE A O 1
ATOM 5685 N N . THR A 1 740 ? 0.295 12.980 -2.419 1.00 95.88 740 THR A N 1
ATOM 5686 C CA . THR A 1 740 ? 0.212 12.357 -3.748 1.00 95.88 740 THR A CA 1
ATOM 5687 C C . THR A 1 740 ? 1.573 11.817 -4.183 1.00 95.88 740 THR A C 1
ATOM 5689 O O . THR A 1 740 ? 2.626 12.305 -3.765 1.00 95.88 740 THR A O 1
ATOM 5692 N N . CYS A 1 741 ? 1.562 10.763 -4.997 1.00 94.81 741 CYS A N 1
ATOM 5693 C CA . CYS A 1 741 ? 2.741 10.228 -5.679 1.00 94.81 741 CYS A CA 1
ATOM 5694 C C . CYS A 1 741 ? 2.364 9.721 -7.078 1.00 94.81 741 CYS A C 1
ATOM 5696 O O . CYS A 1 741 ? 1.187 9.509 -7.372 1.00 94.81 741 CYS A O 1
ATOM 5698 N N . GLY A 1 742 ? 3.353 9.536 -7.950 1.00 93.62 742 GLY A N 1
ATOM 5699 C CA . GLY A 1 742 ? 3.148 9.128 -9.339 1.00 93.62 742 GLY A CA 1
ATOM 5700 C C . GLY A 1 742 ? 3.576 10.173 -10.371 1.00 93.62 742 GLY A C 1
ATOM 5701 O O . GLY A 1 742 ? 4.307 11.121 -10.076 1.00 93.62 742 GLY A O 1
ATOM 5702 N N . ASP A 1 743 ? 3.103 9.997 -11.602 1.00 92.25 743 ASP A N 1
ATOM 5703 C CA . ASP A 1 743 ? 3.321 10.923 -12.709 1.00 92.25 743 ASP A CA 1
ATOM 5704 C C . ASP A 1 743 ? 2.602 12.255 -12.454 1.00 92.25 743 ASP A C 1
ATOM 5706 O O . ASP A 1 743 ? 1.394 12.278 -12.240 1.00 92.25 743 ASP A O 1
ATOM 5710 N N . ASN A 1 744 ? 3.341 13.366 -12.504 1.00 93.56 744 ASN A N 1
ATOM 5711 C CA . ASN A 1 744 ? 2.786 14.717 -12.391 1.00 93.56 744 ASN A CA 1
ATOM 5712 C C . ASN A 1 744 ? 2.949 15.542 -13.681 1.00 93.56 744 ASN A C 1
ATOM 5714 O O . ASN A 1 744 ? 2.757 16.754 -13.658 1.00 93.56 744 ASN A O 1
ATOM 5718 N N . SER A 1 745 ? 3.274 14.920 -14.819 1.00 91.56 745 SER A N 1
ATOM 5719 C CA . SER A 1 745 ? 3.417 15.606 -16.116 1.00 91.56 745 SER A CA 1
ATOM 5720 C C . SER A 1 745 ? 2.157 16.375 -16.539 1.00 91.56 745 SER A C 1
ATOM 5722 O O . SER A 1 745 ? 2.247 17.387 -17.227 1.00 91.56 745 SER A O 1
ATOM 5724 N N . SER A 1 746 ? 0.991 15.914 -16.078 1.00 92.06 746 SER A N 1
ATOM 5725 C CA . SER A 1 746 ? -0.334 16.489 -16.343 1.00 92.06 746 SER A CA 1
ATOM 5726 C C . SER A 1 746 ? -0.903 17.294 -15.165 1.00 92.06 746 SER A C 1
ATOM 5728 O O . SER A 1 746 ? -2.103 17.542 -15.120 1.00 92.06 746 SER A O 1
ATOM 5730 N N . PHE A 1 747 ? -0.075 17.647 -14.174 1.00 94.75 747 PHE A N 1
ATOM 5731 C CA . PHE A 1 747 ? -0.475 18.293 -12.912 1.00 94.75 747 PHE A CA 1
ATOM 5732 C C . PHE A 1 747 ? -1.447 17.495 -12.024 1.00 94.75 747 PHE A C 1
ATOM 5734 O O . PHE A 1 747 ? -2.004 18.031 -11.064 1.00 94.75 747 PHE A O 1
ATOM 5741 N N . CYS A 1 748 ? -1.681 16.217 -12.319 1.00 93.88 748 CYS A N 1
ATOM 5742 C CA . CYS A 1 748 ? -2.678 15.405 -11.625 1.00 93.88 748 CYS A CA 1
ATOM 5743 C C . CYS A 1 748 ? -2.354 15.126 -10.157 1.00 93.88 748 CYS A C 1
ATOM 5745 O O . CYS A 1 748 ? -3.273 14.881 -9.381 1.00 93.88 748 CYS A O 1
ATOM 5747 N N . CYS A 1 749 ? -1.092 15.235 -9.740 1.00 94.62 749 CYS A N 1
ATOM 5748 C CA . CYS A 1 749 ? -0.718 15.140 -8.331 1.00 94.62 749 CYS A CA 1
ATOM 5749 C C . CYS A 1 749 ? -0.946 16.460 -7.567 1.00 94.62 749 CYS A C 1
ATOM 5751 O O . CYS A 1 749 ? -0.740 16.497 -6.357 1.00 94.62 749 CYS A O 1
ATOM 5753 N N . GLY A 1 750 ? -1.367 17.540 -8.237 1.00 94.81 750 GLY A N 1
ATOM 5754 C CA . GLY A 1 750 ? -1.705 18.819 -7.604 1.00 94.81 750 GLY A CA 1
ATOM 5755 C C . GLY A 1 750 ? -0.508 19.702 -7.259 1.00 94.81 750 GLY A C 1
ATOM 5756 O O . GLY A 1 750 ? -0.628 20.599 -6.420 1.00 94.81 750 GLY A O 1
ATOM 5757 N N . HIS A 1 751 ? 0.637 19.466 -7.901 1.00 94.19 751 HIS A N 1
ATOM 5758 C CA . HIS A 1 751 ? 1.839 20.274 -7.729 1.00 94.19 751 HIS A CA 1
ATOM 5759 C C . HIS A 1 751 ? 2.247 20.958 -9.032 1.00 94.19 751 HIS A C 1
ATOM 5761 O O . HIS A 1 751 ? 2.105 20.395 -10.117 1.00 94.19 751 HIS A O 1
ATOM 5767 N N . LYS A 1 752 ? 2.814 22.162 -8.913 1.00 91.56 752 LYS A N 1
ATOM 5768 C CA . LYS A 1 752 ? 3.182 23.001 -10.064 1.00 91.56 752 LYS A CA 1
ATOM 5769 C C . LYS A 1 752 ? 4.369 22.460 -10.868 1.00 91.56 752 LYS A C 1
ATOM 5771 O O . LYS A 1 752 ? 4.511 22.814 -12.032 1.00 91.56 752 LYS A O 1
ATOM 5776 N N . ASP A 1 753 ? 5.234 21.652 -10.261 1.00 87.94 753 ASP A N 1
ATOM 5777 C CA . ASP A 1 753 ? 6.423 21.085 -10.894 1.00 87.94 753 ASP A CA 1
ATOM 5778 C C . ASP A 1 753 ? 6.102 19.800 -11.671 1.00 87.94 753 ASP A C 1
ATOM 5780 O O . ASP A 1 753 ? 5.645 18.812 -11.103 1.00 87.94 753 ASP A O 1
ATOM 5784 N N . THR A 1 754 ? 6.380 19.799 -12.975 1.00 80.81 754 THR A N 1
ATOM 5785 C CA . THR A 1 754 ? 6.060 18.688 -13.896 1.00 80.81 754 THR A CA 1
ATOM 5786 C C . THR A 1 754 ? 7.289 17.941 -14.410 1.00 80.81 754 THR A C 1
ATOM 5788 O O . THR A 1 754 ? 7.164 16.956 -15.133 1.00 80.81 754 THR A O 1
ATOM 5791 N N . ASN A 1 755 ? 8.492 18.389 -14.043 1.00 71.88 755 ASN A N 1
ATOM 5792 C CA . ASN A 1 755 ? 9.736 17.915 -14.653 1.00 71.88 755 ASN A CA 1
ATOM 5793 C C . ASN A 1 755 ? 10.096 16.469 -14.285 1.00 71.88 755 ASN A C 1
ATOM 5795 O O . ASN A 1 755 ? 10.937 15.872 -14.958 1.00 71.88 755 ASN A O 1
ATOM 5799 N N . ARG A 1 756 ? 9.530 15.913 -13.202 1.00 77.38 756 ARG A N 1
ATOM 5800 C CA . ARG A 1 756 ? 9.815 14.549 -12.735 1.00 77.38 756 ARG A CA 1
ATOM 5801 C C . ARG A 1 756 ? 8.600 13.915 -12.051 1.00 77.38 756 ARG A C 1
ATOM 5803 O O . ARG A 1 756 ? 7.832 14.633 -11.411 1.00 77.38 756 ARG A O 1
ATOM 5810 N N . PRO A 1 757 ? 8.458 12.580 -12.127 1.00 88.31 757 PRO A N 1
ATOM 5811 C CA . PRO A 1 757 ? 7.507 11.857 -11.296 1.00 88.31 757 PRO A CA 1
ATOM 5812 C C . PRO A 1 757 ? 7.822 12.007 -9.803 1.00 88.31 757 PRO A C 1
ATOM 5814 O O . PRO A 1 757 ? 8.974 12.201 -9.403 1.00 88.31 757 PRO A O 1
ATOM 5817 N N . ILE A 1 758 ? 6.788 11.884 -8.980 1.00 92.44 758 ILE A N 1
ATOM 5818 C CA . ILE A 1 758 ? 6.853 11.992 -7.525 1.00 92.44 758 ILE A CA 1
ATOM 5819 C C . ILE A 1 758 ? 6.977 10.582 -6.957 1.00 92.44 758 ILE A C 1
ATOM 5821 O O . ILE A 1 758 ? 5.999 9.847 -6.865 1.00 92.44 758 ILE A O 1
ATOM 5825 N N . TYR A 1 759 ? 8.196 10.194 -6.593 1.00 90.38 759 TYR A N 1
ATOM 5826 C CA . TYR A 1 759 ? 8.509 8.817 -6.197 1.00 90.38 759 TYR A CA 1
ATOM 5827 C C . TYR A 1 759 ? 8.203 8.470 -4.738 1.00 90.38 759 TYR A C 1
ATOM 5829 O O . TYR A 1 759 ? 8.180 7.293 -4.385 1.00 90.38 759 TYR A O 1
ATOM 5837 N N . ARG A 1 760 ? 7.984 9.473 -3.887 1.00 92.19 760 ARG A N 1
ATOM 5838 C CA . ARG A 1 760 ? 7.584 9.314 -2.483 1.00 92.19 760 ARG A CA 1
ATOM 5839 C C . ARG A 1 760 ? 6.406 10.242 -2.199 1.00 92.19 760 ARG A C 1
ATOM 5841 O O . ARG A 1 760 ? 6.421 11.347 -2.747 1.00 92.19 760 ARG A O 1
ATOM 5848 N N . PRO A 1 761 ? 5.415 9.832 -1.382 1.00 94.69 761 PRO A N 1
ATOM 5849 C CA . PRO A 1 761 ? 4.244 10.655 -1.102 1.00 94.69 761 PRO A CA 1
ATOM 5850 C C . PRO A 1 761 ? 4.643 12.069 -0.675 1.00 94.69 761 PRO A C 1
ATOM 5852 O O . PRO A 1 761 ? 5.403 12.247 0.281 1.00 94.69 761 PRO A O 1
ATOM 5855 N N . ARG A 1 762 ? 4.131 13.073 -1.389 1.00 93.69 762 ARG A N 1
ATOM 5856 C CA . ARG A 1 762 ? 4.427 14.490 -1.157 1.00 93.69 762 ARG A CA 1
ATOM 5857 C C . ARG A 1 762 ? 3.161 15.248 -0.785 1.00 93.69 762 ARG A C 1
ATOM 5859 O O . ARG A 1 762 ? 2.131 15.067 -1.424 1.00 93.69 762 ARG A O 1
ATOM 5866 N N . LEU A 1 763 ? 3.252 16.114 0.224 1.00 95.00 763 LEU A N 1
ATOM 5867 C CA . LEU A 1 763 ? 2.140 16.950 0.678 1.00 95.00 763 LEU A CA 1
ATOM 5868 C C . LEU A 1 763 ? 1.695 17.919 -0.428 1.00 95.00 763 LEU A C 1
ATOM 5870 O O . LEU A 1 763 ? 2.511 18.659 -0.986 1.00 95.00 763 LEU A O 1
ATOM 5874 N N . VAL A 1 764 ? 0.397 17.953 -0.723 1.00 96.38 764 VAL A N 1
ATOM 5875 C CA . VAL A 1 764 ? -0.197 18.919 -1.653 1.00 96.38 764 VAL A CA 1
ATOM 5876 C C . VAL A 1 764 ? -0.342 20.268 -0.945 1.00 96.38 764 VAL A C 1
ATOM 5878 O O . VAL A 1 764 ? -1.383 20.580 -0.373 1.00 96.38 764 VAL A O 1
ATOM 5881 N N . GLU A 1 765 ? 0.713 21.085 -0.988 1.00 94.75 765 GLU A N 1
ATOM 5882 C CA . GLU A 1 765 ? 0.806 22.373 -0.269 1.00 94.75 765 GLU A CA 1
ATOM 5883 C C . GLU A 1 765 ? -0.382 23.318 -0.512 1.00 94.75 765 GLU A C 1
ATOM 5885 O O . GLU A 1 765 ? -0.805 24.039 0.386 1.00 94.75 765 GLU A O 1
ATOM 5890 N N . ALA A 1 766 ? -0.970 23.295 -1.710 1.00 96.19 766 ALA A N 1
ATOM 5891 C CA . ALA A 1 766 ? -2.127 24.127 -2.046 1.00 96.19 766 ALA A CA 1
ATOM 5892 C C . ALA A 1 766 ? -3.403 23.781 -1.248 1.00 96.19 766 ALA A C 1
ATOM 5894 O O . ALA A 1 766 ? -4.327 24.589 -1.212 1.00 96.19 766 ALA A O 1
ATOM 5895 N N . LEU A 1 767 ? -3.460 22.603 -0.616 1.00 96.56 767 LEU A N 1
ATOM 5896 C CA . LEU A 1 767 ? -4.551 22.167 0.264 1.00 96.56 767 LEU A CA 1
ATOM 5897 C C . LEU A 1 767 ? -4.178 22.246 1.752 1.00 96.56 767 LEU A C 1
ATOM 5899 O O . LEU A 1 767 ? -4.931 21.775 2.605 1.00 96.56 767 LEU A O 1
ATOM 5903 N N . LYS A 1 768 ? -3.030 22.835 2.103 1.00 92.56 768 LYS A N 1
ATOM 5904 C CA . LYS A 1 768 ? -2.627 22.986 3.503 1.00 92.56 768 LYS A CA 1
ATOM 5905 C C . LYS A 1 768 ? -3.657 23.827 4.266 1.00 92.56 768 LYS A C 1
ATOM 5907 O O . LYS A 1 768 ? -4.005 24.927 3.849 1.00 92.56 768 LYS A O 1
ATOM 5912 N N . GLY A 1 769 ? -4.158 23.292 5.380 1.00 91.75 769 GLY A N 1
ATOM 5913 C CA . GLY A 1 769 ? -5.241 23.905 6.162 1.00 91.75 769 GLY A CA 1
ATOM 5914 C C . GLY A 1 769 ? -6.658 23.639 5.630 1.00 91.75 769 GLY A C 1
ATOM 5915 O O . GLY A 1 769 ? -7.622 24.103 6.233 1.00 91.75 769 GLY A O 1
ATOM 5916 N N . VAL A 1 770 ? -6.808 22.871 4.545 1.00 96.38 770 VAL A N 1
ATOM 5917 C CA . VAL A 1 770 ? -8.102 22.453 3.990 1.00 96.38 770 VAL A CA 1
ATOM 5918 C C . VAL A 1 770 ? -8.301 20.958 4.273 1.00 96.38 770 VAL A C 1
ATOM 5920 O O . VAL A 1 770 ? -7.826 20.118 3.506 1.00 96.38 770 VAL A O 1
ATOM 5923 N N . PRO A 1 771 ? -8.982 20.582 5.372 1.00 96.44 771 PRO A N 1
ATOM 5924 C CA . PRO A 1 771 ? -9.060 19.188 5.786 1.00 96.44 771 PRO A CA 1
ATOM 5925 C C . PRO A 1 771 ? -9.927 18.375 4.819 1.00 96.44 771 PRO A C 1
ATOM 5927 O O . PRO A 1 771 ? -11.145 18.563 4.729 1.00 96.44 771 PRO A O 1
ATOM 5930 N N . CYS A 1 772 ? -9.293 17.446 4.112 1.00 97.12 772 CYS A N 1
ATOM 5931 C CA . CYS A 1 772 ? -9.921 16.505 3.195 1.00 97.12 772 CYS A CA 1
ATOM 5932 C C . CYS A 1 772 ? -10.427 15.247 3.912 1.00 97.12 772 CYS A C 1
ATOM 5934 O O . CYS A 1 772 ? -9.916 14.870 4.966 1.00 97.12 772 CYS A O 1
ATOM 5936 N N . LYS A 1 773 ? -11.467 14.619 3.353 1.00 94.81 773 LYS A N 1
ATOM 5937 C CA . LYS A 1 773 ? -11.969 13.301 3.783 1.00 94.81 773 LYS A CA 1
ATOM 5938 C C . LYS A 1 773 ? -11.872 12.238 2.691 1.00 94.81 773 LYS A C 1
ATOM 5940 O O . LYS A 1 773 ? -11.761 11.067 3.013 1.00 94.81 773 LYS A O 1
ATOM 5945 N N . GLN A 1 774 ? -11.909 12.637 1.419 1.00 96.38 774 GLN A N 1
ATOM 5946 C CA . GLN A 1 774 ? -11.883 11.712 0.289 1.00 96.38 774 GLN A CA 1
ATOM 5947 C C . GLN A 1 774 ? -11.134 12.339 -0.890 1.00 96.38 774 GLN A C 1
ATOM 5949 O O . GLN A 1 774 ? -11.244 13.542 -1.138 1.00 96.38 774 GLN A O 1
ATOM 5954 N N . VAL A 1 775 ? -10.412 11.519 -1.645 1.00 97.31 775 VAL A N 1
ATOM 5955 C CA . VAL A 1 775 ? -9.847 11.862 -2.952 1.00 97.31 775 VAL A CA 1
ATOM 5956 C C . VAL A 1 775 ? -10.282 10.841 -3.999 1.00 97.31 775 VAL A C 1
ATOM 5958 O O . VAL A 1 775 ? -10.476 9.665 -3.693 1.00 97.31 775 VAL A O 1
ATOM 5961 N N . ALA A 1 776 ? -10.433 11.291 -5.242 1.00 97.31 776 ALA A N 1
ATOM 5962 C CA . ALA A 1 776 ? -10.739 10.445 -6.388 1.00 97.31 776 ALA A CA 1
ATOM 5963 C C . ALA A 1 776 ? -9.802 10.785 -7.555 1.00 97.31 776 ALA A C 1
ATOM 5965 O O . ALA A 1 776 ? -9.796 11.907 -8.064 1.00 97.31 776 ALA A O 1
ATOM 5966 N N . ALA A 1 777 ? -9.007 9.799 -7.965 1.00 96.12 777 ALA A N 1
ATOM 5967 C CA . ALA A 1 777 ? -7.963 9.933 -8.976 1.00 96.12 777 ALA A CA 1
ATOM 5968 C C . ALA A 1 777 ? -8.445 9.414 -10.346 1.00 96.12 777 ALA A C 1
ATOM 5970 O O . ALA A 1 777 ? -8.727 8.223 -10.515 1.00 96.12 777 ALA A O 1
ATOM 5971 N N . GLY A 1 778 ? -8.527 10.309 -11.333 1.00 95.62 778 GLY A N 1
ATOM 5972 C CA . GLY A 1 778 ? -8.824 9.994 -12.735 1.00 95.62 778 GLY A CA 1
ATOM 5973 C C . GLY A 1 778 ? -7.563 9.671 -13.548 1.00 95.62 778 GLY A C 1
ATOM 5974 O O . GLY A 1 778 ? -6.496 9.454 -12.981 1.00 95.62 778 GLY A O 1
ATOM 5975 N N . LEU A 1 779 ? -7.647 9.627 -14.888 1.00 93.19 779 LEU A N 1
ATOM 5976 C CA . LEU A 1 779 ? -6.474 9.310 -15.730 1.00 93.19 779 LEU A CA 1
ATOM 5977 C C . LEU A 1 779 ? -5.361 10.357 -15.606 1.00 93.19 779 LEU A C 1
ATOM 5979 O O . LEU A 1 779 ? -4.221 9.980 -15.423 1.00 93.19 779 LEU A O 1
ATOM 5983 N N . ASN A 1 780 ? -5.691 11.644 -15.717 1.00 95.25 780 ASN A N 1
ATOM 5984 C CA . ASN A 1 780 ? -4.734 12.762 -15.707 1.00 95.25 780 ASN A CA 1
ATOM 5985 C C . ASN A 1 780 ? -5.248 13.931 -14.850 1.00 95.25 780 ASN A C 1
ATOM 5987 O O . ASN A 1 780 ? -4.931 15.090 -15.106 1.00 95.25 780 ASN A O 1
ATOM 5991 N N . PHE A 1 781 ? -6.074 13.647 -13.845 1.00 97.88 781 PHE A N 1
ATOM 5992 C CA . PHE A 1 781 ? -6.627 14.656 -12.946 1.00 97.88 781 PHE A CA 1
ATOM 5993 C C . PHE A 1 781 ? -7.006 14.039 -11.597 1.00 97.88 781 PHE A C 1
ATOM 5995 O O . PHE A 1 781 ? -7.233 12.830 -11.520 1.00 97.88 781 PHE A O 1
ATOM 6002 N N . THR A 1 782 ? -7.122 14.876 -10.568 1.00 98.38 782 THR A N 1
ATOM 6003 C CA . THR A 1 782 ? -7.563 14.479 -9.222 1.00 98.38 782 THR A CA 1
ATOM 6004 C C . THR A 1 782 ? -8.653 15.410 -8.726 1.00 98.38 782 THR A C 1
ATOM 6006 O O . THR A 1 782 ? -8.600 16.621 -8.955 1.00 98.38 782 THR A O 1
ATOM 6009 N N . VAL A 1 783 ? -9.619 14.837 -8.013 1.00 98.56 783 VAL A N 1
ATOM 6010 C CA . VAL A 1 783 ? -10.685 15.550 -7.310 1.00 98.56 783 VAL A CA 1
ATOM 6011 C C . VAL A 1 783 ? -10.554 15.286 -5.811 1.00 98.56 783 VAL A C 1
ATOM 6013 O O . VAL A 1 783 ? -10.299 14.157 -5.395 1.00 98.56 783 VAL A O 1
ATOM 6016 N N . PHE A 1 784 ? -10.730 16.325 -5.002 1.00 98.50 784 PHE A N 1
ATOM 6017 C CA . PHE A 1 784 ? -10.560 16.311 -3.551 1.00 98.50 784 PHE A CA 1
ATOM 6018 C C . PHE A 1 784 ? -11.854 16.776 -2.895 1.00 98.50 784 PHE A C 1
ATOM 6020 O O . PHE A 1 784 ? -12.417 17.796 -3.291 1.00 98.50 784 PHE A O 1
ATOM 6027 N N . LEU A 1 785 ? -12.308 16.051 -1.880 1.00 98.38 785 LEU A N 1
ATOM 6028 C CA . LEU A 1 785 ? -13.510 16.358 -1.118 1.00 98.38 785 LEU A CA 1
ATOM 6029 C C . LEU A 1 785 ? -13.142 16.697 0.326 1.00 98.38 785 LEU A C 1
ATOM 6031 O O . LEU A 1 785 ? -12.535 15.889 1.037 1.00 98.38 785 LEU A O 1
ATOM 6035 N N . THR A 1 786 ? -13.539 17.886 0.774 1.00 98.00 786 THR A N 1
ATOM 6036 C CA . THR A 1 786 ? -13.278 18.359 2.136 1.00 98.00 786 THR A CA 1
ATOM 6037 C C . THR A 1 786 ? -14.234 17.753 3.162 1.00 98.00 786 THR A C 1
ATOM 6039 O O . THR A 1 786 ? -15.334 17.309 2.826 1.00 98.00 786 THR A O 1
ATOM 6042 N N . LYS A 1 787 ? -13.855 17.785 4.448 1.00 95.31 787 LYS A N 1
ATOM 6043 C CA . LYS A 1 787 ? -14.740 17.412 5.570 1.00 95.31 787 LYS A CA 1
ATOM 6044 C C . LYS A 1 787 ? -16.016 18.270 5.626 1.00 95.31 787 LYS A C 1
ATOM 6046 O O . LYS A 1 787 ? -17.028 17.811 6.135 1.00 95.31 787 LYS A O 1
ATOM 6051 N N . GLN A 1 788 ? -15.979 19.478 5.058 1.00 94.81 788 GLN A N 1
ATOM 6052 C CA . GLN A 1 788 ? -17.118 20.404 4.953 1.00 94.81 788 GLN A CA 1
ATOM 6053 C C . GLN A 1 788 ? -18.015 20.121 3.730 1.00 94.81 788 GLN A C 1
ATOM 6055 O O . GLN A 1 788 ? -19.089 20.702 3.607 1.00 94.81 788 GLN A O 1
ATOM 6060 N N . GLY A 1 789 ? -17.584 19.241 2.819 1.00 96.19 789 GLY A N 1
ATOM 6061 C CA . GLY A 1 789 ? -18.304 18.914 1.587 1.00 96.19 789 GLY A CA 1
ATOM 6062 C C . GLY A 1 789 ? -18.001 19.827 0.398 1.00 96.19 789 GLY A C 1
ATOM 6063 O O . GLY A 1 789 ? -18.749 19.822 -0.575 1.00 96.19 789 GLY A O 1
ATOM 6064 N N . HIS A 1 790 ? -16.910 20.597 0.447 1.00 98.00 790 HIS A N 1
ATOM 6065 C CA . HIS A 1 790 ? -16.420 21.366 -0.699 1.00 98.00 790 HIS A CA 1
ATOM 6066 C C . HIS A 1 790 ? -15.561 20.489 -1.614 1.00 98.00 790 HIS A C 1
ATOM 6068 O O . HIS A 1 790 ? -14.831 19.619 -1.136 1.00 98.00 790 HIS A O 1
ATOM 6074 N N . VAL A 1 791 ? -15.603 20.752 -2.923 1.00 98.62 791 VAL A N 1
ATOM 6075 C CA . VAL A 1 791 ? -14.873 19.964 -3.924 1.00 98.62 791 VAL A CA 1
ATOM 6076 C C . VAL A 1 791 ? -13.818 20.811 -4.619 1.00 98.62 791 VAL A C 1
ATOM 6078 O O . VAL A 1 791 ? -14.124 21.872 -5.159 1.00 98.62 791 VAL A O 1
ATOM 6081 N N . TYR A 1 792 ? -12.585 20.315 -4.639 1.00 98.75 792 TYR A N 1
ATOM 6082 C CA . TYR A 1 792 ? -11.469 20.897 -5.378 1.00 98.75 792 TYR A CA 1
ATOM 6083 C C . TYR A 1 792 ? -11.034 19.946 -6.494 1.00 98.75 792 TYR A C 1
ATOM 6085 O O . TYR A 1 792 ? -11.157 18.732 -6.350 1.00 98.75 792 TYR A O 1
ATOM 6093 N N . SER A 1 793 ? -10.483 20.465 -7.587 1.00 98.56 793 SER A N 1
ATOM 6094 C CA . SER A 1 793 ? -9.964 19.648 -8.689 1.00 98.56 793 SER A CA 1
ATOM 6095 C C . SER A 1 793 ? -8.671 20.227 -9.276 1.00 98.56 793 SER A C 1
ATOM 6097 O O . SER A 1 793 ? -8.415 21.431 -9.204 1.00 98.56 793 SER A O 1
ATOM 6099 N N . CYS A 1 794 ? -7.804 19.357 -9.800 1.00 98.25 794 CYS A N 1
ATOM 6100 C CA . CYS A 1 794 ? -6.568 19.734 -10.497 1.00 98.25 794 CYS A CA 1
ATOM 6101 C C . CYS A 1 794 ? -6.174 18.714 -11.568 1.00 98.25 794 CYS A C 1
ATOM 6103 O O . CYS A 1 794 ? -6.637 17.573 -11.534 1.00 98.25 794 CYS A O 1
ATOM 6105 N N . GLY A 1 795 ? -5.293 19.112 -12.484 1.00 97.31 795 GLY A N 1
ATOM 6106 C CA . GLY A 1 795 ? -4.789 18.279 -13.573 1.00 97.31 795 GLY A CA 1
ATOM 6107 C C . GLY A 1 795 ? -5.216 18.765 -14.957 1.00 97.31 795 GLY A C 1
ATOM 6108 O O . GLY A 1 795 ? -5.486 19.954 -15.154 1.00 97.31 795 GLY A O 1
ATOM 6109 N N . THR A 1 796 ? -5.298 17.833 -15.906 1.00 96.62 796 THR A N 1
ATOM 6110 C CA . THR A 1 796 ? -5.772 18.082 -17.273 1.00 96.62 796 THR A CA 1
ATOM 6111 C C . THR A 1 796 ? -7.281 18.313 -17.320 1.00 96.62 796 THR A C 1
ATOM 6113 O O . THR A 1 796 ? -8.040 17.578 -16.687 1.00 96.62 796 THR A O 1
ATOM 6116 N N . ASN A 1 797 ? -7.724 19.266 -18.143 1.00 97.50 797 ASN A N 1
ATOM 6117 C CA . ASN A 1 797 ? -9.124 19.672 -18.274 1.00 97.50 797 ASN A CA 1
ATOM 6118 C C . ASN A 1 797 ? -9.658 19.683 -19.720 1.00 97.50 797 ASN A C 1
ATOM 6120 O O . ASN A 1 797 ? -10.612 20.390 -20.034 1.00 97.50 797 ASN A O 1
ATOM 6124 N N . THR A 1 798 ? -9.071 18.901 -20.624 1.00 96.12 798 THR A N 1
ATOM 6125 C CA . THR A 1 798 ? -9.412 18.897 -22.064 1.00 96.12 798 THR A CA 1
ATOM 6126 C C . THR A 1 798 ? -10.887 18.649 -22.403 1.00 96.12 798 THR A C 1
ATOM 6128 O O . THR A 1 798 ? -11.325 19.015 -23.488 1.00 96.12 798 THR A O 1
ATOM 6131 N N . HIS A 1 799 ? -11.656 18.044 -21.498 1.00 95.94 799 HIS A N 1
ATOM 6132 C CA . HIS A 1 799 ? -13.077 17.735 -21.667 1.00 95.94 799 HIS A CA 1
ATOM 6133 C C . HIS A 1 799 ? -13.945 18.341 -20.550 1.00 95.94 799 HIS A C 1
ATOM 6135 O O . HIS A 1 799 ? -15.076 17.903 -20.360 1.00 95.94 799 HIS A O 1
ATOM 6141 N N . GLY A 1 800 ? -13.426 19.301 -19.776 1.00 97.00 800 GLY A N 1
ATOM 6142 C CA . GLY A 1 800 ? -14.140 19.901 -18.644 1.00 97.00 800 GLY A CA 1
ATOM 6143 C C . GLY A 1 800 ? -14.235 19.014 -17.398 1.00 97.00 800 GLY A C 1
ATOM 6144 O O . GLY A 1 800 ? -15.052 19.276 -16.518 1.00 97.00 800 GLY A O 1
ATOM 6145 N N . GLN A 1 801 ? -13.412 17.965 -17.294 1.00 97.62 801 GLN A N 1
ATOM 6146 C CA . GLN A 1 801 ? -13.409 17.020 -16.168 1.00 97.62 801 GLN A CA 1
ATOM 6147 C C . GLN A 1 801 ? -13.053 17.647 -14.812 1.00 97.62 801 GLN A C 1
ATOM 6149 O O . GLN A 1 801 ? -13.212 16.994 -13.785 1.00 97.62 801 GLN A O 1
ATOM 6154 N N . LEU A 1 802 ? -12.591 18.901 -14.791 1.00 98.38 802 LEU A N 1
ATOM 6155 C CA . LEU A 1 802 ? -12.358 19.655 -13.560 1.00 98.38 802 LEU A CA 1
ATOM 6156 C C . LEU A 1 802 ? -13.587 20.447 -13.086 1.00 98.38 802 LEU A C 1
ATOM 6158 O O . LEU A 1 802 ? -13.597 20.883 -11.939 1.00 98.38 802 LEU A O 1
ATOM 6162 N N . GLY A 1 803 ? -14.617 20.621 -13.924 1.00 97.94 803 GLY A N 1
ATOM 6163 C CA . GLY A 1 803 ? -15.901 21.210 -13.523 1.00 97.94 803 GLY A CA 1
ATOM 6164 C C . GLY A 1 803 ? -15.915 22.737 -13.372 1.00 97.94 803 GLY A C 1
ATOM 6165 O O . GLY A 1 803 ? -16.790 23.274 -12.698 1.00 97.94 803 GLY A O 1
ATOM 6166 N N . HIS A 1 804 ? -14.952 23.455 -13.958 1.00 98.06 804 HIS A N 1
ATOM 6167 C CA . HIS A 1 804 ? -14.828 24.916 -13.818 1.00 98.06 804 HIS A CA 1
ATOM 6168 C C . HIS A 1 804 ? -15.519 25.738 -14.919 1.00 98.06 804 HIS A C 1
ATOM 6170 O O . HIS A 1 804 ? -15.375 26.958 -14.935 1.00 98.06 804 HIS A O 1
ATOM 6176 N N . GLY A 1 805 ? -16.246 25.099 -15.838 1.00 97.56 805 GLY A N 1
ATOM 6177 C CA . GLY A 1 805 ? -16.898 25.767 -16.971 1.00 97.56 805 GLY A CA 1
ATOM 6178 C C . GLY A 1 805 ? -15.955 26.156 -18.108 1.00 97.56 805 GLY A C 1
ATOM 6179 O O . GLY A 1 805 ? -16.331 26.927 -18.984 1.00 97.56 805 GLY A O 1
ATOM 6180 N N . ASP A 1 806 ? -14.740 25.615 -18.103 1.00 97.19 806 ASP A N 1
ATOM 6181 C CA . ASP A 1 806 ? -13.706 25.837 -19.109 1.00 97.19 806 ASP A CA 1
ATOM 6182 C C . ASP A 1 806 ? -12.953 24.528 -19.403 1.00 97.19 806 ASP A C 1
ATOM 6184 O O . ASP A 1 806 ? -13.205 23.499 -18.768 1.00 97.19 806 ASP A O 1
ATOM 6188 N N . THR A 1 807 ? -12.017 24.573 -20.354 1.00 97.38 807 THR A N 1
ATOM 6189 C CA . THR A 1 807 ? -11.117 23.460 -20.700 1.00 97.38 807 THR A CA 1
ATOM 6190 C C . THR A 1 807 ? -9.668 23.717 -20.273 1.00 97.38 807 THR A C 1
ATOM 6192 O O . THR A 1 807 ? -8.735 23.174 -20.864 1.00 97.38 807 THR A O 1
ATOM 6195 N N . MET A 1 808 ? -9.453 24.594 -19.288 1.00 97.75 808 MET A N 1
ATOM 6196 C CA . MET A 1 808 ? -8.119 25.005 -18.850 1.00 97.75 808 MET A CA 1
ATOM 6197 C C . MET A 1 808 ? -7.587 24.079 -17.759 1.00 97.75 808 MET A C 1
ATOM 6199 O O . MET A 1 808 ? -8.245 23.876 -16.734 1.00 97.75 808 MET A O 1
ATOM 6203 N N . ASP A 1 809 ? -6.374 23.569 -17.959 1.00 97.06 809 ASP A N 1
ATOM 6204 C CA . ASP A 1 809 ? -5.662 22.768 -16.966 1.00 97.06 809 ASP A CA 1
ATOM 6205 C C . ASP A 1 809 ? -5.435 23.564 -15.672 1.00 97.06 809 ASP A C 1
ATOM 6207 O O . ASP A 1 809 ? -5.252 24.789 -15.674 1.00 97.06 809 ASP A O 1
ATOM 6211 N N . ARG A 1 810 ? -5.438 22.862 -14.536 1.00 97.44 810 ARG A N 1
ATOM 6212 C CA . ARG A 1 810 ? -5.229 23.464 -13.213 1.00 97.44 810 ARG A CA 1
ATOM 6213 C C . ARG A 1 810 ? -4.003 22.835 -12.549 1.00 97.44 810 ARG A C 1
ATOM 6215 O O . ARG A 1 810 ? -4.099 21.700 -12.087 1.00 97.44 810 ARG A O 1
ATOM 6222 N N . PRO A 1 811 ? -2.873 23.565 -12.452 1.00 95.25 811 PRO A N 1
ATOM 6223 C CA . PRO A 1 811 ? -1.639 23.051 -11.851 1.00 95.25 811 PRO A CA 1
ATOM 6224 C C . PRO A 1 811 ? -1.743 22.676 -10.369 1.00 95.25 811 PRO A C 1
ATOM 6226 O O . PRO A 1 811 ? -0.950 21.894 -9.855 1.00 95.25 811 PRO A O 1
ATOM 6229 N N . THR A 1 812 ? -2.696 23.283 -9.666 1.00 96.69 812 THR A N 1
ATOM 6230 C CA . THR A 1 812 ? -2.956 23.067 -8.242 1.00 96.69 812 THR A CA 1
ATOM 6231 C C . THR A 1 812 ? -4.462 22.982 -8.002 1.00 96.69 812 THR A C 1
ATOM 6233 O O . THR A 1 812 ? -5.214 23.584 -8.775 1.00 96.69 812 THR A O 1
ATOM 6236 N N . PRO A 1 813 ? -4.910 22.290 -6.938 1.00 98.38 813 PRO A N 1
ATOM 6237 C CA . PRO A 1 813 ? -6.322 22.175 -6.574 1.00 98.38 813 PRO A CA 1
ATOM 6238 C C . PRO A 1 813 ? -7.047 23.521 -6.555 1.00 98.38 813 PRO A C 1
ATOM 6240 O O . PRO A 1 813 ? -6.630 24.454 -5.870 1.00 98.38 813 PRO A O 1
ATOM 6243 N N . LYS A 1 814 ? -8.144 23.613 -7.311 1.00 98.31 814 LYS A N 1
ATOM 6244 C CA . LYS A 1 814 ? -9.029 24.779 -7.375 1.00 98.31 814 LYS A CA 1
ATOM 6245 C C . LYS A 1 814 ? -10.442 24.374 -6.964 1.00 98.31 814 LYS A C 1
ATOM 6247 O O . LYS A 1 814 ? -10.925 23.325 -7.374 1.00 98.31 814 LYS A O 1
ATOM 6252 N N . LEU A 1 815 ? -11.097 25.214 -6.168 1.00 98.31 815 LEU A N 1
ATOM 6253 C CA . LEU A 1 815 ? -12.476 25.018 -5.724 1.00 98.31 815 LEU A CA 1
ATOM 6254 C C . LEU A 1 815 ? -13.452 25.036 -6.915 1.00 98.31 815 LEU A C 1
ATOM 6256 O O . LEU A 1 815 ? -13.360 25.894 -7.797 1.00 98.31 815 LEU A O 1
ATOM 6260 N N . ILE A 1 816 ? -14.397 24.098 -6.932 1.00 98.31 816 ILE A N 1
ATOM 6261 C CA . ILE A 1 816 ? -15.520 24.069 -7.871 1.00 98.31 816 ILE A CA 1
ATOM 6262 C C . ILE A 1 816 ? -16.673 24.874 -7.258 1.00 98.31 816 ILE A C 1
ATOM 6264 O O . ILE A 1 816 ? -17.468 24.337 -6.488 1.00 98.31 816 ILE A O 1
ATOM 6268 N N . GLU A 1 817 ? -16.753 26.165 -7.592 1.00 97.00 817 GLU A N 1
ATOM 6269 C CA . GLU A 1 817 ? -17.703 27.106 -6.968 1.00 97.00 817 GLU A CA 1
ATOM 6270 C C . GLU A 1 817 ? -19.161 26.644 -7.075 1.00 97.00 817 GLU A C 1
ATOM 6272 O O . GLU A 1 817 ? -19.880 26.648 -6.080 1.00 97.00 817 GLU A O 1
ATOM 6277 N N . LEU A 1 818 ? -19.572 26.127 -8.238 1.00 96.62 818 LEU A N 1
ATOM 6278 C CA . LEU A 1 818 ? -20.950 25.680 -8.446 1.00 96.62 818 LEU A CA 1
ATOM 6279 C C . LEU A 1 818 ? -21.366 24.583 -7.455 1.00 96.62 818 LEU A C 1
ATOM 6281 O O . LEU A 1 818 ? -22.489 24.608 -6.966 1.00 96.62 818 LEU A O 1
ATOM 6285 N N . LEU A 1 819 ? -20.475 23.639 -7.120 1.00 96.88 819 LEU A N 1
ATOM 6286 C CA . LEU A 1 819 ? -20.798 22.587 -6.146 1.00 96.88 819 LEU A CA 1
ATOM 6287 C C . LEU A 1 819 ? -20.912 23.136 -4.722 1.00 96.88 819 LEU A C 1
ATOM 6289 O O . LEU A 1 819 ? -21.741 22.655 -3.960 1.00 96.88 819 LEU A O 1
ATOM 6293 N N . LYS A 1 820 ? -20.121 24.157 -4.376 1.00 94.81 820 LYS A N 1
ATOM 6294 C CA . LYS A 1 820 ? -20.204 24.831 -3.076 1.00 94.81 820 LYS A CA 1
ATOM 6295 C C . LYS A 1 820 ? -21.508 25.617 -2.916 1.00 94.81 820 LYS A C 1
ATOM 6297 O O . LYS A 1 820 ? -22.044 25.672 -1.815 1.00 94.81 820 LYS A O 1
ATOM 6302 N N . GLU A 1 821 ? -22.011 26.221 -3.991 1.00 93.50 821 GLU A N 1
ATOM 6303 C CA . GLU A 1 821 ? -23.260 26.992 -3.971 1.00 93.50 821 GLU A CA 1
ATOM 6304 C C . GLU A 1 821 ? -24.506 26.109 -3.817 1.00 93.50 821 GLU A C 1
ATOM 6306 O O . GLU A 1 821 ? -25.479 26.527 -3.192 1.00 93.50 821 GLU A O 1
ATOM 6311 N N . VAL A 1 822 ? -24.490 24.893 -4.377 1.00 92.56 822 VAL A N 1
ATOM 6312 C CA . VAL A 1 822 ? -25.676 24.018 -4.416 1.00 92.56 822 VAL A CA 1
ATOM 6313 C C . VAL A 1 822 ? -25.834 23.110 -3.193 1.00 92.56 822 VAL A C 1
ATOM 6315 O O . VAL A 1 822 ? -26.944 22.640 -2.960 1.00 92.56 822 VAL A O 1
ATOM 6318 N N . GLY A 1 823 ? -24.780 22.857 -2.407 1.00 90.38 823 GLY A N 1
ATOM 6319 C CA . GLY A 1 823 ? -24.890 22.091 -1.158 1.00 90.38 823 GLY A CA 1
ATOM 6320 C C . GLY A 1 823 ? -23.609 21.378 -0.722 1.00 90.38 823 GLY A C 1
ATOM 6321 O O . GLY A 1 823 ? -22.518 21.651 -1.218 1.00 90.38 823 GLY A O 1
ATOM 6322 N N . SER A 1 824 ? -23.741 20.434 0.216 1.00 94.19 824 SER A N 1
ATOM 6323 C CA . SER A 1 824 ? -22.611 19.648 0.724 1.00 94.19 824 SER A CA 1
ATOM 6324 C C . SER A 1 824 ? -22.444 18.352 -0.068 1.00 94.19 824 SER A C 1
ATOM 6326 O O . SER A 1 824 ? -23.358 17.530 -0.144 1.00 94.19 824 SER A O 1
ATOM 6328 N N . VAL A 1 825 ? -21.260 18.138 -0.643 1.00 97.25 825 VAL A N 1
ATOM 6329 C CA . VAL A 1 825 ? -20.927 16.878 -1.317 1.00 97.25 825 VAL A CA 1
ATOM 6330 C C . VAL A 1 825 ? -20.543 15.820 -0.275 1.00 97.25 825 VAL A C 1
ATOM 6332 O O . VAL A 1 825 ? -19.697 16.035 0.601 1.00 97.25 825 VAL A O 1
ATOM 6335 N N . VAL A 1 826 ? -21.148 14.636 -0.368 1.00 94.19 826 VAL A N 1
ATOM 6336 C CA . VAL A 1 826 ? -20.871 13.508 0.536 1.00 94.19 826 VAL A CA 1
ATOM 6337 C C . VAL A 1 826 ? -19.925 12.481 -0.065 1.00 94.19 826 VAL A C 1
ATOM 6339 O O . VAL A 1 826 ? -19.166 11.886 0.698 1.00 94.19 826 VAL A O 1
ATOM 6342 N N . GLN A 1 827 ? -19.913 12.328 -1.392 1.00 96.44 827 GLN A N 1
ATOM 6343 C CA . GLN A 1 827 ? -19.015 11.413 -2.093 1.00 96.44 827 GLN A CA 1
ATOM 6344 C C . GLN A 1 827 ? -18.623 11.950 -3.475 1.00 96.44 827 GLN A C 1
ATOM 6346 O O . GLN A 1 827 ? -19.453 12.509 -4.193 1.00 96.44 827 GLN A O 1
ATOM 6351 N N . ILE A 1 828 ? -17.373 11.714 -3.871 1.00 98.12 828 ILE A N 1
ATOM 6352 C CA . ILE A 1 828 ? -16.874 11.914 -5.238 1.00 98.12 828 ILE A CA 1
ATOM 6353 C C . ILE A 1 828 ? -16.385 10.592 -5.847 1.00 98.12 828 ILE A C 1
ATOM 6355 O O . ILE A 1 828 ? -15.856 9.732 -5.143 1.00 98.12 828 ILE A O 1
ATOM 6359 N N . ALA A 1 829 ? -16.522 10.437 -7.163 1.00 97.69 829 ALA A N 1
ATOM 6360 C CA . ALA A 1 829 ? -15.914 9.350 -7.928 1.00 97.69 829 ALA A CA 1
ATOM 6361 C C . ALA A 1 829 ? -15.399 9.865 -9.277 1.00 97.69 829 ALA A C 1
ATOM 6363 O O . ALA A 1 829 ? -16.084 10.628 -9.958 1.00 97.69 829 ALA A O 1
ATOM 6364 N N . ALA A 1 830 ? -14.202 9.429 -9.672 1.00 97.38 830 ALA A N 1
ATOM 6365 C CA . ALA A 1 830 ? -13.550 9.845 -10.910 1.00 97.38 830 ALA A CA 1
ATOM 6366 C C . ALA A 1 830 ? -13.385 8.651 -11.858 1.00 97.38 830 ALA A C 1
ATOM 6368 O O . ALA A 1 830 ? -12.757 7.649 -11.515 1.00 97.38 830 ALA A O 1
ATOM 6369 N N . GLY A 1 831 ? -13.951 8.772 -13.057 1.00 95.75 831 GLY A N 1
ATOM 6370 C CA . GLY A 1 831 ? -13.724 7.838 -14.154 1.00 95.75 831 GLY A CA 1
ATOM 6371 C C . GLY A 1 831 ? -12.459 8.196 -14.934 1.00 95.75 831 GLY A C 1
ATOM 6372 O O . GLY A 1 831 ? -11.565 8.888 -14.443 1.00 95.75 831 GLY A O 1
ATOM 6373 N N . LEU A 1 832 ? -12.372 7.758 -16.192 1.00 94.12 832 LEU A N 1
ATOM 6374 C CA . LEU A 1 832 ? -11.206 8.059 -17.032 1.00 94.12 832 LEU A CA 1
ATOM 6375 C C . LEU A 1 832 ? -11.043 9.571 -17.278 1.00 94.12 832 LEU A C 1
ATOM 6377 O O . LEU A 1 832 ? -9.938 10.108 -17.208 1.00 94.12 832 LEU A O 1
ATOM 6381 N N . SER A 1 833 ? -12.143 10.266 -17.575 1.00 96.25 833 SER A N 1
ATOM 6382 C CA . SER A 1 833 ? -12.161 11.702 -17.906 1.00 96.25 833 SER A CA 1
ATOM 6383 C C . SER A 1 833 ? -13.498 12.365 -17.546 1.00 96.25 833 SER A C 1
ATOM 6385 O O . SER A 1 833 ? -13.941 13.277 -18.236 1.00 96.25 833 SER A O 1
ATOM 6387 N N . TYR A 1 834 ? -14.173 11.873 -16.507 1.00 98.31 834 TYR A N 1
ATOM 6388 C CA . TYR A 1 834 ? -15.425 12.433 -15.990 1.00 98.31 834 TYR A CA 1
ATOM 6389 C C . TYR A 1 834 ? -15.528 12.208 -14.480 1.00 98.31 834 TYR A C 1
ATOM 6391 O O . TYR A 1 834 ? -14.819 11.364 -13.924 1.00 98.31 834 TYR A O 1
ATOM 6399 N N . VAL A 1 835 ? -16.412 12.958 -13.830 1.00 98.69 835 VAL A N 1
ATOM 6400 C CA . VAL A 1 835 ? -16.623 12.945 -12.380 1.00 98.69 835 VAL A CA 1
ATOM 6401 C C . VAL A 1 835 ? -18.099 12.759 -12.076 1.00 98.69 835 VAL A C 1
ATOM 6403 O O . VAL A 1 835 ? -18.953 13.306 -12.773 1.00 98.69 835 VAL A O 1
ATOM 6406 N N . LEU A 1 836 ? -18.381 12.009 -11.015 1.00 98.75 836 LEU A N 1
ATOM 6407 C CA . LEU A 1 836 ? -19.677 11.949 -10.350 1.00 98.75 836 LEU A CA 1
ATOM 6408 C C . LEU A 1 836 ? -19.524 12.522 -8.938 1.00 98.75 836 LEU A C 1
ATOM 6410 O O . LEU A 1 836 ? -18.592 12.155 -8.220 1.00 98.75 836 LEU A O 1
ATOM 6414 N N . ALA A 1 837 ? -20.436 13.402 -8.539 1.00 98.50 837 ALA A N 1
ATOM 6415 C CA . ALA A 1 837 ? -20.500 13.979 -7.201 1.00 98.50 837 ALA A CA 1
ATOM 6416 C C . ALA A 1 837 ? -21.895 13.746 -6.613 1.00 98.50 837 ALA A C 1
ATOM 6418 O O . ALA A 1 837 ? -22.899 14.103 -7.230 1.00 98.50 837 ALA A O 1
ATOM 6419 N N . VAL A 1 838 ? -21.948 13.126 -5.437 1.00 97.81 838 VAL A N 1
ATOM 6420 C CA . VAL A 1 838 ? -23.184 12.837 -4.701 1.00 97.81 838 VAL A CA 1
ATOM 6421 C C . VAL A 1 838 ? -23.341 13.878 -3.602 1.00 97.81 838 VAL A C 1
ATOM 6423 O O . VAL A 1 838 ? -22.436 14.053 -2.785 1.00 97.81 838 VAL A O 1
ATOM 6426 N N . MET A 1 839 ? -24.477 14.562 -3.593 1.00 95.56 839 MET A N 1
ATOM 6427 C CA . MET A 1 839 ? -24.857 15.532 -2.568 1.00 95.56 839 MET A CA 1
ATOM 6428 C C . MET A 1 839 ? -25.464 14.828 -1.348 1.00 95.56 839 MET A C 1
ATOM 6430 O O . MET A 1 839 ? -25.914 13.686 -1.433 1.00 95.56 839 MET A O 1
ATOM 6434 N N . ASP A 1 840 ? -25.505 15.512 -0.211 1.00 91.62 840 ASP A N 1
ATOM 6435 C CA . ASP A 1 840 ? -26.135 15.025 1.020 1.00 91.62 840 ASP A CA 1
ATOM 6436 C C . ASP A 1 840 ? -27.645 14.747 0.918 1.00 91.62 840 ASP A C 1
ATOM 6438 O O . ASP A 1 840 ? -28.163 13.928 1.680 1.00 91.62 840 ASP A O 1
ATOM 6442 N N . ASP A 1 841 ? -28.337 15.387 -0.025 1.00 91.62 841 ASP A N 1
ATOM 6443 C CA . ASP A 1 841 ? -29.745 15.145 -0.359 1.00 91.62 841 ASP A CA 1
ATOM 6444 C C . ASP A 1 841 ? -29.964 13.969 -1.337 1.00 91.62 841 ASP A C 1
ATOM 6446 O O . ASP A 1 841 ? -31.105 13.651 -1.691 1.00 91.62 841 ASP A O 1
ATOM 6450 N N . GLY A 1 842 ? -28.883 13.303 -1.760 1.00 93.69 842 GLY A N 1
ATOM 6451 C CA . GLY A 1 842 ? -28.882 12.173 -2.690 1.00 93.69 842 GLY A CA 1
ATOM 6452 C C . GLY A 1 842 ? -28.918 12.556 -4.172 1.00 93.69 842 GLY A C 1
ATOM 6453 O O . GLY A 1 842 ? -28.979 11.671 -5.032 1.00 93.69 842 GLY A O 1
ATOM 6454 N N . THR A 1 843 ? -28.877 13.851 -4.499 1.00 96.69 843 THR A N 1
ATOM 6455 C CA . THR A 1 843 ? -28.733 14.343 -5.872 1.00 96.69 843 THR A CA 1
ATOM 6456 C C . THR A 1 843 ? -27.347 13.998 -6.416 1.00 96.69 843 THR A C 1
ATOM 6458 O O . THR A 1 843 ? -26.339 14.134 -5.725 1.00 96.69 843 THR A O 1
ATOM 6461 N N . VAL A 1 844 ? -27.278 13.587 -7.686 1.00 98.50 844 VAL A N 1
ATOM 6462 C CA . VAL A 1 844 ? -26.009 13.292 -8.368 1.00 98.50 844 VAL A CA 1
ATOM 6463 C C . VAL A 1 844 ? -25.737 14.322 -9.453 1.00 98.50 844 VAL A C 1
ATOM 6465 O O . VAL A 1 844 ? -26.561 14.521 -10.352 1.00 98.50 844 VAL A O 1
ATOM 6468 N N . TYR A 1 845 ? -24.561 14.934 -9.383 1.00 98.69 845 TYR A N 1
ATOM 6469 C CA . TYR A 1 845 ? -23.994 15.780 -10.423 1.00 98.69 845 TYR A CA 1
ATOM 6470 C C . TYR A 1 845 ? -22.931 15.016 -11.211 1.00 98.69 845 TYR A C 1
ATOM 6472 O O . TYR A 1 845 ? -22.178 14.223 -10.645 1.00 98.69 845 TYR A O 1
ATOM 6480 N N . SER A 1 846 ? -22.840 15.292 -12.507 1.00 98.62 846 SER A N 1
ATOM 6481 C CA . SER A 1 846 ? -21.804 14.761 -13.390 1.00 98.62 846 SER A CA 1
ATOM 6482 C C . SER A 1 846 ? -21.218 15.846 -14.284 1.00 98.62 846 SER A C 1
ATOM 6484 O O . SER A 1 846 ? -21.922 16.776 -14.674 1.00 98.62 846 SER A O 1
ATOM 6486 N N . PHE A 1 847 ? -19.925 15.737 -14.589 1.00 98.69 847 PHE A N 1
ATOM 6487 C CA . PHE A 1 847 ? -19.202 16.637 -15.495 1.00 98.69 847 PHE A CA 1
ATOM 6488 C C . PHE A 1 847 ? -17.957 15.960 -16.084 1.00 98.69 847 PHE A C 1
ATOM 6490 O O . PHE A 1 847 ? -17.489 14.941 -15.573 1.00 98.69 847 PHE A O 1
ATOM 6497 N N . GLY A 1 848 ? -17.422 16.518 -17.168 1.00 98.31 848 GLY A N 1
ATOM 6498 C CA . GLY A 1 848 ? -16.313 15.983 -17.953 1.00 98.31 848 GLY A CA 1
ATOM 6499 C C . GLY A 1 848 ? -16.750 15.419 -19.302 1.00 98.31 848 GLY A C 1
ATOM 6500 O O . GLY A 1 848 ? -17.705 15.891 -19.913 1.00 98.31 848 GLY A O 1
ATOM 6501 N N . SER A 1 849 ? -16.043 14.400 -19.791 1.00 97.81 849 SER A N 1
ATOM 6502 C CA . SER A 1 849 ? -16.319 13.790 -21.094 1.00 97.81 849 SER A CA 1
ATOM 6503 C C . SER A 1 849 ? -17.660 13.049 -21.115 1.00 97.81 849 SER A C 1
ATOM 6505 O O . SER A 1 849 ? -17.894 12.161 -20.298 1.00 97.81 849 SER A O 1
ATOM 6507 N N . GLY A 1 850 ? -18.502 13.343 -22.111 1.00 94.06 850 GLY A N 1
ATOM 6508 C CA . GLY A 1 850 ? -19.746 12.609 -22.385 1.00 94.06 850 GLY A CA 1
ATOM 6509 C C . GLY A 1 850 ? -19.554 11.268 -23.101 1.00 94.06 850 GLY A C 1
ATOM 6510 O O . GLY A 1 850 ? -20.525 10.556 -23.364 1.00 94.06 850 GLY A O 1
ATOM 6511 N N . SER A 1 851 ? -18.309 10.896 -23.409 1.00 95.56 851 SER A N 1
ATOM 6512 C CA . SER A 1 851 ? -17.982 9.635 -24.081 1.00 95.56 851 SER A CA 1
ATOM 6513 C C . SER A 1 851 ? -18.621 8.438 -23.374 1.00 95.56 851 SER A C 1
ATOM 6515 O O . SER A 1 851 ? -18.693 8.389 -22.146 1.00 95.56 851 SER A O 1
ATOM 6517 N N . ASN A 1 852 ? -19.075 7.454 -24.156 1.00 96.38 852 ASN A N 1
ATOM 6518 C CA . ASN A 1 852 ? -19.725 6.236 -23.657 1.00 96.38 852 ASN A CA 1
ATOM 6519 C C . ASN A 1 852 ? -20.996 6.478 -22.818 1.00 96.38 852 ASN A C 1
ATOM 6521 O O . ASN A 1 852 ? -21.445 5.557 -22.148 1.00 96.38 852 ASN A O 1
ATOM 6525 N N . PHE A 1 853 ? -21.588 7.679 -22.851 1.00 97.69 853 PHE A N 1
ATOM 6526 C CA . PHE A 1 853 ? -22.754 8.064 -22.042 1.00 97.69 853 PHE A CA 1
ATOM 6527 C C . PHE A 1 853 ? -22.522 8.027 -20.521 1.00 97.69 853 PHE A C 1
ATOM 6529 O O . PHE A 1 853 ? -23.484 7.997 -19.754 1.00 97.69 853 PHE A O 1
ATOM 6536 N N . CYS A 1 854 ? -21.269 8.056 -20.056 1.00 97.06 854 CYS A N 1
ATOM 6537 C CA . CYS A 1 854 ? -20.943 7.926 -18.631 1.00 97.06 854 CYS A CA 1
ATOM 6538 C C . CYS A 1 854 ? -21.520 9.048 -17.748 1.00 97.06 854 CYS A C 1
ATOM 6540 O O . CYS A 1 854 ? -21.737 8.834 -16.557 1.00 97.06 854 CYS A O 1
ATOM 6542 N N . LEU A 1 855 ? -21.841 10.215 -18.319 1.00 98.06 855 LEU A N 1
ATOM 6543 C CA . LEU A 1 855 ? -22.517 11.306 -17.602 1.00 98.06 855 LEU A CA 1
ATOM 6544 C C . LEU A 1 855 ? -24.003 11.011 -17.313 1.00 98.06 855 LEU A C 1
ATOM 6546 O O . LEU A 1 855 ? -24.610 11.642 -16.459 1.00 98.06 855 LEU A O 1
ATOM 6550 N N . GLY A 1 856 ? -24.621 10.044 -18.001 1.00 97.56 856 GLY A N 1
ATOM 6551 C CA . GLY A 1 856 ? -25.985 9.593 -17.698 1.00 97.56 856 GLY A CA 1
ATOM 6552 C C . GLY A 1 856 ? -27.106 10.568 -18.077 1.00 97.56 856 GLY A C 1
ATOM 6553 O O . GLY A 1 856 ? -28.234 10.415 -17.601 1.00 97.56 856 GLY A O 1
ATOM 6554 N N . HIS A 1 857 ? -26.821 11.565 -18.921 1.00 97.50 857 HIS A N 1
ATOM 6555 C CA . HIS A 1 857 ? -27.806 12.555 -19.373 1.00 97.50 857 HIS A CA 1
ATOM 6556 C C . HIS A 1 857 ? -28.656 12.094 -20.568 1.00 97.50 857 HIS A C 1
ATOM 6558 O O . HIS A 1 857 ? -29.742 12.630 -20.767 1.00 97.50 857 HIS A O 1
ATOM 6564 N N . GLY A 1 858 ? -28.225 11.054 -21.289 1.00 96.19 858 GLY A N 1
ATOM 6565 C CA . GLY A 1 858 ? -28.847 10.590 -22.535 1.00 96.19 858 GLY A CA 1
ATOM 6566 C C . GLY A 1 858 ? -28.032 10.936 -23.785 1.00 96.19 858 GLY A C 1
ATOM 6567 O O . GLY A 1 858 ? -28.193 10.294 -24.821 1.00 96.19 858 GLY A O 1
ATOM 6568 N N . GLU A 1 859 ? -27.114 11.892 -23.662 1.00 95.06 859 GLU A N 1
ATOM 6569 C CA . GLU A 1 859 ? -26.236 12.401 -24.716 1.00 95.06 859 GLU A CA 1
ATOM 6570 C C . GLU A 1 859 ? -24.745 12.119 -24.448 1.00 95.06 859 GLU A C 1
ATOM 6572 O O . GLU A 1 859 ? -24.362 11.731 -23.344 1.00 95.06 859 GLU A O 1
ATOM 6577 N N . GLN A 1 860 ? -23.897 12.325 -25.469 1.00 95.88 860 GLN A N 1
ATOM 6578 C CA . GLN A 1 860 ? -22.434 12.163 -25.385 1.00 95.88 860 GLN A CA 1
ATOM 6579 C C . GLN A 1 860 ? -21.649 13.486 -25.371 1.00 95.88 860 GLN A C 1
ATOM 6581 O O . GLN A 1 860 ? -20.426 13.487 -25.525 1.00 95.88 860 GLN A O 1
ATOM 6586 N N . HIS A 1 861 ? -22.330 14.620 -25.199 1.00 94.56 861 HIS A N 1
ATOM 6587 C CA . HIS A 1 861 ? -21.672 15.923 -25.104 1.00 94.56 861 HIS A CA 1
ATOM 6588 C C . HIS A 1 861 ? -20.880 16.034 -23.799 1.00 94.56 861 HIS A C 1
ATOM 6590 O O . HIS A 1 861 ? -21.303 15.523 -22.763 1.00 94.56 861 HIS A O 1
ATOM 6596 N N . ALA A 1 862 ? -19.720 16.686 -23.864 1.00 96.31 862 ALA A N 1
ATOM 6597 C CA . ALA A 1 862 ? -18.957 17.007 -22.669 1.00 96.31 862 ALA A CA 1
ATOM 6598 C C . ALA A 1 862 ? -19.667 18.102 -21.861 1.00 96.31 862 ALA A C 1
ATOM 6600 O O . ALA A 1 862 ? -20.218 19.041 -22.431 1.00 96.31 862 ALA A O 1
ATOM 6601 N N . GLU A 1 863 ? -19.622 17.978 -20.540 1.00 98.00 863 GLU A N 1
ATOM 6602 C CA . GLU A 1 863 ? -20.224 18.920 -19.599 1.00 98.00 863 GLU A CA 1
ATOM 6603 C C . GLU A 1 863 ? -19.113 19.608 -18.816 1.00 98.00 863 GLU A C 1
ATOM 6605 O O . GLU A 1 863 ? -18.404 18.974 -18.037 1.00 98.00 863 GLU A O 1
ATOM 6610 N N . PHE A 1 864 ? -18.926 20.907 -19.034 1.00 97.94 864 PHE A N 1
ATOM 6611 C CA . PHE A 1 864 ? -17.819 21.645 -18.416 1.00 97.94 864 PHE A CA 1
ATOM 6612 C C . PHE A 1 864 ? -18.155 22.163 -17.016 1.00 97.94 864 PHE A C 1
ATOM 6614 O O . PHE A 1 864 ? -17.254 22.495 -16.245 1.00 97.94 864 PHE A O 1
ATOM 6621 N N . LEU A 1 865 ? -19.445 22.222 -16.688 1.00 98.06 865 LEU A N 1
ATOM 6622 C CA . LEU A 1 865 ? -19.961 22.526 -15.359 1.00 98.06 865 LEU A CA 1
ATOM 6623 C C . LEU A 1 865 ? -20.683 21.296 -14.798 1.00 98.06 865 LEU A C 1
ATOM 6625 O O . LEU A 1 865 ? -21.272 20.537 -15.568 1.00 98.06 865 LEU A O 1
ATOM 6629 N N . PRO A 1 866 ? -20.689 21.106 -13.467 1.00 98.44 866 PRO A N 1
ATOM 6630 C CA . PRO A 1 866 ? -21.484 20.062 -12.837 1.00 98.44 866 PRO A CA 1
ATOM 6631 C C . PRO A 1 866 ? -22.963 20.174 -13.226 1.00 98.44 866 PRO A C 1
ATOM 6633 O O . PRO A 1 866 ? -23.616 21.182 -12.951 1.00 98.44 866 PRO A O 1
ATOM 6636 N N . ARG A 1 867 ? -23.510 19.106 -13.817 1.00 97.88 867 ARG A N 1
ATOM 6637 C CA . ARG A 1 867 ? -24.911 19.015 -14.246 1.00 97.88 867 ARG A CA 1
ATOM 6638 C C . ARG A 1 867 ? -25.636 17.885 -13.523 1.00 97.88 867 ARG A C 1
ATOM 6640 O O . ARG A 1 867 ? -25.129 16.776 -13.399 1.00 97.88 867 ARG A O 1
ATOM 6647 N N . ILE A 1 868 ? -26.860 18.155 -13.070 1.00 98.19 868 ILE A N 1
ATOM 6648 C CA . ILE A 1 868 ? -27.694 17.167 -12.369 1.00 98.19 868 ILE A CA 1
ATOM 6649 C C . ILE A 1 868 ? -28.106 16.032 -13.315 1.00 98.19 868 ILE A C 1
ATOM 6651 O O . ILE A 1 868 ? -28.667 16.275 -14.390 1.00 98.19 868 ILE A O 1
ATOM 6655 N N . ILE A 1 869 ? -27.959 14.784 -12.866 1.00 98.38 869 ILE A N 1
ATOM 6656 C CA . ILE A 1 869 ? -28.526 13.609 -13.534 1.00 98.38 869 ILE A CA 1
ATOM 6657 C C . ILE A 1 869 ? -30.037 13.547 -13.264 1.00 98.38 869 ILE A C 1
ATOM 6659 O O . ILE A 1 869 ? -30.518 12.971 -12.285 1.00 98.38 869 ILE A O 1
ATOM 6663 N N . GLN A 1 870 ? -30.817 14.140 -14.172 1.00 97.44 870 GLN A N 1
ATOM 6664 C CA . GLN A 1 870 ? -32.272 14.305 -14.033 1.00 97.44 870 GLN A CA 1
ATOM 6665 C C . GLN A 1 870 ? -33.041 12.994 -13.826 1.00 97.44 870 GLN A C 1
ATOM 6667 O O . GLN A 1 870 ? -34.110 13.002 -13.217 1.00 97.44 870 GLN A O 1
ATOM 6672 N N . ARG A 1 871 ? -32.513 11.865 -14.316 1.00 97.44 871 ARG A N 1
ATOM 6673 C CA . ARG A 1 871 ? -33.152 10.550 -14.186 1.00 97.44 871 ARG A CA 1
ATOM 6674 C C . ARG A 1 871 ? -33.365 10.143 -12.725 1.00 97.44 871 ARG A C 1
ATOM 6676 O O . ARG A 1 871 ? -34.431 9.621 -12.418 1.00 97.44 871 ARG A O 1
ATOM 6683 N N . PHE A 1 872 ? -32.402 10.410 -11.840 1.00 97.44 872 PHE A N 1
ATOM 6684 C CA . PHE A 1 872 ? -32.541 10.115 -10.410 1.00 97.44 872 PHE A CA 1
ATOM 6685 C C . PHE A 1 872 ? -33.540 11.060 -9.744 1.00 97.44 872 PHE A C 1
ATOM 6687 O O . PHE A 1 872 ? -34.506 10.607 -9.131 1.00 97.44 872 PHE A O 1
ATOM 6694 N N . ARG A 1 873 ? -33.375 12.371 -9.967 1.00 94.00 873 ARG A N 1
ATOM 6695 C CA . ARG A 1 873 ? -34.222 13.413 -9.372 1.00 94.00 873 ARG A CA 1
ATOM 6696 C C . ARG A 1 873 ? -35.702 13.248 -9.725 1.00 94.00 873 ARG A C 1
ATOM 6698 O O . ARG A 1 873 ? -36.549 13.290 -8.841 1.00 94.00 873 ARG A O 1
ATOM 6705 N N . ARG A 1 874 ? -36.025 13.026 -11.006 1.00 95.12 874 ARG A N 1
ATOM 6706 C CA . ARG A 1 874 ? -37.417 12.860 -11.474 1.00 95.12 874 ARG A CA 1
ATOM 6707 C C . ARG A 1 874 ? -38.100 11.622 -10.902 1.00 95.12 874 ARG A C 1
ATOM 6709 O O . ARG A 1 874 ? -39.314 11.627 -10.743 1.00 95.12 874 ARG A O 1
ATOM 6716 N N . ASN A 1 875 ? -37.325 10.587 -10.594 1.00 93.69 875 ASN A N 1
ATOM 6717 C CA . ASN A 1 875 ? -37.838 9.331 -10.061 1.00 93.69 875 ASN A CA 1
ATOM 6718 C C . ASN A 1 875 ? -37.796 9.277 -8.524 1.00 93.69 875 ASN A C 1
ATOM 6720 O O . ASN A 1 875 ? -38.133 8.241 -7.960 1.00 93.69 875 ASN A O 1
ATOM 6724 N N . GLY A 1 876 ? -37.372 10.353 -7.847 1.00 92.38 876 GLY A N 1
ATOM 6725 C CA . GLY A 1 876 ? -37.250 10.384 -6.386 1.00 92.38 876 GLY A CA 1
ATOM 6726 C C . GLY A 1 876 ? -36.212 9.402 -5.833 1.00 92.38 876 GLY A C 1
ATOM 6727 O O . GLY A 1 876 ? -36.370 8.914 -4.718 1.00 92.38 876 GLY A O 1
ATOM 6728 N N . ILE A 1 877 ? -35.179 9.078 -6.618 1.00 95.69 877 ILE A N 1
ATOM 6729 C CA . ILE A 1 877 ? -34.117 8.150 -6.216 1.00 95.69 877 ILE A CA 1
ATOM 6730 C C . ILE A 1 877 ? -33.058 8.931 -5.439 1.00 95.69 877 ILE A C 1
ATOM 6732 O O . ILE A 1 877 ? -32.452 9.854 -5.982 1.00 95.69 877 ILE A O 1
ATOM 6736 N N . HIS A 1 878 ? -32.819 8.532 -4.192 1.00 95.94 878 HIS A N 1
ATOM 6737 C CA . HIS A 1 878 ? -31.797 9.117 -3.328 1.00 95.94 878 HIS A CA 1
ATOM 6738 C C . HIS A 1 878 ? -30.524 8.267 -3.391 1.00 95.94 878 HIS A C 1
ATOM 6740 O O . HIS A 1 878 ? -30.471 7.173 -2.825 1.00 95.94 878 HIS A O 1
ATOM 6746 N N . VAL A 1 879 ? -29.512 8.746 -4.113 1.00 97.06 879 VAL A N 1
ATOM 6747 C CA . VAL A 1 879 ? -28.257 8.013 -4.322 1.00 97.06 879 VAL A CA 1
ATOM 6748 C C . VAL A 1 879 ? -27.337 8.192 -3.119 1.00 97.06 879 VAL A C 1
ATOM 6750 O O . VAL A 1 879 ? -27.125 9.310 -2.671 1.00 97.06 879 VAL A O 1
ATOM 6753 N N . VAL A 1 880 ? -26.765 7.096 -2.615 1.00 94.75 880 VAL A N 1
ATOM 6754 C CA . VAL A 1 880 ? -25.839 7.114 -1.465 1.00 94.75 880 VAL A CA 1
ATOM 6755 C C . VAL A 1 880 ? -24.404 6.791 -1.856 1.00 94.75 880 VAL A C 1
ATOM 6757 O O . VAL A 1 880 ? -23.471 7.254 -1.194 1.00 94.75 880 VAL A O 1
ATOM 6760 N N . ARG A 1 881 ? -24.206 6.004 -2.925 1.00 96.00 881 ARG A N 1
ATOM 6761 C CA . ARG A 1 881 ? -22.878 5.696 -3.466 1.00 96.00 881 ARG A CA 1
ATOM 6762 C C . ARG A 1 881 ? -22.862 5.681 -4.986 1.00 96.00 881 ARG A C 1
ATOM 6764 O O . ARG A 1 881 ? -23.824 5.258 -5.624 1.00 96.00 881 ARG A O 1
ATOM 6771 N N . VAL A 1 882 ? -21.732 6.069 -5.561 1.00 97.88 882 VAL A N 1
ATOM 6772 C CA . VAL A 1 882 ? -21.426 5.942 -6.989 1.00 97.88 882 VAL A CA 1
ATOM 6773 C C . VAL A 1 882 ? -20.040 5.339 -7.199 1.00 97.88 882 VAL A C 1
ATOM 6775 O O . VAL A 1 882 ? -19.137 5.505 -6.382 1.00 97.88 882 VAL A O 1
ATOM 6778 N N . SER A 1 883 ? -19.864 4.656 -8.326 1.00 97.12 883 SER A N 1
ATOM 6779 C CA . SER A 1 883 ? -18.572 4.190 -8.820 1.00 97.12 883 SER A CA 1
ATOM 6780 C C . SER A 1 883 ? -18.449 4.538 -10.301 1.00 97.12 883 SER A C 1
ATOM 6782 O O . SER A 1 883 ? -19.330 4.218 -11.103 1.00 97.12 883 SER A O 1
ATOM 6784 N N . ALA A 1 884 ? -17.363 5.225 -10.650 1.00 96.56 884 ALA A N 1
ATOM 6785 C CA . ALA A 1 884 ? -17.093 5.697 -12.000 1.00 96.56 884 ALA A CA 1
ATOM 6786 C C . ALA A 1 884 ? -16.060 4.782 -12.679 1.00 96.56 884 ALA A C 1
ATOM 6788 O O . ALA A 1 884 ? -14.873 4.813 -12.354 1.00 96.56 884 ALA A O 1
ATOM 6789 N N . GLY A 1 885 ? -16.516 3.958 -13.622 1.00 95.50 885 GLY A N 1
ATOM 6790 C CA . GLY A 1 885 ? -15.660 3.124 -14.464 1.00 95.50 885 GLY A CA 1
ATOM 6791 C C . GLY A 1 885 ? -15.122 3.877 -15.684 1.00 95.50 885 GLY A C 1
ATOM 6792 O O . GLY A 1 885 ? -15.372 5.069 -15.871 1.00 95.50 885 GLY A O 1
ATOM 6793 N N . ASP A 1 886 ? -14.380 3.177 -16.546 1.00 94.12 886 ASP A N 1
ATOM 6794 C CA . ASP A 1 886 ? -13.754 3.800 -17.725 1.00 94.12 886 ASP A CA 1
ATOM 6795 C C . ASP A 1 886 ? -14.768 4.008 -18.863 1.00 94.12 886 ASP A C 1
ATOM 6797 O O . ASP A 1 886 ? -14.720 5.018 -19.564 1.00 94.12 886 ASP A O 1
ATOM 6801 N N . GLU A 1 887 ? -15.698 3.062 -19.031 1.00 95.56 887 GLU A N 1
ATOM 6802 C CA . GLU A 1 887 ? -16.702 3.061 -20.105 1.00 95.56 887 GLU A CA 1
ATOM 6803 C C . GLU A 1 887 ? -18.151 3.052 -19.583 1.00 95.56 887 GLU A C 1
ATOM 6805 O O . GLU A 1 887 ? -19.092 3.133 -20.371 1.00 95.56 887 GLU A O 1
ATOM 6810 N N . HIS A 1 888 ? -18.344 2.961 -18.266 1.00 97.94 888 HIS A N 1
ATOM 6811 C CA . HIS A 1 888 ? -19.656 2.910 -17.627 1.00 97.94 888 HIS A CA 1
ATOM 6812 C C . HIS A 1 888 ? -19.605 3.418 -16.187 1.00 97.94 888 HIS A C 1
ATOM 6814 O O . HIS A 1 888 ? -18.530 3.560 -15.603 1.00 97.94 888 HIS A O 1
ATOM 6820 N N . ALA A 1 889 ? -20.774 3.659 -15.606 1.00 98.25 889 ALA A N 1
ATOM 6821 C CA . ALA A 1 889 ? -20.938 4.100 -14.232 1.00 98.25 889 ALA A CA 1
ATOM 6822 C C . ALA A 1 889 ? -22.046 3.317 -13.522 1.00 98.25 889 ALA A C 1
ATOM 6824 O O . ALA A 1 889 ? -22.945 2.739 -14.145 1.00 98.25 889 ALA A O 1
ATOM 6825 N N . VAL A 1 890 ? -21.939 3.275 -12.195 1.00 98.44 890 VAL A N 1
ATOM 6826 C CA . VAL A 1 890 ? -22.838 2.517 -11.324 1.00 98.44 890 VAL A CA 1
ATOM 6827 C C . VAL A 1 890 ? -23.198 3.360 -10.110 1.00 98.44 890 VAL A C 1
ATOM 6829 O O . VAL A 1 890 ? -22.347 4.060 -9.564 1.00 98.44 890 VAL A O 1
ATOM 6832 N N . ALA A 1 891 ? -24.452 3.285 -9.681 1.00 98.38 891 ALA A N 1
ATOM 6833 C CA . ALA A 1 891 ? -24.960 3.948 -8.490 1.00 98.38 891 ALA A CA 1
ATOM 6834 C C . ALA A 1 891 ? -25.696 2.958 -7.586 1.00 98.38 891 ALA A C 1
ATOM 6836 O O . ALA A 1 891 ? -26.316 2.005 -8.061 1.00 98.38 891 ALA A O 1
ATOM 6837 N N . LEU A 1 892 ? -25.646 3.229 -6.290 1.00 97.62 892 LEU A N 1
ATOM 6838 C CA . LEU A 1 892 ? -26.374 2.550 -5.230 1.00 97.62 892 LEU A CA 1
ATOM 6839 C C . LEU A 1 892 ? -27.270 3.577 -4.539 1.00 97.62 892 LEU A C 1
ATOM 6841 O O . LEU A 1 892 ? -26.784 4.632 -4.119 1.00 97.62 892 LEU A O 1
ATOM 6845 N N . ASP A 1 893 ? -28.563 3.285 -4.431 1.00 96.44 893 ASP A N 1
ATOM 6846 C CA . ASP A 1 893 ? -29.503 4.138 -3.702 1.00 96.44 893 ASP A CA 1
ATOM 6847 C C . ASP A 1 893 ? -29.650 3.754 -2.225 1.00 96.44 893 ASP A C 1
ATOM 6849 O O . ASP A 1 893 ? -29.178 2.710 -1.770 1.00 96.44 893 ASP A O 1
ATOM 6853 N N . SER A 1 894 ? -30.317 4.618 -1.462 1.00 94.50 894 SER A N 1
ATOM 6854 C CA . SER A 1 894 ? -30.547 4.443 -0.025 1.00 94.50 894 SER A CA 1
ATOM 6855 C C . SER A 1 894 ? -31.421 3.247 0.345 1.00 94.50 894 SER A C 1
ATOM 6857 O O . SER A 1 894 ? -31.532 2.929 1.523 1.00 94.50 894 SER A O 1
ATOM 6859 N N . SER A 1 895 ? -32.043 2.579 -0.629 1.00 94.25 895 SER A N 1
ATOM 6860 C CA . SER A 1 895 ? -32.822 1.353 -0.427 1.00 94.25 895 SER A CA 1
ATOM 6861 C C . SER A 1 895 ? -32.048 0.098 -0.846 1.00 94.25 895 SER A C 1
ATOM 6863 O O . SER A 1 895 ? -32.594 -1.004 -0.808 1.00 94.25 895 SER A O 1
ATOM 6865 N N . GLY A 1 896 ? -30.788 0.235 -1.268 1.00 94.81 896 GLY A N 1
ATOM 6866 C CA . GLY A 1 896 ? -29.958 -0.878 -1.716 1.00 94.81 896 GLY A CA 1
ATOM 6867 C C . GLY A 1 896 ? -30.294 -1.368 -3.127 1.00 94.81 896 GLY A C 1
ATOM 6868 O O . GLY A 1 896 ? -30.041 -2.535 -3.438 1.00 94.81 896 GLY A O 1
ATOM 6869 N N . TYR A 1 897 ? -30.922 -0.542 -3.974 1.00 97.81 897 TYR A N 1
ATOM 6870 C CA . TYR A 1 897 ? -31.058 -0.821 -5.406 1.00 97.81 897 TYR A CA 1
ATOM 6871 C C . TYR A 1 897 ? -29.840 -0.310 -6.185 1.00 97.81 897 TYR A C 1
ATOM 6873 O O . TYR A 1 897 ? -29.280 0.745 -5.889 1.00 97.81 897 TYR A O 1
ATOM 6881 N N . VAL A 1 898 ? -29.461 -1.058 -7.224 1.00 98.50 898 VAL A N 1
ATOM 6882 C CA . VAL A 1 898 ? -28.303 -0.762 -8.076 1.00 98.50 898 VAL A CA 1
ATOM 6883 C C . VAL A 1 898 ? -28.760 -0.249 -9.435 1.00 98.50 898 VAL A C 1
ATOM 6885 O O . VAL A 1 898 ? -29.644 -0.840 -10.059 1.00 98.50 898 VAL A O 1
ATOM 6888 N N . TYR A 1 899 ? -28.120 0.814 -9.915 1.00 98.62 899 TYR A N 1
ATOM 6889 C CA . TYR A 1 899 ? -28.359 1.397 -11.231 1.00 98.62 899 TYR A CA 1
ATOM 6890 C C . TYR A 1 899 ? -27.071 1.418 -12.044 1.00 98.62 899 TYR A C 1
ATOM 6892 O O . TYR A 1 899 ? -26.032 1.831 -11.541 1.00 98.62 899 TYR A O 1
ATOM 6900 N N . THR A 1 900 ? -27.146 1.018 -13.308 1.00 98.56 900 THR A N 1
ATOM 6901 C CA . THR A 1 900 ? -26.005 0.912 -14.228 1.00 98.56 900 THR A CA 1
ATOM 6902 C C . THR A 1 900 ? -26.292 1.698 -15.505 1.00 98.56 900 THR A C 1
ATOM 6904 O O . THR A 1 900 ? -27.420 1.684 -16.007 1.00 98.56 900 THR A O 1
ATOM 6907 N N . TRP A 1 901 ? -25.296 2.418 -16.028 1.00 98.56 901 TRP A N 1
ATOM 6908 C CA . TRP A 1 901 ? -25.392 3.117 -17.314 1.00 98.56 901 TRP A CA 1
ATOM 6909 C C . TRP A 1 901 ? -24.033 3.322 -17.975 1.00 98.56 901 TRP A C 1
ATOM 6911 O O . TRP A 1 901 ? -22.991 3.168 -17.347 1.00 98.56 901 TRP A O 1
ATOM 6921 N N . GLY A 1 902 ? -24.055 3.673 -19.254 1.00 98.00 902 GLY A N 1
ATOM 6922 C CA . GLY A 1 902 ? -22.888 3.840 -20.104 1.00 98.00 902 GLY A CA 1
ATOM 6923 C C . GLY A 1 902 ? -22.835 2.781 -21.201 1.00 98.00 902 GLY A C 1
ATOM 6924 O O . GLY A 1 902 ? -23.878 2.361 -21.717 1.00 98.00 902 GLY A O 1
ATOM 6925 N N . LYS A 1 903 ? -21.629 2.327 -21.543 1.00 96.88 903 LYS A N 1
ATOM 6926 C CA . LYS A 1 903 ? -21.409 1.324 -22.588 1.00 96.88 903 LYS A CA 1
ATOM 6927 C C . LYS A 1 903 ? -21.738 -0.095 -22.115 1.00 96.88 903 LYS A C 1
ATOM 6929 O O . LYS A 1 903 ? -21.268 -0.534 -21.068 1.00 96.88 903 LYS A O 1
ATOM 6934 N N . GLY A 1 904 ? -22.521 -0.829 -22.906 1.00 93.50 904 GLY A N 1
ATOM 6935 C CA . GLY A 1 904 ? -23.008 -2.180 -22.601 1.00 93.50 904 GLY A CA 1
ATOM 6936 C C . GLY A 1 904 ? -22.052 -3.321 -22.959 1.00 93.50 904 GLY A C 1
ATOM 6937 O O . GLY A 1 904 ? -22.269 -4.459 -22.544 1.00 93.50 904 GLY A O 1
ATOM 6938 N N . TYR A 1 905 ? -20.988 -3.034 -23.711 1.00 92.31 905 TYR A N 1
ATOM 6939 C CA . TYR A 1 905 ? -20.065 -4.029 -24.268 1.00 92.31 905 TYR A CA 1
ATOM 6940 C C . TYR A 1 905 ? -19.497 -5.012 -23.219 1.00 92.31 905 TYR A C 1
ATOM 6942 O O . TYR A 1 905 ? -19.208 -4.634 -22.082 1.00 92.31 905 TYR A O 1
ATOM 6950 N N . CYS A 1 906 ? -19.336 -6.287 -23.595 1.00 90.38 906 CYS A N 1
ATOM 6951 C CA . CYS A 1 906 ? -19.010 -7.412 -22.701 1.00 90.38 906 CYS A CA 1
ATOM 6952 C C . CYS A 1 906 ? -20.012 -7.633 -21.551 1.00 90.38 906 CYS A C 1
ATOM 6954 O O . CYS A 1 906 ? -19.708 -8.373 -20.617 1.00 90.38 906 CYS A O 1
ATOM 6956 N N . GLY A 1 907 ? -21.185 -6.995 -21.576 1.00 93.12 907 GLY A N 1
ATOM 6957 C CA . GLY A 1 907 ? -22.180 -7.125 -20.518 1.00 93.12 907 GLY A CA 1
ATOM 6958 C C . GLY A 1 907 ? -21.845 -6.369 -19.233 1.00 93.12 907 GLY A C 1
ATOM 6959 O O . GLY A 1 907 ? -22.379 -6.711 -18.181 1.00 93.12 907 GLY A O 1
ATOM 6960 N N . ALA A 1 908 ? -20.983 -5.345 -19.294 1.00 95.00 908 ALA A N 1
ATOM 6961 C CA . ALA A 1 908 ? -20.515 -4.582 -18.128 1.00 95.00 908 ALA A CA 1
ATOM 6962 C C . ALA A 1 908 ? -21.646 -3.946 -17.291 1.00 95.00 908 ALA A C 1
ATOM 6964 O O . ALA A 1 908 ? -21.442 -3.627 -16.120 1.00 95.00 908 ALA A O 1
ATOM 6965 N N . LEU A 1 909 ? -22.841 -3.797 -17.872 1.00 97.25 909 LEU A N 1
ATOM 6966 C CA . LEU A 1 909 ? -24.031 -3.240 -17.222 1.00 97.25 909 LEU A CA 1
ATOM 6967 C C . LEU A 1 909 ? -24.955 -4.299 -16.600 1.00 97.25 909 LEU A C 1
ATOM 6969 O O . LEU A 1 909 ? -25.852 -3.950 -15.846 1.00 97.25 909 LEU A O 1
ATOM 6973 N N . GLY A 1 910 ? -24.768 -5.588 -16.894 1.00 96.50 910 GLY A N 1
ATOM 6974 C CA . GLY A 1 910 ? -25.479 -6.666 -16.200 1.00 96.50 910 GLY A CA 1
ATOM 6975 C C . GLY A 1 910 ? -26.958 -6.842 -16.567 1.00 96.50 910 GLY A C 1
ATOM 6976 O O . GLY A 1 910 ? -27.659 -7.609 -15.916 1.00 96.50 910 GLY A O 1
ATOM 6977 N N . HIS A 1 911 ? -27.478 -6.178 -17.602 1.00 96.62 911 HIS A N 1
ATOM 6978 C CA . HIS A 1 911 ? -28.893 -6.304 -17.991 1.00 96.62 911 HIS A CA 1
ATOM 6979 C C . HIS A 1 911 ? -29.218 -7.589 -18.778 1.00 96.62 911 HIS A C 1
ATOM 6981 O O . HIS A 1 911 ? -30.355 -7.786 -19.201 1.00 96.62 911 HIS A O 1
ATOM 6987 N N . GLY A 1 912 ? -28.242 -8.482 -18.968 1.00 94.69 912 GLY A N 1
ATOM 6988 C CA . GLY A 1 912 ? -28.375 -9.686 -19.788 1.00 94.69 912 GLY A CA 1
ATOM 6989 C C . GLY A 1 912 ? -28.238 -9.448 -21.290 1.00 94.69 912 GLY A C 1
ATOM 6990 O O . GLY A 1 912 ? -28.458 -10.380 -22.058 1.00 94.69 912 GLY A O 1
ATOM 6991 N N . ASP A 1 913 ? -27.859 -8.236 -21.686 1.00 93.88 913 ASP A N 1
ATOM 6992 C CA . ASP A 1 913 ? -27.556 -7.814 -23.051 1.00 93.88 913 ASP A CA 1
ATOM 6993 C C . ASP A 1 913 ? -26.241 -7.007 -23.078 1.00 93.88 913 ASP A C 1
ATOM 6995 O O . ASP A 1 913 ? -25.602 -6.815 -22.040 1.00 93.88 913 ASP A O 1
ATOM 6999 N N . GLU A 1 914 ? -25.816 -6.566 -24.264 1.00 95.12 914 GLU A N 1
ATOM 7000 C CA . GLU A 1 914 ? -24.660 -5.671 -24.448 1.00 95.12 914 GLU A CA 1
ATOM 7001 C C . GLU A 1 914 ? -25.077 -4.266 -24.894 1.00 95.12 914 GLU A C 1
ATOM 7003 O O . GLU A 1 914 ? -24.268 -3.506 -25.424 1.00 95.12 914 GLU A O 1
ATOM 7008 N N . ASN A 1 915 ? -26.353 -3.925 -24.711 1.00 96.69 915 ASN A N 1
ATOM 7009 C CA . ASN A 1 915 ? -26.893 -2.662 -25.181 1.00 96.69 915 ASN A CA 1
ATOM 7010 C C . ASN A 1 915 ? -26.458 -1.535 -24.247 1.00 96.69 915 ASN A C 1
ATOM 7012 O O . ASN A 1 915 ? -26.639 -1.621 -23.027 1.00 96.69 915 ASN A O 1
ATOM 7016 N N . ASP A 1 916 ? -25.962 -0.450 -24.832 1.00 97.62 916 ASP A N 1
ATOM 7017 C CA . ASP A 1 916 ? -25.669 0.779 -24.103 1.00 97.62 916 ASP A CA 1
ATOM 7018 C C . ASP A 1 916 ? -26.927 1.282 -23.386 1.00 97.62 916 ASP A C 1
ATOM 7020 O O . ASP A 1 916 ? -28.041 1.244 -23.922 1.00 97.62 916 ASP A O 1
ATOM 7024 N N . LYS A 1 917 ? -26.755 1.777 -22.160 1.00 98.06 917 LYS A N 1
ATOM 7025 C CA . LYS A 1 917 ? -27.824 2.459 -21.425 1.00 98.06 917 LYS A CA 1
ATOM 7026 C C . LYS A 1 917 ? -27.409 3.913 -21.274 1.00 98.06 917 LYS A C 1
ATOM 7028 O O . LYS A 1 917 ? -26.505 4.231 -20.515 1.00 98.06 917 LYS A O 1
ATOM 7033 N N . THR A 1 918 ? -28.066 4.803 -22.006 1.00 97.81 918 THR A N 1
ATOM 7034 C CA . THR A 1 918 ? -27.663 6.218 -22.093 1.00 97.81 918 THR A CA 1
ATOM 7035 C C . THR A 1 918 ? -28.010 7.038 -20.843 1.00 97.81 918 THR A C 1
ATOM 7037 O O . THR A 1 918 ? -27.495 8.136 -20.645 1.00 97.81 918 THR A O 1
ATOM 7040 N N . THR A 1 919 ? -28.864 6.492 -19.975 1.00 97.88 919 THR A N 1
ATOM 7041 C CA . THR A 1 919 ? -29.265 7.059 -18.679 1.00 97.88 919 THR A CA 1
ATOM 7042 C C . THR A 1 919 ? -29.303 5.954 -17.621 1.00 97.88 919 THR A C 1
ATOM 7044 O O . THR A 1 919 ? -29.545 4.805 -18.007 1.00 97.88 919 THR A O 1
ATOM 7047 N N . PRO A 1 920 ? -29.175 6.268 -16.316 1.00 98.44 920 PRO A N 1
ATOM 7048 C CA . PRO A 1 920 ? -29.280 5.287 -15.233 1.00 98.44 920 PRO A CA 1
ATOM 7049 C C . PRO A 1 920 ? -30.489 4.351 -15.359 1.00 98.44 920 PRO A C 1
ATOM 7051 O O . PRO A 1 920 ? -31.640 4.804 -15.426 1.00 98.44 920 PRO A O 1
ATOM 7054 N N . GLN A 1 921 ? -30.229 3.040 -15.368 1.00 98.12 921 GLN A N 1
ATOM 7055 C CA . GLN A 1 921 ? -31.259 2.002 -15.379 1.00 98.12 921 GLN A CA 1
ATOM 7056 C C . GLN A 1 921 ? -31.117 1.047 -14.199 1.00 98.12 921 GLN A C 1
ATOM 7058 O O . GLN A 1 921 ? -30.014 0.653 -13.841 1.00 98.12 921 GLN A O 1
ATOM 7063 N N . LEU A 1 922 ? -32.256 0.658 -13.621 1.00 98.12 922 LEU A N 1
ATOM 7064 C CA . LEU A 1 922 ? -32.321 -0.285 -12.509 1.00 98.12 922 LEU A CA 1
ATOM 7065 C C . LEU A 1 922 ? -31.846 -1.676 -12.947 1.00 98.12 922 LEU A C 1
ATOM 7067 O O . LEU A 1 922 ? -32.353 -2.250 -13.917 1.00 98.12 922 LEU A O 1
ATOM 7071 N N . LEU A 1 923 ? -30.923 -2.254 -12.185 1.00 97.44 923 LEU A N 1
ATOM 7072 C CA . LEU A 1 923 ? -30.438 -3.611 -12.386 1.00 97.44 923 LEU A CA 1
ATOM 7073 C C . LEU A 1 923 ? -31.405 -4.624 -11.753 1.00 97.44 923 LEU A C 1
ATOM 7075 O O . LEU A 1 923 ? -31.240 -5.061 -10.615 1.00 97.44 923 LEU A O 1
ATOM 7079 N N . ASN A 1 924 ? -32.433 -5.015 -12.511 1.00 94.81 924 ASN A N 1
ATOM 7080 C CA . ASN A 1 924 ? -33.516 -5.880 -12.021 1.00 94.81 924 ASN A CA 1
ATOM 7081 C C . ASN A 1 924 ? -33.054 -7.245 -11.480 1.00 94.81 924 ASN A C 1
ATOM 7083 O O . ASN A 1 924 ? -33.714 -7.800 -10.608 1.00 94.81 924 ASN A O 1
ATOM 7087 N N . ILE A 1 925 ? -31.935 -7.785 -11.971 1.00 92.25 925 ILE A N 1
ATOM 7088 C CA . ILE A 1 925 ? -31.463 -9.132 -11.607 1.00 92.25 925 ILE A CA 1
ATOM 7089 C C . ILE A 1 925 ? -31.033 -9.213 -10.135 1.00 92.25 925 ILE A C 1
ATOM 7091 O O . ILE A 1 925 ? -31.279 -10.226 -9.492 1.00 92.25 925 ILE A O 1
ATOM 7095 N N . VAL A 1 926 ? -30.449 -8.147 -9.577 1.00 93.69 926 VAL A N 1
ATOM 7096 C CA . VAL A 1 926 ? -30.034 -8.104 -8.160 1.00 93.69 926 VAL A CA 1
ATOM 7097 C C . VAL A 1 926 ? -31.054 -7.399 -7.261 1.00 93.69 926 VAL A C 1
ATOM 7099 O O . VAL A 1 926 ? -30.808 -7.234 -6.072 1.00 93.69 926 VAL A O 1
ATOM 7102 N N . LYS A 1 927 ? -32.218 -7.013 -7.806 1.00 93.25 927 LYS A N 1
ATOM 7103 C CA . LYS A 1 927 ? -33.253 -6.211 -7.129 1.00 93.25 927 LYS A CA 1
ATOM 7104 C C . LYS A 1 927 ? -33.750 -6.826 -5.815 1.00 93.25 927 LYS A C 1
ATOM 7106 O O . LYS A 1 927 ? -34.105 -6.094 -4.896 1.00 93.25 927 LYS A O 1
ATOM 7111 N N . SER A 1 928 ? -33.802 -8.155 -5.729 1.00 92.12 928 SER A N 1
ATOM 7112 C CA . SER A 1 928 ? -34.257 -8.876 -4.533 1.00 92.12 928 SER A CA 1
ATOM 7113 C C . SER A 1 928 ? -33.267 -8.819 -3.366 1.00 92.12 928 SER A C 1
ATOM 7115 O O . SER A 1 928 ? -33.662 -9.082 -2.235 1.00 92.12 928 SER A O 1
ATOM 7117 N N . ASN A 1 929 ? -32.001 -8.478 -3.618 1.00 93.62 929 ASN A N 1
ATOM 7118 C CA . ASN A 1 929 ? -30.943 -8.432 -2.608 1.00 93.62 929 ASN A CA 1
ATOM 7119 C C . ASN A 1 929 ? -30.661 -6.994 -2.188 1.00 93.62 929 ASN A C 1
ATOM 7121 O O . ASN A 1 929 ? -30.821 -6.081 -2.991 1.00 93.62 929 ASN A O 1
ATOM 7125 N N . VAL A 1 930 ? -30.223 -6.777 -0.950 1.00 94.81 930 VAL A N 1
ATOM 7126 C CA . VAL A 1 930 ? -29.856 -5.443 -0.460 1.00 94.81 930 VAL A CA 1
ATOM 7127 C C . VAL A 1 930 ? -28.370 -5.222 -0.737 1.00 94.81 930 VAL A C 1
ATOM 7129 O O . VAL A 1 930 ? -27.520 -5.796 -0.061 1.00 94.81 930 VAL A O 1
ATOM 7132 N N . ALA A 1 931 ? -28.050 -4.440 -1.769 1.00 96.69 931 ALA A N 1
ATOM 7133 C CA . ALA A 1 931 ? -26.666 -4.114 -2.109 1.00 96.69 931 ALA A CA 1
ATOM 7134 C C . ALA A 1 931 ? -26.074 -3.111 -1.110 1.00 96.69 931 ALA A C 1
ATOM 7136 O O . ALA A 1 931 ? -26.754 -2.169 -0.725 1.00 96.69 931 ALA A O 1
ATOM 7137 N N . VAL A 1 932 ? -24.813 -3.295 -0.721 1.00 95.12 932 VAL A N 1
ATOM 7138 C CA . VAL A 1 932 ? -24.084 -2.418 0.216 1.00 95.12 932 VAL A CA 1
ATOM 7139 C C . VAL A 1 932 ? -22.869 -1.746 -0.423 1.00 95.12 932 VAL A C 1
ATOM 7141 O O . VAL A 1 932 ? -22.469 -0.677 0.022 1.00 95.12 932 VAL A O 1
ATOM 7144 N N . GLN A 1 933 ? -22.317 -2.317 -1.501 1.00 96.31 933 GLN A N 1
ATOM 7145 C CA . GLN A 1 933 ? -21.200 -1.734 -2.249 1.00 96.31 933 GLN A CA 1
ATOM 7146 C C . GLN A 1 933 ? -21.366 -1.979 -3.750 1.00 96.31 933 GLN A C 1
ATOM 7148 O O . GLN A 1 933 ? -21.829 -3.043 -4.173 1.00 96.31 933 GLN A O 1
ATOM 7153 N N . VAL A 1 934 ? -20.927 -1.015 -4.560 1.00 96.75 934 VAL A N 1
ATOM 7154 C CA . VAL A 1 934 ? -20.807 -1.146 -6.017 1.00 96.75 934 VAL A CA 1
ATOM 7155 C C . VAL A 1 934 ? -19.424 -0.700 -6.473 1.00 96.75 934 VAL A C 1
ATOM 7157 O O . VAL A 1 934 ? -18.912 0.321 -6.014 1.00 96.75 934 VAL A O 1
ATOM 7160 N N . CYS A 1 935 ? -18.814 -1.446 -7.392 1.00 94.88 935 CYS A N 1
ATOM 7161 C CA . CYS A 1 935 ? -17.514 -1.095 -7.963 1.00 94.88 935 CYS A CA 1
ATOM 7162 C C . CYS A 1 935 ? -17.498 -1.327 -9.467 1.00 94.88 935 CYS A C 1
ATOM 7164 O O . CYS A 1 935 ? -17.861 -2.407 -9.931 1.00 94.88 935 CYS A O 1
ATOM 7166 N N . ALA A 1 936 ? -17.032 -0.332 -10.218 1.00 94.81 936 ALA A N 1
ATOM 7167 C CA . ALA A 1 936 ? -16.932 -0.373 -11.666 1.00 94.81 936 ALA A CA 1
ATOM 7168 C C . ALA A 1 936 ? -15.535 0.034 -12.130 1.00 94.81 936 ALA A C 1
ATOM 7170 O O . ALA A 1 936 ? -15.042 1.105 -11.785 1.00 94.81 936 ALA A O 1
ATOM 7171 N N . ARG A 1 937 ? -14.897 -0.803 -12.955 1.00 93.12 937 ARG A N 1
ATOM 7172 C CA . ARG A 1 937 ? -13.626 -0.446 -13.601 1.00 93.12 937 ARG A CA 1
ATOM 7173 C C . ARG A 1 937 ? -13.461 -1.149 -14.937 1.00 93.12 937 ARG A C 1
ATOM 7175 O O . ARG A 1 937 ? -13.804 -2.324 -15.071 1.00 93.12 937 ARG A O 1
ATOM 7182 N N . LYS A 1 938 ? -12.914 -0.432 -15.926 1.00 89.69 938 LYS A N 1
ATOM 7183 C CA . LYS A 1 938 ? -12.751 -0.875 -17.319 1.00 89.69 938 LYS A CA 1
ATOM 7184 C C . LYS A 1 938 ? -14.056 -1.367 -17.963 1.00 89.69 938 LYS A C 1
ATOM 7186 O O . LYS A 1 938 ? -14.743 -0.581 -18.597 1.00 89.69 938 LYS A O 1
ATOM 7191 N N . ARG A 1 939 ? -14.386 -2.652 -17.799 1.00 92.25 939 ARG A N 1
ATOM 7192 C CA . ARG A 1 939 ? -15.604 -3.324 -18.300 1.00 92.25 939 ARG A CA 1
ATOM 7193 C C . ARG A 1 939 ? -16.124 -4.370 -17.312 1.00 92.25 939 ARG A C 1
ATOM 7195 O O . ARG A 1 939 ? -16.617 -5.419 -17.714 1.00 92.25 939 ARG A O 1
ATOM 7202 N N . LYS A 1 940 ? -15.910 -4.133 -16.021 1.00 93.50 940 LYS A N 1
ATOM 7203 C CA . LYS A 1 940 ? -16.276 -5.037 -14.930 1.00 93.50 940 LYS A CA 1
ATOM 7204 C C . LYS A 1 940 ? -17.101 -4.281 -13.915 1.00 93.50 940 LYS A C 1
ATOM 7206 O O . LYS A 1 940 ? -16.782 -3.129 -13.610 1.00 93.50 940 LYS A O 1
ATOM 7211 N N . THR A 1 941 ? -18.096 -4.966 -13.378 1.00 97.25 941 THR A N 1
ATOM 7212 C CA . THR A 1 941 ? -18.921 -4.463 -12.291 1.00 97.25 941 THR A CA 1
ATOM 7213 C C . THR A 1 941 ? -19.058 -5.530 -11.226 1.00 97.25 941 THR A C 1
ATOM 7215 O O . THR A 1 941 ? -19.338 -6.691 -11.534 1.00 97.25 941 THR A O 1
ATOM 7218 N N . PHE A 1 942 ? -18.890 -5.111 -9.977 1.00 97.19 942 PHE A N 1
ATOM 7219 C CA . PHE A 1 942 ? -19.174 -5.924 -8.809 1.00 97.19 942 PHE A CA 1
ATOM 7220 C C . PHE A 1 942 ? -20.242 -5.267 -7.945 1.00 97.19 942 PHE A C 1
ATOM 7222 O O . PHE A 1 942 ? -20.276 -4.042 -7.803 1.00 97.19 942 PHE A O 1
ATOM 7229 N N . VAL A 1 943 ? -21.098 -6.103 -7.364 1.00 97.81 943 VAL A N 1
ATOM 7230 C CA . VAL A 1 943 ? -22.118 -5.716 -6.389 1.00 97.81 943 VAL A CA 1
ATOM 7231 C C . VAL A 1 943 ? -21.944 -6.597 -5.158 1.00 97.81 943 VAL A C 1
ATOM 7233 O O . VAL A 1 943 ? -22.124 -7.812 -5.240 1.00 97.81 943 VAL A O 1
ATOM 7236 N N . LEU A 1 944 ? -21.597 -5.987 -4.027 1.00 96.62 944 LEU A N 1
ATOM 7237 C CA . LEU A 1 944 ? -21.581 -6.646 -2.720 1.00 96.62 944 LEU A CA 1
ATOM 7238 C C . LEU A 1 944 ? -22.952 -6.469 -2.070 1.00 96.62 944 LEU A C 1
ATOM 7240 O O . LEU A 1 944 ? -23.484 -5.356 -2.065 1.00 96.62 944 LEU A O 1
ATOM 7244 N N . ILE A 1 945 ? -23.518 -7.541 -1.522 1.00 94.88 945 ILE A N 1
ATOM 7245 C CA . ILE A 1 945 ? -24.801 -7.506 -0.808 1.00 94.88 945 ILE A CA 1
ATOM 7246 C C . ILE A 1 945 ? -24.610 -7.689 0.701 1.00 94.88 945 ILE A C 1
ATOM 7248 O O . ILE A 1 945 ? -23.566 -8.153 1.149 1.00 94.88 945 ILE A O 1
ATOM 7252 N N . ASP A 1 946 ? -25.626 -7.332 1.483 1.00 89.50 946 ASP A N 1
ATOM 7253 C CA . ASP A 1 946 ? -25.610 -7.313 2.953 1.00 89.50 946 ASP A CA 1
ATOM 7254 C C . ASP A 1 946 ? -25.345 -8.671 3.632 1.00 89.50 946 ASP A C 1
ATOM 7256 O O . ASP A 1 946 ? -25.043 -8.713 4.823 1.00 89.50 946 ASP A O 1
ATOM 7260 N N . SER A 1 947 ? -25.442 -9.778 2.890 1.00 89.06 947 SER A N 1
ATOM 7261 C CA . SER A 1 947 ? -25.041 -11.118 3.340 1.00 89.06 947 SER A CA 1
ATOM 7262 C C . SER A 1 947 ? -23.536 -11.396 3.218 1.00 89.06 947 SER A C 1
ATOM 7264 O O . SER A 1 947 ? -23.093 -12.482 3.587 1.00 89.06 947 SER A O 1
ATOM 7266 N N . GLY A 1 948 ? -22.764 -10.476 2.634 1.00 91.75 948 GLY A N 1
ATOM 7267 C CA . GLY A 1 948 ? -21.350 -10.663 2.307 1.00 91.75 948 GLY A CA 1
ATOM 7268 C C . GLY A 1 948 ? -21.098 -11.404 0.987 1.00 91.75 948 GLY A C 1
ATOM 7269 O O . GLY A 1 948 ? -19.951 -11.699 0.660 1.00 91.75 948 GLY A O 1
ATOM 7270 N N . SER A 1 949 ? -22.143 -11.719 0.213 1.00 94.88 949 SER A N 1
ATOM 7271 C CA . SER A 1 949 ? -22.005 -12.357 -1.104 1.00 94.88 949 SER A CA 1
ATOM 7272 C C . SER A 1 949 ? -21.708 -11.328 -2.199 1.00 94.88 949 SER A C 1
ATOM 7274 O O . SER A 1 949 ? -22.233 -10.214 -2.183 1.00 94.88 949 SER A O 1
ATOM 7276 N N . VAL A 1 950 ? -20.901 -11.715 -3.188 1.00 95.81 950 VAL A N 1
ATOM 7277 C CA . VAL A 1 950 ? -20.465 -10.831 -4.280 1.00 95.81 950 VAL A CA 1
ATOM 7278 C C . VAL A 1 950 ? -21.042 -11.305 -5.607 1.00 95.81 950 VAL A C 1
ATOM 7280 O O . VAL A 1 950 ? -20.865 -12.462 -5.983 1.00 95.81 950 VAL A O 1
ATOM 7283 N N . TYR A 1 951 ? -21.675 -10.394 -6.343 1.00 95.94 951 TYR A N 1
ATOM 7284 C CA . TYR A 1 951 ? -22.051 -10.592 -7.739 1.00 95.94 951 TYR A CA 1
ATOM 7285 C C . TYR A 1 951 ? -21.030 -9.917 -8.653 1.00 95.94 951 TYR A C 1
ATOM 7287 O O . TYR A 1 951 ? -20.694 -8.756 -8.432 1.00 95.94 951 TYR A O 1
ATOM 7295 N N . GLY A 1 952 ? -20.580 -10.611 -9.696 1.00 95.25 952 GLY A N 1
ATOM 7296 C CA . GLY A 1 952 ? -19.680 -10.086 -10.723 1.00 95.25 952 GLY A CA 1
ATOM 7297 C C . GLY A 1 952 ? -20.271 -10.237 -12.122 1.00 95.25 952 GLY A C 1
ATOM 7298 O O . GLY A 1 952 ? -20.940 -11.228 -12.422 1.00 95.25 952 GLY A O 1
ATOM 7299 N N . PHE A 1 953 ? -20.047 -9.242 -12.979 1.00 95.44 953 PHE A N 1
ATOM 7300 C CA . PHE A 1 953 ? -20.429 -9.276 -14.393 1.00 95.44 953 PHE A CA 1
ATOM 7301 C C . PHE A 1 953 ? -19.564 -8.337 -15.244 1.00 95.44 953 PHE A C 1
ATOM 7303 O O . PHE A 1 953 ? -18.896 -7.434 -14.734 1.00 95.44 953 PHE A O 1
ATOM 7310 N N . GLY A 1 954 ? -19.562 -8.573 -16.555 1.00 94.38 954 GLY A N 1
ATOM 7311 C CA . GLY A 1 954 ? -18.737 -7.877 -17.534 1.00 94.38 954 GLY A CA 1
ATOM 7312 C C . GLY A 1 954 ? -17.671 -8.771 -18.170 1.00 94.38 954 GLY A C 1
ATOM 7313 O O . GLY A 1 954 ? -17.884 -9.954 -18.433 1.00 94.38 954 GLY A O 1
ATOM 7314 N N . TRP A 1 955 ? -16.499 -8.198 -18.423 1.00 89.88 955 TRP A N 1
ATOM 7315 C CA . TRP A 1 955 ? -15.409 -8.851 -19.147 1.00 89.88 955 TRP A CA 1
ATOM 7316 C C . TRP A 1 955 ? -14.545 -9.759 -18.254 1.00 89.88 955 TRP A C 1
ATOM 7318 O O . TRP A 1 955 ? -13.965 -9.294 -17.276 1.00 89.88 955 TRP A O 1
ATOM 7328 N N . MET A 1 956 ? -14.400 -11.039 -18.618 1.00 82.81 956 MET A N 1
ATOM 7329 C CA . MET A 1 956 ? -13.702 -12.069 -17.823 1.00 82.81 956 MET A CA 1
ATOM 7330 C C . MET A 1 956 ? -12.201 -12.206 -18.125 1.00 82.81 956 MET A C 1
ATOM 7332 O O . MET A 1 956 ? -11.520 -13.040 -17.517 1.00 82.81 956 MET A O 1
ATOM 7336 N N . SER A 1 957 ? -11.655 -11.435 -19.070 1.00 81.56 957 SER A N 1
ATOM 7337 C CA . SER A 1 957 ? -10.242 -11.574 -19.443 1.00 81.56 957 SER A CA 1
ATOM 7338 C C . SER A 1 957 ? -9.299 -11.381 -18.255 1.00 81.56 957 SER A C 1
ATOM 7340 O O . SER A 1 957 ? -9.597 -10.682 -17.279 1.00 81.56 957 SER A O 1
ATOM 7342 N N . PHE A 1 958 ? -8.154 -12.059 -18.343 1.00 77.44 958 PHE A N 1
ATOM 7343 C CA . PHE A 1 958 ? -7.161 -12.188 -17.272 1.00 77.44 958 PHE A CA 1
ATOM 7344 C C . PHE A 1 958 ? -7.678 -12.864 -15.990 1.00 77.44 958 PHE A C 1
ATOM 7346 O O . PHE A 1 958 ? -6.949 -12.928 -15.015 1.00 77.44 958 PHE A O 1
ATOM 7353 N N . GLY A 1 959 ? -8.908 -13.402 -15.972 1.00 81.69 959 GLY A N 1
ATOM 7354 C CA . GLY A 1 959 ? -9.501 -13.987 -14.761 1.00 81.69 959 GLY A CA 1
ATOM 7355 C C . GLY A 1 959 ? -9.995 -12.950 -13.755 1.00 81.69 959 GLY A C 1
ATOM 7356 O O . GLY A 1 959 ? -10.325 -13.283 -12.624 1.00 81.69 959 GLY A O 1
ATOM 7357 N N . SER A 1 960 ? -10.078 -11.682 -14.158 1.00 86.44 960 SER A N 1
ATOM 7358 C CA . SER A 1 960 ? -10.327 -10.563 -13.243 1.00 86.44 960 SER A CA 1
ATOM 7359 C C . SER A 1 960 ? -11.782 -10.408 -12.779 1.00 86.44 960 SER A C 1
ATOM 7361 O O . SER A 1 960 ? -12.094 -9.449 -12.081 1.00 86.44 960 SER A O 1
ATOM 7363 N N . LEU A 1 961 ? -12.657 -11.358 -13.137 1.00 89.19 961 LEU A N 1
ATOM 7364 C CA . LEU A 1 961 ? -13.984 -11.549 -12.536 1.00 89.19 961 LEU A CA 1
ATOM 7365 C C . LEU A 1 961 ? -14.043 -12.701 -11.516 1.00 89.19 961 LEU A C 1
ATOM 7367 O O . LEU A 1 961 ? -15.050 -12.835 -10.833 1.00 89.19 961 LEU A O 1
ATOM 7371 N N . GLY A 1 962 ? -12.986 -13.513 -11.393 1.00 86.00 962 GLY A N 1
ATOM 7372 C CA . GLY A 1 962 ? -12.892 -14.576 -10.384 1.00 86.00 962 GLY A CA 1
ATOM 7373 C C . GLY A 1 962 ? -13.650 -15.864 -10.722 1.00 86.00 962 GLY A C 1
ATOM 7374 O O . GLY A 1 962 ? -13.748 -16.753 -9.876 1.00 86.00 962 GLY A O 1
ATOM 7375 N N . PHE A 1 963 ? -14.183 -15.992 -11.941 1.00 85.12 963 PHE A N 1
ATOM 7376 C CA . PHE A 1 963 ? -14.876 -17.201 -12.380 1.00 85.12 963 PHE A CA 1
ATOM 7377 C C . PHE A 1 963 ? -13.896 -18.237 -12.955 1.00 85.12 963 PHE A C 1
ATOM 7379 O O . PHE A 1 963 ? -13.084 -17.906 -13.824 1.00 85.12 963 PHE A O 1
ATOM 7386 N N . PRO A 1 964 ? -13.978 -19.502 -12.506 1.00 65.56 964 PRO A N 1
ATOM 7387 C CA . PRO A 1 964 ? -13.030 -20.547 -12.875 1.00 65.56 964 PRO A CA 1
ATOM 7388 C C . PRO A 1 964 ? -13.201 -21.091 -14.293 1.00 65.56 964 PRO A C 1
ATOM 7390 O O . PRO A 1 964 ? -12.242 -21.616 -14.856 1.00 65.56 964 PRO A O 1
ATOM 7393 N N . ASP A 1 965 ? -14.418 -21.017 -14.829 1.00 60.88 965 ASP A N 1
ATOM 7394 C CA . ASP A 1 965 ? -14.796 -21.607 -16.106 1.00 60.88 965 ASP A CA 1
ATOM 7395 C C . ASP A 1 965 ? -14.875 -20.511 -17.172 1.00 60.88 965 ASP A C 1
ATOM 7397 O O . ASP A 1 965 ? -15.792 -19.687 -17.188 1.00 60.88 965 ASP A O 1
ATOM 7401 N N . ARG A 1 966 ? -13.873 -20.484 -18.054 1.00 60.03 966 ARG A N 1
ATOM 7402 C CA . ARG A 1 966 ? -13.963 -19.762 -19.323 1.00 60.03 966 ARG A CA 1
ATOM 7403 C C . ARG A 1 966 ? -14.634 -20.703 -20.312 1.00 60.03 966 ARG A C 1
ATOM 7405 O O . ARG A 1 966 ? -13.939 -21.320 -21.116 1.00 60.03 966 ARG A O 1
ATOM 7412 N N . GLY A 1 967 ? -15.957 -20.831 -20.236 1.00 54.00 967 GLY A N 1
ATOM 7413 C CA . GLY A 1 967 ? -16.722 -21.546 -21.258 1.00 54.00 967 GLY A CA 1
ATOM 7414 C C . GLY A 1 967 ? -16.497 -20.943 -22.660 1.00 54.00 967 GLY A C 1
ATOM 7415 O O . GLY A 1 967 ? -15.566 -20.182 -22.906 1.00 54.00 967 GLY A O 1
ATOM 7416 N N . ALA A 1 968 ? -17.399 -21.179 -23.613 1.00 53.97 968 ALA A N 1
ATOM 7417 C CA . ALA A 1 968 ? -17.264 -20.629 -24.974 1.00 53.97 968 ALA A CA 1
ATOM 7418 C C . ALA A 1 968 ? -17.279 -19.075 -25.076 1.00 53.97 968 ALA A C 1
ATOM 7420 O O . ALA A 1 968 ? -17.155 -18.537 -26.173 1.00 53.97 968 ALA A O 1
ATOM 7421 N N . SER A 1 969 ? -17.460 -18.350 -23.965 1.00 68.31 969 SER A N 1
ATOM 7422 C CA . SER A 1 969 ? -17.657 -16.897 -23.895 1.00 68.31 969 SER A CA 1
ATOM 7423 C C . SER A 1 969 ? -16.742 -16.269 -22.837 1.00 68.31 969 SER A C 1
ATOM 7425 O O . SER A 1 969 ? -16.698 -16.732 -21.701 1.00 68.31 969 SER A O 1
ATOM 7427 N N . ASP A 1 970 ? -16.054 -15.178 -23.181 1.00 77.56 970 ASP A N 1
ATOM 7428 C CA . ASP A 1 970 ? -15.152 -14.408 -22.305 1.00 77.56 970 ASP A CA 1
ATOM 7429 C C . ASP A 1 970 ? -15.867 -13.275 -21.535 1.00 77.56 970 ASP A C 1
ATOM 7431 O O . ASP A 1 970 ? -15.240 -12.318 -21.059 1.00 77.56 970 ASP A O 1
ATOM 7435 N N . LYS A 1 971 ? -17.195 -13.367 -21.419 1.00 87.94 971 LYS A N 1
ATOM 7436 C CA . LYS A 1 971 ? -18.068 -12.332 -20.854 1.00 87.94 971 LYS A CA 1
ATOM 7437 C C . LYS A 1 971 ? -19.217 -12.900 -20.025 1.00 87.94 971 LYS A C 1
ATOM 7439 O O . LYS A 1 971 ? -19.775 -13.950 -20.348 1.00 87.94 971 LYS A O 1
ATOM 7444 N N . VAL A 1 972 ? -19.620 -12.129 -19.017 1.00 91.31 972 VAL A N 1
ATOM 7445 C CA . VAL A 1 972 ? -20.767 -12.370 -18.134 1.00 91.31 972 VAL A CA 1
ATOM 7446 C C . VAL A 1 972 ? -21.757 -11.227 -18.298 1.00 91.31 972 VAL A C 1
ATOM 7448 O O . VAL A 1 972 ? -21.550 -10.140 -17.770 1.00 91.31 972 VAL A O 1
ATOM 7451 N N . THR A 1 973 ? -22.849 -11.454 -19.022 1.00 92.50 973 THR A N 1
ATOM 7452 C CA . THR A 1 973 ? -23.844 -10.402 -19.298 1.00 92.50 973 THR A CA 1
ATOM 7453 C C . THR A 1 973 ? -24.927 -10.276 -18.234 1.00 92.50 973 THR A C 1
ATOM 7455 O O . THR A 1 973 ? -25.609 -9.255 -18.172 1.00 92.50 973 THR A O 1
ATOM 7458 N N . ARG A 1 974 ? -25.089 -11.291 -17.382 1.00 93.38 974 ARG A N 1
ATOM 7459 C CA . ARG A 1 974 ? -26.015 -11.298 -16.243 1.00 93.38 974 ARG A CA 1
ATOM 7460 C C . ARG A 1 974 ? -25.221 -11.448 -14.947 1.00 93.38 974 ARG A C 1
ATOM 7462 O O . ARG A 1 974 ? -24.365 -12.324 -14.928 1.00 93.38 974 ARG A O 1
ATOM 7469 N N . PRO A 1 975 ? -25.506 -10.675 -13.884 1.00 95.44 975 PRO A N 1
ATOM 7470 C CA . PRO A 1 975 ? -24.860 -10.818 -12.585 1.00 95.44 975 PRO A CA 1
ATOM 7471 C C . PRO A 1 975 ? -24.822 -12.275 -12.125 1.00 95.44 975 PRO A C 1
ATOM 7473 O O . PRO A 1 975 ? -25.865 -12.921 -12.031 1.00 95.44 975 PRO A O 1
ATOM 7476 N N . GLN A 1 976 ? -23.622 -12.777 -11.842 1.00 92.81 976 GLN A N 1
ATOM 7477 C CA . GLN A 1 976 ? -23.391 -14.120 -11.312 1.00 92.81 976 GLN A CA 1
ATOM 7478 C C . GLN A 1 976 ? -22.721 -14.024 -9.945 1.00 92.81 976 GLN A C 1
ATOM 7480 O O . GLN A 1 976 ? -21.878 -13.153 -9.732 1.00 92.81 976 GLN A O 1
ATOM 7485 N N . ILE A 1 977 ? -23.098 -14.909 -9.024 1.00 92.56 977 ILE A N 1
ATOM 7486 C CA . ILE A 1 977 ? -22.499 -14.974 -7.688 1.00 92.56 977 ILE A CA 1
ATOM 7487 C C . ILE A 1 977 ? -21.104 -15.591 -7.796 1.00 92.56 977 ILE A C 1
ATOM 7489 O O . ILE A 1 977 ? -20.920 -16.614 -8.453 1.00 92.56 977 ILE A O 1
ATOM 7493 N N . LEU A 1 978 ? -20.120 -14.991 -7.127 1.00 91.31 978 LEU A N 1
ATOM 7494 C CA . LEU A 1 978 ? -18.787 -15.568 -6.966 1.00 91.31 978 LEU A CA 1
ATOM 7495 C C . LEU A 1 978 ? -18.837 -16.668 -5.894 1.00 91.31 978 LEU A C 1
ATOM 7497 O O . LEU A 1 978 ? -18.453 -16.453 -4.745 1.00 91.31 978 LEU A O 1
ATOM 7501 N N . ASP A 1 979 ? -19.309 -17.858 -6.274 1.00 85.31 979 ASP A N 1
ATOM 7502 C CA . ASP A 1 979 ? -19.508 -18.991 -5.354 1.00 85.31 979 ASP A CA 1
ATOM 7503 C C . ASP A 1 979 ? -18.234 -19.416 -4.611 1.00 85.31 979 ASP A C 1
ATOM 7505 O O . ASP A 1 979 ? -18.304 -19.936 -3.504 1.00 85.31 979 ASP A O 1
ATOM 7509 N N . CYS A 1 980 ? -17.051 -19.164 -5.167 1.00 83.62 980 CYS A N 1
ATOM 7510 C CA . CYS A 1 980 ? -15.772 -19.437 -4.505 1.00 83.62 980 CYS A CA 1
ATOM 7511 C C . CYS A 1 980 ? -15.526 -18.592 -3.243 1.00 83.62 980 CYS A C 1
ATOM 7513 O O . CYS A 1 980 ? -14.701 -18.969 -2.418 1.00 83.62 980 CYS A O 1
ATOM 7515 N N . LEU A 1 981 ? -16.225 -17.465 -3.082 1.00 89.94 981 LEU A N 1
ATOM 7516 C CA . LEU A 1 981 ? -16.175 -16.637 -1.875 1.00 89.94 981 LEU A CA 1
ATOM 7517 C C . LEU A 1 981 ? -17.365 -16.900 -0.940 1.00 89.94 981 LEU A C 1
ATOM 7519 O O . LEU A 1 981 ? -17.464 -16.245 0.090 1.00 89.94 981 LEU A O 1
ATOM 7523 N N . ARG A 1 982 ? -18.253 -17.860 -1.249 1.00 87.00 982 ARG A N 1
ATOM 7524 C CA . ARG A 1 982 ? -19.506 -18.092 -0.499 1.00 87.00 982 ARG A CA 1
ATOM 7525 C C . ARG A 1 982 ? -19.308 -18.404 0.983 1.00 87.00 982 ARG A C 1
ATOM 7527 O O . ARG A 1 982 ? -20.164 -18.064 1.790 1.00 87.00 982 ARG A O 1
ATOM 7534 N N . ASP A 1 983 ? -18.199 -19.061 1.323 1.00 87.12 983 ASP A N 1
ATOM 7535 C CA . ASP A 1 983 ? -17.887 -19.476 2.697 1.00 87.12 983 ASP A CA 1
ATOM 7536 C C . ASP A 1 983 ? -17.291 -18.326 3.527 1.00 87.12 983 ASP A C 1
ATOM 7538 O O . ASP A 1 983 ? -16.913 -18.501 4.685 1.00 87.12 983 ASP A O 1
ATOM 7542 N N . HIS A 1 984 ? -17.181 -17.140 2.925 1.00 91.38 984 HIS A N 1
ATOM 7543 C CA . HIS A 1 984 ? -16.569 -15.958 3.502 1.00 91.38 984 HIS A CA 1
ATOM 7544 C C . HIS A 1 984 ? -17.580 -14.815 3.473 1.00 91.38 984 HIS A C 1
ATOM 7546 O O . HIS A 1 984 ? -18.295 -14.616 2.495 1.00 91.38 984 HIS A O 1
ATOM 7552 N N . HIS A 1 985 ? -17.613 -14.017 4.536 1.00 91.19 985 HIS A N 1
ATOM 7553 C CA . HIS A 1 985 ? -18.387 -12.785 4.540 1.00 91.19 985 HIS A CA 1
ATOM 7554 C C . HIS A 1 985 ? -17.500 -11.653 4.016 1.00 91.19 985 HIS A C 1
ATOM 7556 O O . HIS A 1 985 ? -16.667 -11.119 4.754 1.00 91.19 985 HIS A O 1
ATOM 7562 N N . VAL A 1 986 ? -17.635 -11.318 2.731 1.00 94.69 986 VAL A N 1
ATOM 7563 C CA . VAL A 1 986 ? -16.889 -10.211 2.117 1.00 94.69 986 VAL A CA 1
ATOM 7564 C C . VAL A 1 986 ? -17.412 -8.890 2.674 1.00 94.69 986 VAL A C 1
ATOM 7566 O O . VAL A 1 986 ? -18.619 -8.672 2.731 1.00 94.69 986 VAL A O 1
ATOM 7569 N N . SER A 1 987 ? -16.503 -8.015 3.087 1.00 92.94 987 SER A N 1
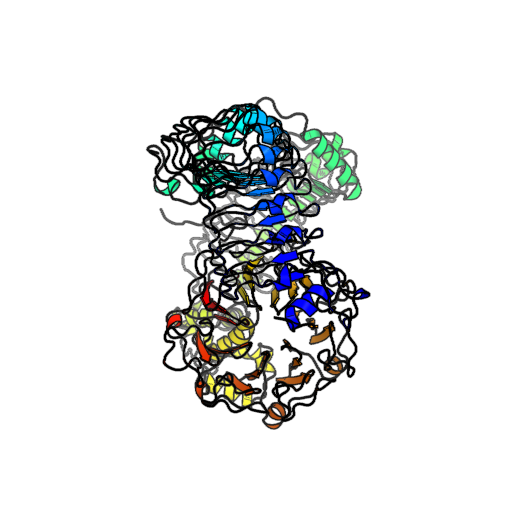ATOM 7570 C CA . SER A 1 987 ? -16.832 -6.693 3.627 1.00 92.94 987 SER A CA 1
ATOM 7571 C C . SER A 1 987 ? -16.452 -5.557 2.675 1.00 92.94 987 SER A C 1
ATOM 7573 O O . SER A 1 987 ? -17.061 -4.493 2.724 1.00 92.94 987 SER A O 1
ATOM 7575 N N . GLN A 1 988 ? -15.480 -5.779 1.784 1.00 95.19 988 GLN A N 1
ATOM 7576 C CA . GLN A 1 988 ? -15.112 -4.822 0.740 1.00 95.19 988 GLN A CA 1
ATOM 7577 C C . GLN A 1 988 ? -14.557 -5.532 -0.493 1.00 95.19 988 GLN A C 1
ATOM 7579 O O . GLN A 1 988 ? -13.838 -6.526 -0.388 1.00 95.19 988 GLN A O 1
ATOM 7584 N N . ILE A 1 989 ? -14.867 -5.000 -1.673 1.00 95.50 989 ILE A N 1
ATOM 7585 C CA . ILE A 1 989 ? -14.273 -5.397 -2.951 1.00 95.50 989 ILE A CA 1
ATOM 7586 C C . ILE A 1 989 ? -13.712 -4.175 -3.684 1.00 95.50 989 ILE A C 1
ATOM 7588 O O . ILE A 1 989 ? -14.283 -3.092 -3.622 1.00 95.50 989 ILE A O 1
ATOM 7592 N N . SER A 1 990 ? -12.593 -4.338 -4.385 1.00 95.19 990 SER A N 1
ATOM 7593 C CA . SER A 1 990 ? -11.959 -3.289 -5.185 1.00 95.19 990 SER A CA 1
ATOM 7594 C C . SER A 1 990 ? -11.492 -3.873 -6.513 1.00 95.19 990 SER A C 1
ATOM 7596 O O . SER A 1 990 ? -10.854 -4.926 -6.544 1.00 95.19 990 SER A O 1
ATOM 7598 N N . THR A 1 991 ? -11.845 -3.228 -7.628 1.00 94.25 991 THR A N 1
ATOM 7599 C CA . THR A 1 991 ? -11.477 -3.693 -8.974 1.00 94.25 991 THR A CA 1
ATOM 7600 C C . THR A 1 991 ? -10.617 -2.675 -9.711 1.00 94.25 991 THR A C 1
ATOM 7602 O O . THR A 1 991 ? -11.010 -1.529 -9.921 1.00 94.25 991 THR A O 1
ATOM 7605 N N . GLY A 1 992 ? -9.457 -3.133 -10.177 1.00 92.31 992 GLY A N 1
ATOM 7606 C CA . GLY A 1 992 ? -8.534 -2.395 -11.023 1.00 92.31 992 GLY A CA 1
ATOM 7607 C C . GLY A 1 992 ? -8.782 -2.695 -12.498 1.00 92.31 992 GLY A C 1
ATOM 7608 O O . GLY A 1 992 ? -9.766 -3.344 -12.879 1.00 92.31 992 GLY A O 1
ATOM 7609 N N . LEU A 1 993 ? -7.862 -2.254 -13.357 1.00 91.44 993 LEU A N 1
ATOM 7610 C CA . LEU A 1 993 ? -7.983 -2.482 -14.803 1.00 91.44 993 LEU A CA 1
ATOM 7611 C C . LEU A 1 993 ? -7.860 -3.962 -15.179 1.00 91.44 993 LEU A C 1
ATOM 7613 O O . LEU A 1 993 ? -8.569 -4.418 -16.079 1.00 91.44 993 LEU A O 1
ATOM 7617 N N . TYR A 1 994 ? -6.969 -4.691 -14.506 1.00 91.56 994 TYR A N 1
ATOM 7618 C CA . TYR A 1 994 ? -6.615 -6.069 -14.861 1.00 91.56 994 TYR A CA 1
ATOM 7619 C C . TYR A 1 994 ? -6.783 -7.069 -13.715 1.00 91.56 994 TYR A C 1
ATOM 7621 O O . TYR A 1 994 ? -6.728 -8.271 -13.953 1.00 91.56 994 TYR A O 1
ATOM 7629 N N . HIS A 1 995 ? -7.051 -6.600 -12.496 1.00 93.50 995 HIS A N 1
ATOM 7630 C CA . HIS A 1 995 ? -7.200 -7.435 -11.306 1.00 93.50 995 HIS A CA 1
ATOM 7631 C C . HIS A 1 995 ? -8.297 -6.924 -10.374 1.00 93.50 995 HIS A C 1
ATOM 7633 O O . HIS A 1 995 ? -8.905 -5.875 -10.609 1.00 93.50 995 HIS A O 1
ATOM 7639 N N . THR A 1 996 ? -8.624 -7.711 -9.361 1.00 94.94 996 THR A N 1
ATOM 7640 C CA . THR A 1 996 ? -9.646 -7.430 -8.353 1.00 94.94 996 THR A CA 1
ATOM 7641 C C . THR A 1 996 ? -9.223 -8.070 -7.041 1.00 94.94 996 THR A C 1
ATOM 7643 O O . THR A 1 996 ? -8.623 -9.145 -7.034 1.00 94.94 996 THR A O 1
ATOM 7646 N N . VAL A 1 997 ? -9.498 -7.378 -5.941 1.00 95.19 997 VAL A N 1
ATOM 7647 C CA . VAL A 1 997 ? -9.147 -7.813 -4.592 1.00 95.19 997 VAL A CA 1
ATOM 7648 C C . VAL A 1 997 ? -10.361 -7.654 -3.682 1.00 95.19 997 VAL A C 1
ATOM 7650 O O . VAL A 1 997 ? -11.081 -6.661 -3.774 1.00 95.19 997 VAL A O 1
ATOM 7653 N N . ALA A 1 998 ? -10.602 -8.638 -2.821 1.00 95.44 998 ALA A N 1
ATOM 7654 C CA . ALA A 1 998 ? -11.680 -8.647 -1.840 1.00 95.44 998 ALA A CA 1
ATOM 7655 C C . ALA A 1 998 ? -11.124 -8.815 -0.421 1.00 95.44 998 ALA A C 1
ATOM 7657 O O . ALA A 1 998 ? -10.175 -9.569 -0.216 1.00 95.44 998 ALA A O 1
ATOM 7658 N N . VAL A 1 999 ? -11.735 -8.145 0.554 1.00 94.75 999 VAL A N 1
ATOM 7659 C CA . VAL A 1 999 ? -11.418 -8.239 1.986 1.00 94.75 999 VAL A CA 1
ATOM 7660 C C . VAL A 1 999 ? -12.630 -8.798 2.720 1.00 94.75 999 VAL A C 1
ATOM 7662 O O . VAL A 1 999 ? -13.767 -8.381 2.488 1.00 94.75 999 VAL A O 1
ATOM 7665 N N . THR A 1 1000 ? -12.392 -9.761 3.601 1.00 93.50 1000 THR A N 1
ATOM 7666 C CA . THR A 1 1000 ? -13.432 -10.401 4.419 1.00 93.50 1000 THR A CA 1
ATOM 7667 C C . THR A 1 1000 ? -13.535 -9.767 5.801 1.00 93.50 1000 THR A C 1
ATOM 7669 O O . THR A 1 1000 ? -12.583 -9.160 6.284 1.00 93.50 1000 THR A O 1
ATOM 7672 N N . ASN A 1 1001 ? -14.653 -9.982 6.495 1.00 87.06 1001 ASN A N 1
ATOM 7673 C CA . ASN A 1 1001 ? -14.834 -9.548 7.886 1.00 87.06 1001 ASN A CA 1
ATOM 7674 C C . ASN A 1 1001 ? -13.806 -10.145 8.868 1.00 87.06 1001 ASN A C 1
ATOM 7676 O O . ASN A 1 1001 ? -13.636 -9.626 9.967 1.00 87.06 1001 ASN A O 1
ATOM 7680 N N . ARG A 1 1002 ? -13.118 -11.227 8.478 1.00 86.50 1002 ARG A N 1
ATOM 7681 C CA . ARG A 1 1002 ? -12.035 -11.847 9.251 1.00 86.50 1002 ARG A CA 1
ATOM 7682 C C . ARG A 1 1002 ? -10.646 -11.271 8.956 1.00 86.50 1002 ARG A C 1
ATOM 7684 O O . ARG A 1 1002 ? -9.665 -11.781 9.481 1.00 86.50 1002 ARG A O 1
ATOM 7691 N N . GLY A 1 1003 ? -10.547 -10.282 8.068 1.00 87.50 1003 GLY A N 1
ATOM 7692 C CA . GLY A 1 1003 ? -9.276 -9.685 7.649 1.00 87.50 1003 GLY A CA 1
ATOM 7693 C C . GLY A 1 1003 ? -8.515 -10.475 6.580 1.00 87.50 1003 GLY A C 1
ATOM 7694 O O . GLY A 1 1003 ? -7.414 -10.100 6.195 1.00 87.50 1003 GLY A O 1
ATOM 7695 N N . ARG A 1 1004 ? -9.096 -11.560 6.047 1.00 90.62 1004 ARG A N 1
ATOM 7696 C CA . ARG A 1 1004 ? -8.499 -12.309 4.925 1.00 90.62 1004 ARG A CA 1
ATOM 7697 C C . ARG A 1 1004 ? -8.668 -11.534 3.622 1.00 90.62 1004 ARG A C 1
ATOM 7699 O O . ARG A 1 1004 ? -9.764 -11.021 3.366 1.00 90.62 1004 ARG A O 1
ATOM 7706 N N . ILE A 1 1005 ? -7.619 -11.509 2.801 1.00 92.81 1005 ILE A N 1
ATOM 7707 C CA . ILE A 1 1005 ? -7.561 -10.797 1.520 1.00 92.81 1005 ILE A CA 1
ATOM 7708 C C . ILE A 1 1005 ? -7.524 -11.820 0.384 1.00 92.81 1005 ILE A C 1
ATOM 7710 O O . ILE A 1 1005 ? -6.712 -12.734 0.415 1.00 92.81 1005 ILE A O 1
ATOM 7714 N N . PHE A 1 1006 ? -8.362 -11.662 -0.639 1.00 92.69 1006 PHE A N 1
ATOM 7715 C CA . PHE A 1 1006 ? -8.393 -12.534 -1.814 1.00 92.69 1006 PHE A CA 1
ATOM 7716 C C . PHE A 1 1006 ? -8.156 -11.743 -3.096 1.00 92.69 1006 PHE A C 1
ATOM 7718 O O . PHE A 1 1006 ? -8.930 -10.843 -3.410 1.00 92.69 1006 PHE A O 1
ATOM 7725 N N . GLY A 1 1007 ? -7.128 -12.103 -3.861 1.00 92.44 1007 GLY A N 1
ATOM 7726 C CA . GLY A 1 1007 ? -6.785 -11.507 -5.149 1.00 92.44 1007 GLY A CA 1
ATOM 7727 C C . GLY A 1 1007 ? -7.096 -12.415 -6.336 1.00 92.44 1007 GLY A C 1
ATOM 7728 O O . GLY A 1 1007 ? -6.922 -13.633 -6.272 1.00 92.44 1007 GLY A O 1
ATOM 7729 N N . PHE A 1 1008 ? -7.554 -11.825 -7.439 1.00 91.88 1008 PHE A N 1
ATOM 7730 C CA . PHE A 1 1008 ? -7.765 -12.513 -8.713 1.00 91.88 1008 PHE A CA 1
ATOM 7731 C C . PHE A 1 1008 ? -7.616 -11.567 -9.909 1.00 91.88 1008 PHE A C 1
ATOM 7733 O O . PHE A 1 1008 ? -7.845 -10.362 -9.817 1.00 91.88 1008 PHE A O 1
ATOM 7740 N N . GLY A 1 1009 ? -7.222 -12.114 -11.055 1.00 90.06 1009 GLY A N 1
ATOM 7741 C CA . GLY A 1 1009 ? -6.880 -11.376 -12.265 1.00 90.06 1009 GLY A CA 1
ATOM 7742 C C . GLY A 1 1009 ? -5.419 -11.523 -12.683 1.00 90.06 1009 GLY A C 1
ATOM 7743 O O . GLY A 1 1009 ? -4.739 -12.480 -12.311 1.00 90.06 1009 GLY A O 1
ATOM 7744 N N . ASP A 1 1010 ? -4.952 -10.560 -13.473 1.00 88.88 1010 ASP A N 1
ATOM 7745 C CA . ASP A 1 1010 ? -3.563 -10.473 -13.922 1.00 88.88 1010 ASP A CA 1
ATOM 7746 C C . ASP A 1 1010 ? -2.607 -10.218 -12.748 1.00 88.88 1010 ASP A C 1
ATOM 7748 O O . ASP A 1 1010 ? -2.915 -9.414 -11.865 1.00 88.88 1010 ASP A O 1
ATOM 7752 N N . ASN A 1 1011 ? -1.440 -10.862 -12.776 1.00 88.44 1011 ASN A N 1
ATOM 7753 C CA . ASN A 1 1011 ? -0.350 -10.624 -11.835 1.00 88.44 1011 ASN A CA 1
ATOM 7754 C C . ASN A 1 1011 ? 1.029 -10.546 -12.519 1.00 88.44 1011 ASN A C 1
ATOM 7756 O O . ASN A 1 1011 ? 2.052 -10.682 -11.854 1.00 88.44 1011 ASN A O 1
ATOM 7760 N N . GLU A 1 1012 ? 1.100 -10.304 -13.834 1.00 84.06 1012 GLU A N 1
ATOM 7761 C CA . GLU A 1 1012 ? 2.381 -10.219 -14.558 1.00 84.06 1012 GLU A CA 1
ATOM 7762 C C . GLU A 1 1012 ? 3.322 -9.120 -14.038 1.00 84.06 1012 GLU A C 1
ATOM 7764 O O . GLU A 1 1012 ? 4.529 -9.175 -14.269 1.00 84.06 1012 GLU A O 1
ATOM 7769 N N . ARG A 1 1013 ? 2.790 -8.122 -13.323 1.00 84.62 1013 ARG A N 1
ATOM 7770 C CA . ARG A 1 1013 ? 3.559 -7.042 -12.688 1.00 84.62 1013 ARG A CA 1
ATOM 7771 C C . ARG A 1 1013 ? 3.503 -7.084 -11.164 1.00 84.62 1013 ARG A C 1
ATOM 7773 O O . ARG A 1 1013 ? 3.771 -6.067 -10.532 1.00 84.62 1013 ARG A O 1
ATOM 7780 N N . ALA A 1 1014 ? 3.149 -8.235 -10.595 1.00 86.69 1014 ALA A N 1
ATOM 7781 C CA . ALA A 1 1014 ? 2.986 -8.472 -9.164 1.00 86.69 1014 ALA A CA 1
ATOM 7782 C C . ALA A 1 1014 ? 1.928 -7.596 -8.457 1.00 86.69 1014 ALA A C 1
ATOM 7784 O O . ALA A 1 1014 ? 1.991 -7.353 -7.254 1.00 86.69 1014 ALA A O 1
ATOM 7785 N N . GLN A 1 1015 ? 0.921 -7.119 -9.193 1.00 90.06 1015 GLN A N 1
ATOM 7786 C CA . GLN A 1 1015 ? -0.160 -6.275 -8.670 1.00 90.06 1015 GLN A CA 1
ATOM 7787 C C . GLN A 1 1015 ? -1.099 -6.961 -7.655 1.00 90.06 1015 GLN A C 1
ATOM 7789 O O . GLN A 1 1015 ? -1.932 -6.283 -7.057 1.00 90.06 1015 GLN A O 1
ATOM 7794 N N . LEU A 1 1016 ? -0.996 -8.277 -7.464 1.00 88.38 1016 LEU A N 1
ATOM 7795 C CA . LEU A 1 1016 ? -1.688 -9.045 -6.424 1.00 88.38 1016 LEU A CA 1
ATOM 7796 C C . LEU A 1 1016 ? -0.816 -9.293 -5.184 1.00 88.38 1016 LEU A C 1
ATOM 7798 O O . LEU A 1 1016 ? -1.329 -9.835 -4.215 1.00 88.38 1016 LEU A O 1
ATOM 7802 N N . GLY A 1 1017 ? 0.469 -8.923 -5.186 1.00 80.50 1017 GLY A N 1
ATOM 7803 C CA . GLY A 1 1017 ? 1.351 -9.177 -4.040 1.00 80.50 1017 GLY A CA 1
ATOM 7804 C C . GLY A 1 1017 ? 1.800 -10.639 -3.905 1.00 80.50 1017 GLY A C 1
ATOM 7805 O O . GLY A 1 1017 ? 2.079 -11.086 -2.796 1.00 80.50 1017 GLY A O 1
ATOM 7806 N N . HIS A 1 1018 ? 1.806 -11.394 -5.011 1.00 74.75 1018 HIS A N 1
ATOM 7807 C CA . HIS A 1 1018 ? 2.264 -12.784 -5.067 1.00 74.75 1018 HIS A CA 1
ATOM 7808 C C . HIS A 1 1018 ? 3.489 -12.930 -5.973 1.00 74.75 1018 HIS A C 1
ATOM 7810 O O . HIS A 1 1018 ? 3.401 -12.669 -7.173 1.00 74.75 1018 HIS A O 1
ATOM 7816 N N . ASP A 1 1019 ? 4.582 -13.455 -5.425 1.00 60.81 1019 ASP A N 1
ATOM 7817 C CA . ASP A 1 1019 ? 5.863 -13.578 -6.134 1.00 60.81 1019 ASP A CA 1
ATOM 7818 C C . ASP A 1 1019 ? 5.886 -14.725 -7.160 1.00 60.81 1019 ASP A C 1
ATOM 7820 O O . ASP A 1 1019 ? 6.608 -14.669 -8.154 1.00 60.81 1019 ASP A O 1
ATOM 7824 N N . THR A 1 1020 ? 5.092 -15.779 -6.945 1.00 52.56 1020 THR A N 1
ATOM 7825 C CA . THR A 1 1020 ? 5.175 -17.038 -7.714 1.00 52.56 1020 THR A CA 1
ATOM 7826 C C . THR A 1 1020 ? 4.067 -17.221 -8.751 1.00 52.56 1020 THR A C 1
ATOM 7828 O O . THR A 1 1020 ? 4.181 -18.066 -9.642 1.00 52.56 1020 THR A O 1
ATOM 7831 N N . LEU A 1 1021 ? 2.987 -16.443 -8.668 1.00 62.78 1021 LEU A N 1
ATOM 7832 C CA . LEU A 1 1021 ? 1.798 -16.610 -9.505 1.00 62.78 1021 LEU A CA 1
ATOM 7833 C C . LEU A 1 1021 ? 1.762 -15.532 -10.585 1.00 62.78 1021 LEU A C 1
ATOM 7835 O O . LEU A 1 1021 ? 1.673 -14.356 -10.273 1.00 62.78 1021 LEU A O 1
ATOM 7839 N N . ARG A 1 1022 ? 1.764 -15.906 -11.869 1.00 59.81 1022 ARG A N 1
ATOM 7840 C CA . ARG A 1 1022 ? 1.641 -14.930 -12.976 1.00 59.81 1022 ARG A CA 1
ATOM 7841 C C . ARG A 1 1022 ? 0.219 -14.385 -13.173 1.00 59.81 1022 ARG A C 1
ATOM 7843 O O . ARG A 1 1022 ? 0.028 -13.407 -13.884 1.00 59.81 1022 ARG A O 1
ATOM 7850 N N . GLY A 1 1023 ? -0.777 -14.997 -12.538 1.00 67.69 1023 GLY A N 1
ATOM 7851 C CA . GLY A 1 1023 ? -2.172 -14.563 -12.543 1.00 67.69 1023 GLY A CA 1
ATOM 7852 C C . GLY A 1 1023 ? -3.062 -15.576 -11.825 1.00 67.69 1023 GLY A C 1
ATOM 7853 O O . GLY A 1 1023 ? -2.710 -16.752 -11.718 1.00 67.69 1023 GLY A O 1
ATOM 7854 N N . CYS A 1 1024 ? -4.219 -15.126 -11.350 1.00 74.50 1024 CYS A N 1
ATOM 7855 C CA . CYS A 1 1024 ? -5.143 -15.926 -10.547 1.00 74.50 1024 CYS A CA 1
ATOM 7856 C C . CYS A 1 1024 ? -6.536 -15.903 -11.184 1.00 74.50 1024 CYS A C 1
ATOM 7858 O O . CYS A 1 1024 ? -7.233 -14.895 -11.135 1.00 74.50 1024 CYS A O 1
ATOM 7860 N N . LEU A 1 1025 ? -6.967 -17.013 -11.791 1.00 74.19 1025 LEU A N 1
ATOM 7861 C CA . LEU A 1 1025 ? -8.312 -17.104 -12.387 1.00 74.19 1025 LEU A CA 1
ATOM 7862 C C . LEU A 1 1025 ? -9.424 -17.193 -11.333 1.00 74.19 1025 LEU A C 1
ATOM 7864 O O . LEU A 1 1025 ? -10.555 -16.791 -11.589 1.00 74.19 1025 LEU A O 1
ATOM 7868 N N . ARG A 1 1026 ? -9.094 -17.735 -10.158 1.00 78.19 1026 ARG A N 1
ATOM 7869 C CA . ARG A 1 1026 ? -9.981 -17.847 -8.999 1.00 78.19 1026 ARG A CA 1
ATOM 7870 C C . ARG A 1 1026 ? -9.459 -16.941 -7.881 1.00 78.19 1026 ARG A C 1
ATOM 7872 O O . ARG A 1 1026 ? -8.238 -16.779 -7.790 1.00 78.19 1026 ARG A O 1
ATOM 7879 N N . PRO A 1 1027 ? -10.337 -16.399 -7.020 1.00 84.50 1027 PRO A N 1
ATOM 7880 C CA . PRO A 1 1027 ? -9.921 -15.697 -5.814 1.00 84.50 1027 PRO A CA 1
ATOM 7881 C C . PRO A 1 1027 ? -8.947 -16.549 -5.005 1.00 84.50 1027 PRO A C 1
ATOM 7883 O O . PRO A 1 1027 ? -9.271 -17.665 -4.605 1.00 84.50 1027 PRO A O 1
ATOM 7886 N N . THR A 1 1028 ? -7.737 -16.031 -4.829 1.00 85.50 1028 THR A N 1
ATOM 7887 C CA . THR A 1 1028 ? -6.629 -16.688 -4.131 1.00 85.50 1028 THR A CA 1
ATOM 7888 C C . THR A 1 1028 ? -6.241 -15.825 -2.946 1.00 85.50 1028 THR A C 1
ATOM 7890 O O . THR A 1 1028 ? -6.188 -14.605 -3.077 1.00 85.50 1028 THR A O 1
ATOM 7893 N N . GLU A 1 1029 ? -6.031 -16.435 -1.785 1.00 87.69 1029 GLU A N 1
ATOM 7894 C CA . GLU A 1 1029 ? -5.700 -15.689 -0.575 1.00 87.69 1029 GLU A CA 1
ATOM 7895 C C . GLU A 1 1029 ? -4.308 -15.057 -0.675 1.00 87.69 1029 GLU A C 1
ATOM 7897 O O . GLU A 1 1029 ? -3.337 -15.745 -0.989 1.00 87.69 1029 GLU A O 1
ATOM 7902 N N . ILE A 1 1030 ? -4.231 -13.757 -0.391 1.00 85.75 1030 ILE A N 1
ATOM 7903 C CA . ILE A 1 1030 ? -2.994 -12.987 -0.330 1.00 85.75 1030 ILE A CA 1
ATOM 7904 C C . ILE A 1 1030 ? -2.564 -12.874 1.130 1.00 85.75 1030 ILE A C 1
ATOM 7906 O O . ILE A 1 1030 ? -3.307 -12.355 1.964 1.00 85.75 1030 ILE A O 1
ATOM 7910 N N . PHE A 1 1031 ? -1.344 -13.317 1.421 1.00 76.44 1031 PHE A N 1
ATOM 7911 C CA . PHE A 1 1031 ? -0.732 -13.163 2.735 1.00 76.44 1031 PHE A CA 1
ATOM 7912 C C . PHE A 1 1031 ? 0.091 -11.881 2.766 1.00 76.44 1031 PHE A C 1
ATOM 7914 O O . PHE A 1 1031 ? 0.961 -11.665 1.924 1.00 76.44 1031 PHE A O 1
ATOM 7921 N N . VAL A 1 1032 ? -0.201 -11.029 3.741 1.00 67.19 1032 VAL A N 1
ATOM 7922 C CA . VAL A 1 1032 ? 0.556 -9.807 4.006 1.00 67.19 1032 VAL A CA 1
ATOM 7923 C C . VAL A 1 1032 ? 1.474 -10.123 5.175 1.00 67.19 1032 VAL A C 1
ATOM 7925 O O . VAL A 1 1032 ? 0.995 -10.495 6.244 1.00 67.19 1032 VAL A O 1
ATOM 7928 N N . GLU A 1 1033 ? 2.787 -10.038 4.970 1.00 53.19 1033 GLU A N 1
ATOM 7929 C CA . GLU A 1 1033 ? 3.755 -10.167 6.059 1.00 53.19 1033 GLU A CA 1
ATOM 7930 C C . GLU A 1 1033 ? 3.569 -8.983 7.015 1.00 53.19 1033 GLU A C 1
ATOM 7932 O O . GLU A 1 1033 ? 4.055 -7.878 6.775 1.00 53.19 1033 GLU A O 1
ATOM 7937 N N . GLU A 1 1034 ? 2.819 -9.186 8.095 1.00 41.28 1034 GLU A N 1
ATOM 7938 C CA . GLU A 1 1034 ? 2.732 -8.195 9.158 1.00 41.28 1034 GLU A CA 1
ATOM 7939 C C . GLU A 1 1034 ? 4.088 -8.129 9.871 1.00 41.28 1034 GLU A C 1
ATOM 7941 O O . GLU A 1 1034 ? 4.444 -8.991 10.675 1.00 41.28 1034 GLU A O 1
ATOM 7946 N N . MET A 1 1035 ? 4.865 -7.077 9.592 1.00 35.50 1035 MET A N 1
ATOM 7947 C CA . MET A 1 1035 ? 5.843 -6.609 10.567 1.00 35.50 1035 MET A CA 1
ATOM 7948 C C . MET A 1 1035 ? 5.037 -6.139 11.771 1.00 35.50 1035 MET A C 1
ATOM 7950 O O . MET A 1 1035 ? 4.441 -5.066 11.723 1.00 35.50 1035 MET A O 1
ATOM 7954 N N . THR A 1 1036 ? 4.984 -6.950 12.827 1.00 30.62 1036 THR A N 1
ATOM 7955 C CA . THR A 1 1036 ? 4.400 -6.545 14.105 1.00 30.62 1036 THR A CA 1
ATOM 7956 C C . THR A 1 1036 ? 5.054 -5.233 14.525 1.00 30.62 1036 THR A C 1
ATOM 7958 O O . THR A 1 1036 ? 6.243 -5.216 14.866 1.00 30.62 1036 THR A O 1
ATOM 7961 N N . ASP A 1 1037 ? 4.299 -4.135 14.449 1.00 29.67 1037 ASP A N 1
ATOM 7962 C CA . ASP A 1 1037 ? 4.659 -2.883 15.095 1.00 29.67 1037 ASP A CA 1
ATOM 7963 C C . ASP A 1 1037 ? 4.931 -3.230 16.566 1.00 29.67 1037 ASP A C 1
ATOM 7965 O O . ASP A 1 1037 ? 4.111 -3.854 17.240 1.00 29.67 1037 ASP A O 1
ATOM 7969 N N . GLY A 1 1038 ? 6.133 -2.909 17.044 1.00 29.14 1038 GLY A N 1
ATOM 7970 C CA . GLY A 1 1038 ? 6.470 -3.032 18.453 1.00 29.14 1038 GLY A CA 1
ATOM 7971 C C . GLY A 1 1038 ? 5.623 -2.050 19.252 1.00 29.14 1038 GLY A C 1
ATOM 7972 O O . GLY A 1 1038 ? 6.026 -0.906 19.422 1.00 29.14 1038 GLY A O 1
ATOM 7973 N N . LEU A 1 1039 ? 4.458 -2.503 19.703 1.00 28.73 1039 LEU A N 1
ATOM 7974 C CA . LEU A 1 1039 ? 3.641 -1.907 20.749 1.00 28.73 1039 LEU A CA 1
ATOM 7975 C C . LEU A 1 1039 ? 3.051 -3.048 21.581 1.00 28.73 1039 LEU A C 1
ATOM 7977 O O . LEU A 1 1039 ? 2.590 -4.060 21.053 1.00 28.73 1039 LEU A O 1
ATOM 7981 N N . ASP A 1 1040 ? 3.164 -2.878 22.890 1.00 33.69 1040 ASP A N 1
ATOM 7982 C CA . ASP A 1 1040 ? 2.872 -3.847 23.932 1.00 33.69 1040 ASP A CA 1
ATOM 7983 C C . ASP A 1 1040 ? 1.465 -4.449 23.837 1.00 33.69 1040 ASP A C 1
ATOM 7985 O O . ASP A 1 1040 ? 0.457 -3.757 23.959 1.00 33.69 1040 ASP A O 1
ATOM 7989 N N . LEU A 1 1041 ? 1.412 -5.775 23.729 1.00 26.48 1041 LEU A N 1
ATOM 7990 C CA . LEU A 1 1041 ? 0.316 -6.574 24.259 1.00 26.48 1041 LEU A CA 1
ATOM 7991 C C . LEU A 1 1041 ? 0.944 -7.586 25.214 1.00 26.48 1041 LEU A C 1
ATOM 7993 O O . LEU A 1 1041 ? 1.541 -8.585 24.806 1.00 26.48 1041 LEU A O 1
ATOM 7997 N N . ILE A 1 1042 ? 0.849 -7.268 26.502 1.00 28.59 1042 ILE A N 1
ATOM 7998 C CA . ILE A 1 1042 ? 0.953 -8.248 27.579 1.00 28.59 1042 ILE A CA 1
ATOM 7999 C C . ILE A 1 1042 ? -0.146 -9.287 27.298 1.00 28.59 1042 ILE A C 1
ATOM 8001 O O . ILE A 1 1042 ? -1.306 -8.894 27.169 1.00 28.59 1042 ILE A O 1
ATOM 8005 N N . PRO A 1 1043 ? 0.171 -10.583 27.147 1.00 28.31 1043 PRO A N 1
ATOM 8006 C CA . PRO A 1 1043 ? -0.858 -11.600 27.101 1.00 28.31 1043 PRO A CA 1
ATOM 8007 C C . PRO A 1 1043 ? -1.373 -11.803 28.524 1.00 28.31 1043 PRO A C 1
ATOM 8009 O O . PRO A 1 1043 ? -0.641 -12.308 29.377 1.00 28.31 1043 PRO A O 1
ATOM 8012 N N . ASP A 1 1044 ? -2.632 -11.446 28.758 1.00 26.12 1044 ASP A N 1
ATOM 8013 C CA . ASP A 1 1044 ? -3.417 -12.109 29.789 1.00 26.12 1044 ASP A CA 1
ATOM 8014 C C . ASP A 1 1044 ? -3.561 -13.579 29.383 1.00 26.12 1044 ASP A C 1
ATOM 8016 O O . ASP A 1 1044 ? -4.236 -13.932 28.413 1.00 26.12 1044 ASP A O 1
ATOM 8020 N N . THR A 1 1045 ? -2.884 -14.446 30.127 1.00 29.33 1045 THR A N 1
ATOM 8021 C CA . THR A 1 1045 ? -3.260 -15.850 30.255 1.00 29.33 1045 THR A CA 1
ATOM 8022 C C . THR A 1 1045 ? -3.637 -16.088 31.705 1.00 29.33 1045 THR A C 1
ATOM 8024 O O . THR A 1 1045 ? -2.762 -16.252 32.555 1.00 29.33 1045 THR A O 1
ATOM 8027 N N . ASP A 1 1046 ? -4.940 -16.116 31.960 1.00 30.64 1046 ASP A N 1
ATOM 8028 C CA . ASP A 1 1046 ? -5.518 -16.841 33.084 1.00 30.64 1046 ASP A CA 1
ATOM 8029 C C . ASP A 1 1046 ? -5.336 -18.358 32.896 1.00 30.64 1046 ASP A C 1
ATOM 8031 O O . ASP A 1 1046 ? -5.296 -18.866 31.771 1.00 30.64 1046 ASP A O 1
ATOM 8035 N N . SER A 1 1047 ? -5.356 -19.071 34.026 1.00 30.42 1047 SER A N 1
ATOM 8036 C CA . SER A 1 1047 ? -5.526 -20.525 34.216 1.00 30.42 1047 SER A CA 1
ATOM 8037 C C . SER A 1 1047 ? -4.286 -21.441 34.159 1.00 30.42 1047 SER A C 1
ATOM 8039 O O . SER A 1 1047 ? -4.039 -22.147 33.182 1.00 30.42 1047 SER A O 1
ATOM 8041 N N . ALA A 1 1048 ? -3.578 -21.521 35.294 1.00 32.22 1048 ALA A N 1
ATOM 8042 C CA . ALA A 1 1048 ? -3.437 -22.750 36.099 1.00 32.22 1048 ALA A CA 1
ATOM 8043 C C . ALA A 1 1048 ? -2.933 -22.420 37.512 1.00 32.22 1048 ALA A C 1
ATOM 8045 O O . ALA A 1 1048 ? -1.913 -21.703 37.611 1.00 32.22 1048 ALA A O 1
#

Secondary structure (DSSP, 8-state):
-HHHHHHHHHHTEEE-TTS--SS--GGGG--GGG--TTS-GGGPPP--EEE--SS------GGGGG-TT--EEE--SS--S---GGGGG-TT--EEE--SS------GGGGG-TT--EEE--SS--S---GGGGG-TT--EEE--SS------GGGGG-TT--EEE--SS------HHHHHH-TT-SEEE--SS------GGGGG-TT--EEE--SS------GGGGG-TT--EEE--SS------GGGGG-TT--EEE--SS--S---GGGGGS--SEEE--SS------GGGGG-TT--EEE-TTS--TTS-HHHHSS-HHHHHHHHHTTS------S--SSSHHHHHHHHHHHHHHHSEEE-TTS--SS--GGGGS-TT-SEEE--SS---S--GGGGG-TT--EEE--SS---S--HHHHTT-TT--EEE-TT----PPPTTGGGG-TT-SEEE-TT-TT-S-SS--GGG-TT--EEE-TTS--SS--GGGGG-TT--EEE--SS------GGGGG-TT--EEE--SS------GGGGGGTTT--EEE-TT---SS---GGGS-HHHHHHHHHSS---HHHHHHHHHH-HHHHS--SSS-TTSSSHHHHHHHHHHHHSHHHHTS-HHHHHHHHHHTTT-HHHHHHHHHHHHHTTSPEEETTEEEEEEE-SSEEEEEETTEEEEEEE-GGGTTSS-TT-SEEEEEEEPPPSS---EEEEEE-SSEEEEEETTS-EEEEE--TTSTTS-S--SS-EEEEEE-GGGTT--EEEEEE-SSEEEEEETTS-EEEEE--TTSTT-SSS---EEEEEE-HHHHHH--EEEEEE-SSEEEEEETTS-EEEEE--GGGTT-SSS---EEEEEE-HHHHHTT--EEEEEE-SSEEEEEETTS-EEEEE--GGGTT-SSS---EEEEEE-GGGTTS-EEEEEEETTEEEEEETTS-EEEEEE-GGGTT--S---S-SEEEEEEE-GGGTTS-EEEEEE-SSEEEEEETTS-EEEEEE-TT-TTS-SS-SEEEEEEEEPP----------------

Radius of gyration: 37.12 Å; chains: 1; bounding box: 91×60×117 Å

pLDDT: mean 86.08, std 14.55, range [26.12, 98.75]

Sequence (1048 aa):
MDRLLKAARASGSLNLSNRSLREIPNEVYRSLDSVEDGEKWWEAVELQKLIVAHNNIKVLKEDLRNLPQLTVLNVSHNKLTELPAAIGELPALKSLDVSFNSIQQLPDEIGSAISLVKIDCSHNQLTELPTSLGRCVGLSDLKASNNSITSLPEDMVNCSKLSKLDVEANKLTMLSDNLIASWTQLTELNASKNFLSSIPESIGCLSRIIRLDLHQNRISSVPSSITGCCSLVEFYMGNNALSTLPAEIGTLSHLGTFDLHSNQLKEYPVEACKLRLSVLDLSNNSLTGLAPELGEMTTLRKLLLTGNPLRTLRSSLVSGPTQALLRYLRSRLPQSEEAEVTTTSKVDVITQATRLSITSKELSLEGLGLSAVPSQVWESGEVIKVDLSKNSIQELPVELSSCTSLNTLILSRNKIKEWPGAIFKTLPNLLSLKLESNSLGQIPSDGFQAIPMLQVLDLSGNAASLPEHPPFSSLPHLQELYLRQMQIYEVPSEILSLQNLRILDLSRNSLQSIPLGFKNLTSLVELDLSDNNISALPAELGLLEPSLQVLRLDGNPLRRPVLIEELPSHLILEILICGRLSAVDLACLELTSRTFGGSHGLYPHKFRSLVDFAAFQLCISNSTYSRLGLNLQRELCNRCSGNWKRVLRFLQSVEQSSDIVETSAGNMQITTGKYHTFLISNSSVYSCGSGLYGLLGHGSETTQCVTFTRISFPSKAHVVQVSASHNHAAFVMQSGEVFTCGDNSSFCCGHKDTNRPIYRPRLVEALKGVPCKQVAAGLNFTVFLTKQGHVYSCGTNTHGQLGHGDTMDRPTPKLIELLKEVGSVVQIAAGLSYVLAVMDDGTVYSFGSGSNFCLGHGEQHAEFLPRIIQRFRRNGIHVVRVSAGDEHAVALDSSGYVYTWGKGYCGALGHGDENDKTTPQLLNIVKSNVAVQVCARKRKTFVLIDSGSVYGFGWMSFGSLGFPDRGASDKVTRPQILDCLRDHHVSQISTGLYHTVAVTNRGRIFGFGDNERAQLGHDTLRGCLRPTEIFVEEMTDGLDLIPDTDSA

InterPro domains:
  IPR000408 Regulator of chromosome condensation, RCC1 [PF00415] (684-732)
  IPR000408 Regulator of chromosome condensation, RCC1 [PR00633] (843-859)
  IPR000408 Regulator of chromosome condensation, RCC1 [PR00633] (879-892)
  IPR000408 Regulator of chromosome condensation, RCC1 [PR00633] (898-914)
  IPR000408 Regulator of chromosome condensation, RCC1 [PR00633] (989-1005)
  IPR000408 Regulator of chromosome condensation, RCC1 [PR00633] (1005-1019)
  IPR000408 Regulator of chromosome condensation, RCC1 [PS00626] (882-892)
  IPR000408 Regulator of chromosome condensation, RCC1 [PS00626] (989-999)
  IPR000408 Regulator of chromosome condensation, RCC1 [PS50012] (683-735)
  IPR000408 Regulator of chromosome condensation, RCC1 [PS50012] (736-788)
  IPR000408 Regulator of chromosome condensation, RCC1 [PS50012] (789-841)
  IPR000408 Regulator of chromosome condensation, RCC1 [PS50012] (842-895)
  IPR000408 Regulator of chromosome condensation, RCC1 [PS50012] (896-947)
  IPR000408 Regulator of chromosome condensation, RCC1 [PS50012] (948-1002)
  IPR001611 Leucine-rich repeat [PF00560] (277-293)
  IPR001611 Leucine-rich repeat [PF13855] (46-103)
  IPR001611 Leucine-rich repeat [PF13855] (161-219)
  IPR001611 Leucine-rich repeat [PF13855] (405-462)
  IPR001611 Leucine-rich repeat [PF13855] (476-534)
  IPR001611 Leucine-rich repeat [PS51450] (69-90)

Foldseek 3Di:
DVVQQVVCQQPLEHAQEPVQDQADDPVLLDALVPDDPDDPSVNGDQNQYYHHEHYAYADDDLSVLSRQNHQYDAHYNYAYQAHDLSCLSRQNHAEEHHENYAHAAYDLSPLSNLNHAYYAHANYAYQAHHLSVLSNLNHAYYHHAQYAHADHHLSVLSVLNHAEDHHHQYAHAEDDLSNCLRNLNHQYDAHANYAHAADHLSVLSNCNHAEDHHANYAHAADDLSPLSVQNYAYYHHHNYAHADYDLSCLNNANHAEDHHAQYAYQADDLSVLNYQYQYYEHHQYAHQDYALSVLVNPNHQYYAHHNYNPVPDDPCLNPDGVNSVSVVSPVVPDPDDPDDDDDPPLVVVLVVQLVVCLVPLERAPEQSQDQADDPVSLPDLSRQEYHPENYAHADHDPSLLSNQNHAYYHHANYAHAELPQVSLLSHANHAEDAHHQYCYAAQDLCSLLSHQNYAYDAPANNQHHYDPARQCLSNQNHAEYHHHCNQDADDRPNVLVRQNHAYDAPEQYAYAADDLSVLSNLQHAEDHHAQYAHQAHDPSPCSNVVHHNYYHHHNYNNVDPPPPLVDPLVVNLCVLQVLPDALVNLVVVLVPDCQFQDPPVPDDPVARGSSQVSLVNNQCVQLLNVLDDPVLNVLLCVLQVVRSSLLRLLSVLLVCQQWWHQFQQGTWDWAFEAFKIWMDGQQWIWMFFACPLQARQADPPDGGHLATHTHDDPDPFRWTDKEYYHFKIWTAGPQQWIWIFGQCCQLARFALDRPGTRNHTDTNVLCVVFRFDDKEGAQFKIWTAGPQQWIWIAGFQCQLQRAQLDRDGHNHTDTNVVRVVVAHWPDWYYENFKIWTAHSSQWIWIFGFLAQLQRQCLDGHGHNHTDTQVVCVVVVFRWDDKEYAHFWIWTATSSQWIWIAGFQPLLLRQCLDRDGHNHTDTNVLCRSFRWSDWYYYDFKIWTQTSQQWIWIFGACPQLQRQDPDPDPGRGGNHTDILVLCVVFRWSYKYGYHFKIWTAGSNRWIWIFGACCRSNVRHNPDRGHNHTDTRDHPDPPDPDDDDDDDDDD

Organism: Cannabis sativa (NCBI:txid3483)